Protein 4BC3 (pdb70)

B-factor: mean 31.02, std 10.86, range [12.01, 146.35]

InterPro domains:
  IPR000577 Carbohydrate kinase, FGGY [PIRSF000538] (9-525)
  IPR018484 Carbohydrate kinase FGGY, N-terminal [PF00370] (132-287)
  IPR018485 Carbohydrate kinase FGGY, C-terminal [PF02782] (296-479)
  IPR042024 D-xylulose kinase [cd07776] (9-519)
  IPR043129 ATPase, nucleotide binding domain [SSF53067] (10-287)
  IPR043129 ATPase, nucleotide binding domain [SSF53067] (290-523)

Solvent-accessible surface area: 54818 Å² total

Organism: Homo sapiens (NCBI:txid9606)

Nearest PDB structures (foldseek):
  4bc5-assembly1_A  TM=9.995E-01  e=1.764E-103  Homo sapiens
  2nlx-assembly1_B  TM=8.474E-01  e=1.420E-27  Escherichia coli
  2itm-assembly1_B  TM=8.179E-01  e=6.725E-28  Escherichia coli
  2nlx-assembly1_A  TM=8.010E-01  e=8.464E-28  Escherichia coli
  4e1j-assembly2_C  TM=6.630E-01  e=1.852E-21  Sinorhizobium meliloti 1021

Sequence (1541 aa):
RRRCCLGWDFSTQQVKVVAVDAELNVFYEESVHFDRDLPEFGTQGGVHVHKDGLTVTSPVLWVQALDIILEKKASGFDFSQVLALSGAGQQHGSIYWKAGAQQALTSLSPDLRLHQQLQDCFSISDCPVWDSSTTAQCRQLEAAVGGAQALSCLTGSRAYERFTGNQIAKIYQQNPEAYSHTERISLVSSFAASLFLGSYSPIDYSDGSGNLLQIQDKVWSQACLGACAPHLEEKLSPPVPSCSVVGAISSYYVQRYGFPPGCKVVAFTGDNPASLAGRLEEGDIAVSLGTSDTLFLWLQEPPALEGHIFCNPVDSQHYALLCFKNGSLREKIRNESVSRSWSDFSKALQSTEGNGGNLGFYFDVEITPEIIGRHRFNTENHKVAAFPGDVEVRALIEGQFAKRIHAEGLGYRVSKTKILATGGASHNREILQVLADVFDAPVYVIDTANSACVGSAYRAFHGLAGGTDVPFSEVVKLAPNPRLAATPSPGASQVYEALLPQYAKLEQRILSQTPRRCCLGWDFSTQQVKVVAVDAELNVFYEESVHFDRDLPEFGTQGGVHVHKDGLTVTSPVLWVQALDIILEKKASGFDFSQVLALSGAGQQHGSIYWKAGAQQALTSLSPDLRLHQQLQDCFSISDCPVWDSSTTAQCRQLEAAVGGAQALSCLTGSRAYERFTGNQIAKIYQQNPEAYSHTERISLVSSFAASLFLGSYSPIDYSDGSGNLLQIQDKVWSQACLGACAPHLEEKLSPPVPSCCSVVGAISSYYVQRYGFPPGCKVVAFTGDNPASLAGRLEEGDIAVSLGTSDTLFLWLQEPPALEGHIFCNPVDSQHYALLCFKNGSLREKIRNESVSRSWSDFSKALQSTEGNGGNLGFYFDVEITPEIIGRHRFNTENHKVAAFPGDVEVRALIEGQFAKRIHAEGLGYRVSKTKILATGGASHNREILQVLADVFDAPVYVIDTANSACVGSAYRAFHGLAGGTDVPFSEVVKLAPNPRLAATPSPGASQVYEALLPQYAKLEQRILSQTPRRCCLGWDFSTQQVKVVAVDAELNVFYEESVHFDRDLPEFGTQGGVHVHKDGLTVTSPVLWVQALDIILEKKASGFDFSQVLALSGAGQQHGSIYWKAGAQQALTSLSPDLRLHQQLQDCFSISDCPVWDSSTTAQCRQLEAAVGGAQALSCLTGSRAYERFTGNQIAKIYQQNPEAYSHTERISLVSSFAASLFLGSYSPIDYSDGSGNLLQIQDKVWSQACLGACAPHLEEKLSPPVPSCSVVGAISSYYVQRYGFPPGCKVVAFTGDNPASLAGRLEEGDIAVSLGTSDTLFLWLQEPPALEGHIFCNPVDSQHYALLCFKNGSLREKIRNESVSRSWSDFSKALQSTEGNGGNLGFYFDVEITPEIIGRHRFNTENHKVAAFPGDVEVRALIEGQFAKRIHAEGLGYRVSKTKILATGGASHNREILQVLADVFDAPVYVIDTANSACVGSAYRAFHGLAGGTDVPFSEVVKLAPNPRLAATPSPGASQVYEALLPQYAKLEQRILSQT

Radius of gyration: 37.4 Å; Cα contacts (8 Å, |Δi|>4): 3661; chains: 3; bounding box: 98×106×67 Å

Secondary structure (DSSP, 8-state):
--EEEEEEE-SSEEEEEEEETT--EEEEEEEEHHHHSGGG--BTTBEE-TTSS-EEEE---HHHHHHHHH--TT---GGGEEEEEEEE-SS-EEEEETTHHHHHHT--TTS-HHHHHTT-BS-SEEE------HHHHHHHHHHHTSHHHHHHHHSS---TTSHHHHHHHHHHH-HHHHHTEEEEEEHHHHHHHHHHTSPPPPBHHHHT---EETTTTEE-HHHHHHH-TTHHHHH---B-SS-EEEEPPHHHHHHH---TT-EEE--EEHHHHHHH----TT-EEEEESSSEEEEE--S----SSSB---BTTBTT---EEEESSS---HHHHHHHSTT-HHHHHHHHHT---GGG-EEEEE----SS---EEEEE-TTS-EES---HHHHHHHHHHHH--HHHHHHHTT-------EEEEEGGGG-HHHHHHHHHHHTS-EEE---TTHHHHHHHHHHHHHHHTGGGS-HHHHHTTSPPPEEEE-PPTTHHHHHHHHHHHHHHHHHHHHHH-/---EEEEEEE-SSEEEEEEEETT--EEEEEEEEHHHHSGGG--BTTBEE-TTSS-EEEE---HHHHHHHHH--TT---GGGEEEEEEEE-SS-EEEEETTHHHHHHT--TTS-HHHHSTT-BS-SEEE------HHHHHHHHHHHTSHHHHHHHHSS---TTSHHHHHHHHHHH-HHHHHTEEEEEEHHHHHHHHHHTSPPPPBHHHHT---EETTTTEE-HHHHHHH-TTHHHHH---B-TT-EEEEPPHHHHHHH---TTPEEEPPEEHHHHHHH----TT-EEEEESSSEEEEE--S----SSSB----TT-TT---EEEESSS---HHHHHHHSTT-HHHHHHHHHT---GGG-EEEEE----SS---EEEEE-TTS-EES---HHHHHHHHHHHH--HHHHHHHTT-------EEEEEGGGG-HHHHHHHHHHHTS-EEE---TTHHHHHHHHHHHHHHHTGGGS-HHHHGGGSPPPEEEE-PPTTHHHHHHHHHHHHHHHHHHHHHH-/---EEEEEEE-SSEEEEEEEETTS-EEEEEEEEHHHHSGGG--BTTBEE-TTSS-EEEE---HHHHHHHHH--TT---GGGEEEEEEEE-SS-EEEEETTHHHHHHT--TTS-HHHHHTT-BS-SEEE------HHHHHHHHHHHTSHHHHHHHHSS---TTSHHHHHHHHHHH-HHHHHTEEEEEEHHHHHHHHHHTSPPPPBHHHHT---EETTTTEE-HHHHHHH-TTHHHHH---B-SS-EEEEPPHHHHHHH---TT-EEE--EEHHHHHHH----TT-EEEEESSSEEEEE--S----SSSB----SS-TT---EEEESSS---HHHHHHHSTT-HHHHHHHHHT---GGG-EEEEE----SS---EEEEE-TTS-EES---HHHHHHHHHHHH--HHHHHHHTT-------EEEEEGGGG-HHHHHHHHHHHTS-EEE-S-S-HHHHHHHHHHHHHHHTGGGS-HHHHGGGSPPPEEEE-PPTTHHHHHHHHHHHHHHHHHHHHHH-

CATH classification: 3.30.420.40 (+1 more: 3.30.420.40)

Foldseek 3Di:
DAWEKEWEAEQFKIKIFTAHLLRRGDDIDIDGCCVRVVVQVDDSQWDQDPVNFFIWHFPLSQVRVQVGLVCVVVVDQQQRHQAFAYAYAFLKKFFFFPPQLVLLQPDDLVDGRSVSCVPGGLDGTITHCGQPQPVLLVLLQVLQPHQVSLCQFQVGGRGRSHNLSVLLVCCVPPVVSVVRGQAMDTRRQVVLSNFASGGFAAAQFSVSSRFARLQVQFGDPSSQVSRHPPVCSRRDRHHQQLDQRHFTRVSCCVNRNNDRNYTYGRYHHLLLLLPLLADDAQEWEWEADCKIKIGDWAADFHDNFWGKTQRNQDNNGITIGIWNRGPVLQVLCVVQPVSDVVSLLVLLVPADVLQQKAKDAACPGVLPPFHDIWIAHNVRDTDDDDHSSSSSCNHLLLVLNSVVVCVVGPRDHVPYEYEYEDDCLVRLSSVQSNQLLRQHWYFYDYCPPSRRSSRRLSGQCSVVQGPVDRSNVSCVSPDDGHTRYGHDPCSCVSNVVSVVVSVVVVVVSVVVD/DFAWEKEWEAEQFKIKIFTATLLGHTDDIDIDGCCVRVVVQVDDSQWDQDPVNFFIWHFPLSQVRVLVGLVCVVVVDQQQRHQAYAYAYAFLKKFFFFPPQLVLLQPDDLVDGRSVSCVPTGLDGTIGHCGQPQPVLLVLLQVLQPHQVSLCQFQVEGRGRSQNLSVLLCCCVPPVVSVVRGQAMDTRRQVVLSNFASGGFAAAQFSVSSRFARLQVQFGDPSSAVSRHPPHCRRRPRHHQQLDFRHFTRVSCCVNRNNDRNYTYGRYHHLVLLLPLLADDPQEKEWEFDCKIKIGDWFADWHDNFWGKTQRNQANNTITIGIWNHGDVLQVLCVVQPVSDVVSLLVLLVPADVLQVKAKDDACPGVLPPFHDIWIAHNVRHTDDDDHSSSSSCNHLLLVLNSVVVCVVTPRAHVPYEYEYEDDCVVRLSSVQSNQLLNQHWYFYDYCPPSRRSSRRLSGQCSVVPGNVDGSNVSCVSHDDTHTRYGHDPCSCVSNVVSVVVSVVVVVVSVVVD/DWAWEKEWEAEQFKIKIFTATLLGHTDDIDIDGCCVRVVVQVDDSQWDQDPVNFFIWHFPLSQVRVQVRLVCLVVVDQQQRHQAYAYAYAFLKKFFFFPPQLVLLQPDDLVDGRSVSCVPTGLDGTITGLGQPQPVLLVLLQVLQPHQVSLCQFQVEGRGRSQNLSVLLVCCVVPVVSVVRGQAMDTRRQVVLSNFASGGFAAAQFSVSSRFARLQVQFGDPSSQVSRHPPHCSRRDRHHQQLDFRHFTRVSCCVNRNNDRNYTYGRYHHLVLLLCLLADDAQEWEWEFDCKIKIGHWFQDWHDNFWGKTQRNQANNTITIGIWNHGDVLQVLCVVQPVSDVVSLLVLLVVADVLQQKAKDAACPGVLPPFHDIWIAHNVRHTDDDDHSSSSSCNHLLLVLNSVVVCVVGPRDHVPYEYEYHDDCVVRLSSLQSNQLLNQHWYFYAPDDCSRRSSRRLSRQCSVVQGNNDRSNVSCVSHDDTDTSYGHDPCSCVSNVVSVVVSVVVVVVSVVVD

GO terms:
  GO:0004856 D-xylulokinase activity (F, IDA)
  GO:0005997 xylulose metabolic process (P, IDA)
  GO:0004856 D-xylulokinase activity (F, TAS)
  GO:0005975 carbohydrate metabolic process (P, TAS)
  GO:0006091 generation of precursor metabolites and energy (P, TAS)
  GO:0004856 D-xylulokinase activity (F, EXP)
  GO:0005829 cytosol (C, TAS)
  GO:0019640 D-glucuronate catabolic process to D-xylulose 5-phosphate (P, TAS)
  GO:0005998 xylulose catabolic process (P, TAS)

Structure (mmCIF, N/CA/C/O backbone):
data_4BC3
#
_entry.id   4BC3
#
_cell.length_a   99.790
_cell.length_b   99.790
_cell.length_c   157.540
_cell.angle_alpha   90.00
_cell.angle_beta   90.00
_cell.angle_gamma   120.00
#
_symmetry.space_group_name_H-M   'P 32'
#
loop_
_entity.id
_entity.type
_entity.pdbx_description
1 polymer 'XYLULOSE KINASE'
2 non-polymer 1,2-ETHANEDIOL
3 water water
#
loop_
_atom_site.group_PDB
_atom_site.id
_atom_site.type_symbol
_atom_site.label_atom_id
_atom_site.label_alt_id
_atom_site.label_comp_id
_atom_site.label_asym_id
_atom_site.label_entity_id
_atom_site.label_seq_id
_atom_site.pdbx_PDB_ins_code
_atom_site.Cartn_x
_atom_site.Cartn_y
_atom_site.Cartn_z
_atom_site.occupancy
_atom_site.B_iso_or_equiv
_atom_site.auth_seq_id
_atom_site.auth_comp_id
_atom_site.auth_asym_id
_atom_site.auth_atom_id
_atom_site.pdbx_PDB_model_num
ATOM 1 N N A ARG A 1 9 ? 8.505 24.052 -1.083 0.56 44.66 7 ARG A N 1
ATOM 2 N N B ARG A 1 9 ? 8.438 24.012 -1.212 0.44 43.54 7 ARG A N 1
ATOM 3 C CA A ARG A 1 9 ? 8.283 23.103 0.014 0.56 42.68 7 ARG A CA 1
ATOM 4 C CA B ARG A 1 9 ? 8.265 23.136 -0.049 0.44 41.76 7 ARG A CA 1
ATOM 5 C C A ARG A 1 9 ? 6.804 23.118 0.474 0.56 43.71 7 ARG A C 1
ATOM 6 C C B ARG A 1 9 ? 6.797 23.140 0.436 0.44 43.21 7 ARG A C 1
ATOM 7 O O A ARG A 1 9 ? 6.464 23.868 1.400 0.56 43.20 7 ARG A O 1
ATOM 8 O O B ARG A 1 9 ? 6.459 23.914 1.339 0.44 42.82 7 ARG A O 1
ATOM 25 N N . ARG A 1 10 ? 5.952 22.211 -0.088 1.00 37.16 8 ARG A N 1
ATOM 26 C CA . ARG A 1 10 ? 4.543 22.118 0.312 1.00 3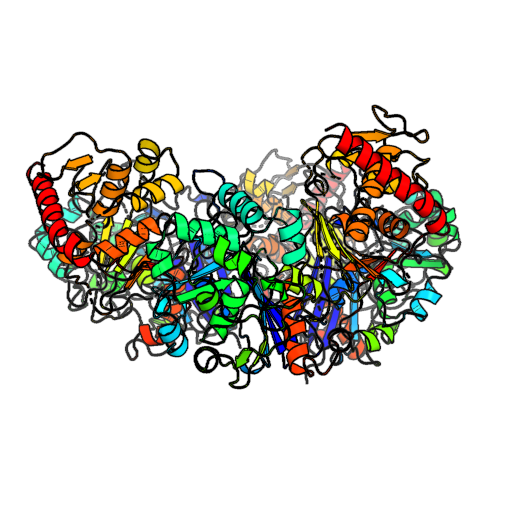4.01 8 ARG A CA 1
ATOM 27 C C . ARG A 1 10 ? 4.486 21.488 1.703 1.00 29.47 8 ARG A C 1
ATOM 28 O O . ARG A 1 10 ? 5.323 20.645 2.029 1.00 26.59 8 ARG A O 1
ATOM 49 N N . CYS A 1 11 ? 3.546 21.903 2.529 1.00 23.99 9 CYS A N 1
ATOM 50 C CA . CYS A 1 11 ? 3.493 21.343 3.869 1.00 21.63 9 CYS A CA 1
ATOM 51 C C . CYS A 1 11 ? 2.089 21.274 4.417 1.00 24.76 9 CYS A C 1
ATOM 52 O O . CYS A 1 11 ? 1.159 21.843 3.861 1.00 23.22 9 CYS A O 1
ATOM 60 N N . CYS A 1 12 ? 1.960 20.584 5.536 1.00 20.94 10 CYS A N 1
ATOM 61 C CA . CYS A 1 12 ? 0.766 20.582 6.380 1.00 21.26 10 CYS A CA 1
ATOM 62 C C . CYS A 1 12 ? 1.167 21.087 7.761 1.00 24.99 10 CYS A C 1
ATOM 63 O O . CYS A 1 12 ? 2.286 20.834 8.210 1.00 21.99 10 CYS A O 1
ATOM 71 N N . LEU A 1 13 ? 0.224 21.742 8.467 1.00 20.24 11 LEU A N 1
ATOM 72 C CA . LEU A 1 13 ? 0.437 22.171 9.836 1.00 18.98 11 LEU A CA 1
ATOM 73 C C . LEU A 1 13 ? -0.277 21.201 10.767 1.00 20.95 11 LEU A C 1
ATOM 74 O O . LEU A 1 13 ? -1.395 20.745 10.475 1.00 19.74 11 LEU A O 1
ATOM 90 N N . GLY A 1 14 ? 0.348 20.947 11.900 1.00 18.13 12 GLY A N 1
ATOM 91 C CA . GLY A 1 14 ? -0.179 20.102 12.955 1.00 17.90 12 GLY A CA 1
ATOM 92 C C . GLY A 1 14 ? -0.177 20.913 14.231 1.00 21.09 12 GLY A C 1
ATOM 93 O O . GLY A 1 14 ? 0.877 21.364 14.662 1.00 20.23 12 GLY A O 1
ATOM 97 N N . TRP A 1 15 ? -1.364 21.238 14.752 1.00 18.41 13 TRP A N 1
ATOM 98 C CA . TRP A 1 15 ? -1.531 22.070 15.946 1.00 18.86 13 TRP A CA 1
ATOM 99 C C . TRP A 1 15 ? -1.749 21.237 17.206 1.00 20.17 13 TRP A C 1
ATOM 100 O O . TRP A 1 15 ? -2.323 20.151 17.130 1.00 17.83 13 TRP A O 1
ATOM 121 N N . ASP A 1 16 ? -1.415 21.787 18.359 1.00 19.27 14 ASP A N 1
ATOM 122 C CA . ASP A 1 16 ? -1.700 21.146 19.649 1.00 18.89 14 ASP A CA 1
ATOM 123 C C . ASP A 1 16 ? -2.082 22.218 20.662 1.00 20.09 14 ASP A C 1
ATOM 124 O O . ASP A 1 16 ? -1.251 23.049 20.994 1.00 18.38 14 ASP A O 1
ATOM 133 N N . PHE A 1 17 ? -3.345 22.278 21.000 1.00 19.62 15 PHE A N 1
ATOM 134 C CA . PHE A 1 17 ? -3.899 23.201 21.996 1.00 19.78 15 PHE A CA 1
ATOM 135 C C . PHE A 1 17 ? -3.839 22.441 23.300 1.00 21.33 15 PHE A C 1
ATOM 136 O O . PHE A 1 17 ? -4.731 21.684 23.631 1.00 20.94 15 PHE A O 1
ATOM 153 N N . SER A 1 18 ? -2.703 22.531 23.955 1.00 17.69 16 SER A N 1
ATOM 154 C CA . SER A 1 18 ? -2.366 21.761 25.152 1.00 18.81 16 SER A CA 1
ATOM 155 C C . SER A 1 18 ? -2.613 22.568 26.445 1.00 22.56 16 SER A C 1
ATOM 156 O O . SER A 1 18 ? -2.997 23.750 26.402 1.00 21.83 16 SER A O 1
ATOM 164 N N . THR A 1 19 ? -2.398 21.934 27.580 1.00 19.44 17 THR A N 1
ATOM 165 C CA . THR A 1 19 ? -2.681 22.544 28.896 1.00 19.22 17 THR A CA 1
ATOM 166 C C . THR A 1 19 ? -1.818 23.771 29.156 1.00 22.25 17 THR A C 1
ATOM 167 O O . THR A 1 19 ? -2.340 24.772 29.603 1.00 23.45 17 THR A O 1
ATOM 178 N N . GLN A 1 20 ? -0.508 23.682 28.887 1.00 20.65 18 GLN A N 1
ATOM 179 C CA . GLN A 1 20 ? 0.451 24.740 29.201 1.00 21.19 18 GLN A CA 1
ATOM 180 C C . GLN A 1 20 ? 0.868 25.599 28.034 1.00 23.19 18 GLN A C 1
ATOM 181 O O . GLN A 1 20 ? 1.593 26.589 28.225 1.00 21.58 18 GLN A O 1
ATOM 195 N N . GLN A 1 21 ? 0.476 25.215 26.818 1.00 20.30 19 GLN A N 1
ATOM 196 C CA . GLN A 1 21 ? 0.896 25.943 25.643 1.00 20.53 19 GLN A CA 1
ATOM 197 C C . GLN A 1 21 ? 0.057 25.609 24.422 1.00 21.98 19 GLN A C 1
ATOM 198 O O . GLN A 1 21 ? -0.621 24.585 24.402 1.00 22.84 19 GLN A O 1
ATOM 212 N N . VAL A 1 22 ? 0.190 26.438 23.395 1.00 19.93 20 VAL A N 1
ATOM 213 C CA . VAL A 1 22 ? -0.269 26.176 22.028 1.00 19.54 20 VAL A CA 1
ATOM 214 C C . VAL A 1 22 ? 1.004 25.920 21.246 1.00 21.55 20 VAL A C 1
ATOM 215 O O . VAL A 1 22 ? 1.936 26.724 21.309 1.00 20.98 20 VAL A O 1
ATOM 228 N N . LYS A 1 23 ? 1.064 24.803 20.536 1.00 18.71 21 LYS A N 1
ATOM 229 C CA . LYS A 1 23 ? 2.240 24.416 19.758 1.00 18.09 21 LYS A CA 1
ATOM 230 C C . LYS A 1 23 ? 1.841 24.080 18.312 1.00 20.00 21 LYS A C 1
ATOM 231 O O . LYS A 1 23 ? 0.724 23.646 18.057 1.00 18.07 21 LYS A O 1
ATOM 250 N N . VAL A 1 24 ? 2.767 24.268 17.378 1.00 17.82 22 VAL A N 1
ATOM 251 C CA . VAL A 1 24 ? 2.528 23.940 15.977 1.00 16.65 22 VAL A CA 1
ATOM 252 C C . VAL A 1 24 ? 3.796 23.376 15.392 1.00 19.57 22 VAL A C 1
ATOM 253 O O . VAL A 1 24 ? 4.885 23.757 15.813 1.00 18.92 22 VAL A O 1
ATOM 266 N N . VAL A 1 25 ? 3.640 22.448 14.475 1.00 17.13 23 VAL A N 1
ATOM 267 C CA . VAL A 1 25 ? 4.716 21.941 13.629 1.00 17.27 23 VAL A CA 1
ATOM 268 C C . VAL A 1 25 ? 4.273 22.091 12.166 1.00 20.74 23 VAL A C 1
ATOM 269 O O . VAL A 1 25 ? 3.060 21.957 11.852 1.00 17.46 23 VAL A O 1
ATOM 282 N N . ALA A 1 26 ? 5.231 22.305 11.280 1.00 16.83 24 ALA A N 1
ATOM 283 C CA . ALA A 1 26 ? 5.031 22.252 9.820 1.00 17.35 24 ALA A CA 1
ATOM 284 C C . ALA A 1 26 ? 5.810 21.030 9.374 1.00 23.66 24 ALA A C 1
ATOM 285 O O . ALA A 1 26 ? 6.962 20.831 9.785 1.00 21.26 24 ALA A O 1
ATOM 292 N N . VAL A 1 27 ? 5.162 20.199 8.590 1.00 19.46 25 VAL A N 1
ATOM 293 C CA . VAL A 1 27 ? 5.740 18.960 8.111 1.00 19.97 25 VAL A CA 1
ATOM 294 C C . VAL A 1 27 ? 5.686 18.999 6.593 1.00 23.96 25 VAL A C 1
ATOM 295 O O . VAL A 1 27 ? 4.602 19.217 6.036 1.00 21.24 25 VAL A O 1
ATOM 308 N N . ASP A 1 28 ? 6.814 18.770 5.904 1.00 21.64 26 ASP A N 1
ATOM 309 C CA . ASP A 1 28 ? 6.794 18.792 4.452 1.00 22.40 26 ASP A CA 1
ATOM 310 C C . ASP A 1 28 ? 6.291 17.449 3.896 1.00 23.64 26 ASP A C 1
ATOM 311 O O . ASP A 1 28 ? 6.065 16.522 4.661 1.00 21.39 26 ASP A O 1
ATOM 320 N N . ALA A 1 29 ? 6.165 17.333 2.537 1.00 24.27 27 ALA A N 1
ATOM 321 C CA . ALA A 1 29 ? 5.643 16.114 1.908 1.00 24.64 27 ALA A CA 1
ATOM 322 C C . ALA A 1 29 ? 6.546 14.901 2.125 1.00 25.67 27 ALA A C 1
ATOM 323 O O . ALA A 1 29 ? 6.074 13.770 2.040 1.00 24.69 27 ALA A O 1
ATOM 330 N N . GLU A 1 30 ? 7.827 15.120 2.424 1.00 22.43 28 GLU A N 1
ATOM 331 C CA . GLU A 1 30 ? 8.715 14.027 2.796 1.00 23.31 28 GLU A CA 1
ATOM 332 C C . GLU A 1 30 ? 8.464 13.596 4.256 1.00 27.26 28 GLU A C 1
ATOM 333 O O . GLU A 1 30 ? 9.164 12.711 4.748 1.00 26.84 28 GLU A O 1
ATOM 345 N N . LEU A 1 31 ? 7.520 14.255 4.979 1.00 22.61 29 LEU A N 1
ATOM 346 C CA . LEU A 1 31 ? 7.152 13.989 6.366 1.00 22.05 29 LEU A CA 1
ATOM 347 C C . LEU A 1 31 ? 8.316 14.372 7.298 1.00 25.50 29 LEU A C 1
ATOM 348 O O . LEU A 1 31 ? 8.438 13.838 8.386 1.00 26.79 29 LEU A O 1
ATOM 364 N N . ASN A 1 32 ? 9.138 15.413 6.855 1.00 22.26 30 ASN A N 1
ATOM 365 C CA . ASN A 1 32 ? 10.202 16.083 7.605 1.00 22.85 30 ASN A CA 1
ATOM 366 C C . ASN A 1 32 ? 9.541 17.147 8.500 1.00 25.99 30 ASN A C 1
ATOM 367 O O . ASN A 1 32 ? 8.937 18.050 7.931 1.00 25.06 30 ASN A O 1
ATOM 378 N N . VAL A 1 33 ? 9.734 17.119 9.836 1.00 22.01 31 VAL A N 1
ATOM 379 C CA . VAL A 1 33 ? 9.255 18.236 10.651 1.00 20.15 31 VAL A CA 1
ATOM 380 C C . VAL A 1 33 ? 10.300 19.312 10.515 1.00 24.92 31 VAL A C 1
ATOM 381 O O . VAL A 1 33 ? 11.292 19.254 11.266 1.00 26.96 31 VAL A O 1
ATOM 394 N N . PHE A 1 34 ? 9.998 20.380 9.820 1.00 20.60 32 PHE A N 1
ATOM 395 C CA . PHE A 1 34 ? 11.031 21.378 9.546 1.00 21.49 32 PHE A CA 1
ATOM 396 C C . PHE A 1 34 ? 10.832 22.684 10.302 1.00 24.02 32 PHE A C 1
ATOM 397 O O . PHE A 1 34 ? 11.693 23.564 10.215 1.00 22.07 32 PHE A O 1
ATOM 414 N N . TYR A 1 35 ? 9.738 22.805 11.047 1.00 20.67 33 TYR A N 1
ATOM 415 C CA . TYR A 1 35 ? 9.454 24.026 11.770 1.00 21.60 33 TYR A CA 1
ATOM 416 C C . TYR A 1 35 ? 8.609 23.695 12.974 1.00 24.18 33 TYR A C 1
ATOM 417 O O . TYR A 1 35 ? 7.728 22.849 12.917 1.00 22.02 33 TYR A O 1
ATOM 435 N N . GLU A 1 36 ? 8.889 24.365 14.071 1.00 20.70 34 GLU A N 1
ATOM 436 C CA . GLU A 1 36 ? 8.117 24.209 15.285 1.00 22.02 34 GLU A CA 1
ATOM 437 C C . GLU A 1 36 ? 8.066 25.544 15.993 1.00 26.37 34 GLU A C 1
ATOM 438 O O . GLU A 1 36 ? 9.045 26.293 15.978 1.00 24.84 34 GLU A O 1
ATOM 450 N N . GLU A 1 37 ? 6.904 25.867 16.572 1.00 23.49 35 GLU A N 1
ATOM 451 C CA . GLU A 1 37 ? 6.766 27.105 17.319 1.00 22.53 35 GLU A CA 1
ATOM 452 C C . GLU A 1 37 ? 5.767 26.873 18.435 1.00 22.94 35 GLU A C 1
ATOM 453 O O . GLU A 1 37 ? 4.967 25.919 18.393 1.00 20.12 35 GLU A O 1
ATOM 465 N N . SER A 1 38 ? 5.848 27.703 19.475 1.00 21.07 36 SER A N 1
ATOM 466 C CA . SER A 1 38 ? 4.927 27.556 20.596 1.00 19.65 36 SER A CA 1
ATOM 467 C C . SER A 1 38 ? 4.738 28.865 21.344 1.00 24.73 36 SER A C 1
ATOM 468 O O . SER A 1 38 ? 5.599 29.750 21.293 1.00 23.85 36 SER A O 1
ATOM 476 N N . VAL A 1 39 ? 3.576 28.982 22.003 1.00 20.70 37 VAL A N 1
ATOM 477 C CA . VAL A 1 39 ? 3.230 30.084 22.919 1.00 22.68 37 VAL A CA 1
ATOM 478 C C . VAL A 1 39 ? 2.941 29.436 24.271 1.00 25.72 37 VAL A C 1
ATOM 479 O O . VAL A 1 39 ? 2.094 28.572 24.355 1.00 20.88 37 VAL A O 1
ATOM 492 N N . HIS A 1 40 ? 3.690 29.811 25.294 1.00 24.26 38 HIS A N 1
ATOM 493 C CA . HIS A 1 40 ? 3.588 29.248 26.634 1.00 24.65 38 HIS A CA 1
ATOM 494 C C . HIS A 1 40 ? 2.688 30.182 27.450 1.00 27.16 38 HIS A C 1
ATOM 495 O O . HIS A 1 40 ? 2.966 31.370 27.547 1.00 27.01 38 HIS A O 1
ATOM 509 N N . PHE A 1 41 ? 1.625 29.652 28.028 1.00 22.29 39 PHE A N 1
ATOM 510 C CA . PHE A 1 41 ? 0.607 30.471 28.671 1.00 21.40 39 PHE A CA 1
ATOM 511 C C . PHE A 1 41 ? 1.095 31.280 29.858 1.00 26.34 39 PHE A C 1
ATOM 512 O O . PHE A 1 41 ? 0.925 32.502 29.833 1.00 26.49 39 PHE A O 1
ATOM 529 N N . ASP A 1 42 ? 1.686 30.641 30.892 1.00 24.29 40 ASP A N 1
ATOM 530 C CA . ASP A 1 42 ? 2.167 31.413 32.058 1.00 25.13 40 ASP A CA 1
ATOM 531 C C . ASP A 1 42 ? 3.198 32.462 31.659 1.00 32.21 40 ASP A C 1
ATOM 532 O O . ASP A 1 42 ? 3.163 33.610 32.143 1.00 30.74 40 ASP A O 1
ATOM 541 N N . ARG A 1 43 ? 4.145 32.065 30.807 1.00 27.65 41 ARG A N 1
ATOM 542 C CA . ARG A 1 43 ? 5.229 32.964 30.407 1.00 29.21 41 ARG A CA 1
ATOM 543 C C . ARG A 1 43 ? 4.772 34.074 29.450 1.00 32.43 41 ARG A C 1
ATOM 544 O O . ARG A 1 43 ? 5.161 35.219 29.652 1.00 30.39 41 ARG A O 1
ATOM 565 N N . ASP A 1 44 ? 3.996 33.746 28.407 1.00 28.66 42 ASP A N 1
ATOM 566 C CA . ASP A 1 44 ? 3.647 34.684 27.325 1.00 29.58 42 ASP A CA 1
ATOM 567 C C . ASP A 1 44 ? 2.305 35.399 27.481 1.00 34.62 42 ASP A C 1
ATOM 568 O O . ASP A 1 44 ? 2.127 36.449 26.849 1.00 34.67 42 ASP A O 1
ATOM 577 N N . LEU A 1 45 ? 1.397 34.886 28.316 1.00 29.92 43 LEU A N 1
ATOM 578 C CA . LEU A 1 45 ? 0.134 35.559 28.649 1.00 30.34 43 LEU A CA 1
ATOM 579 C C . LEU A 1 45 ? -0.005 35.583 30.179 1.00 30.93 43 LEU A C 1
ATOM 580 O O . LEU A 1 45 ? -0.962 35.040 30.739 1.00 28.61 43 LEU A O 1
ATOM 596 N N . PRO A 1 46 ? 0.997 36.143 30.891 1.00 29.98 44 PRO A N 1
ATOM 597 C CA . PRO A 1 46 ? 0.979 36.109 32.370 1.00 30.84 44 PRO A CA 1
ATOM 598 C C . PRO A 1 46 ? -0.170 36.871 33.039 1.00 38.84 44 PRO A C 1
ATOM 599 O O . PRO A 1 46 ? -0.461 36.640 34.222 1.00 38.09 44 PRO A O 1
ATOM 610 N N . GLU A 1 47 ? -0.812 37.774 32.301 1.00 37.57 45 GLU A N 1
ATOM 611 C CA . GLU A 1 47 ? -1.947 38.547 32.806 1.00 38.40 45 GLU A CA 1
ATOM 612 C C . GLU A 1 47 ? -3.139 37.691 33.238 1.00 40.58 45 GLU A C 1
ATOM 613 O O . GLU A 1 47 ? -3.898 38.122 34.106 1.00 39.89 45 GLU A O 1
ATOM 625 N N . PHE A 1 48 ? -3.277 36.461 32.710 1.00 32.87 46 PHE A N 1
ATOM 626 C CA . PHE A 1 48 ? -4.373 35.597 33.145 1.00 30.93 46 PHE A CA 1
ATOM 627 C C . PHE A 1 48 ? -4.116 34.993 34.518 1.00 36.05 46 PHE A C 1
ATOM 628 O O . PHE A 1 48 ? -5.042 34.453 35.113 1.00 36.13 46 PHE A O 1
ATOM 645 N N . GLY A 1 49 ? -2.884 35.064 35.028 1.00 32.30 47 GLY A N 1
ATOM 646 C CA . GLY A 1 49 ? -2.570 34.560 36.360 1.00 32.25 47 GLY A CA 1
ATOM 647 C C . GLY A 1 49 ? -2.607 33.060 36.481 1.00 32.45 47 GLY A C 1
ATOM 648 O O . GLY A 1 49 ? -2.795 32.532 37.575 1.00 31.15 47 GLY A O 1
ATOM 652 N N . THR A 1 50 ? -2.408 32.334 35.350 1.00 28.76 48 THR A N 1
ATOM 653 C CA . THR A 1 50 ? -2.419 30.891 35.432 1.00 28.03 48 THR A CA 1
ATOM 654 C C . THR A 1 50 ? -1.108 30.362 36.017 1.00 32.15 48 THR A C 1
ATOM 655 O O . THR A 1 50 ? -0.088 31.064 36.033 1.00 31.22 48 THR A O 1
ATOM 666 N N . GLN A 1 51 ? -1.155 29.128 36.492 1.00 29.52 49 GLN A N 1
ATOM 667 C CA . GLN A 1 51 ? 0.005 28.361 36.927 1.00 30.03 49 GLN A CA 1
ATOM 668 C C . GLN A 1 51 ? -0.125 27.007 36.275 1.00 29.48 49 GLN A C 1
ATOM 669 O O . GLN A 1 51 ? -1.140 26.340 36.447 1.00 27.06 49 GLN A O 1
ATOM 683 N N . GLY A 1 52 ? 0.817 26.664 35.427 1.00 29.03 50 GLY A N 1
ATOM 684 C CA . GLY A 1 52 ? 0.707 25.455 34.627 1.00 26.86 50 GLY A CA 1
ATOM 685 C C . GLY A 1 52 ? -0.407 25.554 33.590 1.00 26.57 50 GLY A C 1
ATOM 686 O O . GLY A 1 52 ? -0.990 24.543 33.213 1.00 26.82 50 GLY A O 1
ATOM 690 N N . GLY A 1 53 ? -0.736 26.783 33.172 1.00 23.31 51 GLY A N 1
ATOM 691 C CA . GLY A 1 53 ? -1.787 27.054 32.189 1.00 22.04 51 GLY A CA 1
ATOM 692 C C . GLY A 1 53 ? -3.203 26.994 32.710 1.00 25.47 51 GLY A C 1
ATOM 693 O O . GLY A 1 53 ? -4.153 27.173 31.933 1.00 23.38 51 GLY A O 1
ATOM 697 N N . VAL A 1 54 ? -3.373 26.749 34.024 1.00 21.21 52 VAL A N 1
ATOM 698 C CA . VAL A 1 54 ? -4.696 26.595 34.636 1.00 22.42 52 VAL A CA 1
ATOM 699 C C . VAL A 1 54 ? -4.850 27.417 35.917 1.00 27.85 52 VAL A C 1
ATOM 700 O O . VAL A 1 54 ? -3.888 27.953 36.469 1.00 25.84 52 VAL A O 1
ATOM 713 N N . HIS A 1 55 ? -6.099 27.467 36.393 1.00 23.99 53 HIS A N 1
ATOM 714 C CA . HIS A 1 55 ? -6.466 28.080 37.670 1.00 25.72 53 HIS A CA 1
ATOM 715 C C . HIS A 1 55 ? -7.026 26.990 38.540 1.00 31.41 53 HIS A C 1
ATOM 716 O O . HIS A 1 55 ? -8.051 26.422 38.171 1.00 28.36 53 HIS A O 1
ATOM 730 N N . VAL A 1 56 ? -6.352 26.646 39.648 1.00 30.99 54 VAL A N 1
ATOM 731 C CA . VAL A 1 56 ? -6.894 25.713 40.635 1.00 31.93 54 VAL A CA 1
ATOM 732 C C . VAL A 1 56 ? -7.706 26.599 41.572 1.00 36.14 54 VAL A C 1
ATOM 733 O O . VAL A 1 56 ? -7.158 27.546 42.136 1.00 34.27 54 VAL A O 1
ATOM 746 N N . HIS A 1 57 ? -8.999 26.349 41.709 1.00 31.89 55 HIS A N 1
ATOM 747 C CA . HIS A 1 57 ? -9.832 27.239 42.501 1.00 31.97 55 HIS A CA 1
ATOM 748 C C . HIS A 1 57 ? -9.672 26.970 44.028 1.00 37.46 55 HIS A C 1
ATOM 749 O O . HIS A 1 57 ? -9.023 26.002 44.429 1.00 33.63 55 HIS A O 1
ATOM 763 N N . LYS A 1 58 ? -10.267 27.846 44.856 1.00 39.35 56 LYS A N 1
ATOM 764 C CA . LYS A 1 58 ? -10.206 27.760 46.333 1.00 41.82 56 LYS A CA 1
ATOM 765 C C . LYS A 1 58 ? -10.616 26.380 46.878 1.00 44.42 56 LYS A C 1
ATOM 766 O O . LYS A 1 58 ? -10.008 25.903 47.837 1.00 45.98 56 LYS A O 1
ATOM 770 N N . ASP A 1 59 ? -11.593 25.714 46.254 1.00 40.00 57 ASP A N 1
ATOM 771 C CA . ASP A 1 59 ? -12.036 24.386 46.706 1.00 37.92 57 ASP A CA 1
ATOM 772 C C . ASP A 1 59 ? -10.964 23.276 46.515 1.00 38.92 57 ASP A C 1
ATOM 773 O O . ASP A 1 59 ? -11.153 22.176 47.014 1.00 39.43 57 ASP A O 1
ATOM 782 N N . GLY A 1 60 ? -9.912 23.526 45.726 1.00 33.48 58 GLY A N 1
ATOM 783 C CA . GLY A 1 60 ? -8.877 22.533 45.450 1.00 32.92 58 GLY A CA 1
ATOM 784 C C . GLY A 1 60 ? -9.264 21.450 44.443 1.00 36.44 58 GLY A C 1
ATOM 785 O O . GLY A 1 60 ? -8.485 20.536 44.181 1.00 37.24 58 GLY A O 1
ATOM 789 N N . LEU A 1 61 ? -10.467 21.530 43.885 1.00 32.36 59 LEU A N 1
ATOM 790 C CA . LEU A 1 61 ? -11.038 20.561 42.955 1.00 29.81 59 LEU A CA 1
ATOM 791 C C . LEU A 1 61 ? -11.364 21.155 41.580 1.00 32.72 59 LEU A C 1
ATOM 792 O O . LEU A 1 61 ? -11.256 20.454 40.569 1.00 32.10 59 LEU A O 1
ATOM 808 N N . THR A 1 62 ? -11.823 22.412 41.538 1.00 30.40 60 THR A N 1
ATOM 809 C CA . THR A 1 62 ? -12.225 23.028 40.285 1.00 30.15 60 THR A CA 1
ATOM 810 C C . THR A 1 62 ? -10.958 23.527 39.629 1.00 31.00 60 THR A C 1
ATOM 811 O O . THR A 1 62 ? -10.164 24.219 40.282 1.00 29.12 60 THR A O 1
ATOM 822 N N . VAL A 1 63 ? -10.778 23.211 38.348 1.00 25.35 61 VAL A N 1
ATOM 823 C CA . VAL A 1 63 ? -9.577 23.569 37.601 1.00 23.09 61 VAL A CA 1
ATOM 824 C C . VAL A 1 63 ? -10.044 24.043 36.223 1.00 26.13 61 VAL A C 1
ATOM 825 O O . VAL A 1 63 ? -10.779 23.334 35.538 1.00 24.11 61 VAL A O 1
ATOM 838 N N . THR A 1 64 ? -9.705 25.280 35.876 1.00 24.54 62 THR A N 1
ATOM 839 C CA . THR A 1 64 ? -10.157 25.885 34.652 1.00 23.95 62 THR A CA 1
ATOM 840 C C . THR A 1 64 ? -9.034 26.606 33.935 1.00 28.03 62 THR A C 1
ATOM 841 O O . THR A 1 64 ? -7.959 26.849 34.523 1.00 25.62 62 THR A O 1
ATOM 852 N N . SER A 1 65 ? -9.315 26.989 32.666 1.00 23.59 63 SER A N 1
ATOM 853 C CA . SER A 1 65 ? -8.478 27.853 31.858 1.00 22.68 63 SER A CA 1
ATOM 854 C C . SER A 1 65 ? -9.350 28.885 31.163 1.00 25.55 63 SER A C 1
ATOM 855 O O . SER A 1 65 ? -10.437 28.543 30.689 1.00 26.30 63 SER A O 1
ATOM 863 N N . PRO A 1 66 ? -8.900 30.131 31.029 1.00 23.88 64 PRO A N 1
ATOM 864 C CA . PRO A 1 66 ? -9.720 31.140 30.326 1.00 24.05 64 PRO A CA 1
ATOM 865 C C . PRO A 1 66 ? -9.750 30.857 28.812 1.00 26.89 64 PRO A C 1
ATOM 866 O O . PRO A 1 66 ? -8.699 30.754 28.175 1.00 24.74 64 PRO A O 1
ATOM 877 N N . VAL A 1 67 ? -10.938 30.712 28.226 1.00 24.63 65 VAL A N 1
ATOM 878 C CA . VAL A 1 67 ? -11.074 30.474 26.779 1.00 23.46 65 VAL A CA 1
ATOM 879 C C . VAL A 1 67 ? -10.395 31.562 25.933 1.00 25.62 65 VAL A C 1
ATOM 880 O O . VAL A 1 67 ? -9.770 31.235 24.914 1.00 21.92 65 VAL A O 1
ATOM 893 N N . LEU A 1 68 ? -10.504 32.835 26.340 1.00 24.09 66 LEU A N 1
ATOM 894 C CA . LEU A 1 68 ? -9.866 33.909 25.574 1.00 24.37 66 LEU A CA 1
ATOM 895 C C . LEU A 1 68 ? -8.337 33.833 25.612 1.00 27.34 66 LEU A C 1
ATOM 896 O O . LEU A 1 68 ? -7.692 34.334 24.681 1.00 27.18 66 LEU A O 1
ATOM 929 N N . TRP A 1 70 ? -6.679 30.967 25.220 1.00 22.67 68 TRP A N 1
ATOM 930 C CA . TRP A 1 70 ? -6.424 30.046 24.097 1.00 23.19 68 TRP A CA 1
ATOM 931 C C . TRP A 1 70 ? -6.583 30.753 22.755 1.00 23.58 68 TRP A C 1
ATOM 932 O O . TRP A 1 70 ? -5.753 30.583 21.872 1.00 24.89 68 TRP A O 1
ATOM 953 N N . VAL A 1 71 ? -7.595 31.624 22.631 1.00 24.08 69 VAL A N 1
ATOM 954 C CA . VAL A 1 71 ? -7.812 32.393 21.392 1.00 23.45 69 VAL A CA 1
ATOM 955 C C . VAL A 1 71 ? -6.631 33.325 21.176 1.00 26.52 69 VAL A C 1
ATOM 956 O O . VAL A 1 71 ? -6.052 33.358 20.102 1.00 24.04 69 VAL A O 1
ATOM 969 N N . GLN A 1 72 ? -6.237 34.042 22.217 1.00 23.36 70 GLN A N 1
ATOM 970 C CA . GLN A 1 72 ? -5.125 34.961 22.094 1.00 23.55 70 GLN A CA 1
ATOM 971 C C . GLN A 1 72 ? -3.810 34.229 21.772 1.00 26.55 70 GLN A C 1
ATOM 972 O O . GLN A 1 72 ? -3.037 34.720 20.942 1.00 25.34 70 GLN A O 1
ATOM 986 N N . ALA A 1 73 ? -3.613 33.014 22.304 1.00 22.09 71 ALA A N 1
ATOM 987 C CA . ALA A 1 73 ? -2.403 32.235 22.047 1.00 21.36 71 ALA A CA 1
ATOM 988 C C . ALA A 1 73 ? -2.335 31.853 20.575 1.00 23.87 71 ALA A C 1
ATOM 989 O O . ALA A 1 73 ? -1.263 31.862 19.987 1.00 23.67 71 ALA A O 1
ATOM 996 N N . LEU A 1 74 ? -3.478 31.682 19.947 1.00 22.80 72 LEU A N 1
ATOM 997 C CA . LEU A 1 74 ? -3.504 31.426 18.514 1.00 21.97 72 LEU A CA 1
ATOM 998 C C . LEU A 1 74 ? -3.102 32.669 17.717 1.00 26.71 72 LEU A C 1
ATOM 999 O O . LEU A 1 74 ? -2.302 32.574 16.787 1.00 27.68 72 LEU A O 1
ATOM 1015 N N . ASP A 1 75 ? -3.636 33.791 18.057 1.00 23.84 73 ASP A N 1
ATOM 1016 C CA . ASP A 1 75 ? -3.231 35.054 17.435 1.00 23.16 73 ASP A CA 1
ATOM 1017 C C . ASP A 1 75 ? -1.724 35.251 17.555 1.00 29.34 73 ASP A C 1
ATOM 1018 O O . ASP A 1 75 ? -1.054 35.549 16.552 1.00 29.37 73 ASP A O 1
ATOM 1027 N N . ILE A 1 76 ? -1.173 35.053 18.762 1.00 24.92 74 ILE A N 1
ATOM 1028 C CA . ILE A 1 76 ? 0.249 35.289 19.006 1.00 24.62 74 ILE A CA 1
ATOM 1029 C C . ILE A 1 76 ? 1.104 34.344 18.174 1.00 27.73 74 ILE A C 1
ATOM 1030 O O . ILE A 1 76 ? 2.115 34.764 17.598 1.00 25.66 74 ILE A O 1
ATOM 1046 N N . ILE A 1 77 ? 0.753 33.062 18.155 1.00 21.82 75 ILE A N 1
ATOM 1047 C CA . ILE A 1 77 ? 1.596 32.096 17.471 1.00 22.41 75 ILE A CA 1
ATOM 1048 C C . ILE A 1 77 ? 1.580 32.341 15.938 1.00 23.30 75 ILE A C 1
ATOM 1049 O O . ILE A 1 77 ? 2.618 32.239 15.327 1.00 22.52 75 ILE A O 1
ATOM 1065 N N . LEU A 1 78 ? 0.445 32.701 15.331 1.00 23.04 76 LEU A N 1
ATOM 1066 C CA . LEU A 1 78 ? 0.371 33.002 13.899 1.00 24.66 76 LEU A CA 1
ATOM 1067 C C . LEU A 1 78 ? 1.256 34.222 13.580 1.00 26.93 76 LEU A C 1
ATOM 1068 O O . LEU A 1 78 ? 2.000 34.208 12.597 1.00 26.67 76 LEU A O 1
ATOM 1084 N N . GLU A 1 79 ? 1.293 35.191 14.479 1.00 26.55 77 GLU A N 1
ATOM 1085 C CA . GLU A 1 79 ? 2.125 36.389 14.308 1.00 27.74 77 GLU A CA 1
ATOM 1086 C C . GLU A 1 79 ? 3.632 36.073 14.499 1.00 32.00 77 GLU A C 1
ATOM 1087 O O . GLU A 1 79 ? 4.470 36.608 13.751 1.00 30.77 77 GLU A O 1
ATOM 1099 N N . LYS A 1 80 ? 3.962 35.149 15.410 1.00 29.47 78 LYS A N 1
ATOM 1100 C CA . LYS A 1 80 ? 5.331 34.652 15.680 1.00 28.04 78 LYS A CA 1
ATOM 1101 C C . LYS A 1 80 ? 5.817 33.884 14.421 1.00 28.34 78 LYS A C 1
ATOM 1102 O O . LYS A 1 80 ? 6.922 34.069 13.939 1.00 28.15 78 LYS A O 1
ATOM 1138 N N . LYS A 1 82 ? 4.615 34.298 11.242 1.00 27.07 80 LYS A N 1
ATOM 1139 C CA . LYS A 1 82 ? 4.817 35.313 10.228 1.00 27.53 80 LYS A CA 1
ATOM 1140 C C . LYS A 1 82 ? 6.158 36.092 10.459 1.00 34.72 80 LYS A C 1
ATOM 1141 O O . LYS A 1 82 ? 6.980 36.201 9.535 1.00 31.65 80 LYS A O 1
ATOM 1160 N N . ALA A 1 83 ? 6.407 36.560 11.696 1.00 33.63 81 ALA A N 1
ATOM 1161 C CA . ALA A 1 83 ? 7.624 37.293 12.052 1.00 35.30 81 ALA A CA 1
ATOM 1162 C C . ALA A 1 83 ? 8.901 36.489 11.742 1.00 42.51 81 ALA A C 1
ATOM 1163 O O . ALA A 1 83 ? 9.919 37.071 11.385 1.00 43.08 81 ALA A O 1
ATOM 1170 N N . SER A 1 84 ? 8.850 35.161 11.873 1.00 37.93 82 SER A N 1
ATOM 1171 C CA . SER A 1 84 ? 10.002 34.321 11.577 1.00 37.54 82 SER A CA 1
ATOM 1172 C C . SER A 1 84 ? 10.186 34.071 10.057 1.00 40.04 82 SER A C 1
ATOM 1173 O O . SER A 1 84 ? 11.171 33.445 9.683 1.00 42.17 82 SER A O 1
ATOM 1181 N N . GLY A 1 85 ? 9.242 34.521 9.222 1.00 33.22 83 GLY A N 1
ATOM 1182 C CA . GLY A 1 85 ? 9.302 34.365 7.778 1.00 32.94 83 GLY A CA 1
ATOM 1183 C C . GLY A 1 85 ? 8.593 33.137 7.251 1.00 33.85 83 GLY A C 1
ATOM 1184 O O . GLY A 1 85 ? 8.785 32.785 6.089 1.00 32.88 83 GLY A O 1
ATOM 1188 N N . PHE A 1 86 ? 7.732 32.501 8.064 1.00 29.61 84 PHE A N 1
ATOM 1189 C CA . PHE A 1 86 ? 7.001 31.305 7.645 1.00 27.74 84 PHE A CA 1
ATOM 1190 C C . PHE A 1 86 ? 6.185 31.614 6.390 1.00 32.42 84 PHE A C 1
ATOM 1191 O O . PHE A 1 86 ? 5.519 32.648 6.313 1.00 32.26 84 PHE A O 1
ATOM 1208 N N . ASP A 1 87 ? 6.283 30.726 5.385 1.00 30.78 85 ASP A N 1
ATOM 1209 C CA . ASP A 1 87 ? 5.586 30.918 4.119 1.00 31.74 85 ASP A CA 1
ATOM 1210 C C . ASP A 1 87 ? 4.259 30.157 4.168 1.00 33.20 85 ASP A C 1
ATOM 1211 O O . ASP A 1 87 ? 4.221 28.961 3.900 1.00 31.92 85 ASP A O 1
ATOM 1220 N N . PHE A 1 88 ? 3.174 30.875 4.489 1.00 29.26 86 PHE A N 1
ATOM 1221 C CA . PHE A 1 88 ? 1.853 30.281 4.619 1.00 28.61 86 PHE A CA 1
ATOM 1222 C C . PHE A 1 88 ? 1.251 29.854 3.283 1.00 32.92 86 PHE A C 1
ATOM 1223 O O . PHE A 1 88 ? 0.404 28.959 3.287 1.00 29.49 86 PHE A O 1
ATOM 1240 N N . SER A 1 89 ? 1.706 30.426 2.137 1.00 31.48 87 SER A N 1
ATOM 1241 C CA . SER A 1 89 ? 1.184 30.018 0.823 1.00 31.55 87 SER A CA 1
ATOM 1242 C C . SER A 1 89 ? 1.462 28.549 0.513 1.00 34.79 87 SER A C 1
ATOM 1243 O O . SER A 1 89 ? 0.806 27.987 -0.361 1.00 34.82 87 SER A O 1
ATOM 1251 N N . GLN A 1 90 ? 2.410 27.924 1.227 1.00 31.15 88 GLN A N 1
ATOM 1252 C CA . GLN A 1 90 ? 2.788 26.531 1.010 1.00 30.90 88 GLN A CA 1
ATOM 1253 C C . GLN A 1 90 ? 1.943 25.524 1.787 1.00 31.86 88 GLN A C 1
ATOM 1254 O O . GLN A 1 90 ? 2.177 24.327 1.672 1.00 30.80 88 GLN A O 1
ATOM 1266 N N . VAL A 1 91 ? 0.988 25.983 2.598 1.00 27.68 89 VAL A N 1
ATOM 1267 C CA . VAL A 1 91 ? 0.219 25.089 3.446 1.00 26.40 89 VAL A CA 1
ATOM 1268 C C . VAL A 1 91 ? -0.954 24.484 2.678 1.00 32.36 89 VAL A C 1
ATOM 1269 O O . VAL A 1 91 ? -1.910 25.192 2.359 1.00 35.86 89 VAL A O 1
ATOM 1282 N N . LEU A 1 92 ? -0.916 23.180 2.453 1.00 28.40 90 LEU A N 1
ATOM 1283 C CA . LEU A 1 92 ? -1.971 22.453 1.737 1.00 27.45 90 LEU A CA 1
ATOM 1284 C C . LEU A 1 92 ? -3.170 22.115 2.618 1.00 27.10 90 LEU A C 1
ATOM 1285 O O . LEU A 1 92 ? -4.322 22.062 2.146 1.00 24.11 90 LEU A O 1
ATOM 1301 N N . ALA A 1 93 ? -2.881 21.761 3.868 1.00 22.99 91 ALA A N 1
ATOM 1302 C CA . ALA A 1 93 ? -3.919 21.397 4.827 1.00 21.40 91 ALA A CA 1
ATOM 1303 C C . ALA A 1 93 ? -3.398 21.515 6.235 1.00 22.81 91 ALA A C 1
ATOM 1304 O O . ALA A 1 93 ? -2.177 21.648 6.457 1.00 17.67 91 ALA A O 1
ATOM 1311 N N . LEU A 1 94 ? -4.318 21.466 7.176 1.00 19.84 92 LEU A N 1
ATOM 1312 C CA . LEU A 1 94 ? -3.960 21.507 8.583 1.00 19.90 92 LEU A CA 1
ATOM 1313 C C . LEU A 1 94 ? -4.940 20.708 9.397 1.00 20.73 92 LEU A C 1
ATOM 1314 O O . LEU A 1 94 ? -6.098 20.508 9.018 1.00 19.95 92 LEU A O 1
ATOM 1330 N N . SER A 1 95 ? -4.455 20.209 10.505 1.00 20.91 93 SER A N 1
ATOM 1331 C CA . SER A 1 95 ? -5.295 19.571 11.528 1.00 20.11 93 SER A CA 1
ATOM 1332 C C . SER A 1 95 ? -4.662 19.830 12.876 1.00 19.18 93 SER A C 1
ATOM 1333 O O . SER A 1 95 ? -3.651 20.544 12.985 1.00 17.51 93 SER A O 1
ATOM 1341 N N . GLY A 1 96 ? -5.268 19.319 13.912 1.00 17.16 94 GLY A N 1
ATOM 1342 C CA . GLY A 1 96 ? -4.750 19.577 15.240 1.00 15.70 94 GLY A CA 1
ATOM 1343 C C . GLY A 1 96 ? -5.346 18.709 16.299 1.00 20.42 94 GLY A C 1
ATOM 1344 O O . GLY A 1 96 ? -6.281 17.941 16.063 1.00 18.98 94 GLY A O 1
ATOM 1348 N N . ALA A 1 97 ? -4.797 18.914 17.484 1.00 19.76 95 ALA A N 1
ATOM 1349 C CA . ALA A 1 97 ? -5.207 18.217 18.663 1.00 19.67 95 ALA A CA 1
ATOM 1350 C C . ALA A 1 97 ? -5.535 19.207 19.738 1.00 19.54 95 ALA A C 1
ATOM 1351 O O . ALA A 1 97 ? -4.949 20.302 19.784 1.00 17.98 95 ALA A O 1
ATOM 1358 N N . GLY A 1 98 ? -6.420 18.803 20.619 1.00 18.12 96 GLY A N 1
ATOM 1359 C CA . GLY A 1 98 ? -6.738 19.545 21.816 1.00 20.11 96 GLY A CA 1
ATOM 1360 C C . GLY A 1 98 ? -6.606 18.662 23.042 1.00 22.62 96 GLY A C 1
ATOM 1361 O O . GLY A 1 98 ? -6.962 17.479 23.008 1.00 20.67 96 GLY A O 1
ATOM 1365 N N . GLN A 1 99 ? -6.131 19.237 24.145 1.00 17.86 97 GLN A N 1
ATOM 1366 C CA . GLN A 1 99 ? -6.189 18.601 25.478 1.00 16.78 97 GLN A CA 1
ATOM 1367 C C . GLN A 1 99 ? -7.608 18.057 25.622 1.00 19.43 97 GLN A C 1
ATOM 1368 O O . GLN A 1 99 ? -8.581 18.746 25.278 1.00 17.22 97 GLN A O 1
ATOM 1382 N N . GLN A 1 100 ? -7.740 16.796 25.979 1.00 16.87 98 GLN A N 1
ATOM 1383 C CA . GLN A 1 100 ? -9.023 16.151 25.991 1.00 17.55 98 GLN A CA 1
ATOM 1384 C C . GLN A 1 100 ? -9.938 16.672 27.085 1.00 21.36 98 GLN A C 1
ATOM 1385 O O . GLN A 1 100 ? -9.499 17.326 28.047 1.00 20.22 98 GLN A O 1
ATOM 1399 N N . HIS A 1 101 ? -11.229 16.390 26.899 1.00 19.02 99 HIS A N 1
ATOM 1400 C CA . HIS A 1 101 ? -12.322 16.624 27.867 1.00 21.25 99 HIS A CA 1
ATOM 1401 C C . HIS A 1 101 ? -12.724 18.083 28.051 1.00 27.11 99 HIS A C 1
ATOM 1402 O O . HIS A 1 101 ? -13.918 18.313 28.208 1.00 28.18 99 HIS A O 1
ATOM 1416 N N . GLY A 1 102 ? -11.772 19.022 28.064 1.00 21.58 100 GLY A N 1
ATOM 1417 C CA . GLY A 1 102 ? -12.078 20.441 28.254 1.00 21.49 100 GLY A CA 1
ATOM 1418 C C . GLY A 1 102 ? -13.138 20.942 27.301 1.00 24.99 100 GLY A C 1
ATOM 1419 O O . GLY A 1 102 ? -13.200 20.473 26.165 1.00 22.43 100 GLY A O 1
ATOM 1423 N N . SER A 1 103 ? -13.982 21.887 27.757 1.00 22.84 101 SER A N 1
ATOM 1424 C CA . SER A 1 103 ? -15.128 22.332 26.946 1.00 22.00 101 SER A CA 1
ATOM 1425 C C . SER A 1 103 ? -15.271 23.830 26.879 1.00 23.26 101 SER A C 1
ATOM 1426 O O . SER A 1 103 ? -14.903 24.560 27.807 1.00 22.86 101 SER A O 1
ATOM 1434 N N . ILE A 1 104 ? -15.803 24.290 25.740 1.00 19.93 102 ILE A N 1
ATOM 1435 C CA . ILE A 1 104 ? -16.014 25.694 25.417 1.00 20.39 102 ILE A CA 1
ATOM 1436 C C . ILE A 1 104 ? -17.507 25.901 25.205 1.00 24.55 102 ILE A C 1
ATOM 1437 O O . ILE A 1 104 ? -18.128 25.112 24.497 1.00 23.49 102 ILE A O 1
ATOM 1453 N N . TYR A 1 105 ? -18.042 27.000 25.758 1.00 24.48 103 TYR A N 1
ATOM 1454 C CA . TYR A 1 105 ? -19.452 27.325 25.725 1.00 23.30 103 TYR A CA 1
ATOM 1455 C C . TYR A 1 105 ? -19.597 28.593 24.927 1.00 26.21 103 TYR A C 1
ATOM 1456 O O . TYR A 1 105 ? -19.224 29.663 25.394 1.00 24.39 103 TYR A O 1
ATOM 1474 N N . TRP A 1 106 ? -20.117 28.469 23.707 1.00 23.21 104 TRP A N 1
ATOM 1475 C CA . TRP A 1 106 ? -20.274 29.596 22.804 1.00 24.01 104 TRP A CA 1
ATOM 1476 C C . TRP A 1 106 ? -21.583 30.295 23.047 1.00 29.08 104 TRP A C 1
ATOM 1477 O O . TRP A 1 106 ? -22.617 29.660 22.992 1.00 28.90 104 TRP A O 1
ATOM 1498 N N . LYS A 1 107 ? -21.545 31.611 23.184 1.00 27.28 105 LYS A N 1
ATOM 1499 C CA . LYS A 1 107 ? -22.734 32.418 23.427 1.00 27.83 105 LYS A CA 1
ATOM 1500 C C . LYS A 1 107 ? -23.592 32.538 22.184 1.00 31.82 105 LYS A C 1
ATOM 1501 O O . LYS A 1 107 ? -23.063 32.573 21.072 1.00 32.59 105 LYS A O 1
ATOM 1520 N N . ALA A 1 108 ? -24.904 32.666 22.367 1.00 31.57 106 ALA A N 1
ATOM 1521 C CA . ALA A 1 108 ? -25.840 32.895 21.258 1.00 32.01 106 ALA A CA 1
ATOM 1522 C C . ALA A 1 108 ? -25.369 34.079 20.422 1.00 37.77 106 ALA A C 1
ATOM 1523 O O . ALA A 1 108 ? -24.985 35.103 20.988 1.00 38.01 106 ALA A O 1
ATOM 1530 N N . GLY A 1 109 ? -25.285 33.884 19.109 1.00 34.76 107 GLY A N 1
ATOM 1531 C CA . GLY A 1 109 ? -24.788 34.891 18.178 1.00 35.05 107 GLY A CA 1
ATOM 1532 C C . GLY A 1 109 ? -23.322 34.742 17.812 1.00 38.75 107 GLY A C 1
ATOM 1533 O O . GLY A 1 109 ? -22.854 35.416 16.894 1.00 39.27 107 GLY A O 1
ATOM 1537 N N . ALA A 1 110 ? -22.567 33.863 18.504 1.00 35.34 108 ALA A N 1
ATOM 1538 C CA . ALA A 1 110 ? -21.130 33.718 18.220 1.00 34.69 108 ALA A CA 1
ATOM 1539 C C . ALA A 1 110 ? -20.834 33.239 16.794 1.00 36.41 108 ALA A C 1
ATOM 1540 O O . ALA A 1 110 ? -19.825 33.660 16.226 1.00 33.84 108 ALA A O 1
ATOM 1547 N N . GLN A 1 111 ? -21.685 32.384 16.198 1.00 35.56 109 GLN A N 1
ATOM 1548 C CA . GLN A 1 111 ? -21.364 31.915 14.844 1.00 36.16 109 GLN A CA 1
ATOM 1549 C C . GLN A 1 111 ? -21.389 33.061 13.836 1.00 38.89 109 GLN A C 1
ATOM 1550 O O . GLN A 1 111 ? -20.571 33.060 12.924 1.00 39.29 109 GLN A O 1
ATOM 1564 N N . GLN A 1 112 ? -22.239 34.082 14.057 1.00 36.21 110 GLN A N 1
ATOM 1565 C CA . GLN A 1 112 ? -22.265 35.257 13.172 1.00 37.51 110 GLN A CA 1
ATOM 1566 C C . GLN A 1 112 ? -20.922 35.994 13.259 1.00 41.16 110 GLN A C 1
ATOM 1567 O O . GLN A 1 112 ? -20.412 36.468 12.241 1.00 40.95 110 GLN A O 1
ATOM 1571 N N . ALA A 1 113 ? -20.331 36.063 14.462 1.00 37.29 111 ALA A N 1
ATOM 1572 C CA . ALA A 1 113 ? -19.004 36.668 14.638 1.00 36.09 111 ALA A CA 1
ATOM 1573 C C . ALA A 1 113 ? -17.924 35.826 13.934 1.00 35.73 111 ALA A C 1
ATOM 1574 O O . ALA A 1 113 ? -17.067 36.394 13.257 1.00 35.27 111 ALA A O 1
ATOM 1581 N N . LEU A 1 114 ? -17.989 34.491 14.031 1.00 31.77 112 LEU A N 1
ATOM 1582 C CA . LEU A 1 114 ? -17.006 33.616 13.349 1.00 31.73 112 LEU A CA 1
ATOM 1583 C C . LEU A 1 114 ? -17.057 33.744 11.834 1.00 36.56 112 LEU A C 1
ATOM 1584 O O . LEU A 1 114 ? -16.015 33.750 11.168 1.00 35.69 112 LEU A O 1
ATOM 1600 N N . THR A 1 115 ? -18.268 33.778 11.275 1.00 35.16 113 THR A N 1
ATOM 1601 C CA . THR A 1 115 ? -18.441 33.824 9.821 1.00 35.93 113 THR A CA 1
ATOM 1602 C C . THR A 1 115 ? -18.184 35.227 9.249 1.00 40.35 113 THR A C 1
ATOM 1603 O O . THR A 1 115 ? -18.048 35.352 8.037 1.00 42.18 113 THR A O 1
ATOM 1614 N N . SER A 1 116 ? -18.094 36.263 10.096 1.00 34.89 114 SER A N 1
ATOM 1615 C CA . SER A 1 116 ? -17.838 37.624 9.648 1.00 35.39 114 SER A CA 1
ATOM 1616 C C . SER A 1 116 ? -16.475 38.167 10.125 1.00 40.12 114 SER A C 1
ATOM 1617 O O . SER A 1 116 ? -16.296 39.380 10.167 1.00 40.73 114 SER A O 1
ATOM 1625 N N . LEU A 1 117 ? -15.494 37.296 10.413 1.00 36.42 115 LEU A N 1
ATOM 1626 C CA . LEU A 1 117 ? -14.174 37.766 10.850 1.00 34.46 115 LEU A CA 1
ATOM 1627 C C . LEU A 1 117 ? -13.538 38.662 9.797 1.00 39.43 115 LEU A C 1
ATOM 1628 O O . LEU A 1 117 ? -13.584 38.343 8.606 1.00 39.72 115 LEU A O 1
ATOM 1644 N N . SER A 1 118 ? -12.990 39.797 10.239 1.00 37.02 116 SER A N 1
ATOM 1645 C CA . SER A 1 118 ? -12.301 40.757 9.386 1.00 37.55 116 SER A CA 1
ATOM 1646 C C . SER A 1 118 ? -10.808 40.484 9.480 1.00 39.92 116 SER A C 1
ATOM 1647 O O . SER A 1 118 ? -10.297 40.465 10.599 1.00 37.01 116 SER A O 1
ATOM 1655 N N . PRO A 1 119 ? -10.073 40.384 8.349 1.00 36.81 117 PRO A N 1
ATOM 1656 C CA . PRO A 1 119 ? -8.620 40.144 8.436 1.00 35.62 117 PRO A CA 1
ATOM 1657 C C . PRO A 1 119 ? -7.799 41.320 8.971 1.00 39.12 117 PRO A C 1
ATOM 1658 O O . PRO A 1 119 ? -6.612 41.139 9.209 1.00 39.56 117 PRO A O 1
ATOM 1669 N N . ASP A 1 120 ? -8.402 42.495 9.189 1.00 36.28 118 ASP A N 1
ATOM 1670 C CA . ASP A 1 120 ? -7.695 43.653 9.742 1.00 36.72 118 ASP A CA 1
ATOM 1671 C C . ASP A 1 120 ? -7.557 43.567 11.267 1.00 38.27 118 ASP A C 1
ATOM 1672 O O . ASP A 1 120 ? -6.885 44.409 11.859 1.00 38.66 118 ASP A O 1
ATOM 1681 N N . LEU A 1 121 ? -8.229 42.601 11.916 1.00 33.05 119 LEU A N 1
ATOM 1682 C CA . LEU A 1 121 ? -8.191 42.488 13.377 1.00 32.21 119 LEU A CA 1
ATOM 1683 C C . LEU A 1 121 ? -7.773 41.109 13.817 1.00 35.04 119 LEU A C 1
ATOM 1684 O O . LEU A 1 121 ? -7.932 40.136 13.084 1.00 32.78 119 LEU A O 1
ATOM 1700 N N . ARG A 1 122 ? -7.256 40.994 15.031 1.00 30.92 120 ARG A N 1
ATOM 1701 C CA . ARG A 1 122 ? -6.956 39.691 15.600 1.00 29.04 120 ARG A CA 1
ATOM 1702 C C . ARG A 1 122 ? -8.238 38.961 15.969 1.00 30.65 120 ARG A C 1
ATOM 1703 O O . ARG A 1 122 ? -9.285 39.556 16.117 1.00 30.55 120 ARG A O 1
ATOM 1724 N N . LEU A 1 123 ? -8.131 37.670 16.163 1.00 27.38 121 LEU A N 1
ATOM 1725 C CA . LEU A 1 123 ? -9.259 36.835 16.594 1.00 26.07 121 LEU A CA 1
ATOM 1726 C C . LEU A 1 123 ? -9.797 37.250 17.954 1.00 31.87 121 LEU A C 1
ATOM 1727 O O . LEU A 1 123 ? -11.003 37.393 18.107 1.00 29.51 121 LEU A O 1
ATOM 1743 N N . HIS A 1 124 ? -8.916 37.347 18.960 1.00 29.77 122 HIS A N 1
ATOM 1744 C CA . HIS A 1 124 ? -9.355 37.691 20.316 1.00 31.60 122 HIS A CA 1
ATOM 1745 C C . HIS A 1 124 ? -10.170 38.996 20.312 1.00 34.24 122 HIS A C 1
ATOM 1746 O O . HIS A 1 124 ? -11.212 39.048 20.939 1.00 35.82 122 HIS A O 1
ATOM 1760 N N . GLN A 1 125 ? -9.752 39.986 19.548 1.00 30.36 123 GLN A N 1
ATOM 1761 C CA . GLN A 1 125 ? -10.461 41.260 19.495 1.00 32.30 123 GLN A CA 1
ATOM 1762 C C . GLN A 1 125 ? -11.917 41.074 19.018 1.00 37.27 123 GLN A C 1
ATOM 1763 O O . GLN A 1 125 ? -12.810 41.714 19.530 1.00 41.14 123 GLN A O 1
ATOM 1777 N N . GLN A 1 126 ? -12.149 40.177 18.061 1.00 31.41 124 GLN A N 1
ATOM 1778 C CA . GLN A 1 126 ? -13.447 39.940 17.424 1.00 31.28 124 GLN A CA 1
ATOM 1779 C C . GLN A 1 126 ? -14.336 38.916 18.125 1.00 35.55 124 GLN A C 1
ATOM 1780 O O . GLN A 1 126 ? -15.553 38.957 17.954 1.00 34.85 124 GLN A O 1
ATOM 1794 N N . LEU A 1 127 ? -13.751 38.030 18.919 1.00 30.52 125 LEU A N 1
ATOM 1795 C CA . LEU A 1 127 ? -14.483 36.979 19.627 1.00 29.51 125 LEU A CA 1
ATOM 1796 C C . LEU A 1 127 ? -14.570 37.250 21.132 1.00 32.44 125 LEU A C 1
ATOM 1797 O O . LEU A 1 127 ? -14.998 36.382 21.900 1.00 30.54 125 LEU A O 1
ATOM 1813 N N . GLN A 1 128 ? -14.187 38.453 21.543 1.00 30.45 126 GLN A N 1
ATOM 1814 C CA . GLN A 1 128 ? -14.160 38.912 22.938 1.00 30.38 126 GLN A CA 1
ATOM 1815 C C . GLN A 1 128 ? -15.474 38.633 23.702 1.00 35.97 126 GLN A C 1
ATOM 1816 O O . GLN A 1 128 ? -15.439 38.320 24.895 1.00 35.33 126 GLN A O 1
ATOM 1830 N N . ASP A 1 129 ? -16.615 38.815 23.039 1.00 31.78 127 ASP A N 1
ATOM 1831 C CA . ASP A 1 129 ? -17.937 38.645 23.657 1.00 32.53 127 ASP A CA 1
ATOM 1832 C C . ASP A 1 129 ? -18.671 37.373 23.208 1.00 35.02 127 ASP A C 1
ATOM 1833 O O . ASP A 1 129 ? -19.874 37.273 23.457 1.00 32.59 127 ASP A O 1
ATOM 1842 N N . CYS A 1 130 ? -17.952 36.375 22.643 1.00 32.75 128 CYS A N 1
ATOM 1843 C CA . CYS A 1 130 ? -18.562 35.165 22.070 1.00 31.34 128 CYS A CA 1
ATOM 1844 C C . CYS A 1 130 ? -18.676 33.962 23.011 1.00 31.46 128 CYS A C 1
ATOM 1845 O O . CYS A 1 130 ? -19.181 32.944 22.557 1.00 31.26 128 CYS A O 1
ATOM 1853 N N . PHE A 1 131 ? -18.238 34.043 24.262 1.00 28.00 129 PHE A N 1
ATOM 1854 C CA . PHE A 1 131 ? -18.258 32.901 25.165 1.00 27.70 129 PHE A CA 1
ATOM 1855 C C . PHE A 1 131 ? -19.183 33.153 26.352 1.00 31.21 129 PHE A C 1
ATOM 1856 O O . PHE A 1 131 ? -19.079 34.179 27.024 1.00 30.24 129 PHE A O 1
ATOM 1873 N N . SER A 1 132 ? -20.086 32.194 26.614 1.00 28.73 130 SER A N 1
ATOM 1874 C CA . SER A 1 132 ? -21.047 32.282 27.702 1.00 30.22 130 SER A CA 1
ATOM 1875 C C . SER A 1 132 ? -20.395 31.870 29.034 1.00 33.21 130 SER A C 1
ATOM 1876 O O . SER A 1 132 ? -20.933 32.163 30.087 1.00 33.99 130 SER A O 1
ATOM 1884 N N . ILE A 1 133 ? -19.256 31.173 28.972 1.00 27.88 131 ILE A N 1
ATOM 1885 C CA . ILE A 1 133 ? -18.445 30.742 30.110 1.00 28.82 131 ILE A CA 1
ATOM 1886 C C . ILE A 1 133 ? -17.040 31.208 29.815 1.00 31.71 131 ILE A C 1
ATOM 1887 O O . ILE A 1 133 ? -16.494 30.836 28.767 1.00 28.27 131 ILE A O 1
ATOM 1903 N N . SER A 1 134 ? -16.447 32.014 30.676 1.00 30.77 132 SER A N 1
ATOM 1904 C CA . SER A 1 134 ? -15.099 32.521 30.423 1.00 28.96 132 SER A CA 1
ATOM 1905 C C . SER A 1 134 ? -14.053 31.529 30.927 1.00 32.73 132 SER A C 1
ATOM 1906 O O . SER A 1 134 ? -13.018 31.400 30.290 1.00 32.37 132 SER A O 1
ATOM 1914 N N . ASP A 1 135 ? -14.300 30.841 32.062 1.00 29.77 133 ASP A N 1
ATOM 1915 C CA . ASP A 1 135 ? -13.354 29.882 32.658 1.00 28.35 133 ASP A CA 1
ATOM 1916 C C . ASP A 1 135 ? -13.798 28.466 32.338 1.00 32.00 133 ASP A C 1
ATOM 1917 O O . ASP A 1 135 ? -14.761 27.958 32.934 1.00 30.83 133 ASP A O 1
ATOM 1926 N N . CYS A 1 136 ? -13.118 27.847 31.393 1.00 26.30 134 CYS A N 1
ATOM 1927 C CA . CYS A 1 136 ? -13.466 26.510 30.901 1.00 27.37 134 CYS A CA 1
ATOM 1928 C C . CYS A 1 136 ? -12.958 25.435 31.801 1.00 26.67 134 CYS A C 1
ATOM 1929 O O . CYS A 1 136 ? -11.764 25.423 32.083 1.00 24.08 134 CYS A O 1
ATOM 1937 N N . PRO A 1 137 ? -13.756 24.402 32.049 1.00 23.76 135 PRO A N 1
ATOM 1938 C CA . PRO A 1 137 ? -13.235 23.275 32.802 1.00 23.87 135 PRO A CA 1
ATOM 1939 C C . PRO A 1 137 ? -12.289 22.494 31.917 1.00 26.12 135 PRO A C 1
ATOM 1940 O O . PRO A 1 137 ? -12.517 22.389 30.700 1.00 23.39 135 PRO A O 1
ATOM 1951 N N . VAL A 1 138 ? -11.185 22.023 32.500 1.00 23.80 136 VAL A N 1
ATOM 1952 C CA . VAL A 1 138 ? -10.168 21.271 31.768 1.00 21.87 136 VAL A CA 1
ATOM 1953 C C . VAL A 1 138 ? -10.027 19.903 32.396 1.00 25.47 136 VAL A C 1
ATOM 1954 O O . VAL A 1 138 ? -10.694 19.618 33.402 1.00 23.45 136 VAL A O 1
ATOM 1967 N N . TRP A 1 139 ? -9.148 19.082 31.832 1.00 21.23 137 TRP A N 1
ATOM 1968 C CA . TRP A 1 139 ? -8.963 17.693 32.204 1.00 22.50 137 TRP A CA 1
ATOM 1969 C C . TRP A 1 139 ? -8.535 17.457 33.663 1.00 25.15 137 TRP A C 1
ATOM 1970 O O . TRP A 1 139 ? -8.707 16.356 34.167 1.00 23.11 137 TRP A O 1
ATOM 2008 N N . ASP A 1 141 ? -9.809 19.024 36.273 1.00 23.94 139 ASP A N 1
ATOM 2009 C CA . ASP A 1 141 ? -10.932 19.280 37.180 1.00 24.15 139 ASP A CA 1
ATOM 2010 C C . ASP A 1 141 ? -11.456 17.987 37.817 1.00 29.49 139 ASP A C 1
ATOM 2011 O O . ASP A 1 141 ? -11.626 16.983 37.118 1.00 28.98 139 ASP A O 1
ATOM 2020 N N . SER A 1 142 ? -11.684 18.001 39.151 1.00 27.51 140 SER A N 1
ATOM 2021 C CA . SER A 1 142 ? -12.191 16.818 39.877 1.00 27.66 140 SER A CA 1
ATOM 2022 C C . SER A 1 142 ? -13.364 17.213 40.780 1.00 32.11 140 SER A C 1
ATOM 2023 O O . SER A 1 142 ? -13.596 16.585 41.811 1.00 33.99 140 SER A O 1
ATOM 2031 N N . SER A 1 143 ? -14.142 18.225 40.368 1.00 29.30 141 SER A N 1
ATOM 2032 C CA . SER A 1 143 ? -15.197 18.820 41.182 1.00 28.14 141 SER A CA 1
ATOM 2033 C C . SER A 1 143 ? -16.613 18.301 40.935 1.00 31.55 141 SER A C 1
ATOM 2034 O O . SER A 1 143 ? -17.536 18.790 41.577 1.00 31.59 141 SER A O 1
ATOM 2042 N N . THR A 1 144 ? -16.792 17.323 40.046 1.00 27.04 142 THR A N 1
ATOM 2043 C CA . THR A 1 144 ? -18.119 16.878 39.622 1.00 24.53 142 THR A CA 1
ATOM 2044 C C . THR A 1 144 ? -18.506 15.489 40.105 1.00 30.40 142 THR A C 1
ATOM 2045 O O . THR A 1 144 ? -19.310 14.831 39.449 1.00 28.34 142 THR A O 1
ATOM 2056 N N . THR A 1 145 ? -18.030 15.064 41.270 1.00 32.00 143 THR A N 1
ATOM 2057 C CA . THR A 1 145 ? -18.373 13.729 41.791 1.00 32.14 143 THR A CA 1
ATOM 2058 C C . THR A 1 145 ? -19.896 13.528 41.888 1.00 33.04 143 THR A C 1
ATOM 2059 O O . THR A 1 145 ? -20.377 12.468 41.503 1.00 31.17 143 THR A O 1
ATOM 2070 N N . ALA A 1 146 ? -20.655 14.523 42.350 1.00 31.00 144 ALA A N 1
ATOM 2071 C CA . ALA A 1 146 ? -22.112 14.387 42.464 1.00 31.70 144 ALA A CA 1
ATOM 2072 C C . ALA A 1 146 ? -22.745 14.103 41.100 1.00 35.95 144 ALA A C 1
ATOM 2073 O O . ALA A 1 146 ? -23.594 13.220 40.983 1.00 32.63 144 ALA A O 1
ATOM 2080 N N . GLN A 1 147 ? -22.287 14.820 40.062 1.00 30.52 145 GLN A N 1
ATOM 2081 C CA . GLN A 1 147 ? -22.800 14.646 38.701 1.00 29.70 145 GLN A CA 1
ATOM 2082 C C . GLN A 1 147 ? -22.428 13.276 38.149 1.00 31.30 145 GLN A C 1
ATOM 2083 O O . GLN A 1 147 ? -23.250 12.671 37.464 1.00 30.53 145 GLN A O 1
ATOM 2097 N N . CYS A 1 148 ? -21.220 12.787 38.430 1.00 29.73 146 CYS A N 1
ATOM 2098 C CA . CYS A 1 148 ? -20.779 11.460 37.986 1.00 27.70 146 CYS A CA 1
ATOM 2099 C C . CYS A 1 148 ? -21.712 10.398 38.514 1.00 31.14 146 CYS A C 1
ATOM 2100 O O . CYS A 1 148 ? -22.150 9.554 37.756 1.00 30.19 146 CYS A O 1
ATOM 2108 N N . ARG A 1 149 ? -22.008 10.444 39.833 1.00 30.54 147 ARG A N 1
ATOM 2109 C CA . ARG A 1 149 ? -22.885 9.456 40.470 1.00 29.70 147 ARG A CA 1
ATOM 2110 C C . ARG A 1 149 ? -24.299 9.563 39.923 1.00 32.64 147 ARG A C 1
ATOM 2111 O O . ARG A 1 149 ? -24.914 8.538 39.679 1.00 32.64 147 ARG A O 1
ATOM 2132 N N . GLN A 1 150 ? -24.790 10.778 39.652 1.00 29.12 148 GLN A N 1
ATOM 2133 C CA . GLN A 1 150 ? -26.129 10.957 39.073 1.00 30.09 148 GLN A CA 1
ATOM 2134 C C . GLN A 1 150 ? -26.222 10.351 37.664 1.00 31.91 148 GLN A C 1
ATOM 2135 O O . GLN A 1 150 ? -27.199 9.673 37.344 1.00 33.34 148 GLN A O 1
ATOM 2149 N N . LEU A 1 151 ? -25.176 10.551 36.838 1.00 28.92 149 LEU A N 1
ATOM 2150 C CA . LEU A 1 151 ? -25.182 10.036 35.469 1.00 28.34 149 LEU A CA 1
ATOM 2151 C C . LEU A 1 151 ? -25.163 8.516 35.479 1.00 30.00 149 LEU A C 1
ATOM 2152 O O . LEU A 1 151 ? -25.931 7.899 34.752 1.00 29.10 149 LEU A O 1
ATOM 2168 N N . GLU A 1 152 ? -24.305 7.915 36.299 1.00 25.50 150 GLU A N 1
ATOM 2169 C CA . GLU A 1 152 ? -24.251 6.448 36.406 1.00 26.18 150 GLU A CA 1
ATOM 2170 C C . GLU A 1 152 ? -25.596 5.896 36.885 1.00 32.59 150 GLU A C 1
ATOM 2171 O O . GLU A 1 152 ? -26.065 4.916 36.337 1.00 32.19 150 GLU A O 1
ATOM 2183 N N . ALA A 1 153 ? -26.259 6.558 37.850 1.00 31.53 151 ALA A N 1
ATOM 2184 C CA . ALA A 1 153 ? -27.572 6.106 38.325 1.00 32.03 151 ALA A CA 1
ATOM 2185 C C . ALA A 1 153 ? -28.632 6.212 37.224 1.00 36.77 151 ALA A C 1
ATOM 2186 O O . ALA A 1 153 ? -29.482 5.328 37.099 1.00 36.20 151 ALA A O 1
ATOM 2193 N N . ALA A 1 154 ? -28.576 7.271 36.414 1.00 32.44 152 ALA A N 1
ATOM 2194 C CA . ALA A 1 154 ? -29.557 7.486 35.342 1.00 32.37 152 ALA A CA 1
ATOM 2195 C C . ALA A 1 154 ? -29.460 6.444 34.210 1.00 32.05 152 ALA A C 1
ATOM 2196 O O . ALA A 1 154 ? -30.465 6.179 33.553 1.00 31.07 152 ALA A O 1
ATOM 2203 N N . VAL A 1 155 ? -28.271 5.834 33.968 1.00 27.78 153 VAL A N 1
ATOM 2204 C CA . VAL A 1 155 ? -28.144 4.908 32.836 1.00 28.27 153 VAL A CA 1
ATOM 2205 C C . VAL A 1 155 ? -27.945 3.445 33.244 1.00 33.70 153 VAL A C 1
ATOM 2206 O O . VAL A 1 155 ? -27.668 2.618 32.372 1.00 34.44 153 VAL A O 1
ATOM 2219 N N . GLY A 1 156 ? -28.117 3.124 34.517 1.00 32.03 154 GLY A N 1
ATOM 2220 C CA . GLY A 1 156 ? -28.061 1.741 34.998 1.00 32.11 154 GLY A CA 1
ATOM 2221 C C . GLY A 1 156 ? -26.766 1.298 35.652 1.00 32.14 154 GLY A C 1
ATOM 2222 O O . GLY A 1 156 ? -26.531 0.097 35.792 1.00 30.28 154 GLY A O 1
ATOM 2226 N N . GLY A 1 157 ? -25.922 2.242 36.024 1.00 27.72 155 GLY A N 1
ATOM 2227 C CA . GLY A 1 157 ? -24.680 1.970 36.731 1.00 26.42 155 GLY A CA 1
ATOM 2228 C C . GLY A 1 157 ? -23.407 2.315 35.992 1.00 31.22 155 GLY A C 1
ATOM 2229 O O . GLY A 1 157 ? -23.403 2.641 34.797 1.00 30.64 155 GLY A O 1
ATOM 2233 N N . ALA A 1 158 ? -22.305 2.227 36.723 1.00 28.83 156 ALA A N 1
ATOM 2234 C CA . ALA A 1 158 ? -20.975 2.544 36.216 1.00 29.01 156 ALA A CA 1
ATOM 2235 C C . ALA A 1 158 ? -20.612 1.672 35.020 1.00 29.93 156 ALA A C 1
ATOM 2236 O O . ALA A 1 158 ? -20.164 2.198 34.001 1.00 27.86 156 ALA A O 1
ATOM 2243 N N . GLN A 1 159 ? -20.832 0.367 35.117 1.00 26.44 157 GLN A N 1
ATOM 2244 C CA . GLN A 1 159 ? -20.489 -0.528 34.006 1.00 25.85 157 GLN A CA 1
ATOM 2245 C C . GLN A 1 159 ? -21.373 -0.267 32.797 1.00 29.47 157 GLN A C 1
ATOM 2246 O O . GLN A 1 159 ? -20.844 -0.316 31.674 1.00 31.03 157 GLN A O 1
ATOM 2260 N N . ALA A 1 160 ? -22.682 0.028 33.010 1.00 25.08 158 ALA A N 1
ATOM 2261 C CA . ALA A 1 160 ? -23.612 0.377 31.916 1.00 25.53 158 ALA A CA 1
ATOM 2262 C C . ALA A 1 160 ? -23.096 1.593 31.162 1.00 28.88 158 ALA A C 1
ATOM 2263 O O . ALA A 1 160 ? -23.076 1.596 29.942 1.00 28.54 158 ALA A O 1
ATOM 2270 N N . LEU A 1 161 ? -22.663 2.611 31.897 1.00 23.29 159 LEU A N 1
ATOM 2271 C CA . LEU A 1 161 ? -22.151 3.836 31.273 1.00 23.06 159 LEU A CA 1
ATOM 2272 C C . LEU A 1 161 ? -20.873 3.519 30.478 1.00 25.74 159 LEU A C 1
ATOM 2273 O O . LEU A 1 161 ? -20.708 4.067 29.388 1.00 24.45 159 LEU A O 1
ATOM 2289 N N . SER A 1 162 ? -19.976 2.643 30.988 1.00 21.68 160 SER A N 1
ATOM 2290 C CA . SER A 1 162 ? -18.784 2.216 30.250 1.00 22.70 160 SER A CA 1
ATOM 2291 C C . SER A 1 162 ? -19.155 1.416 29.004 1.00 25.52 160 SER A C 1
ATOM 2292 O O . SER A 1 162 ? -18.580 1.650 27.942 1.00 22.91 160 SER A O 1
ATOM 2300 N N . CYS A 1 163 ? -20.072 0.465 29.113 1.00 26.21 161 CYS A N 1
ATOM 2301 C CA . CYS A 1 163 ? -20.528 -0.302 27.936 1.00 27.33 161 CYS A CA 1
ATOM 2302 C C . CYS A 1 163 ? -20.983 0.649 26.842 1.00 29.66 161 CYS A C 1
ATOM 2303 O O . CYS A 1 163 ? -20.678 0.445 25.674 1.00 26.28 161 CYS A O 1
ATOM 2311 N N . LEU A 1 164 ? -21.739 1.677 27.245 1.00 24.77 162 LEU A N 1
ATOM 2312 C CA . LEU A 1 164 ? -22.286 2.647 26.306 1.00 26.60 162 LEU A CA 1
ATOM 2313 C C . LEU A 1 164 ? -21.227 3.609 25.710 1.00 24.96 162 LEU A C 1
ATOM 2314 O O . LEU A 1 164 ? -21.205 3.827 24.510 1.00 24.89 162 LEU A O 1
ATOM 2330 N N . THR A 1 165 ? -20.415 4.220 26.554 1.00 20.51 163 THR A N 1
ATOM 2331 C CA . THR A 1 165 ? -19.517 5.313 26.176 1.00 21.63 163 THR A CA 1
ATOM 2332 C C . THR A 1 165 ? -17.990 5.029 26.254 1.00 24.03 163 THR A C 1
ATOM 2333 O O . THR A 1 165 ? -17.225 5.948 25.981 1.00 22.64 163 THR A O 1
ATOM 2344 N N . GLY A 1 166 ? -17.563 3.823 26.629 1.00 23.21 164 GLY A N 1
ATOM 2345 C CA . GLY A 1 166 ? -16.148 3.456 26.746 1.00 22.64 164 GLY A CA 1
ATOM 2346 C C . GLY A 1 166 ? -15.467 3.754 28.077 1.00 24.42 164 GLY A C 1
ATOM 2347 O O . GLY A 1 166 ? -14.333 3.313 28.309 1.00 22.97 164 GLY A O 1
ATOM 2351 N N . SER A 1 167 ? -16.164 4.454 28.981 1.00 19.36 165 SER A N 1
ATOM 2352 C CA . SER A 1 167 ? -15.672 4.799 30.287 1.00 19.54 165 SER A CA 1
ATOM 2353 C C . SER A 1 167 ? -16.805 4.910 31.278 1.00 23.01 165 SER A C 1
ATOM 2354 O O . SER A 1 167 ? -17.911 5.302 30.877 1.00 19.74 165 SER A O 1
ATOM 2362 N N . ARG A 1 168 ? -16.555 4.563 32.556 1.00 22.96 166 ARG A N 1
ATOM 2363 C CA . ARG A 1 168 ? -17.521 4.857 33.618 1.00 23.39 166 ARG A CA 1
ATOM 2364 C C . ARG A 1 168 ? -17.468 6.377 33.801 1.00 28.40 166 ARG A C 1
ATOM 2365 O O . ARG A 1 168 ? -16.731 7.045 33.058 1.00 26.09 166 ARG A O 1
ATOM 2386 N N . ALA A 1 169 ? -18.175 6.955 34.770 1.00 27.43 167 ALA A N 1
ATOM 2387 C CA . ALA A 1 169 ? -18.146 8.399 34.916 1.00 27.13 167 ALA A CA 1
ATOM 2388 C C . ALA A 1 169 ? -16.851 8.852 35.587 1.00 29.63 167 ALA A C 1
ATOM 2389 O O . ALA A 1 169 ? -16.506 8.378 36.666 1.00 28.34 167 ALA A O 1
ATOM 2396 N N . TYR A 1 170 ? -16.130 9.743 34.931 1.00 23.45 168 TYR A N 1
ATOM 2397 C CA . TYR A 1 170 ? -14.932 10.363 35.458 1.00 22.39 168 TYR A CA 1
ATOM 2398 C C . TYR A 1 170 ? -15.219 11.849 35.556 1.00 26.24 168 TYR A C 1
ATOM 2399 O O . TYR A 1 170 ? -15.845 12.444 34.664 1.00 24.92 168 TYR A O 1
ATOM 2417 N N . GLU A 1 171 ? -14.769 12.449 36.639 1.00 25.18 169 GLU A N 1
ATOM 2418 C CA . GLU A 1 171 ? -15.055 13.834 36.947 1.00 25.21 169 GLU A CA 1
ATOM 2419 C C . GLU A 1 171 ? -14.685 14.786 35.810 1.00 25.86 169 GLU A C 1
ATOM 2420 O O . GLU A 1 171 ? -15.425 15.713 35.536 1.00 26.11 169 GLU A O 1
ATOM 2432 N N . ARG A 1 172 ? -13.563 14.543 35.157 1.00 22.27 170 ARG A N 1
ATOM 2433 C CA . ARG A 1 172 ? -13.103 15.403 34.078 1.00 22.04 170 ARG A CA 1
ATOM 2434 C C . ARG A 1 172 ? -13.904 15.250 32.771 1.00 23.87 170 ARG A C 1
ATOM 2435 O O . ARG A 1 172 ? -13.834 16.137 31.934 1.00 23.96 170 ARG A O 1
ATOM 2456 N N . PHE A 1 173 ? -14.627 14.136 32.594 1.00 19.32 171 PHE A N 1
ATOM 2457 C CA . PHE A 1 173 ? -15.329 13.862 31.348 1.00 18.96 171 PHE A CA 1
ATOM 2458 C C . PHE A 1 173 ? -16.406 14.911 31.154 1.00 24.71 171 PHE A C 1
ATOM 2459 O O . PHE A 1 173 ? -17.086 15.332 32.098 1.00 23.59 171 PHE A O 1
ATOM 2476 N N . THR A 1 174 ? -16.509 15.366 29.917 1.00 20.76 172 THR A N 1
ATOM 2477 C CA . THR A 1 174 ? -17.290 16.555 29.553 1.00 21.39 172 THR A CA 1
ATOM 2478 C C . THR A 1 174 ? -18.751 16.562 29.968 1.00 23.47 172 THR A C 1
ATOM 2479 O O . THR A 1 174 ? -19.215 17.588 30.435 1.00 24.18 172 THR A O 1
ATOM 2490 N N . GLY A 1 175 ? -19.466 15.469 29.808 1.00 21.86 173 GLY A N 1
ATOM 2491 C CA . GLY A 1 175 ? -20.879 15.437 30.192 1.00 22.14 173 GLY A CA 1
ATOM 2492 C C . GLY A 1 175 ? -21.140 15.845 31.642 1.00 27.13 173 GLY A C 1
ATOM 2493 O O . GLY A 1 175 ? -22.136 16.521 31.942 1.00 27.45 173 GLY A O 1
ATOM 2497 N N . ASN A 1 176 ? -20.236 15.444 32.548 1.00 22.55 174 ASN A N 1
ATOM 2498 C CA . ASN A 1 176 ? -20.344 15.742 33.981 1.00 24.89 174 ASN A CA 1
ATOM 2499 C C . ASN A 1 176 ? -20.058 17.217 34.236 1.00 28.10 174 ASN A C 1
ATOM 2500 O O . ASN A 1 176 ? -20.681 17.821 35.108 1.00 26.98 174 ASN A O 1
ATOM 2511 N N . GLN A 1 177 ? -19.154 17.802 33.443 1.00 24.41 175 GLN A N 1
ATOM 2512 C CA . GLN A 1 177 ? -18.853 19.230 33.536 1.00 23.35 175 GLN A CA 1
ATOM 2513 C C . GLN A 1 177 ? -20.030 20.037 32.998 1.00 26.67 175 GLN A C 1
ATOM 2514 O O . GLN A 1 177 ? -20.411 21.052 33.584 1.00 25.44 175 GLN A O 1
ATOM 2528 N N . ILE A 1 178 ? -20.635 19.581 31.896 1.00 23.29 176 ILE A N 1
ATOM 2529 C CA . ILE A 1 178 ? -21.801 20.265 31.319 1.00 23.63 176 ILE A CA 1
ATOM 2530 C C . ILE A 1 178 ? -22.948 20.234 32.321 1.00 25.97 176 ILE A C 1
ATOM 2531 O O . ILE A 1 178 ? -23.638 21.239 32.514 1.00 25.76 176 ILE A O 1
ATOM 2547 N N . ALA A 1 179 ? -23.177 19.072 32.958 1.00 23.92 177 ALA A N 1
ATOM 2548 C CA . ALA A 1 179 ? -24.226 18.931 33.971 1.00 25.98 177 ALA A CA 1
ATOM 2549 C C . ALA A 1 179 ? -24.024 19.926 35.124 1.00 32.02 177 ALA A C 1
ATOM 2550 O O . ALA A 1 179 ? -24.973 20.590 35.521 1.00 33.38 177 ALA A O 1
ATOM 2557 N N . LYS A 1 180 ? -22.780 20.082 35.599 1.00 26.70 178 LYS A N 1
ATOM 2558 C CA . LYS A 1 180 ? -22.473 21.021 36.683 1.00 26.93 178 LYS A CA 1
ATOM 2559 C C . LYS A 1 180 ? -22.795 22.459 36.265 1.00 33.20 178 LYS A C 1
ATOM 2560 O O . LYS A 1 180 ? -23.361 23.203 37.066 1.00 34.22 178 LYS A O 1
ATOM 2579 N N . ILE A 1 181 ? -22.456 22.841 35.023 1.00 29.23 179 ILE A N 1
ATOM 2580 C CA . ILE A 1 181 ? -22.708 24.196 34.515 1.00 29.07 179 ILE A CA 1
ATOM 2581 C C . ILE A 1 181 ? -24.216 24.424 34.395 1.00 34.83 179 ILE A C 1
ATOM 2582 O O . ILE A 1 181 ? -24.701 25.492 34.771 1.00 32.41 179 ILE A O 1
ATOM 2598 N N . TYR A 1 182 ? -24.962 23.434 33.907 1.00 29.42 180 TYR A N 1
ATOM 2599 C CA . TYR A 1 182 ? -26.407 23.567 33.803 1.00 30.47 180 TYR A CA 1
ATOM 2600 C C . TYR A 1 182 ? -27.036 23.770 35.203 1.00 35.01 180 TYR A C 1
ATOM 2601 O O . TYR A 1 182 ? -27.921 24.618 35.380 1.00 34.26 180 TYR A O 1
ATOM 2619 N N . GLN A 1 183 ? -26.628 22.947 36.175 1.00 31.37 181 GLN A N 1
ATOM 2620 C CA . GLN A 1 183 ? -27.127 23.033 37.567 1.00 31.03 181 GLN A CA 1
ATOM 2621 C C . GLN A 1 183 ? -26.681 24.315 38.313 1.00 37.33 181 GLN A C 1
ATOM 2622 O O . GLN A 1 183 ? -27.478 24.881 39.065 1.00 36.86 181 GLN A O 1
ATOM 2636 N N . GLN A 1 184 ? -25.425 24.745 38.157 1.00 34.10 182 GLN A N 1
ATOM 2637 C CA . GLN A 1 184 ? -24.934 25.912 38.900 1.00 34.29 182 GLN A CA 1
ATOM 2638 C C . GLN A 1 184 ? -25.030 27.225 38.168 1.00 39.37 182 GLN A C 1
ATOM 2639 O O . GLN A 1 184 ? -25.015 28.271 38.820 1.00 39.73 182 GLN A O 1
ATOM 2653 N N . ASN A 1 185 ? -25.034 27.187 36.849 1.00 33.76 183 ASN A N 1
ATOM 2654 C CA . ASN A 1 185 ? -25.081 28.378 36.029 1.00 33.40 183 ASN A CA 1
ATOM 2655 C C . ASN A 1 185 ? -26.086 28.170 34.862 1.00 37.19 183 ASN A C 1
ATOM 2656 O O . ASN A 1 185 ? -25.706 28.219 33.697 1.00 36.13 183 ASN A O 1
ATOM 2667 N N . PRO A 1 186 ? -27.394 27.980 35.172 1.00 35.10 184 PRO A N 1
ATOM 2668 C CA . PRO A 1 186 ? -28.392 27.775 34.104 1.00 35.05 184 PRO A CA 1
ATOM 2669 C C . PRO A 1 186 ? -28.586 28.976 33.181 1.00 38.98 184 PRO A C 1
ATOM 2670 O O . PRO A 1 186 ? -29.005 28.789 32.039 1.00 37.08 184 PRO A O 1
ATOM 2681 N N . GLU A 1 187 ? -28.313 30.205 33.659 1.00 37.65 185 GLU A N 1
ATOM 2682 C CA . GLU A 1 187 ? -28.450 31.376 32.795 1.00 38.06 185 GLU A CA 1
ATOM 2683 C C . GLU A 1 187 ? -27.423 31.309 31.697 1.00 40.21 185 GLU A C 1
ATOM 2684 O O . GLU A 1 187 ? -27.762 31.476 30.528 1.00 40.33 185 GLU A O 1
ATOM 2696 N N . ALA A 1 188 ? -26.161 31.043 32.058 1.00 34.57 186 ALA A N 1
ATOM 2697 C CA . ALA A 1 188 ? -25.122 30.938 31.053 1.00 32.40 186 ALA A CA 1
ATOM 2698 C C . ALA A 1 188 ? -25.430 29.770 30.111 1.00 32.28 186 ALA A C 1
ATOM 2699 O O . ALA A 1 188 ? -25.287 29.902 28.899 1.00 32.09 186 ALA A O 1
ATOM 2706 N N . TYR A 1 189 ? -25.923 28.658 30.659 1.00 30.70 187 TYR A N 1
ATOM 2707 C CA . TYR A 1 189 ? -26.291 27.498 29.845 1.00 29.31 187 TYR A CA 1
ATOM 2708 C C . TYR A 1 189 ? -27.406 27.867 28.867 1.00 35.26 187 TYR A C 1
ATOM 2709 O O . TYR A 1 189 ? -27.289 27.536 27.688 1.00 35.12 187 TYR A O 1
ATOM 2727 N N . SER A 1 190 ? -28.428 28.611 29.320 1.00 33.86 188 SER A N 1
ATOM 2728 C CA . SER A 1 190 ? -29.531 29.008 28.426 1.00 34.42 188 SER A CA 1
ATOM 2729 C C . SER A 1 190 ? -29.053 29.949 27.300 1.00 40.48 188 SER A C 1
ATOM 2730 O O . SER A 1 190 ? -29.664 29.961 26.231 1.00 39.88 188 SER A O 1
ATOM 2738 N N . HIS A 1 191 ? -27.946 30.697 27.526 1.00 37.16 189 HIS A N 1
ATOM 2739 C CA . HIS A 1 191 ? -27.361 31.590 26.522 1.00 38.06 189 HIS A CA 1
ATOM 2740 C C . HIS A 1 191 ? -26.308 30.907 25.657 1.00 39.09 189 HIS A C 1
ATOM 2741 O O . HIS A 1 191 ? -25.671 31.590 24.853 1.00 37.12 189 HIS A O 1
ATOM 2755 N N . THR A 1 192 ? -26.123 29.569 25.795 1.00 34.10 190 THR A N 1
ATOM 2756 C CA . THR A 1 192 ? -25.130 28.827 25.023 1.00 32.29 190 THR A CA 1
ATOM 2757 C C . THR A 1 192 ? -25.786 28.216 23.782 1.00 36.52 190 THR A C 1
ATOM 2758 O O . THR A 1 192 ? -26.724 27.430 23.921 1.00 37.22 190 THR A O 1
ATOM 2769 N N . GLU A 1 193 ? -25.315 28.582 22.587 1.00 31.08 191 GLU A N 1
ATOM 2770 C CA . GLU A 1 193 ? -25.845 28.040 21.344 1.00 29.91 191 GLU A CA 1
ATOM 2771 C C . GLU A 1 193 ? -25.042 26.843 20.881 1.00 30.02 191 GLU A C 1
ATOM 2772 O O . GLU A 1 193 ? -25.539 26.062 20.090 1.00 29.40 191 GLU A O 1
ATOM 2784 N N . ARG A 1 194 ? -23.779 26.703 21.339 1.00 26.36 192 ARG A N 1
ATOM 2785 C CA . ARG A 1 194 ? -22.940 25.613 20.898 1.00 24.54 192 ARG A CA 1
ATOM 2786 C C . ARG A 1 194 ? -21.929 25.253 21.982 1.00 27.34 192 ARG A C 1
ATOM 2787 O O . ARG A 1 194 ? -21.418 26.134 22.669 1.00 25.98 192 ARG A O 1
ATOM 2808 N N . ILE A 1 195 ? -21.649 23.956 22.123 1.00 24.25 193 ILE A N 1
ATOM 2809 C CA . ILE A 1 195 ? -20.649 23.451 23.060 1.00 21.64 193 ILE A CA 1
ATOM 2810 C C . ILE A 1 195 ? -19.632 22.680 22.260 1.00 24.97 193 ILE A C 1
ATOM 2811 O O . ILE A 1 195 ? -19.990 21.773 21.521 1.00 22.96 193 ILE A O 1
ATOM 2827 N N . SER A 1 196 ? -18.356 22.990 22.474 1.00 20.89 194 SER A N 1
ATOM 2828 C CA . SER A 1 196 ? -17.231 22.376 21.797 1.00 20.47 194 SER A CA 1
ATOM 2829 C C . SER A 1 196 ? -16.271 21.753 22.780 1.00 24.08 194 SER A C 1
ATOM 2830 O O . SER A 1 196 ? -16.197 22.180 23.935 1.00 22.72 194 SER A O 1
ATOM 2838 N N . LEU A 1 197 ? -15.477 20.805 22.300 1.00 19.25 195 LEU A N 1
ATOM 2839 C CA . LEU A 1 197 ? -14.298 20.319 23.004 1.00 17.72 195 LEU A CA 1
ATOM 2840 C C . LEU A 1 197 ? -13.163 21.268 22.631 1.00 22.94 195 LEU A C 1
ATOM 2841 O O . LEU A 1 197 ? -13.300 22.034 21.678 1.00 20.65 195 LEU A O 1
ATOM 2857 N N . VAL A 1 198 ? -12.034 21.214 23.326 1.00 20.00 196 VAL A N 1
ATOM 2858 C CA . VAL A 1 198 ? -10.920 22.097 22.964 1.00 18.90 196 VAL A CA 1
ATOM 2859 C C . VAL A 1 198 ? -10.535 21.826 21.501 1.00 21.39 196 VAL A C 1
ATOM 2860 O O . VAL A 1 198 ? -10.340 22.760 20.738 1.00 21.93 196 VAL A O 1
ATOM 2873 N N . SER A 1 199 ? -10.463 20.557 21.106 1.00 19.90 197 SER A N 1
ATOM 2874 C CA . SER A 1 199 ? -10.138 20.154 19.725 1.00 19.90 197 SER A CA 1
ATOM 2875 C C . SER A 1 199 ? -11.084 20.804 18.691 1.00 22.61 197 SER A C 1
ATOM 2876 O O . SER A 1 199 ? -10.612 21.455 17.754 1.00 21.33 197 SER A O 1
ATOM 2884 N N . SER A 1 200 ? -12.421 20.661 18.878 1.00 19.40 198 SER A N 1
ATOM 2885 C CA . SER A 1 200 ? -13.389 21.168 17.896 1.00 19.04 198 SER A CA 1
ATOM 2886 C C . SER A 1 200 ? -13.539 22.695 17.991 1.00 22.89 198 SER A C 1
ATOM 2887 O O . SER A 1 200 ? -13.855 23.330 16.984 1.00 22.40 198 SER A O 1
ATOM 2895 N N . PHE A 1 201 ? -13.227 23.293 19.143 1.00 20.16 199 PHE A N 1
ATOM 2896 C CA . PHE A 1 201 ? -13.175 24.739 19.319 1.00 19.83 199 PHE A CA 1
ATOM 2897 C C . PHE A 1 201 ? -12.044 25.285 18.411 1.00 22.11 199 PHE A C 1
ATOM 2898 O O . PHE A 1 201 ? -12.239 26.243 17.684 1.00 21.56 199 PHE A O 1
ATOM 2915 N N . ALA A 1 202 ? -10.866 24.680 18.471 1.00 19.91 200 ALA A N 1
ATOM 2916 C CA . ALA A 1 202 ? -9.718 25.118 17.668 1.00 20.66 200 ALA A CA 1
ATOM 2917 C C . ALA A 1 202 ? -10.012 24.949 16.161 1.00 22.25 200 ALA A C 1
ATOM 2918 O O . ALA A 1 202 ? -9.757 25.855 15.367 1.00 23.09 200 ALA A O 1
ATOM 2925 N N . ALA A 1 203 ? -10.642 23.836 15.781 1.00 20.35 201 ALA A N 1
ATOM 2926 C CA . ALA A 1 203 ? -11.026 23.629 14.379 1.00 19.82 201 ALA A CA 1
ATOM 2927 C C . ALA A 1 203 ? -11.997 24.730 13.923 1.00 22.69 201 ALA A C 1
ATOM 2928 O O . ALA A 1 203 ? -11.859 25.263 12.828 1.00 23.65 201 ALA A O 1
ATOM 2935 N N . SER A 1 204 ? -12.926 25.126 14.790 1.00 21.26 202 SER A N 1
ATOM 2936 C CA . SER A 1 204 ? -13.893 26.196 14.502 1.00 20.80 202 SER A CA 1
ATOM 2937 C C . SER A 1 204 ? -13.203 27.512 14.251 1.00 26.06 202 SER A C 1
ATOM 2938 O O . SER A 1 204 ? -13.610 28.249 13.342 1.00 24.03 202 SER A O 1
ATOM 2946 N N . LEU A 1 205 ? -12.138 27.793 15.004 1.00 22.68 203 LEU A N 1
ATOM 2947 C CA . LEU A 1 205 ? -11.391 29.030 14.812 1.00 22.03 203 LEU A CA 1
ATOM 2948 C C . LEU A 1 205 ? -10.777 29.078 13.398 1.00 25.87 203 LEU A C 1
ATOM 2949 O O . LEU A 1 205 ? -10.809 30.145 12.772 1.00 24.96 203 LEU A O 1
ATOM 2965 N N . PHE A 1 206 ? -10.238 27.941 12.894 1.00 22.50 204 PHE A N 1
ATOM 2966 C CA . PHE A 1 206 ? -9.641 27.880 11.541 1.00 20.63 204 PHE A CA 1
ATOM 2967 C C . PHE A 1 206 ? -10.704 27.925 10.421 1.00 25.32 204 PHE A C 1
ATOM 2968 O O . PHE A 1 206 ? -10.455 28.499 9.371 1.00 23.77 204 PHE A O 1
ATOM 2985 N N . LEU A 1 207 ? -11.855 27.302 10.638 1.00 25.12 205 LEU A N 1
ATOM 2986 C CA . LEU A 1 207 ? -12.956 27.296 9.677 1.00 25.28 205 LEU A CA 1
ATOM 2987 C C . LEU A 1 207 ? -13.656 28.648 9.575 1.00 29.05 205 LEU A C 1
ATOM 2988 O O . LEU A 1 207 ? -14.245 28.953 8.533 1.00 28.44 205 LEU A O 1
ATOM 3004 N N . GLY A 1 208 ? -13.699 29.403 10.663 1.00 25.50 206 GLY A N 1
ATOM 3005 C CA . GLY A 1 208 ? -14.517 30.609 10.713 1.00 27.14 206 GLY A CA 1
ATOM 3006 C C . GLY A 1 208 ? -15.987 30.223 10.754 1.00 33.38 206 GLY A C 1
ATOM 3007 O O . GLY A 1 208 ? -16.837 30.967 10.286 1.00 32.54 206 GLY A O 1
ATOM 3011 N N . SER A 1 209 ? -16.291 29.040 11.320 1.00 30.33 207 SER A N 1
ATOM 3012 C CA . SER A 1 209 ? -17.639 28.484 11.508 1.00 30.64 207 SER A CA 1
ATOM 3013 C C . SER A 1 209 ? -17.504 27.282 12.428 1.00 30.75 207 SER A C 1
ATOM 3014 O O . SER A 1 209 ? -16.370 26.857 12.689 1.00 26.52 207 SER A O 1
ATOM 3022 N N . TYR A 1 210 ? -18.611 26.792 13.006 1.00 26.66 208 TYR A N 1
ATOM 3023 C CA . TYR A 1 210 ? -18.498 25.710 13.969 1.00 24.88 208 TYR A CA 1
ATOM 3024 C C . TYR A 1 210 ? -18.076 24.421 13.327 1.00 28.30 208 TYR A C 1
ATOM 3025 O O . TYR A 1 210 ? -18.656 23.995 12.349 1.00 27.12 208 TYR A O 1
ATOM 3043 N N . SER A 1 211 ? -17.048 23.811 13.877 1.00 21.87 209 SER A N 1
ATOM 3044 C CA . SER A 1 211 ? -16.632 22.496 13.453 1.00 20.83 209 SER A CA 1
ATOM 3045 C C . SER A 1 211 ? -17.422 21.459 14.221 1.00 25.34 209 SER A C 1
ATOM 3046 O O . SER A 1 211 ? -17.692 21.634 15.434 1.00 22.74 209 SER A O 1
ATOM 3054 N N . PRO A 1 212 ? -17.739 20.326 13.597 1.00 23.87 210 PRO A N 1
ATOM 3055 C CA . PRO A 1 212 ? -18.284 19.217 14.395 1.00 22.27 210 PRO A CA 1
ATOM 3056 C C . PRO A 1 212 ? -17.203 18.612 15.302 1.00 24.09 210 PRO A C 1
ATOM 3057 O O . PRO A 1 212 ? -16.007 18.843 15.070 1.00 22.65 210 PRO A O 1
ATOM 3068 N N . ILE A 1 213 ? -17.642 17.828 16.306 1.00 20.76 211 ILE A N 1
ATOM 3069 C CA . ILE A 1 213 ? -16.804 17.026 17.209 1.00 20.47 211 ILE A CA 1
ATOM 3070 C C . ILE A 1 213 ? -16.504 15.713 16.484 1.00 24.49 211 ILE A C 1
ATOM 3071 O O . ILE A 1 213 ? -17.399 15.150 15.857 1.00 22.23 211 ILE A O 1
ATOM 3087 N N . ASP A 1 214 ? -15.275 15.199 16.593 1.00 20.11 212 ASP A N 1
ATOM 3088 C CA . ASP A 1 214 ? -14.945 13.957 15.912 1.00 20.56 212 ASP A CA 1
ATOM 3089 C C . ASP A 1 214 ? -15.320 12.747 16.797 1.00 21.88 212 ASP A C 1
ATOM 3090 O O . ASP A 1 214 ? -15.500 12.890 18.010 1.00 20.67 212 ASP A O 1
ATOM 3099 N N . TYR A 1 215 ? -15.422 11.571 16.223 1.00 19.05 213 TYR A N 1
ATOM 3100 C CA . TYR A 1 215 ? -15.770 10.389 17.021 1.00 18.03 213 TYR A CA 1
ATOM 3101 C C . TYR A 1 215 ? -14.765 10.097 18.128 1.00 20.50 213 TYR A C 1
ATOM 3102 O O . TYR A 1 215 ? -15.163 9.637 19.187 1.00 22.05 213 TYR A O 1
ATOM 3120 N N . SER A 1 216 ? -13.458 10.315 17.870 1.00 18.22 214 SER A N 1
ATOM 3121 C CA . SER A 1 216 ? -12.442 9.927 18.832 1.00 17.68 214 SER A CA 1
ATOM 3122 C C . SER A 1 216 ? -12.415 10.837 20.067 1.00 20.78 214 SER A C 1
ATOM 3123 O O . SER A 1 216 ? -12.636 10.344 21.171 1.00 22.65 214 SER A O 1
ATOM 3131 N N . ASP A 1 217 ? -12.244 12.149 19.911 1.00 20.57 215 ASP A N 1
ATOM 3132 C CA . ASP A 1 217 ? -12.314 13.047 21.066 1.00 18.61 215 ASP A CA 1
ATOM 3133 C C . ASP A 1 217 ? -13.734 13.096 21.643 1.00 21.52 215 ASP A C 1
ATOM 3134 O O . ASP A 1 217 ? -13.880 13.146 22.853 1.00 20.75 215 ASP A O 1
ATOM 3143 N N . GLY A 1 218 ? -14.744 12.937 20.790 1.00 19.62 216 GLY A N 1
ATOM 3144 C CA . GLY A 1 218 ? -16.138 12.836 21.215 1.00 19.05 216 GLY A CA 1
ATOM 3145 C C . GLY A 1 218 ? -16.420 11.674 22.157 1.00 21.90 216 GLY A C 1
ATOM 3146 O O . GLY A 1 218 ? -17.402 11.714 22.917 1.00 22.44 216 GLY A O 1
ATOM 3150 N N . SER A 1 219 ? -15.494 10.670 22.202 1.00 19.62 217 SER A N 1
ATOM 3151 C CA . SER A 1 219 ? -15.578 9.528 23.105 1.00 19.99 217 SER A CA 1
ATOM 3152 C C . SER A 1 219 ? -15.114 9.853 24.569 1.00 23.34 217 SER A C 1
ATOM 3153 O O . SER A 1 219 ? -15.204 8.986 25.430 1.00 23.43 217 SER A O 1
ATOM 3161 N N . GLY A 1 220 ? -14.598 11.060 24.823 1.00 19.57 218 GLY A N 1
ATOM 3162 C CA . GLY A 1 220 ? -14.095 11.467 26.146 1.00 19.82 218 GLY A CA 1
ATOM 3163 C C . GLY A 1 220 ? -15.081 12.336 26.916 1.00 20.83 218 GLY A C 1
ATOM 3164 O O . GLY A 1 220 ? -14.689 13.194 27.720 1.00 22.26 218 GLY A O 1
ATOM 3185 N N . ASN A 1 222 ? -18.488 10.882 28.183 1.00 20.09 220 ASN A N 1
ATOM 3186 C CA . ASN A 1 222 ? -19.573 10.104 28.777 1.00 22.05 220 ASN A CA 1
ATOM 3187 C C . ASN A 1 222 ? -20.915 10.428 28.079 1.00 26.67 220 ASN A C 1
ATOM 3188 O O . ASN A 1 222 ? -21.968 10.349 28.715 1.00 27.00 220 ASN A O 1
ATOM 3199 N N . LEU A 1 223 ? -20.882 10.721 26.753 1.00 21.85 221 LEU A N 1
ATOM 3200 C CA . LEU A 1 223 ? -22.094 11.053 25.986 1.00 23.52 221 LEU A CA 1
ATOM 3201 C C . LEU A 1 223 ? -22.255 10.259 24.677 1.00 24.80 221 LEU A C 1
ATOM 3202 O O . LEU A 1 223 ? -23.384 10.038 24.262 1.00 25.55 221 LEU A O 1
ATOM 3218 N N . LEU A 1 224 ? -21.150 9.967 23.967 1.00 22.66 222 LEU A N 1
ATOM 3219 C CA . LEU A 1 224 ? -21.225 9.288 22.691 1.00 21.45 222 LEU A CA 1
ATOM 3220 C C . LEU A 1 224 ? -21.387 7.781 22.856 1.00 25.55 222 LEU A C 1
ATOM 3221 O O . LEU A 1 224 ? -20.651 7.175 23.646 1.00 24.39 222 LEU A O 1
ATOM 3237 N N . GLN A 1 225 ? -22.311 7.172 22.076 1.00 23.74 223 GLN A N 1
ATOM 3238 C CA . GLN A 1 225 ? -22.430 5.701 22.000 1.00 22.50 223 GLN A CA 1
ATOM 3239 C C . GLN A 1 225 ? -21.315 5.264 21.054 1.00 24.45 223 GLN A C 1
ATOM 3240 O O . GLN A 1 225 ? -21.412 5.491 19.838 1.00 25.18 223 GLN A O 1
ATOM 3248 N N . ILE A 1 226 ? -20.230 4.733 21.592 1.00 22.06 224 ILE A N 1
ATOM 3249 C CA . ILE A 1 226 ? -19.046 4.453 20.780 1.00 22.83 224 ILE A CA 1
ATOM 3250 C C . ILE A 1 226 ? -19.304 3.387 19.695 1.00 28.83 224 ILE A C 1
ATOM 3251 O O . ILE A 1 226 ? -18.646 3.421 18.651 1.00 29.65 224 ILE A O 1
ATOM 3267 N N . GLN A 1 227 ? -20.247 2.470 19.923 1.00 25.90 225 GLN A N 1
ATOM 3268 C CA . GLN A 1 227 ? -20.539 1.407 18.954 1.00 25.96 225 GLN A CA 1
ATOM 3269 C C . GLN A 1 227 ? -21.232 1.941 17.709 1.00 28.98 225 GLN A C 1
ATOM 3270 O O . GLN A 1 227 ? -20.808 1.639 16.609 1.00 30.54 225 GLN A O 1
ATOM 3284 N N . ASP A 1 228 ? -22.328 2.665 17.894 1.00 28.89 226 ASP A N 1
ATOM 3285 C CA . ASP A 1 228 ? -23.171 3.215 16.818 1.00 30.86 226 ASP A CA 1
ATOM 3286 C C . ASP A 1 228 ? -22.760 4.631 16.396 1.00 32.55 226 ASP A C 1
ATOM 3287 O O . ASP A 1 228 ? -23.274 5.131 15.399 1.00 31.65 226 ASP A O 1
ATOM 3294 N N . LYS A 1 229 ? -21.846 5.271 17.138 1.00 28.05 227 LYS A N 1
ATOM 3295 C CA . LYS A 1 229 ? -21.303 6.594 16.814 1.00 26.72 227 LYS A CA 1
ATOM 3296 C C . LYS A 1 229 ? -22.392 7.645 16.692 1.00 30.66 227 LYS A C 1
ATOM 3297 O O . LYS A 1 229 ? -22.324 8.534 15.844 1.00 30.06 227 LYS A O 1
ATOM 3305 N N . VAL A 1 230 ? -23.337 7.602 17.623 1.00 27.44 228 VAL A N 1
ATOM 3306 C CA . VAL A 1 230 ? -24.397 8.604 17.768 1.00 28.45 228 VAL A CA 1
ATOM 3307 C C . VAL A 1 230 ? -24.388 9.019 19.231 1.00 29.04 228 VAL A C 1
ATOM 3308 O O . VAL A 1 230 ? -23.947 8.237 20.083 1.00 24.46 228 VAL A O 1
ATOM 3321 N N . TRP A 1 231 ? -24.903 10.202 19.549 1.00 26.43 229 TRP A N 1
ATOM 3322 C CA . TRP A 1 231 ? -24.992 10.598 20.946 1.00 26.15 229 TRP A CA 1
ATOM 3323 C C . TRP A 1 231 ? -25.965 9.656 21.668 1.00 29.27 229 TRP A C 1
ATOM 3324 O O . TRP A 1 231 ? -26.953 9.233 21.083 1.00 29.18 229 TRP A O 1
ATOM 3345 N N . SER A 1 232 ? -25.663 9.295 22.912 1.00 26.00 230 SER A N 1
ATOM 3346 C CA . SER A 1 232 ? -26.565 8.494 23.712 1.00 25.68 230 SER A CA 1
ATOM 3347 C C . SER A 1 232 ? -27.644 9.424 24.232 1.00 29.18 230 SER A C 1
ATOM 3348 O O . SER A 1 232 ? -27.338 10.304 25.036 1.00 27.89 230 SER A O 1
ATOM 3356 N N . GLN A 1 233 ? -28.910 9.218 23.840 1.00 26.71 231 GLN A N 1
ATOM 3357 C CA . GLN A 1 233 ? -29.984 10.088 24.309 1.00 27.12 231 GLN A CA 1
ATOM 3358 C C . GLN A 1 233 ? -30.134 10.008 25.833 1.00 33.45 231 GLN A C 1
ATOM 3359 O O . GLN A 1 233 ? -30.424 11.022 26.475 1.00 32.74 231 GLN A O 1
ATOM 3373 N N . ALA A 1 234 ? -29.907 8.820 26.419 1.00 30.53 232 ALA A N 1
ATOM 3374 C CA . ALA A 1 234 ? -29.984 8.638 27.869 1.00 29.61 232 ALA A CA 1
ATOM 3375 C C . ALA A 1 234 ? -28.928 9.476 28.582 1.00 33.88 232 ALA A C 1
ATOM 3376 O O . ALA A 1 234 ? -29.243 10.127 29.587 1.00 31.91 232 ALA A O 1
ATOM 3383 N N . CYS A 1 235 ? -27.684 9.494 28.059 1.00 28.51 233 CYS A N 1
ATOM 3384 C CA . CYS A 1 235 ? -26.615 10.286 28.673 1.00 27.61 233 CYS A CA 1
ATOM 3385 C C . CYS A 1 235 ? -26.877 11.763 28.484 1.00 30.08 233 CYS A C 1
ATOM 3386 O O . CYS A 1 235 ? -26.687 12.535 29.414 1.00 30.62 233 CYS A O 1
ATOM 3394 N N . LEU A 1 236 ? -27.268 12.177 27.277 1.00 24.01 234 LEU A N 1
ATOM 3395 C CA . LEU A 1 236 ? -27.554 13.591 27.020 1.00 25.52 234 LEU A CA 1
ATOM 3396 C C . LEU A 1 236 ? -28.609 14.138 28.000 1.00 32.13 234 LEU A C 1
ATOM 3397 O O . LEU A 1 236 ? -28.372 15.126 28.701 1.00 30.53 234 LEU A O 1
ATOM 3413 N N . GLY A 1 237 ? -29.735 13.442 28.084 1.00 30.12 235 GLY A N 1
ATOM 3414 C CA . GLY A 1 237 ? -30.852 13.829 28.948 1.00 31.72 235 GLY A CA 1
ATOM 3415 C C . GLY A 1 237 ? -30.512 13.824 30.425 1.00 37.69 235 GLY A C 1
ATOM 3416 O O . GLY A 1 237 ? -31.077 14.606 31.185 1.00 38.43 235 GLY A O 1
ATOM 3420 N N . ALA A 1 238 ? -29.581 12.953 30.847 1.00 34.09 236 ALA A N 1
ATOM 3421 C CA . ALA A 1 238 ? -29.166 12.873 32.237 1.00 32.82 236 ALA A CA 1
ATOM 3422 C C . ALA A 1 238 ? -28.190 14.002 32.593 1.00 36.94 236 ALA A C 1
ATOM 3423 O O . ALA A 1 238 ? -27.988 14.247 33.782 1.00 37.11 236 ALA A O 1
ATOM 3430 N N . CYS A 1 239 ? -27.578 14.674 31.592 1.00 29.50 237 CYS A N 1
ATOM 3431 C CA . CYS A 1 239 ? -26.615 15.738 31.821 1.00 30.03 237 CYS A CA 1
ATOM 3432 C C . CYS A 1 239 ? -27.276 17.118 31.771 1.00 34.63 237 CYS A C 1
ATOM 3433 O O . CYS A 1 239 ? -27.204 17.844 32.747 1.00 33.81 237 CYS A O 1
ATOM 3441 N N . ALA A 1 240 ? -27.876 17.505 30.646 1.00 30.41 238 ALA A N 1
ATOM 3442 C CA . ALA A 1 240 ? -28.478 18.832 30.523 1.00 31.42 238 ALA A CA 1
ATOM 3443 C C . ALA A 1 240 ? -29.485 18.863 29.378 1.00 35.47 238 ALA A C 1
ATOM 3444 O O . ALA A 1 240 ? -29.330 18.103 28.419 1.00 35.49 238 ALA A O 1
ATOM 3451 N N . PRO A 1 241 ? -30.512 19.753 29.459 1.00 33.63 239 PRO A N 1
ATOM 3452 C CA . PRO A 1 241 ? -31.536 19.805 28.408 1.00 33.79 239 PRO A CA 1
ATOM 3453 C C . PRO A 1 241 ? -31.080 20.541 27.174 1.00 34.61 239 PRO A C 1
ATOM 3454 O O . PRO A 1 241 ? -30.147 21.329 27.236 1.00 34.29 239 PRO A O 1
ATOM 3465 N N . HIS A 1 242 ? -31.718 20.233 26.037 1.00 30.80 240 HIS A N 1
ATOM 3466 C CA . HIS A 1 242 ? -31.373 20.805 24.729 1.00 32.18 240 HIS A CA 1
ATOM 3467 C C . HIS A 1 242 ? -29.891 20.600 24.401 1.00 34.46 240 HIS A C 1
ATOM 3468 O O . HIS A 1 242 ? -29.302 21.397 23.673 1.00 35.23 240 HIS A O 1
ATOM 3482 N N . LEU A 1 243 ? -29.277 19.580 24.965 1.00 29.73 241 LEU A N 1
ATOM 3483 C CA . LEU A 1 243 ? -27.844 19.417 24.799 1.00 27.96 241 LEU A CA 1
ATOM 3484 C C . LEU A 1 243 ? -27.467 18.936 23.379 1.00 31.93 241 LEU A C 1
ATOM 3485 O O . LEU A 1 243 ? -26.495 19.460 22.828 1.00 30.83 241 LEU A O 1
ATOM 3501 N N . GLU A 1 244 ? -28.260 18.047 22.751 1.00 29.89 242 GLU A N 1
ATOM 3502 C CA . GLU A 1 244 ? -27.955 17.555 21.398 1.00 28.66 242 GLU A CA 1
ATOM 3503 C C . GLU A 1 244 ? -27.790 18.694 20.382 1.00 31.60 242 GLU A C 1
ATOM 3504 O O . GLU A 1 244 ? -26.853 18.681 19.579 1.00 31.34 242 GLU A O 1
ATOM 3516 N N . GLU A 1 245 ? -28.704 19.675 20.427 1.00 30.32 243 GLU A N 1
ATOM 3517 C CA . GLU A 1 245 ? -28.711 20.858 19.540 1.00 29.01 243 GLU A CA 1
ATOM 3518 C C . GLU A 1 245 ? -27.392 21.627 19.654 1.00 31.84 243 GLU A C 1
ATOM 3519 O O . GLU A 1 245 ? -26.914 22.213 18.686 1.00 32.77 243 GLU A O 1
ATOM 3531 N N . LYS A 1 246 ? -26.844 21.670 20.847 1.00 27.07 244 LYS A N 1
ATOM 3532 C CA . LYS A 1 246 ? -25.607 22.407 21.130 1.00 25.4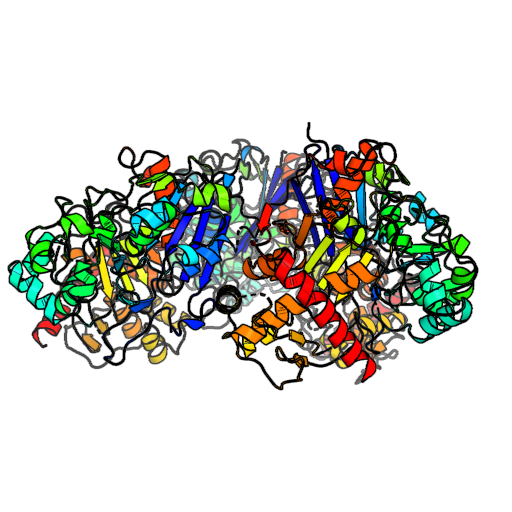8 244 LYS A CA 1
ATOM 3533 C C . LYS A 1 246 ? -24.352 21.667 20.678 1.00 29.44 244 LYS A C 1
ATOM 3534 O O . LYS A 1 246 ? -23.314 22.287 20.417 1.00 25.96 244 LYS A O 1
ATOM 3553 N N . LEU A 1 247 ? -24.415 20.344 20.635 1.00 25.96 245 LEU A N 1
ATOM 3554 C CA . LEU A 1 247 ? -23.268 19.558 20.228 1.00 24.17 245 LEU A CA 1
ATOM 3555 C C . LEU A 1 247 ? -23.194 19.373 18.731 1.00 27.63 245 LEU A C 1
ATOM 3556 O O . LEU A 1 247 ? -22.090 19.277 18.187 1.00 25.88 245 LEU A O 1
ATOM 3572 N N . SER A 1 248 ? -24.341 19.146 18.078 1.00 27.61 246 SER A N 1
ATOM 3573 C CA . SER A 1 248 ? -24.434 18.838 16.662 1.00 28.42 246 SER A CA 1
ATOM 3574 C C . SER A 1 248 ? -23.932 17.390 16.400 1.00 29.09 246 SER A C 1
ATOM 3575 O O . SER A 1 248 ? -23.209 16.820 17.241 1.00 28.03 246 SER A O 1
ATOM 3583 N N . PRO A 1 249 ? -24.288 16.762 15.265 1.00 25.81 247 PRO A N 1
ATOM 3584 C CA . PRO A 1 249 ? -23.835 15.382 15.059 1.00 24.96 247 PRO A CA 1
ATOM 3585 C C . PRO A 1 249 ? -22.305 15.250 14.982 1.00 28.66 247 PRO A C 1
ATOM 3586 O O . PRO A 1 249 ? -21.621 16.115 14.414 1.00 26.84 247 PRO A O 1
ATOM 3597 N N . PRO A 1 250 ? -21.764 14.158 15.561 1.00 25.53 248 PRO A N 1
ATOM 3598 C CA . PRO A 1 250 ? -20.316 13.930 15.484 1.00 23.91 248 PRO A CA 1
ATOM 3599 C C . PRO A 1 250 ? -19.914 13.389 14.100 1.00 26.68 248 PRO A C 1
ATOM 3600 O O . PRO A 1 250 ? -20.778 12.876 13.399 1.00 26.15 248 PRO A O 1
ATOM 3611 N N . VAL A 1 251 ? -18.631 13.479 13.738 1.00 23.14 249 VAL A N 1
ATOM 3612 C CA . VAL A 1 251 ? -18.141 13.023 12.441 1.00 23.35 249 VAL A CA 1
ATOM 3613 C C . VAL A 1 251 ? -16.934 12.108 12.557 1.00 24.58 249 VAL A C 1
ATOM 3614 O O . VAL A 1 251 ? -16.159 12.220 13.515 1.00 23.20 249 VAL A O 1
ATOM 3627 N N . PRO A 1 252 ? -16.663 11.305 11.507 1.00 23.90 250 PRO A N 1
ATOM 3628 C CA . PRO A 1 252 ? -15.412 10.528 11.496 1.00 22.86 250 PRO A CA 1
ATOM 3629 C C . PRO A 1 252 ? -14.215 11.472 11.595 1.00 24.88 250 PRO A C 1
ATOM 3630 O O . PRO A 1 252 ? -14.230 12.566 11.041 1.00 23.47 250 PRO A O 1
ATOM 3641 N N . SER A 1 253 ? -13.198 11.058 12.317 1.00 22.26 251 SER A N 1
ATOM 3642 C CA . SER A 1 253 ? -11.999 11.865 12.531 1.00 21.59 251 SER A CA 1
ATOM 3643 C C . SER A 1 253 ? -11.334 12.248 11.201 1.00 24.16 251 SER A C 1
ATOM 3644 O O . SER A 1 253 ? -10.784 13.337 11.078 1.00 23.57 251 SER A O 1
ATOM 3652 N N . CYS A 1 254 ? -11.356 11.359 10.215 1.00 23.30 252 CYS A N 1
ATOM 3653 C CA . CYS A 1 254 ? -10.740 11.674 8.923 1.00 26.23 252 CYS A CA 1
ATOM 3654 C C . CYS A 1 254 ? -11.766 12.266 8.006 1.00 31.42 252 CYS A C 1
ATOM 3655 O O . CYS A 1 254 ? -12.242 11.581 7.075 1.00 34.83 252 CYS A O 1
ATOM 3663 N N . SER A 1 255 ? -12.253 13.440 8.385 1.00 25.70 253 SER A N 1
ATOM 3664 C CA . SER A 1 255 ? -13.202 14.222 7.618 1.00 24.99 253 SER A CA 1
ATOM 3665 C C . SER A 1 255 ? -12.565 15.554 7.297 1.00 26.86 253 SER A C 1
ATOM 3666 O O . SER A 1 255 ? -11.947 16.154 8.190 1.00 25.17 253 SER A O 1
ATOM 3674 N N . VAL A 1 256 ? -12.758 16.049 6.075 1.00 23.72 254 VAL A N 1
ATOM 3675 C CA . VAL A 1 256 ? -12.423 17.424 5.751 1.00 24.35 254 VAL A CA 1
ATOM 3676 C C . VAL A 1 256 ? -13.658 18.199 6.265 1.00 29.15 254 VAL A C 1
ATOM 3677 O O . VAL A 1 256 ? -14.751 17.977 5.774 1.00 31.52 254 VAL A O 1
ATOM 3690 N N . VAL A 1 257 ? -13.486 19.079 7.233 1.00 24.23 255 VAL A N 1
ATOM 3691 C CA . VAL A 1 257 ? -14.616 19.811 7.843 1.00 24.58 255 VAL A CA 1
ATOM 3692 C C . VAL A 1 257 ? -14.878 21.146 7.120 1.00 28.82 255 VAL A C 1
ATOM 3693 O O . VAL A 1 257 ? -15.920 21.777 7.347 1.00 28.60 255 VAL A O 1
ATOM 3706 N N . GLY A 1 258 ? -13.965 21.546 6.249 1.00 26.03 256 GLY A N 1
ATOM 3707 C CA . GLY A 1 258 ? -14.134 22.731 5.419 1.00 26.87 256 GLY A CA 1
ATOM 3708 C C . GLY A 1 258 ? -12.819 23.266 4.935 1.00 29.94 256 GLY A C 1
ATOM 3709 O O . GLY A 1 258 ? -11.754 22.697 5.222 1.00 27.83 256 GLY A O 1
ATOM 3713 N N . ALA A 1 259 ? -12.896 24.358 4.181 1.00 27.30 257 ALA A N 1
ATOM 3714 C CA . ALA A 1 259 ? -11.713 25.085 3.752 1.00 28.20 257 ALA A CA 1
ATOM 3715 C C . ALA A 1 259 ? -11.367 26.051 4.877 1.00 29.85 257 ALA A C 1
ATOM 3716 O O . ALA A 1 259 ? -12.239 26.428 5.669 1.00 28.16 257 ALA A O 1
ATOM 3723 N N . ILE A 1 260 ? -10.137 26.506 4.905 1.00 26.97 258 ILE A N 1
ATOM 3724 C CA . ILE A 1 260 ? -9.721 27.505 5.890 1.00 26.32 258 ILE A CA 1
ATOM 3725 C C . ILE A 1 260 ? -10.532 28.795 5.639 1.00 30.20 258 ILE A C 1
ATOM 3726 O O . ILE A 1 260 ? -10.859 29.099 4.491 1.00 29.44 258 ILE A O 1
ATOM 3742 N N . SER A 1 261 ? -10.845 29.546 6.697 1.00 25.71 259 SER A N 1
ATOM 3743 C CA . SER A 1 261 ? -11.557 30.811 6.557 1.00 25.16 259 SER A CA 1
ATOM 3744 C C . SER A 1 261 ? -10.770 31.767 5.685 1.00 29.12 259 SER A C 1
ATOM 3745 O O . SER A 1 261 ? -9.534 31.803 5.783 1.00 27.00 259 SER A O 1
ATOM 3753 N N . SER A 1 262 ? -11.480 32.606 4.900 1.00 27.46 260 SER A N 1
ATOM 3754 C CA . SER A 1 262 ? -10.853 33.666 4.113 1.00 28.47 260 SER A CA 1
ATOM 3755 C C . SER A 1 262 ? -10.087 34.624 5.041 1.00 30.82 260 SER A C 1
ATOM 3756 O O . SER A 1 262 ? -9.199 35.340 4.580 1.00 31.61 260 SER A O 1
ATOM 3764 N N . TYR A 1 263 ? -10.448 34.666 6.348 1.00 29.64 261 TYR A N 1
ATOM 3765 C CA . TYR A 1 263 ? -9.717 35.452 7.355 1.00 28.75 261 TYR A CA 1
ATOM 3766 C C . TYR A 1 263 ? -8.230 35.150 7.290 1.00 29.63 261 TYR A C 1
ATOM 3767 O O . TYR A 1 263 ? -7.417 36.067 7.254 1.00 32.00 261 TYR A O 1
ATOM 3785 N N . TYR A 1 264 ? -7.879 33.872 7.270 1.00 25.88 262 TYR A N 1
ATOM 3786 C CA . TYR A 1 264 ? -6.468 33.431 7.279 1.00 25.20 262 TYR A CA 1
ATOM 3787 C C . TYR A 1 264 ? -5.808 33.630 5.911 1.00 29.81 262 TYR A C 1
ATOM 3788 O O . TYR A 1 264 ? -4.611 33.894 5.827 1.00 26.54 262 TYR A O 1
ATOM 3806 N N . VAL A 1 265 ? -6.588 33.482 4.835 1.00 29.13 263 VAL A N 1
ATOM 3807 C CA . VAL A 1 265 ? -6.071 33.702 3.488 1.00 28.45 263 VAL A CA 1
ATOM 3808 C C . VAL A 1 265 ? -5.606 35.155 3.351 1.00 31.91 263 VAL A C 1
ATOM 3809 O O . VAL A 1 265 ? -4.485 35.429 2.942 1.00 32.24 263 VAL A O 1
ATOM 3822 N N . GLN A 1 266 ? -6.450 36.068 3.786 1.00 30.31 264 GLN A N 1
ATOM 3823 C CA . GLN A 1 266 ? -6.202 37.493 3.675 1.00 32.44 264 GLN A CA 1
ATOM 3824 C C . GLN A 1 266 ? -5.220 38.033 4.697 1.00 34.67 264 GLN A C 1
ATOM 3825 O O . GLN A 1 266 ? -4.385 38.863 4.352 1.00 33.85 264 GLN A O 1
ATOM 3839 N N . ARG A 1 267 ? -5.298 37.589 5.949 1.00 32.44 265 ARG A N 1
ATOM 3840 C CA . ARG A 1 267 ? -4.399 38.115 6.987 1.00 30.90 265 ARG A CA 1
ATOM 3841 C C . ARG A 1 267 ? -2.988 37.516 6.939 1.00 31.81 265 ARG A C 1
ATOM 3842 O O . ARG A 1 267 ? -2.012 38.233 7.185 1.00 30.38 265 ARG A O 1
ATOM 3863 N N . TYR A 1 268 ? -2.879 36.208 6.681 1.00 28.55 266 TYR A N 1
ATOM 3864 C CA . TYR A 1 268 ? -1.600 35.507 6.764 1.00 27.95 266 TYR A CA 1
ATOM 3865 C C . TYR A 1 268 ? -1.079 34.941 5.457 1.00 32.87 266 TYR A C 1
ATOM 3866 O O . TYR A 1 268 ? 0.092 34.589 5.413 1.00 33.81 266 TYR A O 1
ATOM 3884 N N . GLY A 1 269 ? -1.902 34.845 4.428 1.00 29.77 267 GLY A N 1
ATOM 3885 C CA . GLY A 1 269 ? -1.441 34.344 3.141 1.00 29.68 267 GLY A CA 1
ATOM 3886 C C . GLY A 1 269 ? -1.576 32.852 2.979 1.00 31.78 267 GLY A C 1
ATOM 3887 O O . GLY A 1 269 ? -0.893 32.281 2.135 1.00 32.95 267 GLY A O 1
ATOM 3891 N N . PHE A 1 270 ? -2.473 32.200 3.748 1.00 25.42 268 PHE A N 1
ATOM 3892 C CA . PHE A 1 270 ? -2.764 30.802 3.492 1.00 25.02 268 PHE A CA 1
ATOM 3893 C C . PHE A 1 270 ? -3.395 30.710 2.094 1.00 30.23 268 PHE A C 1
ATOM 3894 O O . PHE A 1 270 ? -4.110 31.642 1.692 1.00 31.18 268 PHE A O 1
ATOM 3911 N N . PRO A 1 271 ? -3.252 29.613 1.360 1.00 27.55 269 PRO A N 1
ATOM 3912 C CA . PRO A 1 271 ? -3.957 29.522 0.074 1.00 28.69 269 PRO A CA 1
ATOM 3913 C C . PRO A 1 271 ? -5.454 29.250 0.286 1.00 33.65 269 PRO A C 1
ATOM 3914 O O . PRO A 1 271 ? -5.841 28.563 1.244 1.00 32.60 269 PRO A O 1
ATOM 3925 N N . PRO A 1 272 ? -6.325 29.760 -0.603 1.00 31.74 270 PRO A N 1
ATOM 3926 C CA . PRO A 1 272 ? -7.770 29.551 -0.405 1.00 32.04 270 PRO A CA 1
ATOM 3927 C C . PRO A 1 272 ? -8.218 28.079 -0.394 1.00 34.52 270 PRO A C 1
ATOM 3928 O O . PRO A 1 272 ? -9.219 27.752 0.246 1.00 32.48 270 PRO A O 1
ATOM 3939 N N . GLY A 1 273 ? -7.487 27.210 -1.078 1.00 30.80 271 GLY A N 1
ATOM 3940 C CA . GLY A 1 273 ? -7.836 25.794 -1.095 1.00 32.82 271 GLY A CA 1
ATOM 3941 C C . GLY A 1 273 ? -7.360 25.017 0.125 1.00 35.47 271 GLY A C 1
ATOM 3942 O O . GLY A 1 273 ? -7.610 23.818 0.210 1.00 34.19 271 GLY A O 1
ATOM 3946 N N . CYS A 1 274 ? -6.674 25.669 1.084 1.00 31.18 272 CYS A N 1
ATOM 3947 C CA . CYS A 1 274 ? -6.158 24.965 2.271 1.00 27.18 272 CYS A CA 1
ATOM 3948 C C . CYS A 1 274 ? -7.287 24.253 3.014 1.00 27.23 272 CYS A C 1
ATOM 3949 O O . CYS A 1 274 ? -8.294 24.869 3.349 1.00 27.94 272 CYS A O 1
ATOM 3957 N N . LYS A 1 275 ? -7.154 22.950 3.221 1.00 23.16 273 LYS A N 1
ATOM 3958 C CA . LYS A 1 275 ? -8.201 22.154 3.873 1.00 22.67 273 LYS A CA 1
ATOM 3959 C C . LYS A 1 275 ? -8.022 22.013 5.369 1.00 26.31 273 LYS A C 1
ATOM 3960 O O . LYS A 1 275 ? -6.903 21.843 5.836 1.00 24.84 273 LYS A O 1
ATOM 3979 N N . VAL A 1 276 ? -9.125 22.064 6.111 1.00 23.94 274 VAL A N 1
ATOM 3980 C CA . VAL A 1 276 ? -9.131 21.836 7.547 1.00 22.10 274 VAL A CA 1
ATOM 3981 C C . VAL A 1 276 ? -9.640 20.413 7.770 1.00 23.31 274 VAL A C 1
ATOM 3982 O O . VAL A 1 276 ? -10.792 20.132 7.478 1.00 22.42 274 VAL A O 1
ATOM 3995 N N . VAL A 1 277 ? -8.791 19.526 8.255 1.00 19.10 275 VAL A N 1
ATOM 3996 C CA . VAL A 1 277 ? -9.180 18.145 8.576 1.00 19.24 275 VAL A CA 1
ATOM 3997 C C . VAL A 1 277 ? -9.616 18.133 10.041 1.00 21.19 275 VAL A C 1
ATOM 3998 O O . VAL A 1 277 ? -8.961 18.768 10.876 1.00 18.99 275 VAL A O 1
ATOM 4011 N N . ALA A 1 278 ? -10.720 17.418 10.361 1.00 20.78 276 ALA A N 1
ATOM 4012 C CA . ALA A 1 278 ? -11.276 17.425 11.719 1.00 21.24 276 ALA A CA 1
ATOM 4013 C C . ALA A 1 278 ? -10.185 17.246 12.779 1.00 21.07 276 ALA A C 1
ATOM 4014 O O . ALA A 1 278 ? -9.270 16.406 12.637 1.00 18.69 276 ALA A O 1
ATOM 4021 N N . PHE A 1 279 ? -10.277 18.042 13.820 1.00 20.52 277 PHE A N 1
ATOM 4022 C CA . PHE A 1 279 ? -9.321 17.962 14.920 1.00 16.78 277 PHE A CA 1
ATOM 4023 C C . PHE A 1 279 ? -9.711 16.782 15.803 1.00 22.18 277 PHE A C 1
ATOM 4024 O O . PHE A 1 279 ? -10.842 16.266 15.714 1.00 20.68 277 PHE A O 1
ATOM 4041 N N . THR A 1 280 ? -8.776 16.338 16.649 1.00 19.04 278 THR A N 1
ATOM 4042 C CA . THR A 1 280 ? -9.087 15.262 17.570 1.00 17.64 278 THR A CA 1
ATOM 4043 C C . THR A 1 280 ? -8.419 15.510 18.928 1.00 18.90 278 THR A C 1
ATOM 4044 O O . THR A 1 280 ? -7.825 16.569 19.174 1.00 17.97 278 THR A O 1
ATOM 4055 N N . GLY A 1 281 ? -8.544 14.572 19.851 1.00 18.00 279 GLY A N 1
ATOM 4056 C CA . GLY A 1 281 ? -7.946 14.716 21.172 1.00 17.22 279 GLY A CA 1
ATOM 4057 C C . GLY A 1 281 ? -6.435 14.553 21.072 1.00 21.01 279 GLY A C 1
ATOM 4058 O O . GLY A 1 281 ? -5.973 13.875 20.152 1.00 20.45 279 GLY A O 1
ATOM 4062 N N . ASP A 1 282 ? -5.662 15.066 22.039 1.00 20.47 280 ASP A N 1
ATOM 4063 C CA . ASP A 1 282 ? -4.193 14.918 21.999 1.00 18.21 280 ASP A CA 1
ATOM 4064 C C . ASP A 1 282 ? -3.728 13.443 22.135 1.00 20.32 280 ASP A C 1
ATOM 4065 O O . ASP A 1 282 ? -2.864 13.045 21.356 1.00 20.21 280 ASP A O 1
ATOM 4074 N N . ASN A 1 283 ? -4.381 12.626 22.940 1.00 17.27 281 ASN A N 1
ATOM 4075 C CA . ASN A 1 283 ? -3.980 11.211 23.038 1.00 16.28 281 ASN A CA 1
ATOM 4076 C C . ASN A 1 283 ? -4.350 10.472 21.749 1.00 20.61 281 ASN A C 1
ATOM 4077 O O . ASN A 1 283 ? -3.442 9.888 21.128 1.00 18.17 281 ASN A O 1
ATOM 4088 N N . PRO A 1 284 ? -5.558 10.675 21.169 1.00 18.97 282 PRO A N 1
ATOM 4089 C CA . PRO A 1 284 ? -5.811 10.076 19.834 1.00 18.25 282 PRO A CA 1
ATOM 4090 C C . PRO A 1 284 ? -4.800 10.538 18.756 1.00 19.15 282 PRO A C 1
ATOM 4091 O O . PRO A 1 284 ? -4.329 9.713 17.977 1.00 17.69 282 PRO A O 1
ATOM 4102 N N . ALA A 1 285 ? -4.419 11.823 18.755 1.00 18.62 283 ALA A N 1
ATOM 4103 C CA . ALA A 1 285 ? -3.463 12.380 17.806 1.00 17.84 283 ALA A CA 1
ATOM 4104 C C . ALA A 1 285 ? -2.085 11.781 17.976 1.00 19.46 283 ALA A C 1
ATOM 4105 O O . ALA A 1 285 ? -1.439 11.473 16.963 1.00 15.48 283 ALA A O 1
ATOM 4112 N N . SER A 1 286 ? -1.692 11.490 19.233 1.00 16.33 284 SER A N 1
ATOM 4113 C CA . SER A 1 286 ? -0.401 10.849 19.521 1.00 18.58 284 SER A CA 1
ATOM 4114 C C . SER A 1 286 ? -0.391 9.411 19.010 1.00 20.13 284 SER A C 1
ATOM 4115 O O . SER A 1 286 ? 0.635 8.963 18.517 1.00 18.55 284 SER A O 1
ATOM 4123 N N . LEU A 1 287 ? -1.514 8.711 19.091 1.00 16.31 285 LEU A N 1
ATOM 4124 C CA . LEU A 1 287 ? -1.614 7.356 18.530 1.00 17.57 285 LEU A CA 1
ATOM 4125 C C . LEU A 1 287 ? -1.328 7.378 17.011 1.00 21.75 285 LEU A C 1
ATOM 4126 O O . LEU A 1 287 ? -0.617 6.516 16.491 1.00 23.51 285 LEU A O 1
ATOM 4142 N N . ALA A 1 288 ? -1.883 8.392 16.307 1.00 18.00 286 ALA A N 1
ATOM 4143 C CA . ALA A 1 288 ? -1.651 8.615 14.876 1.00 18.70 286 ALA A CA 1
ATOM 4144 C C . ALA A 1 288 ? -0.175 8.987 14.640 1.00 20.74 286 ALA A C 1
ATOM 4145 O O . ALA A 1 288 ? 0.443 8.438 13.745 1.00 21.98 286 ALA A O 1
ATOM 4152 N N . GLY A 1 289 ? 0.376 9.836 15.493 1.00 17.48 287 GLY A N 1
ATOM 4153 C CA . GLY A 1 289 ? 1.775 10.262 15.407 1.00 19.17 287 GLY A CA 1
ATOM 4154 C C . GLY A 1 289 ? 2.751 9.125 15.630 1.00 21.46 287 GLY A C 1
ATOM 4155 O O . GLY A 1 289 ? 3.812 9.069 14.995 1.00 19.56 287 GLY A O 1
ATOM 4176 N N . ARG A 1 291 ? 1.996 6.078 14.776 1.00 19.93 289 ARG A N 1
ATOM 4177 C CA . ARG A 1 291 ? 1.675 5.164 13.686 1.00 20.27 289 ARG A CA 1
ATOM 4178 C C . ARG A 1 291 ? 1.339 3.773 14.225 1.00 25.34 289 ARG A C 1
ATOM 4179 O O . ARG A 1 291 ? 1.679 2.778 13.602 1.00 23.60 289 ARG A O 1
ATOM 4200 N N . LEU A 1 292 ? 0.573 3.694 15.312 1.00 21.73 290 LEU A N 1
ATOM 4201 C CA . LEU A 1 292 ? 0.111 2.381 15.770 1.00 21.06 290 LEU A CA 1
ATOM 4202 C C . LEU A 1 292 ? -0.866 1.783 14.768 1.00 24.78 290 LEU A C 1
ATOM 4203 O O . LEU A 1 292 ? -1.595 2.506 14.094 1.00 22.03 290 LEU A O 1
ATOM 4219 N N . GLU A 1 293 ? -0.877 0.472 14.678 1.00 21.85 291 GLU A N 1
ATOM 4220 C CA . GLU A 1 293 ? -1.786 -0.307 13.828 1.00 23.08 291 GLU A CA 1
ATOM 4221 C C . GLU A 1 293 ? -2.417 -1.393 14.642 1.00 24.73 291 GLU A C 1
ATOM 4222 O O . GLU A 1 293 ? -2.089 -1.551 15.814 1.00 22.11 291 GLU A O 1
ATOM 4234 N N . GLU A 1 294 ? -3.257 -2.189 13.998 1.00 23.40 292 GLU A N 1
ATOM 4235 C CA . GLU A 1 294 ? -3.857 -3.344 14.610 1.00 23.67 292 GLU A CA 1
ATOM 4236 C C . GLU A 1 294 ? -2.760 -4.194 15.253 1.00 28.18 292 GLU A C 1
ATOM 4237 O O . GLU A 1 294 ? -1.736 -4.476 14.629 1.00 26.04 292 GLU A O 1
ATOM 4249 N N . GLY A 1 295 ? -2.981 -4.560 16.500 1.00 26.81 293 GLY A N 1
ATOM 4250 C CA . GLY A 1 295 ? -2.048 -5.375 17.262 1.00 26.95 293 GLY A CA 1
ATOM 4251 C C . GLY A 1 295 ? -0.964 -4.618 18.011 1.00 25.77 293 GLY A C 1
ATOM 4252 O O . GLY A 1 295 ? -0.203 -5.238 18.747 1.00 25.94 293 GLY A O 1
ATOM 4256 N N . ASP A 1 296 ? -0.871 -3.282 17.864 1.00 22.03 294 ASP A N 1
ATOM 4257 C CA . ASP A 1 296 ? 0.201 -2.529 18.512 1.00 20.08 294 ASP A CA 1
ATOM 4258 C C . ASP A 1 296 ? -0.189 -1.895 19.831 1.00 21.27 294 ASP A C 1
ATOM 4259 O O . ASP A 1 296 ? -1.371 -1.688 20.136 1.00 21.64 294 ASP A O 1
ATOM 4268 N N . ILE A 1 297 ? 0.840 -1.630 20.637 1.00 22.32 295 ILE A N 1
ATOM 4269 C CA . ILE A 1 297 ? 0.711 -0.902 21.897 1.00 22.59 295 ILE A CA 1
ATOM 4270 C C . ILE A 1 297 ? 1.848 0.104 22.006 1.00 23.49 295 ILE A C 1
ATOM 4271 O O . ILE A 1 297 ? 2.926 -0.104 21.447 1.00 25.12 295 ILE A O 1
ATOM 4287 N N . ALA A 1 298 ? 1.601 1.191 22.694 1.00 19.40 296 ALA A N 1
ATOM 4288 C CA . ALA A 1 298 ? 2.634 2.158 23.039 1.00 19.73 296 ALA A CA 1
ATOM 4289 C C . ALA A 1 298 ? 2.635 2.321 24.554 1.00 23.89 296 ALA A C 1
ATOM 4290 O O . ALA A 1 298 ? 1.561 2.427 25.167 1.00 20.54 296 ALA A O 1
ATOM 4297 N N . VAL A 1 299 ? 3.821 2.385 25.152 1.00 23.00 297 VAL A N 1
ATOM 4298 C CA . VAL A 1 299 ? 4.016 2.607 26.574 1.00 24.81 297 VAL A CA 1
ATOM 4299 C C . VAL A 1 299 ? 4.675 3.953 26.735 1.00 25.68 297 VAL A C 1
ATOM 4300 O O . VAL A 1 299 ? 5.857 4.103 26.369 1.00 25.35 297 VAL A O 1
ATOM 4313 N N . SER A 1 300 ? 3.963 4.923 27.284 1.00 21.79 298 SER A N 1
ATOM 4314 C CA . SER A 1 300 ? 4.529 6.234 27.578 1.00 22.49 298 SER A CA 1
ATOM 4315 C C . SER A 1 300 ? 4.920 6.275 29.058 1.00 26.94 298 SER A C 1
ATOM 4316 O O . SER A 1 300 ? 4.057 6.237 29.936 1.00 26.22 298 SER A O 1
ATOM 4324 N N . LEU A 1 301 ? 6.206 6.298 29.330 1.00 24.23 299 LEU A N 1
ATOM 4325 C CA . LEU A 1 301 ? 6.754 6.222 30.699 1.00 23.58 299 LEU A CA 1
ATOM 4326 C C . LEU A 1 301 ? 7.052 7.619 31.241 1.00 30.18 299 LEU A C 1
ATOM 4327 O O . LEU A 1 301 ? 7.685 8.412 30.575 1.00 31.65 299 LEU A O 1
ATOM 4343 N N . GLY A 1 302 ? 6.518 7.933 32.397 1.00 27.98 300 GLY A N 1
ATOM 4344 C CA . GLY A 1 302 ? 6.731 9.216 33.053 1.00 27.98 300 GLY A CA 1
ATOM 4345 C C . GLY A 1 302 ? 6.223 9.202 34.470 1.00 32.53 300 GLY A C 1
ATOM 4346 O O . GLY A 1 302 ? 6.026 8.126 35.043 1.00 29.57 300 GLY A O 1
ATOM 4350 N N . THR A 1 303 ? 5.969 10.403 35.037 1.00 30.56 301 THR A N 1
ATOM 4351 C CA . THR A 1 303 ? 5.424 10.568 36.401 1.00 29.83 301 THR A CA 1
ATOM 4352 C C . THR A 1 303 ? 4.180 9.699 36.516 1.00 33.45 301 THR A C 1
ATOM 4353 O O . THR A 1 303 ? 3.982 8.994 37.498 1.00 33.29 301 THR A O 1
ATOM 4364 N N . SER A 1 304 ? 3.373 9.717 35.461 1.00 31.01 302 SER A N 1
ATOM 4365 C CA . SER A 1 304 ? 2.299 8.780 35.244 1.00 30.36 302 SER A CA 1
ATOM 4366 C C . SER A 1 304 ? 2.720 7.962 34.027 1.00 31.14 302 SER A C 1
ATOM 4367 O O . SER A 1 304 ? 3.340 8.521 33.103 1.00 29.10 302 SER A O 1
ATOM 4375 N N . ASP A 1 305 ? 2.424 6.652 34.013 1.00 25.48 303 ASP A N 1
ATOM 4376 C CA . ASP A 1 305 ? 2.675 5.842 32.812 1.00 23.98 303 ASP A CA 1
ATOM 4377 C C . ASP A 1 305 ? 1.340 5.765 32.072 1.00 25.79 303 ASP A C 1
ATOM 4378 O O . ASP A 1 305 ? 0.291 5.658 32.721 1.00 26.38 303 ASP A O 1
ATOM 4387 N N . THR A 1 306 ? 1.357 5.854 30.746 1.00 22.16 304 THR A N 1
ATOM 4388 C CA . THR A 1 306 ? 0.146 5.777 29.913 1.00 22.31 304 THR A CA 1
ATOM 4389 C C . THR A 1 306 ? 0.340 4.709 28.881 1.00 24.19 304 THR A C 1
ATOM 4390 O O . THR A 1 306 ? 1.364 4.661 28.209 1.00 22.68 304 THR A O 1
ATOM 4401 N N . LEU A 1 307 ? -0.653 3.839 28.772 1.00 19.43 305 LEU A N 1
ATOM 4402 C CA . LEU A 1 307 ? -0.659 2.753 27.847 1.00 20.08 305 LEU A CA 1
ATOM 4403 C C . LEU A 1 307 ? -1.663 3.080 26.748 1.00 25.20 305 LEU A C 1
ATOM 4404 O O . LEU A 1 307 ? -2.801 3.438 27.046 1.00 23.73 305 LEU A O 1
ATOM 4420 N N . PHE A 1 308 ? -1.213 3.042 25.496 1.00 22.19 306 PHE A N 1
ATOM 4421 C CA . PHE A 1 308 ? -2.034 3.274 24.301 1.00 21.51 306 PHE A CA 1
ATOM 4422 C C . PHE A 1 308 ? -2.204 1.927 23.617 1.00 28.47 306 PHE A C 1
ATOM 4423 O O . PHE A 1 308 ? -1.209 1.271 23.317 1.00 28.76 306 PHE A O 1
ATOM 4440 N N . LEU A 1 309 ? -3.432 1.525 23.359 1.00 23.51 307 LEU A N 1
ATOM 4441 C CA . LEU A 1 309 ? -3.742 0.246 22.734 1.00 24.10 307 LEU A CA 1
ATOM 4442 C C . LEU A 1 309 ? -4.587 0.425 21.511 1.00 25.53 307 LEU A C 1
ATOM 4443 O O . LEU A 1 309 ? -5.503 1.241 21.535 1.00 23.15 307 LEU A O 1
ATOM 4459 N N . TRP A 1 310 ? -4.349 -0.397 20.491 1.00 20.07 308 TRP A N 1
ATOM 4460 C CA . TRP A 1 310 ? -5.252 -0.535 19.361 1.00 21.16 308 TRP A CA 1
ATOM 4461 C C . TRP A 1 310 ? -6.235 -1.610 19.756 1.00 25.20 308 TRP A C 1
ATOM 4462 O O . TRP A 1 310 ? -5.799 -2.657 20.234 1.00 26.03 308 TRP A O 1
ATOM 4483 N N . LEU A 1 311 ? -7.562 -1.363 19.569 1.00 20.34 309 LEU A N 1
ATOM 4484 C CA . LEU A 1 311 ? -8.550 -2.411 19.844 1.00 21.28 309 LEU A CA 1
ATOM 4485 C C . LEU A 1 311 ? -9.507 -2.624 18.674 1.00 23.39 309 LEU A C 1
ATOM 4486 O O . LEU A 1 311 ? -10.247 -1.713 18.303 1.00 22.22 309 LEU A O 1
ATOM 4502 N N . GLN A 1 312 ? -9.607 -3.866 18.171 1.00 23.29 310 GLN A N 1
ATOM 4503 C CA . GLN A 1 312 ? -10.614 -4.199 17.166 1.00 24.03 310 GLN A CA 1
ATOM 4504 C C . GLN A 1 312 ? -11.967 -4.446 17.859 1.00 27.83 310 GLN A C 1
ATOM 4505 O O . GLN A 1 312 ? -12.988 -3.964 17.384 1.00 28.84 310 GLN A O 1
ATOM 4519 N N . GLU A 1 313 ? -11.940 -5.226 18.990 1.00 27.92 311 GLU A N 1
ATOM 4520 C CA . GLU A 1 313 ? -13.106 -5.676 19.804 1.00 28.76 311 GLU A CA 1
ATOM 4521 C C . GLU A 1 313 ? -12.964 -5.277 21.310 1.00 29.51 311 GLU A C 1
ATOM 4522 O O . GLU A 1 313 ? -12.513 -6.044 22.181 1.00 27.91 311 GLU A O 1
ATOM 4534 N N . PRO A 1 314 ? -13.377 -4.050 21.607 1.00 24.48 312 PRO A N 1
ATOM 4535 C CA . PRO A 1 314 ? -13.196 -3.527 22.953 1.00 24.08 312 PRO A CA 1
ATOM 4536 C C . PRO A 1 314 ? -14.193 -4.069 23.964 1.00 26.29 312 PRO A C 1
ATOM 4537 O O . PRO A 1 314 ? -15.338 -4.421 23.650 1.00 27.50 312 PRO A O 1
ATOM 4565 N N . PRO A 1 316 ? -15.243 -2.449 27.297 1.00 23.04 314 PRO A N 1
ATOM 4566 C CA . PRO A 1 316 ? -15.197 -1.374 28.309 1.00 21.84 314 PRO A CA 1
ATOM 4567 C C . PRO A 1 316 ? -15.354 -1.892 29.728 1.00 26.68 314 PRO A C 1
ATOM 4568 O O . PRO A 1 316 ? -16.082 -2.859 29.983 1.00 27.83 314 PRO A O 1
ATOM 4579 N N . ALA A 1 317 ? -14.686 -1.233 30.647 1.00 24.93 315 ALA A N 1
ATOM 4580 C CA . ALA A 1 317 ? -14.599 -1.664 32.039 1.00 27.37 315 ALA A CA 1
ATOM 4581 C C . ALA A 1 317 ? -14.733 -0.490 33.000 1.00 28.39 315 ALA A C 1
ATOM 4582 O O . ALA A 1 317 ? -14.894 0.661 32.564 1.00 24.13 315 ALA A O 1
ATOM 4589 N N . LEU A 1 318 ? -14.577 -0.788 34.313 1.00 25.31 316 LEU A N 1
ATOM 4590 C CA . LEU A 1 318 ? -14.580 0.210 35.388 1.00 25.42 316 LEU A CA 1
ATOM 4591 C C . LEU A 1 318 ? -13.236 0.906 35.477 1.00 27.22 316 LEU A C 1
ATOM 4592 O O . LEU A 1 318 ? -13.070 1.811 36.298 1.00 27.54 316 LEU A O 1
ATOM 4608 N N . GLU A 1 319 ? -12.278 0.481 34.635 1.00 25.37 317 GLU A N 1
ATOM 4609 C CA . GLU A 1 319 ? -10.979 1.128 34.463 1.00 24.98 317 GLU A CA 1
ATOM 4610 C C . GLU A 1 319 ? -10.698 1.350 32.994 1.00 25.05 317 GLU A C 1
ATOM 4611 O O . GLU A 1 319 ? -11.302 0.717 32.121 1.00 25.39 317 GLU A O 1
ATOM 4623 N N . GLY A 1 320 ? -9.733 2.193 32.717 1.00 23.36 318 GLY A N 1
ATOM 4624 C CA . GLY A 1 320 ? -9.370 2.475 31.331 1.00 21.95 318 GLY A CA 1
ATOM 4625 C C . GLY A 1 320 ? -10.425 3.294 30.607 1.00 24.78 318 GLY A C 1
ATOM 4626 O O . GLY A 1 320 ? -11.508 3.587 31.153 1.00 23.54 318 GLY A O 1
ATOM 4630 N N . HIS A 1 321 ? -10.073 3.723 29.393 1.00 19.86 319 HIS A N 1
ATOM 4631 C CA . HIS A 1 321 ? -10.920 4.536 28.526 1.00 18.47 319 HIS A CA 1
ATOM 4632 C C . HIS A 1 321 ? -10.858 4.021 27.145 1.00 21.54 319 HIS A C 1
ATOM 4633 O O . HIS A 1 321 ? -9.778 3.982 26.577 1.00 23.19 319 HIS A O 1
ATOM 4647 N N . ILE A 1 322 ? -11.981 3.585 26.599 1.00 20.76 320 ILE A N 1
ATOM 4648 C CA . ILE A 1 322 ? -12.062 3.152 25.212 1.00 20.79 320 ILE A CA 1
ATOM 4649 C C . ILE A 1 322 ? -12.641 4.297 24.386 1.00 23.53 320 ILE A C 1
ATOM 4650 O O . ILE A 1 322 ? -13.666 4.883 24.739 1.00 20.28 320 ILE A O 1
ATOM 4666 N N . PHE A 1 323 ? -11.959 4.633 23.303 1.00 19.83 321 PHE A N 1
ATOM 4667 C CA . PHE A 1 323 ? -12.409 5.659 22.371 1.00 18.99 321 PHE A CA 1
ATOM 4668 C C . PHE A 1 323 ? -12.532 5.111 20.980 1.00 21.22 321 PHE A C 1
ATOM 4669 O O . PHE A 1 323 ? -11.797 4.175 20.627 1.00 18.92 321 PHE A O 1
ATOM 4686 N N . CYS A 1 324 ? -13.392 5.721 20.142 1.00 20.65 322 CYS A N 1
ATOM 4687 C CA . CYS A 1 324 ? -13.376 5.441 18.715 1.00 18.71 322 CYS A CA 1
ATOM 4688 C C . CYS A 1 324 ? -11.938 5.760 18.205 1.00 21.28 322 CYS A C 1
ATOM 4689 O O . CYS A 1 324 ? -11.301 6.711 18.672 1.00 20.58 322 CYS A O 1
ATOM 4697 N N . ASN A 1 325 ? -11.430 4.950 17.317 1.00 20.15 323 ASN A N 1
ATOM 4698 C CA . ASN A 1 325 ? -10.071 5.071 16.807 1.00 20.81 323 ASN A CA 1
ATOM 4699 C C . ASN A 1 325 ? -9.986 6.253 15.815 1.00 23.40 323 ASN A C 1
ATOM 4700 O O . ASN A 1 325 ? -10.804 6.327 14.895 1.00 22.67 323 ASN A O 1
ATOM 4711 N N . PRO A 1 326 ? -9.011 7.158 15.990 1.00 18.67 324 PRO A N 1
ATOM 4712 C CA . PRO A 1 326 ? -8.923 8.316 15.101 1.00 18.25 324 PRO A CA 1
ATOM 4713 C C . PRO A 1 326 ? -8.498 7.993 13.669 1.00 23.50 324 PRO A C 1
ATOM 4714 O O . PRO A 1 326 ? -8.820 8.759 12.771 1.00 26.33 324 PRO A O 1
ATOM 4725 N N . VAL A 1 327 ? -7.826 6.887 13.421 1.00 19.69 325 VAL A N 1
ATOM 4726 C CA . VAL A 1 327 ? -7.352 6.583 12.072 1.00 20.74 325 VAL A CA 1
ATOM 4727 C C . VAL A 1 327 ? -8.039 5.350 11.489 1.00 25.74 325 VAL A C 1
ATOM 4728 O O . VAL A 1 327 ? -7.692 4.920 10.416 1.00 28.34 325 VAL A O 1
ATOM 4741 N N . ASP A 1 328 ? -9.059 4.842 12.152 1.00 23.30 326 ASP A N 1
ATOM 4742 C CA . ASP A 1 328 ? -9.919 3.781 11.613 1.00 23.88 326 ASP A CA 1
ATOM 4743 C C . ASP A 1 328 ? -11.219 3.865 12.388 1.00 27.12 326 ASP A C 1
ATOM 4744 O O . ASP A 1 328 ? -11.356 3.266 13.446 1.00 28.00 326 ASP A O 1
ATOM 4753 N N . SER A 1 329 ? -12.165 4.622 11.873 1.00 25.22 327 SER A N 1
ATOM 4754 C CA . SER A 1 329 ? -13.416 4.919 12.558 1.00 26.56 327 SER A CA 1
ATOM 4755 C C . SER A 1 329 ? -14.298 3.707 12.824 1.00 27.69 327 SER A C 1
ATOM 4756 O O . SER A 1 329 ? -15.202 3.834 13.641 1.00 28.72 327 SER A O 1
ATOM 4764 N N . GLN A 1 330 ? -14.050 2.546 12.222 1.00 25.25 328 GLN A N 1
ATOM 4765 C CA . GLN A 1 330 ? -14.833 1.351 12.547 1.00 25.69 328 GLN A CA 1
ATOM 4766 C C . GLN A 1 330 ? -14.255 0.598 13.749 1.00 28.28 328 GLN A C 1
ATOM 4767 O O . GLN A 1 330 ? -14.907 -0.317 14.237 1.00 28.73 328 GLN A O 1
ATOM 4781 N N . HIS A 1 331 ? -13.048 0.959 14.221 1.00 25.23 329 HIS A N 1
ATOM 4782 C CA . HIS A 1 331 ? -12.416 0.253 15.332 1.00 22.89 329 HIS A CA 1
ATOM 4783 C C . HIS A 1 331 ? -12.110 1.255 16.438 1.00 23.44 329 HIS A C 1
ATOM 4784 O O . HIS A 1 331 ? -12.686 2.355 16.466 1.00 19.57 329 HIS A O 1
ATOM 4798 N N . TYR A 1 332 ? -11.330 0.838 17.420 1.00 20.57 330 TYR A N 1
ATOM 4799 C CA . TYR A 1 332 ? -11.183 1.568 18.659 1.00 20.00 330 TYR A CA 1
ATOM 4800 C C . TYR A 1 332 ? -9.743 1.645 19.137 1.00 21.78 330 TYR A C 1
ATOM 4801 O O . TYR A 1 332 ? -8.821 1.058 18.548 1.00 21.25 330 TYR A O 1
ATOM 4836 N N . ALA A 1 334 ? -7.629 2.394 23.199 1.00 18.12 332 ALA A N 1
ATOM 4837 C CA . ALA A 1 334 ? -7.839 2.551 24.629 1.00 18.18 332 ALA A CA 1
ATOM 4838 C C . ALA A 1 334 ? -6.621 3.200 25.253 1.00 21.89 332 ALA A C 1
ATOM 4839 O O . ALA A 1 334 ? -5.515 3.152 24.689 1.00 23.10 332 ALA A O 1
ATOM 4846 N N . LEU A 1 335 ? -6.868 3.900 26.345 1.00 19.24 333 LEU A N 1
ATOM 4847 C CA . LEU A 1 335 ? -5.892 4.437 27.240 1.00 18.80 333 LEU A CA 1
ATOM 4848 C C . LEU A 1 335 ? -6.039 3.764 28.594 1.00 23.38 333 LEU A C 1
ATOM 4849 O O . LEU A 1 335 ? -7.157 3.704 29.131 1.00 22.60 333 LEU A O 1
ATOM 4865 N N . LEU A 1 336 ? -4.911 3.375 29.209 1.00 19.38 334 LEU A N 1
ATOM 4866 C CA . LEU A 1 336 ? -4.862 2.928 30.602 1.00 19.52 334 LEU A CA 1
ATOM 4867 C C . LEU A 1 336 ? -3.783 3.770 31.283 1.00 23.70 334 LEU A C 1
ATOM 4868 O O . LEU A 1 336 ? -2.671 3.861 30.773 1.00 22.52 334 LEU A O 1
ATOM 4884 N N . CYS A 1 337 ? -4.117 4.346 32.411 1.00 20.73 335 CYS A N 1
ATOM 4885 C CA . CYS A 1 337 ? -3.297 5.285 33.163 1.00 25.42 335 CYS A CA 1
ATOM 4886 C C . CYS A 1 337 ? -2.824 4.649 34.472 1.00 27.89 335 CYS A C 1
ATOM 4887 O O . CYS A 1 337 ? -3.621 4.045 35.178 1.00 25.19 335 CYS A O 1
ATOM 4895 N N . PHE A 1 338 ? -1.543 4.823 34.783 1.00 25.66 336 PHE A N 1
ATOM 4896 C CA . PHE A 1 338 ? -0.896 4.268 35.985 1.00 25.50 336 PHE A CA 1
ATOM 4897 C C . PHE A 1 338 ? -0.245 5.405 36.755 1.00 29.38 336 PHE A C 1
ATOM 4898 O O . PHE A 1 338 ? 0.621 6.074 36.201 1.00 28.93 336 PHE A O 1
ATOM 4915 N N . LYS A 1 339 ? -0.687 5.650 37.982 1.00 26.30 337 LYS A N 1
ATOM 4916 C CA . LYS A 1 339 ? -0.170 6.753 38.826 1.00 25.94 337 LYS A CA 1
ATOM 4917 C C . LYS A 1 339 ? 1.251 6.502 39.340 1.00 28.20 337 LYS A C 1
ATOM 4918 O O . LYS A 1 339 ? 2.010 7.460 39.534 1.00 27.98 337 LYS A O 1
ATOM 4922 N N . ASN A 1 340 ? 1.602 5.230 39.608 1.00 25.70 338 ASN A N 1
ATOM 4923 C CA . ASN A 1 340 ? 2.926 4.874 40.141 1.00 27.20 338 ASN A CA 1
ATOM 4924 C C . ASN A 1 340 ? 3.866 4.547 38.998 1.00 32.98 338 ASN A C 1
ATOM 4925 O O . ASN A 1 340 ? 3.853 3.431 38.490 1.00 35.82 338 ASN A O 1
ATOM 4936 N N . GLY A 1 341 ? 4.553 5.565 38.514 1.00 29.10 339 GLY A N 1
ATOM 4937 C CA . GLY A 1 341 ? 5.448 5.442 37.376 1.00 28.01 339 GLY A CA 1
ATOM 4938 C C . GLY A 1 341 ? 6.885 5.740 37.724 1.00 31.60 339 GLY A C 1
ATOM 4939 O O . GLY A 1 341 ? 7.509 5.009 38.500 1.00 29.73 339 GLY A O 1
ATOM 4943 N N . SER A 1 342 ? 7.411 6.841 37.179 1.00 28.60 340 SER A N 1
ATOM 4944 C CA . SER A 1 342 ? 8.820 7.202 37.290 1.00 28.77 340 SER A CA 1
ATOM 4945 C C . SER A 1 342 ? 9.252 7.494 38.736 1.00 31.56 340 SER A C 1
ATOM 4946 O O . SER A 1 342 ? 10.373 7.159 39.105 1.00 31.12 340 SER A O 1
ATOM 4954 N N . LEU A 1 343 ? 8.375 8.079 39.563 1.00 31.28 341 LEU A N 1
ATOM 4955 C CA . LEU A 1 343 ? 8.737 8.324 40.979 1.00 34.11 341 LEU A CA 1
ATOM 4956 C C . LEU A 1 343 ? 8.926 7.009 41.737 1.00 34.44 341 LEU A C 1
ATOM 4957 O O . LEU A 1 343 ? 9.817 6.906 42.565 1.00 35.02 341 LEU A O 1
ATOM 4990 N N . ARG A 1 345 ? 9.936 4.098 40.257 1.00 28.16 343 ARG A N 1
ATOM 4991 C CA . ARG A 1 345 ? 11.197 3.564 39.716 1.00 27.94 343 ARG A CA 1
ATOM 4992 C C . ARG A 1 345 ? 12.394 4.265 40.364 1.00 31.83 343 ARG A C 1
ATOM 4993 O O . ARG A 1 345 ? 13.339 3.591 40.761 1.00 29.65 343 ARG A O 1
ATOM 5014 N N . GLU A 1 346 ? 12.324 5.594 40.536 1.00 31.25 344 GLU A N 1
ATOM 5015 C CA . GLU A 1 346 ? 13.400 6.352 41.181 1.00 34.11 344 GLU A CA 1
ATOM 5016 C C . GLU A 1 346 ? 13.527 5.968 42.657 1.00 34.76 344 GLU A C 1
ATOM 5017 O O . GLU A 1 346 ? 14.638 5.864 43.155 1.00 36.03 344 GLU A O 1
ATOM 5029 N N . LYS A 1 347 ? 12.410 5.782 43.359 1.00 32.68 345 LYS A N 1
ATOM 5030 C CA . LYS A 1 347 ? 12.451 5.339 44.762 1.00 32.51 345 LYS A CA 1
ATOM 5031 C C . LYS A 1 347 ? 13.154 3.988 44.920 1.00 34.93 345 LYS A C 1
ATOM 5032 O O . LYS A 1 347 ? 14.026 3.868 45.778 1.00 34.84 345 LYS A O 1
ATOM 5051 N N . ILE A 1 348 ? 12.785 2.974 44.108 1.00 29.29 346 ILE A N 1
ATOM 5052 C CA . ILE A 1 348 ? 13.425 1.653 44.205 1.00 30.54 346 ILE A CA 1
ATOM 5053 C C . ILE A 1 348 ? 14.910 1.792 43.854 1.00 33.54 346 ILE A C 1
ATOM 5054 O O . ILE A 1 348 ? 15.728 1.167 44.514 1.00 34.06 346 ILE A O 1
ATOM 5070 N N . ARG A 1 349 ? 15.257 2.618 42.850 1.00 28.00 347 ARG A N 1
ATOM 5071 C CA . ARG A 1 349 ? 16.665 2.849 42.524 1.00 29.45 347 ARG A CA 1
ATOM 5072 C C . ARG A 1 349 ? 17.427 3.363 43.759 1.00 35.25 347 ARG A C 1
ATOM 5073 O O . ARG A 1 349 ? 18.509 2.874 44.089 1.00 36.74 347 ARG A O 1
ATOM 5094 N N . ASN A 1 350 ? 16.859 4.382 44.404 1.00 34.28 348 ASN A N 1
ATOM 5095 C CA . ASN A 1 350 ? 17.447 5.032 45.569 1.00 36.01 348 ASN A CA 1
ATOM 5096 C C . ASN A 1 350 ? 17.543 4.102 46.772 1.00 38.81 348 ASN A C 1
ATOM 5097 O O . ASN A 1 350 ? 18.543 4.107 47.472 1.00 40.95 348 ASN A O 1
ATOM 5108 N N . GLU A 1 351 ? 16.513 3.306 46.988 1.00 34.24 349 GLU A N 1
ATOM 5109 C CA . GLU A 1 351 ? 16.486 2.373 48.100 1.00 35.07 349 GLU A CA 1
ATOM 5110 C C . GLU A 1 351 ? 17.411 1.151 47.901 1.00 41.20 349 GLU A C 1
ATOM 5111 O O . GLU A 1 351 ? 18.154 0.819 48.812 1.00 39.62 349 GLU A O 1
ATOM 5123 N N . SER A 1 352 ? 17.349 0.483 46.741 1.00 39.47 350 SER A N 1
ATOM 5124 C CA . SER A 1 352 ? 17.994 -0.816 46.502 1.00 40.01 350 SER A CA 1
ATOM 5125 C C . SER A 1 352 ? 19.271 -0.820 45.679 1.00 41.38 350 SER A C 1
ATOM 5126 O O . SER A 1 352 ? 19.996 -1.812 45.762 1.00 42.38 350 SER A O 1
ATOM 5134 N N . VAL A 1 353 ? 19.531 0.188 44.843 1.00 38.52 351 VAL A N 1
ATOM 5135 C CA . VAL A 1 353 ? 20.734 0.149 43.985 1.00 39.15 351 VAL A CA 1
ATOM 5136 C C . VAL A 1 353 ? 21.477 1.495 43.966 1.00 43.95 351 VAL A C 1
ATOM 5137 O O . VAL A 1 353 ? 21.882 1.989 42.909 1.00 44.78 351 VAL A O 1
ATOM 5150 N N . SER A 1 354 ? 21.679 2.047 45.170 1.00 40.13 352 SER A N 1
ATOM 5151 C CA . SER A 1 354 ? 22.547 3.198 45.478 1.00 40.81 352 SER A CA 1
ATOM 5152 C C . SER A 1 354 ? 22.313 4.453 44.641 1.00 46.22 352 SER A C 1
ATOM 5153 O O . SER A 1 354 ? 23.262 5.178 44.354 1.00 47.10 352 SER A O 1
ATOM 5161 N N . ARG A 1 355 ? 21.067 4.719 44.273 1.00 41.85 353 ARG A N 1
ATOM 5162 C CA . ARG A 1 355 ? 20.677 5.921 43.508 1.00 41.93 353 ARG A CA 1
ATOM 5163 C C . ARG A 1 355 ? 21.306 5.961 42.105 1.00 43.61 353 ARG A C 1
ATOM 5164 O O . ARG A 1 355 ? 21.433 7.032 41.527 1.00 43.91 353 ARG A O 1
ATOM 5185 N N . SER A 1 356 ? 21.637 4.803 41.545 1.00 39.96 354 SER A N 1
ATOM 5186 C CA . SER A 1 356 ? 22.345 4.679 40.287 1.00 39.49 354 SER A CA 1
ATOM 5187 C C . SER A 1 356 ? 21.537 3.909 39.252 1.00 39.49 354 SER A C 1
ATOM 5188 O O . SER A 1 356 ? 21.298 2.724 39.456 1.00 35.90 354 SER A O 1
ATOM 5196 N N . TRP A 1 357 ? 21.248 4.529 38.085 1.00 36.10 355 TRP A N 1
ATOM 5197 C CA . TRP A 1 357 ? 20.564 3.839 36.983 1.00 35.41 355 TRP A CA 1
ATOM 5198 C C . TRP A 1 357 ? 21.441 2.742 36.408 1.00 36.51 355 TRP A C 1
ATOM 5199 O O . TRP A 1 357 ? 20.915 1.767 35.880 1.00 36.51 355 TRP A O 1
ATOM 5220 N N . SER A 1 358 ? 22.772 2.878 36.492 1.00 35.22 356 SER A N 1
ATOM 5221 C CA . SER A 1 358 ? 23.676 1.842 35.984 1.00 34.55 356 SER A CA 1
ATOM 5222 C C . SER A 1 358 ? 23.556 0.572 36.834 1.00 38.03 356 SER A C 1
ATOM 5223 O O . SER A 1 358 ? 23.486 -0.532 36.304 1.00 35.79 356 SER A O 1
ATOM 5231 N N . ASP A 1 359 ? 23.531 0.727 38.161 1.00 37.47 357 ASP A N 1
ATOM 5232 C CA . ASP A 1 359 ? 23.356 -0.427 39.049 1.00 36.37 357 ASP A CA 1
ATOM 5233 C C . ASP A 1 359 ? 21.941 -1.023 38.870 1.00 35.00 357 ASP A C 1
ATOM 5234 O O . ASP A 1 359 ? 21.759 -2.235 38.969 1.00 31.62 357 ASP A O 1
ATOM 5243 N N . PHE A 1 360 ? 20.972 -0.172 38.580 1.00 31.97 358 PHE A N 1
ATOM 5244 C CA . PHE A 1 360 ? 19.575 -0.588 38.295 1.00 30.61 358 PHE A CA 1
ATOM 5245 C C . PHE A 1 360 ? 19.535 -1.556 37.084 1.00 35.15 358 PHE A C 1
ATOM 5246 O O . PHE A 1 360 ? 18.919 -2.627 37.126 1.00 32.91 358 PHE A O 1
ATOM 5263 N N . SER A 1 361 ? 20.258 -1.181 36.036 1.00 32.87 359 SER A N 1
ATOM 5264 C CA . SER A 1 361 ? 20.413 -1.949 34.819 1.00 31.47 359 SER A CA 1
ATOM 5265 C C . SER A 1 361 ? 21.164 -3.231 35.100 1.00 33.81 359 SER A C 1
ATOM 5266 O O . SER A 1 361 ? 20.748 -4.280 34.607 1.00 33.40 359 SER A O 1
ATOM 5274 N N . LYS A 1 362 ? 22.244 -3.175 35.917 1.00 32.55 360 LYS A N 1
ATOM 5275 C CA . LYS A 1 362 ? 22.993 -4.373 36.304 1.00 34.43 360 LYS A CA 1
ATOM 5276 C C . LYS A 1 362 ? 22.125 -5.340 37.121 1.00 38.27 360 LYS A C 1
ATOM 5277 O O . LYS A 1 362 ? 22.225 -6.549 36.919 1.00 37.14 360 LYS A O 1
ATOM 5296 N N . ALA A 1 363 ? 21.218 -4.827 37.957 1.00 34.73 361 ALA A N 1
ATOM 5297 C CA . ALA A 1 363 ? 20.281 -5.694 38.690 1.00 35.19 361 ALA A CA 1
ATOM 5298 C C . ALA A 1 363 ? 19.404 -6.481 37.699 1.00 36.05 361 ALA A C 1
ATOM 5299 O O . ALA A 1 363 ? 19.244 -7.703 37.818 1.00 35.21 361 ALA A O 1
ATOM 5306 N N . LEU A 1 364 ? 18.916 -5.805 36.673 1.00 31.34 362 LEU A N 1
ATOM 5307 C CA . LEU A 1 364 ? 18.096 -6.470 35.653 1.00 30.34 362 LEU A CA 1
ATOM 5308 C C . LEU A 1 364 ? 18.911 -7.500 34.837 1.00 39.07 362 LEU A C 1
ATOM 5309 O O . LEU A 1 364 ? 18.403 -8.598 34.566 1.00 37.88 362 LEU A O 1
ATOM 5325 N N . GLN A 1 365 ? 20.177 -7.181 34.514 1.00 40.37 363 GLN A N 1
ATOM 5326 C CA . GLN A 1 365 ? 21.042 -8.100 33.772 1.00 42.70 363 GLN A CA 1
ATOM 5327 C C . GLN A 1 365 ? 21.401 -9.340 34.565 1.00 47.94 363 GLN A C 1
ATOM 5328 O O . GLN A 1 365 ? 21.545 -10.415 33.985 1.00 49.59 363 GLN A O 1
ATOM 5342 N N . SER A 1 366 ? 21.583 -9.184 35.885 1.00 44.62 364 SER A N 1
ATOM 5343 C CA . SER A 1 366 ? 22.031 -10.249 36.785 1.00 44.96 364 SER A CA 1
ATOM 5344 C C . SER A 1 366 ? 20.885 -11.109 37.359 1.00 46.70 364 SER A C 1
ATOM 5345 O O . SER A 1 366 ? 21.164 -11.996 38.149 1.00 47.20 364 SER A O 1
ATOM 5353 N N . THR A 1 367 ? 19.612 -10.847 36.990 1.00 40.23 365 THR A N 1
ATOM 5354 C CA . THR A 1 367 ? 18.473 -11.646 37.444 1.00 38.32 365 THR A CA 1
ATOM 5355 C C . THR A 1 367 ? 17.812 -12.268 36.222 1.00 40.77 365 THR A C 1
ATOM 5356 O O . THR A 1 367 ? 17.805 -11.667 35.146 1.00 40.42 365 THR A O 1
ATOM 5367 N N . GLU A 1 368 ? 17.267 -13.467 36.381 1.00 36.99 366 GLU A N 1
ATOM 5368 C CA . GLU A 1 368 ? 16.635 -14.201 35.287 1.00 37.06 366 GLU A CA 1
ATOM 5369 C C . GLU A 1 368 ? 15.215 -13.740 35.018 1.00 38.96 366 GLU A C 1
ATOM 5370 O O . GLU A 1 368 ? 14.552 -13.184 35.901 1.00 35.22 366 GLU A O 1
ATOM 5399 N N . GLY A 1 370 ? 11.440 -13.889 34.927 1.00 28.64 368 GLY A N 1
ATOM 5400 C CA . GLY A 1 370 ? 10.547 -14.513 35.884 1.00 29.49 368 GLY A CA 1
ATOM 5401 C C . GLY A 1 370 ? 10.984 -14.309 37.321 1.00 34.87 368 GLY A C 1
ATOM 5402 O O . GLY A 1 370 ? 10.223 -14.626 38.220 1.00 32.91 368 GLY A O 1
ATOM 5406 N N . ASN A 1 371 ? 12.223 -13.823 37.558 1.00 32.67 369 ASN A N 1
ATOM 5407 C CA . ASN A 1 371 ? 12.741 -13.412 38.861 1.00 33.62 369 ASN A CA 1
ATOM 5408 C C . ASN A 1 371 ? 12.674 -14.508 39.937 1.00 39.50 369 ASN A C 1
ATOM 5409 O O . ASN A 1 371 ? 12.439 -14.216 41.119 1.00 37.80 369 ASN A O 1
ATOM 5420 N N . GLY A 1 372 ? 12.864 -15.759 39.522 1.00 38.55 370 GLY A N 1
ATOM 5421 C CA . GLY A 1 372 ? 12.774 -16.909 40.399 1.00 39.30 370 GLY A CA 1
ATOM 5422 C C . GLY A 1 372 ? 11.398 -17.101 41.011 1.00 44.04 370 GLY A C 1
ATOM 5423 O O . GLY A 1 372 ? 11.281 -17.758 42.036 1.00 45.46 370 GLY A O 1
ATOM 5427 N N . GLY A 1 373 ? 10.353 -16.522 40.397 1.00 40.04 371 GLY A N 1
ATOM 5428 C CA . GLY A 1 373 ? 8.988 -16.592 40.893 1.00 38.79 371 GLY A CA 1
ATOM 5429 C C . GLY A 1 373 ? 8.628 -15.518 41.905 1.00 39.66 371 GLY A C 1
ATOM 5430 O O . GLY A 1 373 ? 7.512 -15.524 42.408 1.00 39.84 371 GLY A O 1
ATOM 5434 N N . ASN A 1 374 ? 9.559 -14.591 42.224 1.00 32.36 372 ASN A N 1
ATOM 5435 C CA . ASN A 1 374 ? 9.309 -13.477 43.132 1.00 30.67 372 ASN A CA 1
ATOM 5436 C C . ASN A 1 374 ? 8.519 -12.404 42.403 1.00 31.49 372 ASN A C 1
ATOM 5437 O O . ASN A 1 374 ? 8.963 -11.960 41.356 1.00 33.99 372 ASN A O 1
ATOM 5448 N N . LEU A 1 375 ? 7.364 -12.001 42.925 1.00 27.12 373 LEU A N 1
ATOM 5449 C CA . LEU A 1 375 ? 6.454 -11.036 42.288 1.00 26.29 373 LEU A CA 1
ATOM 5450 C C . LEU A 1 375 ? 6.162 -9.894 43.226 1.00 29.32 373 LEU A C 1
ATOM 5451 O O . LEU A 1 375 ? 6.005 -10.118 44.439 1.00 27.45 373 LEU A O 1
ATOM 5467 N N . GLY A 1 376 ? 6.061 -8.695 42.682 1.00 25.68 374 GLY A N 1
ATOM 5468 C CA . GLY A 1 376 ? 5.792 -7.501 43.471 1.00 25.93 374 GLY A CA 1
ATOM 5469 C C . GLY A 1 376 ? 4.910 -6.470 42.815 1.00 27.66 374 GLY A C 1
ATOM 5470 O O . GLY A 1 376 ? 4.932 -6.315 41.593 1.00 25.23 374 GLY A O 1
ATOM 5474 N N . PHE A 1 377 ? 4.150 -5.777 43.653 1.00 24.02 375 PHE A N 1
ATOM 5475 C CA . PHE A 1 377 ? 3.269 -4.658 43.340 1.00 22.50 375 PHE A CA 1
ATOM 5476 C C . PHE A 1 377 ? 3.753 -3.476 44.146 1.00 25.85 375 PHE A C 1
ATOM 5477 O O . PHE A 1 377 ? 3.927 -3.617 45.358 1.00 27.14 375 PHE A O 1
ATOM 5494 N N . TYR A 1 378 ? 3.979 -2.328 43.507 1.00 23.44 376 TYR A N 1
ATOM 5495 C CA . TYR A 1 378 ? 4.571 -1.173 44.176 1.00 23.72 376 TYR A CA 1
ATOM 5496 C C . TYR A 1 378 ? 3.735 0.071 43.964 1.00 26.24 376 TYR A C 1
ATOM 5497 O O . TYR A 1 378 ? 3.857 0.759 42.962 1.00 26.69 376 TYR A O 1
ATOM 5515 N N . PHE A 1 379 ? 2.867 0.361 44.946 1.00 24.77 377 PHE A N 1
ATOM 5516 C CA . PHE A 1 379 ? 1.942 1.487 44.888 1.00 23.58 377 PHE A CA 1
ATOM 5517 C C . PHE A 1 379 ? 2.062 2.382 46.121 1.00 29.10 377 PHE A C 1
ATOM 5518 O O . PHE A 1 379 ? 1.228 2.300 47.018 1.00 29.87 377 PHE A O 1
ATOM 5535 N N . ASP A 1 380 ? 3.067 3.253 46.176 1.00 29.19 378 ASP A N 1
ATOM 5536 C CA . ASP A 1 380 ? 3.216 4.169 47.326 1.00 30.79 378 ASP A CA 1
ATOM 5537 C C . ASP A 1 380 ? 2.112 5.219 47.336 1.00 35.68 378 ASP A C 1
ATOM 5538 O O . ASP A 1 380 ? 1.781 5.713 48.419 1.00 35.44 378 ASP A O 1
ATOM 5547 N N . VAL A 1 381 ? 1.594 5.607 46.134 1.00 30.26 379 VAL A N 1
ATOM 5548 C CA . VAL A 1 381 ? 0.395 6.445 46.028 1.00 28.55 379 VAL A CA 1
ATOM 5549 C C . VAL A 1 381 ? -0.753 5.540 45.548 1.00 29.32 379 VAL A C 1
ATOM 5550 O O . VAL A 1 381 ? -0.495 4.549 44.864 1.00 27.41 379 VAL A O 1
ATOM 5580 N N . GLU A 1 383 ? -3.191 3.720 43.504 1.00 27.26 381 GLU A N 1
ATOM 5581 C CA . GLU A 1 383 ? -3.123 3.472 42.068 1.00 26.44 381 GLU A CA 1
ATOM 5582 C C . GLU A 1 383 ? -4.525 3.612 41.472 1.00 30.35 381 GLU A C 1
ATOM 5583 O O . GLU A 1 383 ? -5.496 3.512 42.206 1.00 30.74 381 GLU A O 1
ATOM 5595 N N . ILE A 1 384 ? -4.659 3.904 40.168 1.00 29.20 382 ILE A N 1
ATOM 5596 C CA . ILE A 1 384 ? -5.999 3.963 39.553 1.00 31.22 382 ILE A CA 1
ATOM 5597 C C . ILE A 1 384 ? -6.210 2.682 38.740 1.00 31.90 382 ILE A C 1
ATOM 5598 O O . ILE A 1 384 ? -7.337 2.238 38.637 1.00 31.37 382 ILE A O 1
ATOM 5614 N N . THR A 1 385 ? -5.150 2.090 38.160 1.00 26.44 383 THR A N 1
ATOM 5615 C CA . THR A 1 385 ? -5.273 0.831 37.417 1.00 25.44 383 THR A CA 1
ATOM 5616 C C . THR A 1 385 ? -4.406 -0.246 38.056 1.00 28.21 383 THR A C 1
ATOM 5617 O O . THR A 1 385 ? -3.243 -0.336 37.678 1.00 25.95 383 THR A O 1
ATOM 5628 N N . PRO A 1 386 ? -4.924 -1.110 38.956 1.00 27.79 384 PRO A N 1
ATOM 5629 C CA . PRO A 1 386 ? -6.241 -1.089 39.619 1.00 28.15 384 PRO A CA 1
ATOM 5630 C C . PRO A 1 386 ? -6.203 -0.179 40.854 1.00 30.77 384 PRO A C 1
ATOM 5631 O O . PRO A 1 386 ? -5.169 0.418 41.145 1.00 30.78 384 PRO A O 1
ATOM 5642 N N . GLU A 1 387 ? -7.300 -0.112 41.608 1.00 29.23 385 GLU A N 1
ATOM 5643 C CA . GLU A 1 387 ? -7.387 0.723 42.796 1.00 30.64 385 GLU A CA 1
ATOM 5644 C C . GLU A 1 387 ? -6.845 -0.006 44.027 1.00 34.37 385 GLU A C 1
ATOM 5645 O O . GLU A 1 387 ? -7.598 -0.628 44.773 1.00 34.65 385 GLU A O 1
ATOM 5657 N N . ILE A 1 388 ? -5.524 0.021 44.166 1.00 30.33 386 ILE A N 1
ATOM 5658 C CA . ILE A 1 388 ? -4.772 -0.610 45.253 1.00 30.83 386 ILE A CA 1
ATOM 5659 C C . ILE A 1 388 ? -3.751 0.377 45.735 1.00 31.83 386 ILE A C 1
ATOM 5660 O O . ILE A 1 388 ? -3.233 1.164 44.938 1.00 29.90 386 ILE A O 1
ATOM 5676 N N . ILE A 1 389 ? -3.400 0.279 47.028 1.00 28.51 387 ILE A N 1
ATOM 5677 C CA . ILE A 1 389 ? -2.333 1.067 47.602 1.00 28.58 387 ILE A CA 1
ATOM 5678 C C . ILE A 1 389 ? -1.420 0.115 48.365 1.00 33.70 387 ILE A C 1
ATOM 5679 O O . ILE A 1 389 ? -1.850 -0.965 48.789 1.00 33.97 387 ILE A O 1
ATOM 5695 N N . GLY A 1 390 ? -0.166 0.518 48.490 1.00 28.83 388 GLY A N 1
ATOM 5696 C CA . GLY A 1 390 ? 0.859 -0.210 49.228 1.00 28.65 388 GLY A CA 1
ATOM 5697 C C . GLY A 1 390 ? 1.793 -1.022 48.361 1.00 30.12 388 GLY A C 1
ATOM 5698 O O . GLY A 1 390 ? 1.595 -1.143 47.144 1.00 28.13 388 GLY A O 1
ATOM 5702 N N . ARG A 1 391 ? 2.837 -1.543 48.998 1.00 26.35 389 ARG A N 1
ATOM 5703 C CA . ARG A 1 391 ? 3.773 -2.457 48.357 1.00 26.10 389 ARG A CA 1
ATOM 5704 C C . ARG A 1 391 ? 3.384 -3.857 48.790 1.00 28.67 389 ARG A C 1
ATOM 5705 O O . ARG A 1 391 ? 3.099 -4.075 49.970 1.00 29.25 389 ARG A O 1
ATOM 5726 N N . HIS A 1 392 ? 3.316 -4.786 47.852 1.00 24.11 390 HIS A N 1
ATOM 5727 C CA . HIS A 1 392 ? 2.912 -6.174 48.116 1.00 25.33 390 HIS A CA 1
ATOM 5728 C C . HIS A 1 392 ? 3.870 -7.091 47.399 1.00 28.36 390 HIS A C 1
ATOM 5729 O O . HIS A 1 392 ? 3.986 -6.998 46.178 1.00 27.02 390 HIS A O 1
ATOM 5743 N N . ARG A 1 393 ? 4.614 -7.909 48.159 1.00 24.18 391 ARG A N 1
ATOM 5744 C CA . ARG A 1 393 ? 5.639 -8.787 47.612 1.00 24.83 391 ARG A CA 1
ATOM 5745 C C . ARG A 1 393 ? 5.304 -10.221 47.912 1.00 26.82 391 ARG A C 1
ATOM 5746 O O . ARG A 1 393 ? 4.823 -10.536 48.990 1.00 26.77 391 ARG A O 1
ATOM 5767 N N . PHE A 1 394 ? 5.550 -11.106 46.947 1.00 25.62 392 PHE A N 1
ATOM 5768 C CA . PHE A 1 394 ? 5.253 -12.535 47.089 1.00 25.63 392 PHE A CA 1
ATOM 5769 C C . PHE A 1 394 ? 6.420 -13.343 46.604 1.00 28.89 392 PHE A C 1
ATOM 5770 O O . PHE A 1 394 ? 7.061 -12.963 45.632 1.00 28.46 392 PHE A O 1
ATOM 5787 N N . ASN A 1 395 ? 6.692 -14.463 47.265 1.00 30.09 393 ASN A N 1
ATOM 5788 C CA . ASN A 1 395 ? 7.805 -15.335 46.893 1.00 32.65 393 ASN A CA 1
ATOM 5789 C C . ASN A 1 395 ? 7.267 -16.403 45.904 1.00 37.87 393 ASN A C 1
ATOM 5790 O O . ASN A 1 395 ? 6.078 -16.373 45.555 1.00 33.18 393 ASN A O 1
ATOM 5801 N N . THR A 1 396 ? 8.109 -17.354 45.482 1.00 41.79 394 THR A N 1
ATOM 5802 C CA . THR A 1 396 ? 7.672 -18.349 44.476 1.00 43.40 394 THR A CA 1
ATOM 5803 C C . THR A 1 396 ? 6.532 -19.289 44.938 1.00 48.70 394 THR A C 1
ATOM 5804 O O . THR A 1 396 ? 5.849 -19.827 44.074 1.00 48.95 394 THR A O 1
ATOM 5815 N N . GLU A 1 397 ? 6.290 -19.448 46.251 1.00 43.85 395 GLU A N 1
ATOM 5816 C CA . GLU A 1 397 ? 5.162 -20.259 46.733 1.00 42.98 395 GLU A CA 1
ATOM 5817 C C . GLU A 1 397 ? 3.891 -19.405 46.882 1.00 44.32 395 GLU A C 1
ATOM 5818 O O . GLU A 1 397 ? 2.893 -19.880 47.433 1.00 44.95 395 GLU A O 1
ATOM 5822 N N . ASN A 1 398 ? 3.930 -18.145 46.426 1.00 38.68 396 ASN A N 1
ATOM 5823 C CA . ASN A 1 398 ? 2.850 -17.172 46.545 1.00 39.10 396 ASN A CA 1
ATOM 5824 C C . ASN A 1 398 ? 2.538 -16.821 47.991 1.00 42.01 396 ASN A C 1
ATOM 5825 O O . ASN A 1 398 ? 1.418 -16.417 48.308 1.00 43.88 396 ASN A O 1
ATOM 5836 N N . HIS A 1 399 ? 3.557 -16.890 48.853 1.00 38.00 397 HIS A N 1
ATOM 5837 C CA . HIS A 1 399 ? 3.450 -16.436 50.223 1.00 37.68 397 HIS A CA 1
ATOM 5838 C C . HIS A 1 399 ? 3.878 -14.986 50.238 1.00 33.89 397 HIS A C 1
ATOM 5839 O O . HIS A 1 399 ? 4.859 -14.627 49.565 1.00 29.36 397 HIS A O 1
ATOM 5853 N N . LYS A 1 400 ? 3.142 -14.156 50.977 1.00 30.93 398 LYS A N 1
ATOM 5854 C CA . LYS A 1 400 ? 3.518 -12.759 51.177 1.00 29.77 398 LYS A CA 1
ATOM 5855 C C . LYS A 1 400 ? 4.884 -12.701 51.878 1.00 30.67 398 LYS A C 1
ATOM 5856 O O . LYS A 1 400 ? 5.164 -13.525 52.792 1.00 30.10 398 LYS A O 1
ATOM 5875 N N . VAL A 1 401 ? 5.734 -11.750 51.474 1.00 26.26 399 VAL A N 1
ATOM 5876 C CA . VAL A 1 401 ? 7.026 -11.534 52.141 1.00 27.37 399 VAL A CA 1
ATOM 5877 C C . VAL A 1 401 ? 7.212 -10.046 52.386 1.00 30.20 399 VAL A C 1
ATOM 5878 O O . VAL A 1 401 ? 6.595 -9.241 51.712 1.00 28.89 399 VAL A O 1
ATOM 5891 N N . ALA A 1 402 ? 8.051 -9.707 53.352 1.00 31.85 400 ALA A N 1
ATOM 5892 C CA . ALA A 1 402 ? 8.279 -8.340 53.806 1.00 31.34 400 ALA A CA 1
ATOM 5893 C C . ALA A 1 402 ? 9.218 -7.566 52.911 1.00 31.53 400 ALA A C 1
ATOM 5894 O O . ALA A 1 402 ? 9.136 -6.341 52.870 1.00 30.74 400 ALA A O 1
ATOM 5901 N N . ALA A 1 403 ? 10.163 -8.258 52.270 1.00 29.98 401 ALA A N 1
ATOM 5902 C CA . ALA A 1 403 ? 11.165 -7.612 51.422 1.00 29.00 401 ALA A CA 1
ATOM 5903 C C . ALA A 1 403 ? 11.811 -8.627 50.506 1.00 32.21 401 ALA A C 1
ATOM 5904 O O . ALA A 1 403 ? 11.752 -9.836 50.773 1.00 34.75 401 ALA A O 1
ATOM 5911 N N . PHE A 1 404 ? 12.534 -8.120 49.526 1.00 31.08 402 PHE A N 1
ATOM 5912 C CA . PHE A 1 404 ? 13.338 -8.904 48.600 1.00 31.28 402 PHE A CA 1
ATOM 5913 C C . PHE A 1 404 ? 14.782 -8.466 48.662 1.00 37.90 402 PHE A C 1
ATOM 5914 O O . PHE A 1 404 ? 15.023 -7.281 48.912 1.00 36.28 402 PHE A O 1
ATOM 5931 N N . PRO A 1 405 ? 15.741 -9.319 48.229 1.00 37.25 403 PRO A N 1
ATOM 5932 C CA . PRO A 1 405 ? 17.104 -8.806 47.968 1.00 36.00 403 PRO A CA 1
ATOM 5933 C C . PRO A 1 405 ? 17.038 -7.662 46.931 1.00 37.32 403 PRO A C 1
ATOM 5934 O O . PRO A 1 405 ? 16.100 -7.597 46.119 1.00 32.26 403 PRO A O 1
ATOM 5945 N N . GLY A 1 406 ? 18.002 -6.752 46.978 1.00 36.49 404 GLY A N 1
ATOM 5946 C CA . GLY A 1 406 ? 18.040 -5.569 46.116 1.00 36.26 404 GLY A CA 1
ATOM 5947 C C . GLY A 1 406 ? 17.809 -5.779 44.621 1.00 36.64 404 GLY A C 1
ATOM 5948 O O . GLY A 1 406 ? 16.963 -5.113 44.015 1.00 35.10 404 GLY A O 1
ATOM 5952 N N . ASP A 1 407 ? 18.536 -6.709 44.009 1.00 34.77 405 ASP A N 1
ATOM 5953 C CA . ASP A 1 407 ? 18.393 -6.973 42.567 1.00 33.97 405 ASP A CA 1
ATOM 5954 C C . ASP A 1 407 ? 17.013 -7.588 42.231 1.00 35.21 405 ASP A C 1
ATOM 5955 O O . ASP A 1 407 ? 16.420 -7.273 41.188 1.00 31.93 405 ASP A O 1
ATOM 5964 N N . VAL A 1 408 ? 16.501 -8.429 43.147 1.00 32.94 406 VAL A N 1
ATOM 5965 C CA . VAL A 1 408 ? 15.193 -9.088 43.020 1.00 30.90 406 VAL A CA 1
ATOM 5966 C C . VAL A 1 408 ? 14.098 -8.011 43.103 1.00 31.93 406 VAL A C 1
ATOM 5967 O O . VAL A 1 408 ? 13.114 -8.076 42.360 1.00 29.49 406 VAL A O 1
ATOM 5980 N N . GLU A 1 409 ? 14.292 -6.994 43.945 1.00 28.49 407 GLU A N 1
ATOM 5981 C CA . GLU A 1 409 ? 13.347 -5.865 44.049 1.00 28.33 407 GLU A CA 1
ATOM 5982 C C . GLU A 1 409 ? 13.251 -5.081 42.744 1.00 29.62 407 GLU A C 1
ATOM 5983 O O . GLU A 1 409 ? 12.151 -4.728 42.289 1.00 26.91 407 GLU A O 1
ATOM 5995 N N . VAL A 1 410 ? 14.397 -4.780 42.140 1.00 25.77 408 VAL A N 1
ATOM 5996 C CA . VAL A 1 410 ? 14.450 -4.021 40.877 1.00 24.92 408 VAL A CA 1
ATOM 5997 C C . VAL A 1 410 ? 13.692 -4.783 39.788 1.00 26.53 408 VAL A C 1
ATOM 5998 O O . VAL A 1 410 ? 12.836 -4.197 39.125 1.00 28.42 408 VAL A O 1
ATOM 6011 N N . ARG A 1 411 ? 13.955 -6.105 39.636 1.00 23.77 409 ARG A N 1
ATOM 6012 C CA . ARG A 1 411 ? 13.245 -6.885 38.624 1.00 24.85 409 ARG A CA 1
ATOM 6013 C C . ARG A 1 411 ? 11.765 -6.998 38.972 1.00 25.45 409 ARG A C 1
ATOM 6014 O O . ARG A 1 411 ? 10.946 -6.851 38.066 1.00 24.13 409 ARG A O 1
ATOM 6035 N N . ALA A 1 412 ? 11.407 -7.232 40.255 1.00 25.04 410 ALA A N 1
ATOM 6036 C CA . ALA A 1 412 ? 9.995 -7.346 40.656 1.00 24.58 410 ALA A CA 1
ATOM 6037 C C . ALA A 1 412 ? 9.247 -6.073 40.271 1.00 26.43 410 ALA A C 1
ATOM 6038 O O . ALA A 1 412 ? 8.116 -6.158 39.796 1.00 26.33 410 ALA A O 1
ATOM 6045 N N . LEU A 1 413 ? 9.874 -4.909 40.452 1.00 21.04 411 LEU A N 1
ATOM 6046 C CA . LEU A 1 413 ? 9.224 -3.661 40.113 1.00 21.37 411 LEU A CA 1
ATOM 6047 C C . LEU A 1 413 ? 8.956 -3.572 38.609 1.00 26.28 411 LEU A C 1
ATOM 6048 O O . LEU A 1 413 ? 7.822 -3.397 38.202 1.00 24.39 411 LEU A O 1
ATOM 6064 N N . ILE A 1 414 ? 10.005 -3.746 37.793 1.00 25.28 412 ILE A N 1
ATOM 6065 C CA . ILE A 1 414 ? 9.925 -3.563 36.343 1.00 24.53 412 ILE A CA 1
ATOM 6066 C C . ILE A 1 414 ? 9.086 -4.651 35.677 1.00 24.70 412 ILE A C 1
ATOM 6067 O O . ILE A 1 414 ? 8.175 -4.328 34.932 1.00 23.69 412 ILE A O 1
ATOM 6083 N N . GLU A 1 415 ? 9.370 -5.897 35.986 1.00 23.73 413 GLU A N 1
ATOM 6084 C CA . GLU A 1 415 ? 8.626 -7.030 35.451 1.00 24.47 413 GLU A CA 1
ATOM 6085 C C . GLU A 1 415 ? 7.151 -6.952 35.860 1.00 26.34 413 GLU A C 1
ATOM 6086 O O . GLU A 1 415 ? 6.312 -7.182 35.021 1.00 24.82 413 GLU A O 1
ATOM 6098 N N . GLY A 1 416 ? 6.864 -6.568 37.107 1.00 22.01 414 GLY A N 1
ATOM 6099 C CA . GLY A 1 416 ? 5.501 -6.394 37.606 1.00 22.18 414 GLY A CA 1
ATOM 6100 C C . GLY A 1 416 ? 4.792 -5.248 36.906 1.00 23.54 414 GLY A C 1
ATOM 6101 O O . GLY A 1 416 ? 3.635 -5.392 36.512 1.00 20.57 414 GLY A O 1
ATOM 6105 N N . GLN A 1 417 ? 5.460 -4.101 36.743 1.00 23.15 415 GLN A N 1
ATOM 6106 C CA . GLN A 1 417 ? 4.839 -2.971 36.035 1.00 22.25 415 GLN A CA 1
ATOM 6107 C C . GLN A 1 417 ? 4.445 -3.359 34.596 1.00 23.53 415 GLN A C 1
ATOM 6108 O O . GLN A 1 417 ? 3.337 -3.055 34.177 1.00 23.45 415 GLN A O 1
ATOM 6122 N N . PHE A 1 418 ? 5.301 -4.094 33.902 1.00 19.85 416 PHE A N 1
ATOM 6123 C CA . PHE A 1 418 ? 5.008 -4.500 32.501 1.00 19.76 416 PHE A CA 1
ATOM 6124 C C . PHE A 1 418 ? 4.013 -5.654 32.427 1.00 21.53 416 PHE A C 1
ATOM 6125 O O . PHE A 1 418 ? 3.121 -5.601 31.571 1.00 21.16 416 PHE A O 1
ATOM 6159 N N . ALA A 1 420 ? 1.583 -6.011 34.550 1.00 23.19 418 ALA A N 1
ATOM 6160 C CA . ALA A 1 420 ? 0.325 -5.321 34.846 1.00 22.40 418 ALA A CA 1
ATOM 6161 C C . ALA A 1 420 ? -0.185 -4.654 33.574 1.00 21.33 418 ALA A C 1
ATOM 6162 O O . ALA A 1 420 ? -1.366 -4.735 33.256 1.00 22.35 418 ALA A O 1
ATOM 6169 N N . LYS A 1 421 ? 0.707 -4.034 32.804 1.00 20.66 419 LYS A N 1
ATOM 6170 C CA . LYS A 1 421 ? 0.266 -3.388 31.578 1.00 19.06 419 LYS A CA 1
ATOM 6171 C C . LYS A 1 421 ? -0.308 -4.440 30.605 1.00 21.78 419 LYS A C 1
ATOM 6172 O O . LYS A 1 421 ? -1.400 -4.241 30.094 1.00 21.56 419 LYS A O 1
ATOM 6191 N N . ARG A 1 422 ? 0.336 -5.590 30.460 1.00 18.66 420 ARG A N 1
ATOM 6192 C CA . ARG A 1 422 ? -0.196 -6.626 29.577 1.00 19.46 420 ARG A CA 1
ATOM 6193 C C . ARG A 1 422 ? -1.548 -7.163 30.070 1.00 23.48 420 ARG A C 1
ATOM 6194 O O . ARG A 1 422 ? -2.470 -7.270 29.284 1.00 22.22 420 ARG A O 1
ATOM 6215 N N . ILE A 1 423 ? -1.670 -7.442 31.370 1.00 22.16 421 ILE A N 1
ATOM 6216 C CA . ILE A 1 423 ? -2.906 -8.003 31.937 1.00 22.80 421 ILE A CA 1
ATOM 6217 C C . ILE A 1 423 ? -4.087 -7.029 31.778 1.00 24.07 421 ILE A C 1
ATOM 6218 O O . ILE A 1 423 ? -5.186 -7.468 31.414 1.00 22.78 421 ILE A O 1
ATOM 6234 N N . HIS A 1 424 ? -3.884 -5.755 32.094 1.00 21.15 422 HIS A N 1
ATOM 6235 C CA . HIS A 1 424 ? -4.971 -4.775 32.031 1.00 21.05 422 HIS A CA 1
ATOM 6236 C C . HIS A 1 424 ? -5.334 -4.476 30.569 1.00 22.34 422 HIS A C 1
ATOM 6237 O O . HIS A 1 424 ? -6.517 -4.359 30.248 1.00 22.91 422 HIS A O 1
ATOM 6252 N N . ALA A 1 425 ? -4.344 -4.468 29.692 1.00 19.58 423 ALA A N 1
ATOM 6253 C CA . ALA A 1 425 ? -4.589 -4.306 28.249 1.00 20.25 423 ALA A CA 1
ATOM 6254 C C . ALA A 1 425 ? -5.468 -5.458 27.732 1.00 23.72 423 ALA A C 1
ATOM 6255 O O . ALA A 1 425 ? -6.479 -5.235 27.066 1.00 21.14 423 ALA A O 1
ATOM 6262 N N . GLU A 1 426 ? -5.091 -6.687 28.059 1.00 22.32 424 GLU A N 1
ATOM 6263 C CA . GLU A 1 426 ? -5.844 -7.853 27.628 1.00 22.74 424 GLU A CA 1
ATOM 6264 C C . GLU A 1 426 ? -7.263 -7.877 28.215 1.00 26.60 424 GLU A C 1
ATOM 6265 O O . GLU A 1 426 ? -8.169 -8.371 27.531 1.00 24.90 424 GLU A O 1
ATOM 6277 N N . GLY A 1 427 ? -7.477 -7.287 29.402 1.00 23.39 425 GLY A N 1
ATOM 6278 C CA . GLY A 1 427 ? -8.792 -7.193 30.015 1.00 25.08 425 GLY A CA 1
ATOM 6279 C C . GLY A 1 427 ? -9.726 -6.347 29.175 1.00 27.08 425 GLY A C 1
ATOM 6280 O O . GLY A 1 427 ? -10.923 -6.616 29.141 1.00 26.70 425 GLY A O 1
ATOM 6284 N N . LEU A 1 428 ? -9.191 -5.326 28.514 1.00 22.50 426 LEU A N 1
ATOM 6285 C CA . LEU A 1 428 ? -9.965 -4.463 27.607 1.00 22.23 426 LEU A CA 1
ATOM 6286 C C . LEU A 1 428 ? -10.134 -5.024 26.179 1.00 26.04 426 LEU A C 1
ATOM 6287 O O . LEU A 1 428 ? -10.809 -4.374 25.382 1.00 25.18 426 LEU A O 1
ATOM 6303 N N . GLY A 1 429 ? -9.568 -6.193 25.866 1.00 22.97 427 GLY A N 1
ATOM 6304 C CA . GLY A 1 429 ? -9.695 -6.797 24.545 1.00 24.01 427 GLY A CA 1
ATOM 6305 C C . GLY A 1 429 ? -8.423 -6.878 23.719 1.00 27.26 427 GLY A C 1
ATOM 6306 O O . GLY A 1 429 ? -8.430 -7.494 22.642 1.00 26.18 427 GLY A O 1
ATOM 6310 N N . TYR A 1 430 ? -7.318 -6.329 24.216 1.00 23.06 428 TYR A N 1
ATOM 6311 C CA . TYR A 1 430 ? -6.038 -6.395 23.514 1.00 22.02 428 TYR A CA 1
ATOM 6312 C C . TYR A 1 430 ? -5.480 -7.806 23.452 1.00 28.70 428 TYR A C 1
ATOM 6313 O O . TYR A 1 430 ? -5.629 -8.568 24.388 1.00 27.45 428 TYR A O 1
ATOM 6331 N N . ARG A 1 431 ? -4.797 -8.150 22.350 1.00 28.41 429 ARG A N 1
ATOM 6332 C CA . ARG A 1 431 ? -4.117 -9.428 22.210 1.00 27.15 429 ARG A CA 1
ATOM 6333 C C . ARG A 1 431 ? -2.814 -9.220 21.451 1.00 27.99 429 ARG A C 1
ATOM 6334 O O . ARG A 1 431 ? -2.784 -8.492 20.455 1.00 25.96 429 ARG A O 1
ATOM 6355 N N . VAL A 1 432 ? -1.762 -9.894 21.853 1.00 23.97 430 VAL A N 1
ATOM 6356 C CA . VAL A 1 432 ? -0.498 -9.832 21.114 1.00 25.29 430 VAL A CA 1
ATOM 6357 C C . VAL A 1 432 ? -0.715 -10.629 19.838 1.00 29.94 430 VAL A C 1
ATOM 6358 O O . VAL A 1 432 ? -1.334 -11.678 19.883 1.00 30.19 430 VAL A O 1
ATOM 6388 N N . SER A 1 434 ? 1.091 -11.768 15.746 1.00 29.72 432 SER A N 1
ATOM 6389 C CA . SER A 1 434 ? 2.372 -11.992 15.074 1.00 31.35 432 SER A CA 1
ATOM 6390 C C . SER A 1 434 ? 2.960 -10.660 14.546 1.00 31.48 432 SER A C 1
ATOM 6391 O O . SER A 1 434 ? 4.171 -10.444 14.660 1.00 31.54 432 SER A O 1
ATOM 6399 N N . LYS A 1 435 ? 2.108 -9.729 14.085 1.00 27.44 433 LYS A N 1
ATOM 6400 C CA . LYS A 1 435 ? 2.572 -8.426 13.594 1.00 25.98 433 LYS A CA 1
ATOM 6401 C C . LYS A 1 435 ? 2.903 -7.392 14.695 1.00 27.98 433 LYS A C 1
ATOM 6402 O O . LYS A 1 435 ? 3.421 -6.333 14.363 1.00 27.51 433 LYS A O 1
ATOM 6421 N N . THR A 1 436 ? 2.565 -7.652 15.960 1.00 26.43 434 THR A N 1
ATOM 6422 C CA . THR A 1 436 ? 2.692 -6.667 17.039 1.00 24.87 434 THR A CA 1
ATOM 6423 C C . THR A 1 436 ? 4.071 -6.011 17.149 1.00 25.57 434 THR A C 1
ATOM 6424 O O . THR A 1 436 ? 5.094 -6.683 17.137 1.00 25.40 434 THR A O 1
ATOM 6435 N N . LYS A 1 437 ? 4.060 -4.697 17.279 1.00 23.41 435 LYS A N 1
ATOM 6436 C CA . LYS A 1 437 ? 5.218 -3.904 17.649 1.00 23.41 435 LYS A CA 1
ATOM 6437 C C . LYS A 1 437 ? 4.830 -3.157 18.928 1.00 26.33 435 LYS A C 1
ATOM 6438 O O . LYS A 1 437 ? 3.657 -2.771 19.110 1.00 23.75 435 LYS A O 1
ATOM 6442 N N . ILE A 1 438 ? 5.789 -3.017 19.833 1.00 23.15 436 ILE A N 1
ATOM 6443 C CA . ILE A 1 438 ? 5.624 -2.248 21.057 1.00 23.41 436 ILE A CA 1
ATOM 6444 C C . ILE A 1 438 ? 6.446 -1.000 20.908 1.00 26.30 436 ILE A C 1
ATOM 6445 O O . ILE A 1 438 ? 7.659 -1.092 20.667 1.00 24.69 436 ILE A O 1
ATOM 6461 N N . LEU A 1 439 ? 5.825 0.153 21.052 1.00 23.55 437 LEU A N 1
ATOM 6462 C CA . LEU A 1 439 ? 6.529 1.407 21.041 1.00 24.01 437 LEU A CA 1
ATOM 6463 C C . LEU A 1 439 ? 6.715 1.893 22.467 1.00 28.65 437 LEU A C 1
ATOM 6464 O O . LEU A 1 439 ? 5.743 1.946 23.229 1.00 26.24 437 LEU A O 1
ATOM 6480 N N . ALA A 1 440 ? 7.932 2.286 22.828 1.00 24.30 438 ALA A N 1
ATOM 6481 C CA . ALA A 1 440 ? 8.230 2.812 24.157 1.00 25.39 438 ALA A CA 1
ATOM 6482 C C . ALA A 1 440 ? 8.698 4.254 24.044 1.00 28.45 438 ALA A C 1
ATOM 6483 O O . ALA A 1 440 ? 9.478 4.572 23.150 1.00 30.04 438 ALA A O 1
ATOM 6490 N N . THR A 1 441 ? 8.249 5.116 24.953 1.00 26.52 439 THR A N 1
ATOM 6491 C CA . THR A 1 441 ? 8.682 6.517 24.971 1.00 26.54 439 THR A CA 1
ATOM 6492 C C . THR A 1 441 ? 8.736 7.009 26.433 1.00 30.53 439 THR A C 1
ATOM 6493 O O . THR A 1 441 ? 8.206 6.348 27.326 1.00 28.14 439 THR A O 1
ATOM 6504 N N . GLY A 1 442 ? 9.415 8.135 26.650 1.00 30.41 440 GLY A N 1
ATOM 6505 C CA . GLY A 1 442 ? 9.626 8.713 27.978 1.00 30.99 440 GLY A CA 1
ATOM 6506 C C . GLY A 1 442 ? 10.960 8.350 28.604 1.00 35.27 440 GLY A C 1
ATOM 6507 O O . GLY A 1 442 ? 11.718 7.565 28.038 1.00 34.16 440 GLY A O 1
ATOM 6511 N N . GLY A 1 443 ? 11.220 8.853 29.821 1.00 34.54 441 GLY A N 1
ATOM 6512 C CA . GLY A 1 443 ? 12.520 8.696 30.471 1.00 33.83 441 GLY A CA 1
ATOM 6513 C C . GLY A 1 443 ? 13.069 7.295 30.561 1.00 37.82 441 GLY A C 1
ATOM 6514 O O . GLY A 1 443 ? 14.214 7.051 30.156 1.00 40.46 441 GLY A O 1
ATOM 6518 N N . ALA A 1 444 ? 12.276 6.355 31.060 1.00 32.05 442 ALA A N 1
ATOM 6519 C CA . ALA A 1 444 ? 12.729 4.962 31.199 1.00 32.56 442 ALA A CA 1
ATOM 6520 C C . ALA A 1 444 ? 12.862 4.245 29.882 1.00 33.87 442 ALA A C 1
ATOM 6521 O O . ALA A 1 444 ? 13.544 3.211 29.829 1.00 34.93 442 ALA A O 1
ATOM 6528 N N . SER A 1 445 ? 12.325 4.812 28.784 1.00 29.03 443 SER A N 1
ATOM 6529 C CA . SER A 1 445 ? 12.526 4.189 27.465 1.00 28.13 443 SER A CA 1
ATOM 6530 C C . SER A 1 445 ? 13.995 4.338 27.014 1.00 36.90 443 SER A C 1
ATOM 6531 O O . SER A 1 445 ? 14.404 3.722 26.029 1.00 36.67 443 SER A O 1
ATOM 6539 N N . HIS A 1 446 ? 14.755 5.200 27.685 1.00 38.36 444 HIS A N 1
ATOM 6540 C CA . HIS A 1 446 ? 16.175 5.375 27.381 1.00 42.25 444 HIS A CA 1
ATOM 6541 C C . HIS A 1 446 ? 17.038 4.264 28.068 1.00 44.99 444 HIS A C 1
ATOM 6542 O O . HIS A 1 446 ? 18.258 4.289 27.918 1.00 45.46 444 HIS A O 1
ATOM 6551 N N . ASN A 1 447 ? 16.433 3.317 28.847 1.00 37.37 445 ASN A N 1
ATOM 6552 C CA . ASN A 1 447 ? 17.166 2.237 29.540 1.00 34.39 445 ASN A CA 1
ATOM 6553 C C . ASN A 1 447 ? 16.969 0.906 28.799 1.00 35.28 445 ASN A C 1
ATOM 6554 O O . ASN A 1 447 ? 15.880 0.343 28.839 1.00 31.54 445 ASN A O 1
ATOM 6565 N N . ARG A 1 448 ? 18.017 0.383 28.153 1.00 33.87 446 ARG A N 1
ATOM 6566 C CA . ARG A 1 448 ? 17.934 -0.851 27.332 1.00 34.79 446 ARG A CA 1
ATOM 6567 C C . ARG A 1 448 ? 17.470 -2.070 28.152 1.00 37.36 446 ARG A C 1
ATOM 6568 O O . ARG A 1 448 ? 16.678 -2.890 27.665 1.00 34.80 446 ARG A O 1
ATOM 6589 N N . GLU A 1 449 ? 17.898 -2.143 29.417 1.00 32.92 447 GLU A N 1
ATOM 6590 C CA . GLU A 1 449 ? 17.578 -3.275 30.271 1.00 30.67 447 GLU A CA 1
ATOM 6591 C C . GLU A 1 449 ? 16.084 -3.234 30.648 1.00 30.47 447 GLU A C 1
ATOM 6592 O O . GLU A 1 449 ? 15.448 -4.290 30.660 1.00 31.33 447 GLU A O 1
ATOM 6604 N N . ILE A 1 450 ? 15.512 -2.050 30.902 1.00 28.26 448 ILE A N 1
ATOM 6605 C CA . ILE A 1 450 ? 14.065 -1.910 31.161 1.00 26.78 448 ILE A CA 1
ATOM 6606 C C . ILE A 1 450 ? 13.295 -2.371 29.907 1.00 30.38 448 ILE A C 1
ATOM 6607 O O . ILE A 1 450 ? 12.355 -3.160 30.006 1.00 28.22 448 ILE A O 1
ATOM 6623 N N . LEU A 1 451 ? 13.710 -1.926 28.703 1.00 27.32 449 LEU A N 1
ATOM 6624 C CA . LEU A 1 451 ? 12.968 -2.280 27.483 1.00 27.41 449 LEU A CA 1
ATOM 6625 C C . LEU A 1 451 ? 13.111 -3.749 27.139 1.00 27.53 449 LEU A C 1
ATOM 6626 O O . LEU A 1 451 ? 12.199 -4.322 26.538 1.00 26.72 449 LEU A O 1
ATOM 6642 N N . GLN A 1 452 ? 14.184 -4.388 27.601 1.00 24.55 450 GLN A N 1
ATOM 6643 C CA . GLN A 1 452 ? 14.319 -5.823 27.383 1.00 24.32 450 GLN A CA 1
ATOM 6644 C C . GLN A 1 452 ? 13.219 -6.559 28.163 1.00 29.61 450 GLN A C 1
ATOM 6645 O O . GLN A 1 452 ? 12.644 -7.514 27.635 1.00 28.40 450 GLN A O 1
ATOM 6659 N N . VAL A 1 453 ? 12.909 -6.109 29.400 1.00 25.40 451 VAL A N 1
ATOM 6660 C CA . VAL A 1 453 ? 11.859 -6.748 30.192 1.00 23.62 451 VAL A CA 1
ATOM 6661 C C . VAL A 1 453 ? 10.539 -6.574 29.469 1.00 24.81 451 VAL A C 1
ATOM 6662 O O . VAL A 1 453 ? 9.760 -7.522 29.354 1.00 23.51 451 VAL A O 1
ATOM 6675 N N . LEU A 1 454 ? 10.298 -5.365 28.972 1.00 24.55 452 LEU A N 1
ATOM 6676 C CA . LEU A 1 454 ? 9.061 -5.097 28.238 1.00 24.35 452 LEU A CA 1
ATOM 6677 C C . LEU A 1 454 ? 8.916 -6.058 27.044 1.00 27.14 452 LEU A C 1
ATOM 6678 O O . LEU A 1 454 ? 7.870 -6.669 26.878 1.00 24.21 452 LEU A O 1
ATOM 6694 N N . ALA A 1 455 ? 9.992 -6.252 26.265 1.00 25.82 453 ALA A N 1
ATOM 6695 C CA . ALA A 1 455 ? 9.944 -7.150 25.088 1.00 26.45 453 ALA A CA 1
ATOM 6696 C C . ALA A 1 455 ? 9.686 -8.573 25.506 1.00 29.26 453 ALA A C 1
ATOM 6697 O O . ALA A 1 455 ? 8.922 -9.286 24.857 1.00 30.07 453 ALA A O 1
ATOM 6704 N N . ASP A 1 456 ? 10.325 -8.993 26.600 1.00 25.54 454 ASP A N 1
ATOM 6705 C CA . ASP A 1 456 ? 10.160 -10.353 27.137 1.00 24.11 454 ASP A CA 1
ATOM 6706 C C . ASP A 1 456 ? 8.727 -10.608 27.603 1.00 27.15 454 ASP A C 1
ATOM 6707 O O . ASP A 1 456 ? 8.134 -11.652 27.276 1.00 27.66 454 ASP A O 1
ATOM 6716 N N . VAL A 1 457 ? 8.152 -9.658 28.352 1.00 24.67 455 VAL A N 1
ATOM 6717 C CA . VAL A 1 457 ? 6.810 -9.833 28.900 1.00 23.63 455 VAL A CA 1
ATOM 6718 C C . VAL A 1 457 ? 5.740 -9.945 27.797 1.00 27.01 455 VAL A C 1
ATOM 6719 O O . VAL A 1 457 ? 4.820 -10.755 27.906 1.00 28.52 455 VAL A O 1
ATOM 6732 N N . PHE A 1 458 ? 5.826 -9.108 26.786 1.00 24.34 456 PHE A N 1
ATOM 6733 C CA . PHE A 1 458 ? 4.880 -9.136 25.665 1.00 22.78 456 PHE A CA 1
ATOM 6734 C C . PHE A 1 458 ? 5.275 -10.133 24.556 1.00 29.51 456 PHE A C 1
ATOM 6735 O O . PHE A 1 458 ? 4.483 -10.327 23.646 1.00 32.46 456 PHE A O 1
ATOM 6752 N N . ASP A 1 459 ? 6.494 -10.699 24.579 1.00 26.84 457 ASP A N 1
ATOM 6753 C CA . ASP A 1 459 ? 7.008 -11.594 23.537 1.00 27.40 457 ASP A CA 1
ATOM 6754 C C . ASP A 1 459 ? 6.892 -10.899 22.168 1.00 31.92 457 ASP A C 1
ATOM 6755 O O . ASP A 1 459 ? 6.385 -11.464 21.203 1.00 31.69 457 ASP A O 1
ATOM 6764 N N . ALA A 1 460 ? 7.345 -9.659 22.108 1.00 28.22 458 ALA A N 1
ATOM 6765 C CA . ALA A 1 460 ? 7.235 -8.865 20.885 1.00 26.79 458 ALA A CA 1
ATOM 6766 C C . ALA A 1 460 ? 8.326 -7.807 20.876 1.00 29.26 458 ALA A C 1
ATOM 6767 O O . ALA A 1 460 ? 8.838 -7.423 21.938 1.00 26.40 458 ALA A O 1
ATOM 6774 N N . PRO A 1 461 ? 8.719 -7.346 19.685 1.00 27.83 459 PRO A N 1
ATOM 6775 C CA . PRO A 1 461 ? 9.805 -6.373 19.607 1.00 27.39 459 PRO A CA 1
ATOM 6776 C C . PRO A 1 461 ? 9.382 -4.994 20.094 1.00 27.78 459 PRO A C 1
ATOM 6777 O O . PRO A 1 461 ? 8.257 -4.543 19.876 1.00 27.14 459 PRO A O 1
ATOM 6788 N N . VAL A 1 462 ? 10.351 -4.313 20.706 1.00 24.55 460 VAL A N 1
ATOM 6789 C CA . VAL A 1 462 ? 10.190 -3.000 21.279 1.00 22.66 460 VAL A CA 1
ATOM 6790 C C . VAL A 1 462 ? 11.022 -2.006 20.510 1.00 26.68 460 VAL A C 1
ATOM 6791 O O . VAL A 1 462 ? 12.243 -2.169 20.388 1.00 25.21 460 VAL A O 1
ATOM 6804 N N . TYR A 1 463 ? 10.379 -0.898 20.169 1.00 24.09 461 TYR A N 1
ATOM 6805 C CA . TYR A 1 463 ? 10.953 0.209 19.435 1.00 23.92 461 TYR A CA 1
ATOM 6806 C C . TYR A 1 463 ? 10.869 1.447 20.282 1.00 27.71 461 TYR A C 1
ATOM 6807 O O . TYR A 1 463 ? 9.894 1.609 21.013 1.00 27.11 461 TYR A O 1
ATOM 6825 N N . VAL A 1 464 ? 11.883 2.303 20.236 1.00 26.98 462 VAL A N 1
ATOM 6826 C CA . VAL A 1 464 ? 11.927 3.547 21.016 1.00 28.42 462 VAL A CA 1
ATOM 6827 C C . VAL A 1 464 ? 11.551 4.660 20.100 1.00 33.81 462 VAL A C 1
ATOM 6828 O O . VAL A 1 464 ? 12.074 4.727 18.990 1.00 34.26 462 VAL A O 1
ATOM 6834 N N . ILE A 1 465 ? 10.735 5.587 20.572 1.00 30.56 463 ILE A N 1
ATOM 6835 C CA . ILE A 1 465 ? 10.312 6.701 19.753 1.00 32.64 463 ILE A CA 1
ATOM 6836 C C . ILE A 1 465 ? 10.334 7.964 20.619 1.00 35.03 463 ILE A C 1
ATOM 6837 O O . ILE A 1 465 ? 10.068 7.918 21.823 1.00 32.60 463 ILE A O 1
ATOM 6853 N N . ASP A 1 466 ? 10.678 9.094 20.005 1.00 33.13 464 ASP A N 1
ATOM 6854 C CA . ASP A 1 466 ? 10.647 10.396 20.682 1.00 34.25 464 ASP A CA 1
ATOM 6855 C C . ASP A 1 466 ? 9.236 10.932 20.438 1.00 35.55 464 ASP A C 1
ATOM 6856 O O . ASP A 1 466 ? 8.762 10.859 19.311 1.00 35.67 464 ASP A O 1
ATOM 6865 N N . THR A 1 467 ? 8.563 11.428 21.467 1.00 30.83 465 THR A N 1
ATOM 6866 C CA . THR A 1 467 ? 7.167 11.833 21.337 1.00 30.21 465 THR A CA 1
ATOM 6867 C C . THR A 1 467 ? 6.923 13.207 21.900 1.00 31.95 465 THR A C 1
ATOM 6868 O O . THR A 1 467 ? 5.765 13.521 22.158 1.00 29.31 465 THR A O 1
ATOM 6879 N N . ALA A 1 468 ? 7.970 14.066 22.011 1.00 29.77 466 ALA A N 1
ATOM 6880 C CA . ALA A 1 468 ? 7.814 15.434 22.542 1.00 29.07 466 ALA A CA 1
ATOM 6881 C C . ALA A 1 468 ? 6.731 16.194 21.780 1.00 30.85 466 ALA A C 1
ATOM 6882 O O . ALA A 1 468 ? 5.963 16.937 22.377 1.00 33.74 466 ALA A O 1
ATOM 6889 N N . ASN A 1 469 ? 6.612 15.940 20.474 1.00 22.93 467 ASN A N 1
ATOM 6890 C CA . ASN A 1 469 ? 5.617 16.603 19.643 1.00 21.45 467 ASN A CA 1
ATOM 6891 C C . ASN A 1 469 ? 4.663 15.593 18.994 1.00 22.20 467 ASN A C 1
ATOM 6892 O O . ASN A 1 469 ? 4.198 15.876 17.899 1.00 22.91 467 ASN A O 1
ATOM 6903 N N . SER A 1 470 ? 4.359 14.452 19.618 1.00 19.81 468 SER A N 1
ATOM 6904 C CA . SER A 1 470 ? 3.568 13.409 18.944 1.00 18.62 468 SER A CA 1
ATOM 6905 C C . SER A 1 470 ? 2.161 13.867 18.582 1.00 22.50 468 SER A C 1
ATOM 6906 O O . SER A 1 470 ? 1.679 13.480 17.514 1.00 20.34 468 SER A O 1
ATOM 6914 N N . ALA A 1 471 ? 1.513 14.709 19.424 1.00 18.77 469 ALA A N 1
ATOM 6915 C CA . ALA A 1 471 ? 0.175 15.164 19.063 1.00 19.31 469 ALA A CA 1
ATOM 6916 C C . ALA A 1 471 ? 0.228 16.132 17.859 1.00 18.86 469 ALA A C 1
ATOM 6917 O O . ALA A 1 471 ? -0.615 16.023 16.977 1.00 18.71 469 ALA A O 1
ATOM 6924 N N . CYS A 1 472 ? 1.244 17.048 17.799 1.00 15.24 470 CYS A N 1
ATOM 6925 C CA . CYS A 1 472 ? 1.434 17.951 16.655 1.00 17.37 470 CYS A CA 1
ATOM 6926 C C . CYS A 1 472 ? 1.702 17.158 15.400 1.00 18.85 470 CYS A C 1
ATOM 6927 O O . CYS A 1 472 ? 1.090 17.402 14.383 1.00 18.38 470 CYS A O 1
ATOM 6935 N N . VAL A 1 473 ? 2.689 16.273 15.461 1.00 16.64 471 VAL A N 1
ATOM 6936 C CA . VAL A 1 473 ? 3.120 15.481 14.307 1.00 18.14 471 VAL A CA 1
ATOM 6937 C C . VAL A 1 473 ? 1.977 14.581 13.853 1.00 17.35 471 VAL A C 1
ATOM 6938 O O . VAL A 1 473 ? 1.683 14.533 12.679 1.00 17.56 471 VAL A O 1
ATOM 6951 N N . GLY A 1 474 ? 1.304 13.931 14.787 1.00 16.66 472 GLY A N 1
ATOM 6952 C CA . GLY A 1 474 ? 0.161 13.101 14.447 1.00 16.74 472 GLY A CA 1
ATOM 6953 C C . GLY A 1 474 ? -0.935 13.882 13.714 1.00 19.21 472 GLY A C 1
ATOM 6954 O O . GLY A 1 474 ? -1.523 13.394 12.742 1.00 17.77 472 GLY A O 1
ATOM 6958 N N . SER A 1 475 ? -1.155 15.142 14.121 1.00 15.55 473 SER A N 1
ATOM 6959 C CA . SER A 1 475 ? -2.117 16.007 13.517 1.00 16.41 473 SER A CA 1
ATOM 6960 C C . SER A 1 475 ? -1.701 16.349 12.062 1.00 18.83 473 SER A C 1
ATOM 6961 O O . SER A 1 475 ? -2.520 16.242 11.161 1.00 18.37 473 SER A O 1
ATOM 6969 N N . ALA A 1 476 ? -0.393 16.625 11.827 1.00 17.23 474 ALA A N 1
ATOM 6970 C CA . ALA A 1 476 ? 0.123 16.879 10.482 1.00 16.95 474 ALA A CA 1
ATOM 6971 C C . ALA A 1 476 ? 0.001 15.624 9.595 1.00 20.96 474 ALA A C 1
ATOM 6972 O O . ALA A 1 476 ? -0.396 15.719 8.432 1.00 21.03 474 ALA A O 1
ATOM 6979 N N . TYR A 1 477 ? 0.262 14.444 10.166 1.00 18.14 475 TYR A N 1
ATOM 6980 C CA . TYR A 1 477 ? 0.089 13.178 9.432 1.00 17.19 475 TYR A CA 1
ATOM 6981 C C . TYR A 1 477 ? -1.367 12.980 9.018 1.00 21.76 475 TYR A C 1
ATOM 6982 O O . TYR A 1 477 ? -1.627 12.547 7.886 1.00 20.82 475 TYR A O 1
ATOM 7000 N N . ARG A 1 478 ? -2.321 13.310 9.895 1.00 19.03 476 ARG A N 1
ATOM 7001 C CA . ARG A 1 478 ? -3.762 13.183 9.606 1.00 18.17 476 ARG A CA 1
ATOM 7002 C C . ARG A 1 478 ? -4.179 14.171 8.532 1.00 21.53 476 ARG A C 1
ATOM 7003 O O . ARG A 1 478 ? -5.032 13.870 7.681 1.00 22.63 476 ARG A O 1
ATOM 7024 N N . ALA A 1 479 ? -3.576 15.347 8.571 1.00 18.30 477 ALA A N 1
ATOM 7025 C CA . ALA A 1 479 ? -3.854 16.305 7.539 1.00 20.71 477 ALA A CA 1
ATOM 7026 C C . ALA A 1 479 ? -3.371 15.745 6.170 1.00 24.05 477 ALA A C 1
ATOM 7027 O O . ALA A 1 479 ? -4.145 15.718 5.203 1.00 23.40 477 ALA A O 1
ATOM 7034 N N . PHE A 1 480 ? -2.110 15.223 6.100 1.00 21.30 478 PHE A N 1
ATOM 7035 C CA . PHE A 1 480 ? -1.605 14.588 4.883 1.00 21.06 478 PHE A CA 1
ATOM 7036 C C . PHE A 1 480 ? -2.515 13.429 4.441 1.00 27.08 478 PHE A C 1
ATOM 7037 O O . PHE A 1 480 ? -2.782 13.294 3.239 1.00 26.56 478 PHE A O 1
ATOM 7054 N N . HIS A 1 481 ? -3.038 12.637 5.387 1.00 21.80 479 HIS A N 1
ATOM 7055 C CA . HIS A 1 481 ? -3.945 11.554 5.050 1.00 21.87 479 HIS A CA 1
ATOM 7056 C C . HIS A 1 481 ? -5.143 12.110 4.335 1.00 29.43 479 HIS A C 1
ATOM 7057 O O . HIS A 1 481 ? -5.509 11.664 3.244 1.00 27.22 479 HIS A O 1
ATOM 7071 N N . GLY A 1 482 ? -5.707 13.139 4.919 1.00 28.83 480 GLY A N 1
ATOM 7072 C CA . GLY A 1 482 ? -6.856 13.795 4.334 1.00 31.28 480 GLY A CA 1
ATOM 7073 C C . GLY A 1 482 ? -6.568 14.193 2.902 1.00 41.34 480 GLY A C 1
ATOM 7074 O O . GLY A 1 482 ? -7.383 13.938 2.012 1.00 44.84 480 GLY A O 1
ATOM 7078 N N . LEU A 1 483 ? -5.357 14.707 2.626 1.00 34.83 481 LEU A N 1
ATOM 7079 C CA . LEU A 1 483 ? -4.960 15.072 1.250 1.00 35.75 481 LEU A CA 1
ATOM 7080 C C . LEU A 1 483 ? -4.624 13.898 0.321 1.00 39.28 481 LEU A C 1
ATOM 7081 O O . LEU A 1 483 ? -4.653 14.052 -0.911 1.00 38.60 481 LEU A O 1
ATOM 7097 N N . ALA A 1 484 ? -4.162 12.796 0.875 1.00 36.54 482 ALA A N 1
ATOM 7098 C CA . ALA A 1 484 ? -3.702 11.670 0.076 1.00 36.18 482 ALA A CA 1
ATOM 7099 C C . ALA A 1 484 ? -4.812 10.691 -0.312 1.00 38.97 482 ALA A C 1
ATOM 7100 O O . ALA A 1 484 ? -4.486 9.707 -0.973 1.00 41.06 482 ALA A O 1
ATOM 7107 N N . GLY A 1 485 ? -6.074 11.039 -0.073 1.00 35.28 483 GLY A N 1
ATOM 7108 C CA . GLY A 1 485 ? -7.223 10.201 -0.396 1.00 36.84 483 GLY A CA 1
ATOM 7109 C C . GLY A 1 485 ? -8.246 10.057 0.713 1.00 38.84 483 GLY A C 1
ATOM 7110 O O . GLY A 1 485 ? -9.337 9.536 0.467 1.00 36.61 483 GLY A O 1
ATOM 7114 N N . GLY A 1 486 ? -7.884 10.421 1.950 1.00 32.32 484 GLY A N 1
ATOM 7115 C CA . GLY A 1 486 ? -8.794 10.278 3.074 1.00 29.70 484 GLY A CA 1
ATOM 7116 C C . GLY A 1 486 ? -9.145 8.828 3.276 1.00 31.84 484 GLY A C 1
ATOM 7117 O O . GLY A 1 486 ? -8.300 7.949 3.059 1.00 28.77 484 GLY A O 1
ATOM 7121 N N . THR A 1 487 ? -10.443 8.569 3.537 1.00 30.11 485 THR A N 1
ATOM 7122 C CA . THR A 1 487 ? -10.974 7.227 3.780 1.00 30.10 485 THR A CA 1
ATOM 7123 C C . THR A 1 487 ? -10.805 6.296 2.552 1.00 33.42 485 THR A C 1
ATOM 7124 O O . THR A 1 487 ? -11.031 5.103 2.688 1.00 34.23 485 THR A O 1
ATOM 7135 N N . ASP A 1 488 ? -10.404 6.802 1.376 1.00 32.13 486 ASP A N 1
ATOM 7136 C CA . ASP A 1 488 ? -10.115 5.913 0.237 1.00 32.71 486 ASP A CA 1
ATOM 7137 C C . ASP A 1 488 ? -8.791 5.125 0.392 1.00 34.12 486 ASP A C 1
ATOM 7138 O O . ASP A 1 488 ? -8.559 4.153 -0.346 1.00 32.63 486 ASP A O 1
ATOM 7147 N N . VAL A 1 489 ? -7.897 5.579 1.287 1.00 27.97 487 VAL A N 1
ATOM 7148 C CA . VAL A 1 489 ? -6.601 4.914 1.502 1.00 26.55 487 VAL A CA 1
ATOM 7149 C C . VAL A 1 489 ? -6.333 4.701 3.006 1.00 30.41 487 VAL A C 1
ATOM 7150 O O . VAL A 1 489 ? -6.765 5.507 3.833 1.00 27.54 487 VAL A O 1
ATOM 7163 N N . PRO A 1 490 ? -5.597 3.638 3.387 1.00 27.40 488 PRO A N 1
ATOM 7164 C CA . PRO A 1 490 ? -5.290 3.432 4.821 1.00 26.69 488 PRO A CA 1
ATOM 7165 C C . PRO A 1 490 ? -4.311 4.497 5.337 1.00 27.41 488 PRO A C 1
ATOM 7166 O O . PRO A 1 490 ? -3.320 4.847 4.671 1.00 25.83 488 PRO A O 1
ATOM 7177 N N . PHE A 1 491 ? -4.564 5.010 6.525 1.00 23.53 489 PHE A N 1
ATOM 7178 C CA . PHE A 1 491 ? -3.661 5.977 7.160 1.00 20.51 489 PHE A CA 1
ATOM 7179 C C . PHE A 1 491 ? -2.241 5.450 7.172 1.00 25.40 489 PHE A C 1
ATOM 7180 O O . PHE A 1 491 ? -1.329 6.194 6.817 1.00 23.79 489 PHE A O 1
ATOM 7197 N N . SER A 1 492 ? -2.061 4.161 7.532 1.00 24.20 490 SER A N 1
ATOM 7198 C CA . SER A 1 492 ? -0.743 3.523 7.676 1.00 24.66 490 SER A CA 1
ATOM 7199 C C . SER A 1 492 ? 0.070 3.615 6.396 1.00 29.97 490 SER A C 1
ATOM 7200 O O . SER A 1 492 ? 1.276 3.787 6.466 1.00 29.22 490 SER A O 1
ATOM 7208 N N . GLU A 1 493 ? -0.574 3.497 5.218 1.00 27.59 491 GLU A N 1
ATOM 7209 C CA . GLU A 1 493 ? 0.146 3.559 3.944 1.00 28.56 491 GLU A CA 1
ATOM 7210 C C . GLU A 1 493 ? 0.648 4.970 3.652 1.00 33.25 491 GLU A C 1
ATOM 7211 O O . GLU A 1 493 ? 1.754 5.132 3.157 1.00 33.55 491 GLU A O 1
ATOM 7218 N N . VAL A 1 494 ? -0.091 5.993 4.071 1.00 28.20 492 VAL A N 1
ATOM 7219 C CA . VAL A 1 494 ? 0.327 7.387 3.853 1.00 25.31 492 VAL A CA 1
ATOM 7220 C C . VAL A 1 494 ? 1.596 7.732 4.614 1.00 30.97 492 VAL A C 1
ATOM 7221 O O . VAL A 1 494 ? 2.475 8.398 4.050 1.00 33.38 492 VAL A O 1
ATOM 7234 N N . VAL A 1 495 ? 1.690 7.340 5.855 1.00 24.15 493 VAL A N 1
ATOM 7235 C CA . VAL A 1 495 ? 2.830 7.758 6.639 1.00 25.35 493 VAL A CA 1
ATOM 7236 C C . VAL A 1 495 ? 3.859 6.683 6.850 1.00 27.73 493 VAL A C 1
ATOM 7237 O O . VAL A 1 495 ? 4.822 6.906 7.577 1.00 24.92 493 VAL A O 1
ATOM 7250 N N . LYS A 1 496 ? 3.790 5.600 6.046 1.00 28.59 494 LYS A N 1
ATOM 7251 C CA . LYS A 1 496 ? 4.828 4.565 6.086 1.00 26.97 494 LYS A CA 1
ATOM 7252 C C . LYS A 1 496 ? 6.208 5.119 5.814 1.00 30.05 494 LYS A C 1
ATOM 7253 O O . LYS A 1 496 ? 7.191 4.620 6.375 1.00 30.41 494 LYS A O 1
ATOM 7257 N N . LEU A 1 497 ? 6.302 6.095 4.921 1.00 25.78 495 LEU A N 1
ATOM 7258 C CA . LEU A 1 497 ? 7.592 6.631 4.515 1.00 27.85 495 LEU A CA 1
ATOM 7259 C C . LEU A 1 497 ? 8.359 7.332 5.654 1.00 32.63 495 LEU A C 1
ATOM 7260 O O . LEU A 1 497 ? 9.572 7.469 5.528 1.00 33.47 495 LEU A O 1
ATOM 7267 N N . ALA A 1 498 ? 7.689 7.771 6.728 1.00 28.48 496 ALA A N 1
ATOM 7268 C CA . ALA A 1 498 ? 8.415 8.401 7.859 1.00 29.70 496 ALA A CA 1
ATOM 7269 C C . ALA A 1 498 ? 9.470 7.402 8.413 1.00 34.79 496 ALA A C 1
ATOM 7270 O O . ALA A 1 498 ? 9.194 6.223 8.416 1.00 31.28 496 ALA A O 1
ATOM 7277 N N . PRO A 1 499 ? 10.722 7.785 8.716 1.00 37.79 497 PRO A N 1
ATOM 7278 C CA . PRO A 1 499 ? 11.704 6.779 9.168 1.00 38.90 497 PRO A CA 1
ATOM 7279 C C . PRO A 1 499 ? 11.199 5.919 10.317 1.00 37.89 497 PRO A C 1
ATOM 7280 O O . PRO A 1 499 ? 10.563 6.399 11.231 1.00 32.57 497 PRO A O 1
ATOM 7291 N N . ASN A 1 500 ? 11.468 4.627 10.234 1.00 38.01 498 ASN A N 1
ATOM 7292 C CA . ASN A 1 500 ? 11.009 3.680 11.246 1.00 38.27 498 ASN A CA 1
ATOM 7293 C C . ASN A 1 500 ? 11.689 3.974 12.555 1.00 39.22 498 ASN A C 1
ATOM 7294 O O . ASN A 1 500 ? 12.829 4.433 12.549 1.00 37.95 498 ASN A O 1
ATOM 7305 N N . PRO A 1 501 ? 10.994 3.789 13.694 1.00 36.48 499 PRO A N 1
ATOM 7306 C CA . PRO A 1 501 ? 11.640 4.016 14.995 1.00 35.53 499 PRO A CA 1
ATOM 7307 C C . PRO A 1 501 ? 12.682 2.943 15.227 1.00 34.14 499 PRO A C 1
ATOM 7308 O O . PRO A 1 501 ? 12.601 1.889 14.614 1.00 31.87 499 PRO A O 1
ATOM 7319 N N . ARG A 1 502 ? 13.640 3.208 16.090 1.00 31.94 500 ARG A N 1
ATOM 7320 C CA . ARG A 1 502 ? 14.732 2.283 16.342 1.00 30.04 500 ARG A CA 1
ATOM 7321 C C . ARG A 1 502 ? 14.356 1.106 17.228 1.00 31.42 500 ARG A C 1
ATOM 7322 O O . ARG A 1 502 ? 13.730 1.289 18.266 1.00 29.90 500 ARG A O 1
ATOM 7343 N N . LEU A 1 503 ? 14.740 -0.101 16.791 1.00 30.21 501 LEU A N 1
ATOM 7344 C CA . LEU A 1 503 ? 14.557 -1.348 17.523 1.00 30.96 501 LEU A CA 1
ATOM 7345 C C . LEU A 1 503 ? 15.448 -1.323 18.741 1.00 35.08 501 LEU A C 1
ATOM 7346 O O . LEU A 1 503 ? 16.643 -1.126 18.598 1.00 36.42 501 LEU A O 1
ATOM 7362 N N . ALA A 1 504 ? 14.880 -1.497 19.932 1.00 29.72 502 ALA A N 1
ATOM 7363 C CA . ALA A 1 504 ? 15.598 -1.464 21.200 1.00 29.64 502 ALA A CA 1
ATOM 7364 C C . ALA A 1 504 ? 15.778 -2.854 21.770 1.00 33.66 502 ALA A C 1
ATOM 7365 O O . ALA A 1 504 ? 16.826 -3.149 22.334 1.00 34.90 502 ALA A O 1
ATOM 7372 N N . ALA A 1 505 ? 14.804 -3.734 21.571 1.00 28.58 503 ALA A N 1
ATOM 7373 C CA . ALA A 1 505 ? 14.911 -5.063 22.087 1.00 28.28 503 ALA A CA 1
ATOM 7374 C C . ALA A 1 505 ? 13.995 -5.999 21.404 1.00 30.96 503 ALA A C 1
ATOM 7375 O O . ALA A 1 505 ? 12.927 -5.595 20.932 1.00 29.62 503 ALA A O 1
ATOM 7382 N N . THR A 1 506 ? 14.391 -7.270 21.402 1.00 27.88 504 THR A N 1
ATOM 7383 C CA . THR A 1 506 ? 13.577 -8.377 20.906 1.00 29.31 504 THR A CA 1
ATOM 7384 C C . THR A 1 506 ? 13.493 -9.390 22.029 1.00 33.44 504 THR A C 1
ATOM 7385 O O . THR A 1 506 ? 14.439 -9.503 22.803 1.00 31.64 504 THR A O 1
ATOM 7396 N N . PRO A 1 507 ? 12.377 -10.129 22.152 1.00 32.33 505 PRO A N 1
ATOM 7397 C CA . PRO A 1 507 ? 12.235 -11.054 23.280 1.00 32.71 505 PRO A CA 1
ATOM 7398 C C . PRO A 1 507 ? 13.320 -12.112 23.305 1.00 39.92 505 PRO A C 1
ATOM 7399 O O . PRO A 1 507 ? 13.704 -12.616 22.253 1.00 39.31 505 PRO A O 1
ATOM 7410 N N . SER A 1 508 ? 13.836 -12.418 24.493 1.00 38.40 506 SER A N 1
ATOM 7411 C CA . SER A 1 508 ? 14.891 -13.414 24.622 1.00 39.78 506 SER A CA 1
ATOM 7412 C C . SER A 1 508 ? 14.327 -14.809 24.414 1.00 45.19 506 SER A C 1
ATOM 7413 O O . SER A 1 508 ? 13.135 -15.018 24.631 1.00 44.12 506 SER A O 1
ATOM 7421 N N . PRO A 1 509 ? 15.146 -15.784 23.971 1.00 44.72 507 PRO A N 1
ATOM 7422 C CA . PRO A 1 509 ? 14.629 -17.159 23.857 1.00 45.45 507 PRO A CA 1
ATOM 7423 C C . PRO A 1 509 ? 14.108 -17.665 25.215 1.00 46.83 507 PRO A C 1
ATOM 7424 O O . PRO A 1 509 ? 14.754 -17.475 26.247 1.00 45.94 507 PRO A O 1
ATOM 7435 N N . GLY A 1 510 ? 12.947 -18.292 25.198 1.00 41.93 508 GLY A N 1
ATOM 7436 C CA . GLY A 1 510 ? 12.327 -18.811 26.403 1.00 41.01 508 GLY A CA 1
ATOM 7437 C C . GLY A 1 510 ? 11.396 -17.836 27.093 1.00 42.93 508 GLY A C 1
ATOM 7438 O O . GLY A 1 510 ? 10.733 -18.220 28.054 1.00 43.35 508 GLY A O 1
ATOM 7442 N N . ALA A 1 511 ? 11.297 -16.579 26.602 1.00 37.17 509 ALA A N 1
ATOM 7443 C CA . ALA A 1 511 ? 10.416 -15.577 27.197 1.00 36.23 509 ALA A CA 1
ATOM 7444 C C . ALA A 1 511 ? 8.960 -16.047 27.191 1.00 42.09 509 ALA A C 1
ATOM 7445 O O . ALA A 1 511 ? 8.284 -15.930 28.199 1.00 41.17 509 ALA A O 1
ATOM 7452 N N . SER A 1 512 ? 8.484 -16.593 26.074 1.00 40.92 510 SER A N 1
ATOM 7453 C CA . SER A 1 512 ? 7.104 -17.077 25.961 1.00 41.11 510 SER A CA 1
ATOM 7454 C C . SER A 1 512 ? 6.735 -18.091 27.063 1.00 44.90 510 SER A C 1
ATOM 7455 O O . SER A 1 512 ? 5.693 -17.959 27.694 1.00 43.90 510 SER A O 1
ATOM 7463 N N . GLN A 1 513 ? 7.617 -19.058 27.330 1.00 42.20 511 GLN A N 1
ATOM 7464 C CA . GLN A 1 513 ? 7.372 -20.109 28.312 1.00 41.76 511 GLN A CA 1
ATOM 7465 C C . GLN A 1 513 ? 7.356 -19.555 29.747 1.00 43.39 511 GLN A C 1
ATOM 7466 O O . GLN A 1 513 ? 6.541 -19.984 30.562 1.00 44.10 511 GLN A O 1
ATOM 7480 N N . VAL A 1 514 ? 8.242 -18.604 30.048 1.00 37.96 512 VAL A N 1
ATOM 7481 C CA . VAL A 1 514 ? 8.312 -18.006 31.377 1.00 36.79 512 VAL A CA 1
ATOM 7482 C C . VAL A 1 514 ? 7.045 -17.206 31.673 1.00 36.99 512 VAL A C 1
ATOM 7483 O O . VAL A 1 514 ? 6.400 -17.477 32.677 1.00 37.35 512 VAL A O 1
ATOM 7496 N N . TYR A 1 515 ? 6.683 -16.232 30.829 1.00 31.70 513 TYR A N 1
ATOM 7497 C CA . TYR A 1 515 ? 5.547 -15.352 31.154 1.00 29.70 513 TYR A CA 1
ATOM 7498 C C . TYR A 1 515 ? 4.185 -15.968 30.874 1.00 37.61 513 TYR A C 1
ATOM 7499 O O . TYR A 1 515 ? 3.214 -15.534 31.496 1.00 36.26 513 TYR A O 1
ATOM 7517 N N . GLU A 1 516 ? 4.096 -17.024 30.036 1.00 37.92 514 GLU A N 1
ATOM 7518 C CA . GLU A 1 516 ? 2.815 -17.716 29.827 1.00 38.63 514 GLU A CA 1
ATOM 7519 C C . GLU A 1 516 ? 2.337 -18.306 31.159 1.00 40.05 514 GLU A C 1
ATOM 7520 O O . GLU A 1 516 ? 1.148 -18.290 31.459 1.00 38.19 514 GLU A O 1
ATOM 7524 N N . ALA A 1 517 ? 3.283 -18.781 31.975 1.00 37.04 515 ALA A N 1
ATOM 7525 C CA . ALA A 1 517 ? 2.999 -19.335 33.290 1.00 38.03 515 ALA A CA 1
ATOM 7526 C C . ALA A 1 517 ? 2.918 -18.255 34.385 1.00 38.90 515 ALA A C 1
ATOM 7527 O O . ALA A 1 517 ? 2.111 -18.385 35.291 1.00 39.27 515 ALA A O 1
ATOM 7534 N N . LEU A 1 518 ? 3.747 -17.215 34.314 1.00 32.63 516 LEU A N 1
ATOM 7535 C CA . LEU A 1 518 ? 3.798 -16.196 35.358 1.00 32.88 516 LEU A CA 1
ATOM 7536 C C . LEU A 1 518 ? 2.691 -15.146 35.259 1.00 34.52 516 LEU A C 1
ATOM 7537 O O . LEU A 1 518 ? 2.249 -14.647 36.292 1.00 33.35 516 LEU A O 1
ATOM 7553 N N . LEU A 1 519 ? 2.230 -14.798 34.044 1.00 29.60 517 LEU A N 1
ATOM 7554 C CA . LEU A 1 519 ? 1.203 -13.767 33.882 1.00 28.78 517 LEU A CA 1
ATOM 7555 C C . LEU A 1 519 ? -0.106 -14.104 34.626 1.00 31.06 517 LEU A C 1
ATOM 7556 O O . LEU A 1 519 ? -0.620 -13.241 35.339 1.00 29.06 517 LEU A O 1
ATOM 7572 N N . PRO A 1 520 ? -0.675 -15.329 34.493 1.00 29.00 518 PRO A N 1
ATOM 7573 C CA . PRO A 1 520 ? -1.899 -15.657 35.248 1.00 29.37 518 PRO A CA 1
ATOM 7574 C C . PRO A 1 520 ? -1.684 -15.660 36.763 1.00 30.94 518 PRO A C 1
ATOM 7575 O O . PRO A 1 520 ? -2.610 -15.405 37.522 1.00 30.50 518 PRO A O 1
ATOM 7586 N N . GLN A 1 521 ? -0.464 -15.978 37.207 1.00 27.69 519 GLN A N 1
ATOM 7587 C CA . GLN A 1 521 ? -0.150 -15.988 38.637 1.00 27.79 519 GLN A CA 1
ATOM 7588 C C . GLN A 1 521 ? -0.162 -14.556 39.170 1.00 28.69 519 GLN A C 1
ATOM 7589 O O . GLN A 1 521 ? -0.725 -14.303 40.242 1.00 27.25 519 GLN A O 1
ATOM 7597 N N . TYR A 1 522 ? 0.445 -13.624 38.422 1.00 25.36 520 TYR A N 1
ATOM 7598 C CA . TYR A 1 522 ? 0.461 -12.208 38.797 1.00 24.76 520 TYR A CA 1
ATOM 7599 C C . TYR A 1 522 ? -0.956 -11.647 38.821 1.00 26.87 520 TYR A C 1
ATOM 7600 O O . TYR A 1 522 ? -1.347 -10.963 39.767 1.00 24.55 520 TYR A O 1
ATOM 7618 N N . ALA A 1 523 ? -1.760 -12.004 37.825 1.00 26.03 521 ALA A N 1
ATOM 7619 C CA . ALA A 1 523 ? -3.169 -11.577 37.769 1.00 25.86 521 ALA A CA 1
ATOM 7620 C C . ALA A 1 523 ? -3.963 -12.112 38.975 1.00 30.18 521 ALA A C 1
ATOM 7621 O O . ALA A 1 523 ? -4.756 -11.389 39.566 1.00 30.36 521 ALA A O 1
ATOM 7628 N N . LYS A 1 524 ? -3.715 -13.373 39.360 1.00 27.72 522 LYS A N 1
ATOM 7629 C CA . LYS A 1 524 ? -4.384 -13.991 40.522 1.00 28.68 522 LYS A CA 1
ATOM 7630 C C . LYS A 1 524 ? -4.015 -13.247 41.824 1.00 32.60 522 LYS A C 1
ATOM 7631 O O . LYS A 1 524 ? -4.888 -12.942 42.628 1.00 33.24 522 LYS A O 1
ATOM 7635 N N . LEU A 1 525 ? -2.739 -12.890 41.995 1.00 28.68 523 LEU A N 1
ATOM 7636 C CA . LEU A 1 525 ? -2.302 -12.141 43.177 1.00 28.47 523 LEU A CA 1
ATOM 7637 C C . LEU A 1 525 ? -2.879 -10.735 43.211 1.00 29.43 523 LEU A C 1
ATOM 7638 O O . LEU A 1 525 ? -3.182 -10.228 44.287 1.00 27.86 523 LEU A O 1
ATOM 7654 N N . GLU A 1 526 ? -3.123 -10.139 42.046 1.00 25.77 524 GLU A N 1
ATOM 7655 C CA . GLU A 1 526 ? -3.712 -8.832 42.034 1.00 25.09 524 GLU A CA 1
ATOM 7656 C C . GLU A 1 526 ? -5.147 -8.887 42.562 1.00 27.77 524 GLU A C 1
ATOM 7657 O O . GLU A 1 526 ? -5.551 -8.051 43.350 1.00 26.28 524 GLU A O 1
ATOM 7669 N N . GLN A 1 527 ? -5.903 -9.883 42.125 1.00 27.34 525 GLN A N 1
ATOM 7670 C CA . GLN A 1 527 ? -7.298 -10.072 42.578 1.00 27.74 525 GLN A CA 1
ATOM 7671 C C . GLN A 1 527 ? -7.316 -10.368 44.092 1.00 33.23 525 GLN A C 1
ATOM 7672 O O . GLN A 1 527 ? -8.149 -9.861 44.828 1.00 33.02 525 GLN A O 1
ATOM 7686 N N . ARG A 1 528 ? -6.361 -11.191 44.555 1.00 27.99 526 ARG A N 1
ATOM 7687 C CA . ARG A 1 528 ? -6.175 -11.504 45.987 1.00 28.92 526 ARG A CA 1
ATOM 7688 C C . ARG A 1 528 ? -5.978 -10.210 46.797 1.00 33.28 526 ARG A C 1
ATOM 7689 O O . ARG A 1 528 ? -6.658 -10.013 47.791 1.00 35.90 526 ARG A O 1
ATOM 7710 N N . ILE A 1 529 ? -5.135 -9.286 46.326 1.00 30.53 527 ILE A N 1
ATOM 7711 C CA . ILE A 1 529 ? -4.949 -8.002 47.015 1.00 30.17 527 ILE A CA 1
ATOM 7712 C C . ILE A 1 529 ? -6.251 -7.186 46.971 1.00 36.92 527 ILE A C 1
ATOM 7713 O O . ILE A 1 529 ? -6.623 -6.614 47.993 1.00 39.40 527 ILE A O 1
ATOM 7729 N N . LEU A 1 530 ? -6.929 -7.130 45.807 1.00 33.35 528 LEU A N 1
ATOM 7730 C CA . LEU A 1 530 ? -8.187 -6.395 45.667 1.00 34.90 528 LEU A CA 1
ATOM 7731 C C . LEU A 1 530 ? -9.264 -6.938 46.603 1.00 41.70 528 LEU A C 1
ATOM 7732 O O . LEU A 1 530 ? -10.008 -6.147 47.171 1.00 41.84 528 LEU A O 1
ATOM 7748 N N . SER A 1 531 ? -9.344 -8.269 46.766 1.00 39.54 529 SER A N 1
ATOM 7749 C CA . SER A 1 531 ? -10.341 -8.897 47.658 1.00 42.15 529 SER A CA 1
ATOM 7750 C C . SER A 1 531 ? -10.094 -8.550 49.140 1.00 52.45 529 SER A C 1
ATOM 7751 O O . SER A 1 531 ? -11.041 -8.486 49.918 1.00 54.33 529 SER A O 1
ATOM 7759 N N . GLN A 1 532 ? -8.831 -8.337 49.528 1.00 52.08 530 GLN A N 1
ATOM 7760 C CA . GLN A 1 532 ? -8.470 -7.979 50.902 1.00 55.00 530 GLN A CA 1
ATOM 7761 C C . GLN A 1 532 ? -8.806 -6.507 51.223 1.00 63.69 530 GLN A C 1
ATOM 7762 O O . GLN A 1 532 ? -8.860 -6.159 52.400 1.00 64.71 530 GLN A O 1
ATOM 7766 N N . THR A 1 533 ? -9.046 -5.653 50.199 1.00 62.54 531 THR A N 1
ATOM 7767 C CA . THR A 1 533 ? -9.391 -4.241 50.403 1.00 103.02 531 THR A CA 1
ATOM 7768 C C . THR A 1 533 ? -10.869 -4.122 50.780 1.00 126.55 531 THR A C 1
ATOM 7769 O O . THR A 1 533 ? -11.742 -4.446 49.979 1.00 90.50 531 THR A O 1
ATOM 7780 N N . PRO B 1 8 ? 18.701 40.442 2.329 1.00 57.51 6 PRO B N 1
ATOM 7781 C CA . PRO B 1 8 ? 19.616 40.647 3.465 1.00 56.03 6 PRO B CA 1
ATOM 7782 C C . PRO B 1 8 ? 18.901 41.145 4.716 1.00 55.29 6 PRO B C 1
ATOM 7783 O O . PRO B 1 8 ? 17.904 41.873 4.603 1.00 54.44 6 PRO B O 1
ATOM 7787 N N . ARG B 1 9 ? 19.415 40.771 5.918 1.00 47.91 7 ARG B N 1
ATOM 7788 C CA . ARG B 1 9 ? 18.815 41.266 7.151 1.00 44.57 7 ARG B CA 1
ATOM 7789 C C . ARG B 1 9 ? 19.351 42.648 7.509 1.00 44.17 7 ARG B C 1
ATOM 7790 O O . ARG B 1 9 ? 20.303 42.802 8.287 1.00 46.89 7 ARG B O 1
ATOM 7810 N N . ARG B 1 10 ? 18.644 43.644 7.060 1.00 32.11 8 ARG B N 1
ATOM 7811 C CA . ARG B 1 10 ? 18.948 45.038 7.379 1.00 27.54 8 ARG B CA 1
ATOM 7812 C C . ARG B 1 10 ? 18.315 45.373 8.727 1.00 26.42 8 ARG B C 1
ATOM 7813 O O . ARG B 1 10 ? 17.285 44.799 9.072 1.00 24.47 8 ARG B O 1
ATOM 7834 N N . CYS B 1 11 ? 18.914 46.262 9.483 1.00 22.35 9 CYS B N 1
ATOM 7835 C CA . CYS B 1 11 ? 18.361 46.580 10.793 1.00 20.94 9 CYS B CA 1
ATOM 7836 C C . CYS B 1 11 ? 18.619 48.005 11.202 1.00 23.15 9 CYS B C 1
ATOM 7837 O O . CYS B 1 11 ? 19.408 48.707 10.596 1.00 22.91 9 CYS B O 1
ATOM 7845 N N . CYS B 1 12 ? 17.942 48.400 12.273 1.00 22.11 10 CYS B N 1
ATOM 7846 C CA . CYS B 1 12 ? 18.218 49.627 13.007 1.00 20.40 10 CYS B CA 1
ATOM 7847 C C . CYS B 1 12 ? 18.571 49.250 14.449 1.00 22.68 10 CYS B C 1
ATOM 7848 O O . CYS B 1 12 ? 18.035 48.269 14.977 1.00 19.42 10 CYS B O 1
ATOM 7856 N N . LEU B 1 13 ? 19.420 50.061 15.092 1.00 19.42 11 LEU B N 1
ATOM 7857 C CA . LEU B 1 13 ? 19.758 49.902 16.506 1.00 18.42 11 LEU B CA 1
ATOM 7858 C C . LEU B 1 13 ? 18.955 50.908 17.299 1.00 22.12 11 LEU B C 1
ATOM 7859 O O . LEU B 1 13 ? 18.788 52.059 16.852 1.00 20.76 11 LEU B O 1
ATOM 7875 N N . GLY B 1 14 ? 18.445 50.464 18.415 1.00 19.41 12 GLY B N 1
ATOM 7876 C CA . GLY B 1 14 ? 17.753 51.288 19.394 1.00 18.25 12 GLY B CA 1
ATOM 7877 C C . GLY B 1 14 ? 18.556 51.246 20.699 1.00 22.33 12 GLY B C 1
ATOM 7878 O O . GLY B 1 14 ? 18.685 50.185 21.283 1.00 21.74 12 GLY B O 1
ATOM 7882 N N . TRP B 1 15 ? 19.103 52.374 21.146 1.00 19.99 13 TRP B N 1
ATOM 7883 C CA . TRP B 1 15 ? 19.914 52.508 22.369 1.00 20.10 13 TRP B CA 1
ATOM 7884 C C . TRP B 1 15 ? 19.101 53.050 23.547 1.00 20.91 13 TRP B C 1
ATOM 7885 O O . TRP B 1 15 ? 18.147 53.819 23.352 1.00 20.62 13 TRP B O 1
ATOM 7906 N N . ASP B 1 16 ? 19.539 52.757 24.775 1.00 16.15 14 ASP B N 1
ATOM 7907 C CA . ASP B 1 16 ? 18.934 53.324 25.964 1.00 17.85 14 ASP B CA 1
ATOM 7908 C C . ASP B 1 16 ? 20.028 53.590 26.979 1.00 20.96 14 ASP B C 1
ATOM 7909 O O . ASP B 1 16 ? 20.618 52.645 27.480 1.00 21.54 14 ASP B O 1
ATOM 7918 N N . PHE B 1 17 ? 20.362 54.850 27.187 1.00 18.96 15 PHE B N 1
ATOM 7919 C CA . PHE B 1 17 ? 21.334 55.305 28.183 1.00 17.88 15 PHE B CA 1
ATOM 7920 C C . PHE B 1 17 ? 20.526 55.584 29.432 1.00 20.90 15 PHE B C 1
ATOM 7921 O O . PHE B 1 17 ? 20.000 56.671 29.610 1.00 18.61 15 PHE B O 1
ATOM 7938 N N . SER B 1 18 ? 20.314 54.556 30.209 1.00 20.79 16 SER B N 1
ATOM 7939 C CA . SER B 1 18 ? 19.446 54.566 31.383 1.00 20.68 16 SER B CA 1
ATOM 7940 C C . SER B 1 18 ? 20.233 54.806 32.683 1.00 23.71 16 SER B C 1
ATOM 7941 O O . SER B 1 18 ? 21.467 54.904 32.680 1.00 21.76 16 SER B O 1
ATOM 7949 N N . THR B 1 19 ? 19.510 54.895 33.800 1.00 19.35 17 THR B N 1
ATOM 7950 C CA . THR B 1 19 ? 20.139 55.195 35.100 1.00 19.27 17 THR B CA 1
ATOM 7951 C C . THR B 1 19 ? 21.123 54.125 35.522 1.00 22.73 17 THR B C 1
ATOM 7952 O O . THR B 1 19 ? 22.186 54.455 35.998 1.00 22.45 17 THR B O 1
ATOM 7963 N N . GLN B 1 20 ? 20.752 52.847 35.375 1.00 20.60 18 GLN B N 1
ATOM 7964 C CA . GLN B 1 20 ? 21.533 51.712 35.877 1.00 20.41 18 GLN B CA 1
ATOM 7965 C C . GLN B 1 20 ? 22.310 50.965 34.831 1.00 24.50 18 GLN B C 1
ATOM 7966 O O . GLN B 1 20 ? 23.086 50.065 35.169 1.00 21.19 18 GLN B O 1
ATOM 7980 N N . GLN B 1 21 ? 22.079 51.270 33.548 1.00 21.30 19 GLN B N 1
ATOM 7981 C CA . GLN B 1 21 ? 22.733 50.548 32.480 1.00 20.69 19 GLN B CA 1
ATOM 7982 C C . GLN B 1 21 ? 22.657 51.258 31.150 1.00 21.16 19 GLN B C 1
ATOM 7983 O O . GLN B 1 21 ? 21.825 52.139 30.959 1.00 21.06 19 GLN B O 1
ATOM 7997 N N . VAL B 1 22 ? 23.473 50.800 30.209 1.00 18.46 20 VAL B N 1
ATOM 7998 C CA . VAL B 1 22 ? 23.390 51.140 28.788 1.00 19.19 20 VAL B CA 1
ATOM 7999 C C . VAL B 1 22 ? 22.885 49.852 28.116 1.00 24.76 20 VAL B C 1
ATOM 8000 O O . VAL B 1 22 ? 23.472 48.777 28.311 1.00 22.44 20 VAL B O 1
ATOM 8013 N N . LYS B 1 23 ? 21.809 49.957 27.356 1.00 20.35 21 LYS B N 1
ATOM 8014 C CA . LYS B 1 23 ? 21.197 48.817 26.669 1.00 20.54 21 LYS B CA 1
ATOM 8015 C C . LYS B 1 23 ? 21.007 49.090 25.172 1.00 21.35 21 LYS B C 1
ATOM 8016 O O . LYS B 1 23 ? 20.862 50.246 24.760 1.00 19.10 21 LYS B O 1
ATOM 8035 N N . VAL B 1 24 ? 21.000 48.033 24.348 1.00 17.72 22 VAL B N 1
ATOM 8036 C CA . VAL B 1 24 ? 20.789 48.166 22.916 1.00 17.81 22 VAL B CA 1
ATOM 8037 C C . VAL B 1 24 ? 19.965 46.992 22.427 1.00 19.92 22 VAL B C 1
ATOM 8038 O O . VAL B 1 24 ? 20.055 45.899 22.986 1.00 20.06 22 VAL B O 1
ATOM 8051 N N . VAL B 1 25 ? 19.138 47.239 21.431 1.00 17.94 23 VAL B N 1
ATOM 8052 C CA . VAL B 1 25 ? 18.422 46.222 20.675 1.00 18.54 23 VAL B CA 1
ATOM 8053 C C . VAL B 1 25 ? 18.706 46.461 19.172 1.00 23.55 23 VAL B C 1
ATOM 8054 O O . VAL B 1 25 ? 18.871 47.602 18.761 1.00 20.63 23 VAL B O 1
ATOM 8067 N N . ALA B 1 26 ? 18.708 45.390 18.375 1.00 20.04 24 ALA B N 1
ATOM 8068 C CA . ALA B 1 26 ? 18.746 45.457 16.923 1.00 20.06 24 ALA B CA 1
ATOM 8069 C C . ALA B 1 26 ? 17.394 44.939 16.464 1.00 24.43 24 ALA B C 1
ATOM 8070 O O . ALA B 1 26 ? 16.925 43.904 16.953 1.00 21.09 24 ALA B O 1
ATOM 8077 N N . VAL B 1 27 ? 16.712 45.718 15.614 1.00 21.47 25 VAL B N 1
ATOM 8078 C CA . VAL B 1 27 ? 15.388 45.418 15.093 1.00 20.42 25 VAL B CA 1
ATOM 8079 C C . VAL B 1 27 ? 15.488 45.329 13.565 1.00 23.06 25 VAL B C 1
ATOM 8080 O O . VAL B 1 27 ? 15.976 46.279 12.948 1.00 21.96 25 VAL B O 1
ATOM 8093 N N . ASP B 1 28 ? 14.992 44.251 12.954 1.00 21.84 26 ASP B N 1
ATOM 8094 C CA . ASP B 1 28 ? 15.079 44.080 11.504 1.00 21.68 26 ASP B CA 1
ATOM 8095 C C . ASP B 1 28 ? 14.001 44.923 10.819 1.00 23.41 26 ASP B C 1
ATOM 8096 O O . ASP B 1 28 ? 13.134 45.533 11.499 1.00 21.40 26 ASP B O 1
ATOM 8105 N N . ALA B 1 29 ? 14.061 44.982 9.491 1.00 23.74 27 ALA B N 1
ATOM 8106 C CA . ALA B 1 29 ? 13.137 45.828 8.719 1.00 24.94 27 ALA B CA 1
ATOM 8107 C C . ALA B 1 29 ? 11.664 45.361 8.833 1.00 27.07 27 ALA B C 1
ATOM 8108 O O . ALA B 1 29 ? 10.753 46.132 8.522 1.00 24.82 27 ALA B O 1
ATOM 8115 N N . GLU B 1 30 ? 11.437 44.094 9.210 1.00 23.44 28 GLU B N 1
ATOM 8116 C CA . GLU B 1 30 ? 10.109 43.549 9.471 1.00 24.80 28 GLU B CA 1
ATOM 8117 C C . GLU B 1 30 ? 9.635 43.917 10.905 1.00 28.77 28 GLU B C 1
ATOM 8118 O O . GLU B 1 30 ? 8.558 43.529 11.318 1.00 27.64 28 GLU B O 1
ATOM 8130 N N . LEU B 1 31 ? 10.458 44.680 11.655 1.00 22.45 29 LEU B N 1
ATOM 8131 C CA . LEU B 1 31 ? 10.244 45.175 13.003 1.00 22.52 29 LEU B CA 1
ATOM 8132 C C . LEU B 1 31 ? 10.224 44.063 14.061 1.00 25.27 29 LEU B C 1
ATOM 8133 O O . LEU B 1 31 ? 9.568 44.196 15.083 1.00 30.67 29 LEU B O 1
ATOM 8149 N N . ASN B 1 32 ? 11.066 43.086 13.900 1.00 22.85 30 ASN B N 1
ATOM 8150 C CA . ASN B 1 32 ? 11.252 42.088 14.936 1.00 24.62 30 ASN B CA 1
ATOM 8151 C C . ASN B 1 32 ? 12.630 42.332 15.620 1.00 25.50 30 ASN B C 1
ATOM 8152 O O . ASN B 1 32 ? 13.638 42.566 14.950 1.00 24.07 30 ASN B O 1
ATOM 8163 N N . VAL B 1 33 ? 12.653 42.237 16.978 1.00 22.33 31 VAL B N 1
ATOM 8164 C CA . VAL B 1 33 ? 13.857 42.370 17.782 1.00 22.09 31 VAL B CA 1
ATOM 8165 C C . VAL B 1 33 ? 14.615 41.062 17.627 1.00 26.21 31 VAL B C 1
ATOM 8166 O O . VAL B 1 33 ? 14.029 40.004 17.804 1.00 27.55 31 VAL B O 1
ATOM 8179 N N . PHE B 1 34 ? 15.839 41.079 17.170 1.00 23.52 32 PHE B N 1
ATOM 8180 C CA . PHE B 1 34 ? 16.577 39.811 17.034 1.00 23.59 32 PHE B CA 1
ATOM 8181 C C . PHE B 1 34 ? 17.872 39.788 17.850 1.00 26.41 32 PHE B C 1
ATOM 8182 O O . PHE B 1 34 ? 18.590 38.817 17.791 1.00 23.29 32 PHE B O 1
ATOM 8199 N N . TYR B 1 35 ? 18.209 40.880 18.540 1.00 24.78 33 TYR B N 1
ATOM 8200 C CA . TYR B 1 35 ? 19.429 40.963 19.313 1.00 24.25 33 TYR B CA 1
ATOM 8201 C C . TYR B 1 35 ? 19.263 41.985 20.420 1.00 26.81 33 TYR B C 1
ATOM 8202 O O . TYR B 1 35 ? 18.652 43.033 20.211 1.00 21.99 33 TYR B O 1
ATOM 8220 N N . GLU B 1 36 ? 19.830 41.687 21.594 1.00 22.48 34 GLU B N 1
ATOM 8221 C CA . GLU B 1 36 ? 19.802 42.607 22.731 1.00 23.24 34 GLU B CA 1
ATOM 8222 C C . GLU B 1 36 ? 21.081 42.458 23.535 1.00 25.89 34 GLU B C 1
ATOM 8223 O O . GLU B 1 36 ? 21.598 41.368 23.629 1.00 26.43 34 GLU B O 1
ATOM 8231 N N . GLU B 1 37 ? 21.628 43.565 24.053 1.00 21.93 35 GLU B N 1
ATOM 8232 C CA . GLU B 1 37 ? 22.824 43.515 24.881 1.00 21.62 35 GLU B CA 1
ATOM 8233 C C . GLU B 1 37 ? 22.788 44.668 25.868 1.00 25.26 35 GLU B C 1
ATOM 8234 O O . GLU B 1 37 ? 22.075 45.665 25.645 1.00 22.65 35 GLU B O 1
ATOM 8246 N N . SER B 1 38 ? 23.543 44.534 26.961 1.00 21.24 36 SER B N 1
ATOM 8247 C CA . SER B 1 38 ? 23.580 45.591 27.984 1.00 19.51 36 SER B CA 1
ATOM 8248 C C . SER B 1 38 ? 24.855 45.563 28.789 1.00 23.61 36 SER B C 1
ATOM 8249 O O . SER B 1 38 ? 25.533 44.536 28.868 1.00 22.64 36 SER B O 1
ATOM 8257 N N . VAL B 1 39 ? 25.158 46.726 29.380 1.00 24.21 37 VAL B N 1
ATOM 8258 C CA . VAL B 1 39 ? 26.271 46.946 30.288 1.00 21.72 37 VAL B CA 1
ATOM 8259 C C . VAL B 1 39 ? 25.676 47.597 31.528 1.00 25.86 37 VAL B C 1
ATOM 8260 O O . VAL B 1 39 ? 24.992 48.610 31.413 1.00 21.77 37 VAL B O 1
ATOM 8273 N N . HIS B 1 40 ? 25.866 46.954 32.686 1.00 22.65 38 HIS B N 1
ATOM 8274 C CA . HIS B 1 40 ? 25.278 47.350 33.966 1.00 22.91 38 HIS B CA 1
ATOM 8275 C C . HIS B 1 40 ? 26.333 48.112 34.760 1.00 23.87 38 HIS B C 1
ATOM 8276 O O . HIS B 1 40 ? 27.405 47.603 34.987 1.00 22.25 38 HIS B O 1
ATOM 8290 N N . PHE B 1 41 ? 26.029 49.334 35.198 1.00 21.88 39 PHE B N 1
ATOM 8291 C CA . PHE B 1 41 ? 27.029 50.214 35.807 1.00 22.88 39 PHE B CA 1
ATOM 8292 C C . PHE B 1 41 ? 27.607 49.695 37.101 1.00 25.66 39 PHE B C 1
ATOM 8293 O O . PHE B 1 41 ? 28.831 49.578 37.187 1.00 25.16 39 PHE B O 1
ATOM 8310 N N . ASP B 1 42 ? 26.779 49.400 38.123 1.00 24.54 40 ASP B N 1
ATOM 8311 C CA . ASP B 1 42 ? 27.336 48.912 39.415 1.00 24.88 40 ASP B CA 1
ATOM 8312 C C . ASP B 1 42 ? 28.103 47.609 39.216 1.00 26.55 40 ASP B C 1
ATOM 8313 O O . ASP B 1 42 ? 29.174 47.431 39.775 1.00 28.11 40 ASP B O 1
ATOM 8322 N N . ARG B 1 43 ? 27.542 46.689 38.412 1.00 24.07 41 ARG B N 1
ATOM 8323 C CA . ARG B 1 43 ? 28.173 45.392 38.207 1.00 23.98 41 ARG B CA 1
ATOM 8324 C C . ARG B 1 43 ? 29.427 45.450 37.329 1.00 27.21 41 ARG B C 1
ATOM 8325 O O . ARG B 1 43 ? 30.413 44.807 37.693 1.00 27.55 41 ARG B O 1
ATOM 8346 N N . ASP B 1 44 ? 29.383 46.149 36.175 1.00 24.65 42 ASP B N 1
ATOM 8347 C CA . ASP B 1 44 ? 30.450 46.139 35.168 1.00 22.69 42 ASP B CA 1
ATOM 8348 C C . ASP B 1 44 ? 31.446 47.282 35.256 1.00 26.18 42 ASP B C 1
ATOM 8349 O O . ASP B 1 44 ? 32.533 47.143 34.722 1.00 27.64 42 ASP B O 1
ATOM 8358 N N . LEU B 1 45 ? 31.112 48.378 35.935 1.00 23.08 43 LEU B N 1
ATOM 8359 C CA . LEU B 1 45 ? 32.052 49.488 36.188 1.00 22.61 43 LEU B CA 1
ATOM 8360 C C . LEU B 1 45 ? 32.003 49.816 37.697 1.00 26.27 43 LEU B C 1
ATOM 8361 O O . LEU B 1 45 ? 31.694 50.952 38.082 1.00 25.35 43 LEU B O 1
ATOM 8377 N N . PRO B 1 46 ? 32.224 48.805 38.560 1.00 24.33 44 PRO B N 1
ATOM 8378 C CA . PRO B 1 46 ? 32.121 49.020 40.018 1.00 24.20 44 PRO B CA 1
ATOM 8379 C C . PRO B 1 46 ? 33.108 50.029 40.602 1.00 28.02 44 PRO B C 1
ATOM 8380 O O . PRO B 1 46 ? 32.869 50.536 41.697 1.00 27.74 44 PRO B O 1
ATOM 8391 N N . GLU B 1 47 ? 34.208 50.305 39.893 1.00 22.93 45 GLU B N 1
ATOM 8392 C CA . GLU B 1 47 ? 35.237 51.249 40.338 1.00 24.57 45 GLU B CA 1
ATOM 8393 C C . GLU B 1 47 ? 34.715 52.682 40.543 1.00 28.61 45 GLU B C 1
ATOM 8394 O O . GLU B 1 47 ? 35.320 53.413 41.339 1.00 29.79 45 GLU B O 1
ATOM 8406 N N . PHE B 1 48 ? 33.601 53.062 39.911 1.00 26.46 46 PHE B N 1
ATOM 8407 C CA . PHE B 1 48 ? 33.026 54.397 40.132 1.00 26.58 46 PHE B CA 1
ATOM 8408 C C . PHE B 1 48 ? 32.342 54.495 41.511 1.00 28.50 46 PHE B C 1
ATOM 8409 O O . PHE B 1 48 ? 32.020 55.605 41.941 1.00 27.68 46 PHE B O 1
ATOM 8426 N N . GLY B 1 49 ? 32.054 53.359 42.148 1.00 23.45 47 GLY B N 1
ATOM 8427 C CA . GLY B 1 49 ? 31.412 53.356 43.457 1.00 24.60 47 GLY B CA 1
ATOM 8428 C C . GLY B 1 49 ? 29.954 53.779 43.447 1.00 26.85 47 GLY B C 1
ATOM 8429 O O . GLY B 1 49 ? 29.429 54.241 44.482 1.00 25.78 47 GLY B O 1
ATOM 8433 N N . THR B 1 50 ? 29.263 53.599 42.292 1.00 24.69 48 THR B N 1
ATOM 8434 C CA . THR B 1 50 ? 27.868 53.938 42.236 1.00 24.70 48 THR B CA 1
ATOM 8435 C C . THR B 1 50 ? 27.008 52.864 42.923 1.00 28.45 48 THR B C 1
ATOM 8436 O O . THR B 1 50 ? 27.444 51.737 43.123 1.00 26.46 48 THR B O 1
ATOM 8447 N N . GLN B 1 51 ? 25.798 53.255 43.287 1.00 24.90 49 GLN B N 1
ATOM 8448 C CA . GLN B 1 51 ? 24.757 52.368 43.795 1.00 25.84 49 GLN B CA 1
ATOM 8449 C C . GLN B 1 51 ? 23.514 52.725 43.023 1.00 28.00 49 GLN B C 1
ATOM 8450 O O . GLN B 1 51 ? 23.092 53.883 43.040 1.00 29.51 49 GLN B O 1
ATOM 8464 N N . GLY B 1 52 ? 22.991 51.784 42.261 1.00 25.08 50 GLY B N 1
ATOM 8465 C CA . GLY B 1 52 ? 21.878 52.057 41.368 1.00 24.55 50 GLY B CA 1
ATOM 8466 C C . GLY B 1 52 ? 22.284 52.969 40.213 1.00 26.83 50 GLY B C 1
ATOM 8467 O O . GLY B 1 52 ? 21.445 53.706 39.707 1.00 27.06 50 GLY B O 1
ATOM 8471 N N . GLY B 1 53 ? 23.575 52.952 39.843 1.00 23.70 51 GLY B N 1
ATOM 8472 C CA . GLY B 1 53 ? 24.150 53.770 38.786 1.00 22.83 51 GLY B CA 1
ATOM 8473 C C . GLY B 1 53 ? 24.409 55.217 39.141 1.00 24.07 51 GLY B C 1
ATOM 8474 O O . GLY B 1 53 ? 24.832 55.990 38.277 1.00 23.03 51 GLY B O 1
ATOM 8478 N N . VAL B 1 54 ? 24.149 55.611 40.404 1.00 21.28 52 VAL B N 1
ATOM 8479 C CA . VAL B 1 54 ? 24.283 57.004 40.847 1.00 21.18 52 VAL B CA 1
ATOM 8480 C C . VAL B 1 54 ? 25.056 57.137 42.148 1.00 26.00 52 VAL B C 1
ATOM 8481 O O . VAL B 1 54 ? 25.311 56.156 42.868 1.00 22.44 52 VAL B O 1
ATOM 8494 N N . HIS B 1 55 ? 25.386 58.400 42.472 1.00 24.54 53 HIS B N 1
ATOM 8495 C CA . HIS B 1 55 ? 26.004 58.804 43.732 1.00 25.18 53 HIS B CA 1
ATOM 8496 C C . HIS B 1 55 ? 25.040 59.731 44.423 1.00 29.70 53 HIS B C 1
ATOM 8497 O O . HIS B 1 55 ? 24.746 60.793 43.860 1.00 25.25 53 HIS B O 1
ATOM 8511 N N . VAL B 1 56 ? 24.495 59.328 45.581 1.00 28.04 54 VAL B N 1
ATOM 8512 C CA . VAL B 1 56 ? 23.684 60.209 46.417 1.00 29.67 54 VAL B CA 1
ATOM 8513 C C . VAL B 1 56 ? 24.695 60.933 47.286 1.00 32.92 54 VAL B C 1
ATOM 8514 O O . VAL B 1 56 ? 25.489 60.281 47.954 1.00 32.61 54 VAL B O 1
ATOM 8527 N N . HIS B 1 57 ? 24.733 62.253 47.246 1.00 28.48 55 HIS B N 1
ATOM 8528 C CA . HIS B 1 57 ? 25.757 62.981 47.996 1.00 27.32 55 HIS B CA 1
ATOM 8529 C C . HIS B 1 57 ? 25.396 63.098 49.497 1.00 30.53 55 HIS B C 1
ATOM 8530 O O . HIS B 1 57 ? 24.288 62.746 49.892 1.00 27.91 55 HIS B O 1
ATOM 8544 N N . LYS B 1 58 ? 26.349 63.592 50.314 1.00 31.26 56 LYS B N 1
ATOM 8545 C CA . LYS B 1 58 ? 26.193 63.748 51.782 1.00 33.67 56 LYS B CA 1
ATOM 8546 C C . LYS B 1 58 ? 24.929 64.527 52.168 1.00 39.97 56 LYS B C 1
ATOM 8547 O O . LYS B 1 58 ? 24.295 64.180 53.160 1.00 42.46 56 LYS B O 1
ATOM 8551 N N . ASP B 1 59 ? 24.535 65.547 51.383 1.00 34.61 57 ASP B N 1
ATOM 8552 C CA . ASP B 1 59 ? 23.332 66.328 51.688 1.00 33.42 57 ASP B CA 1
ATOM 8553 C C . ASP B 1 59 ? 22.019 65.524 51.552 1.00 37.24 57 ASP B C 1
ATOM 8554 O O . ASP B 1 59 ? 20.979 66.037 51.942 1.00 38.23 57 ASP B O 1
ATOM 8563 N N . GLY B 1 60 ? 22.042 64.348 50.914 1.00 33.43 58 GLY B N 1
ATOM 8564 C CA . GLY B 1 60 ? 20.848 63.532 50.687 1.00 31.86 58 GLY B CA 1
ATOM 8565 C C . GLY B 1 60 ? 19.928 64.013 49.574 1.00 34.73 58 GLY B C 1
ATOM 8566 O O . GLY B 1 60 ? 18.861 63.434 49.360 1.00 34.19 58 GLY B O 1
ATOM 8570 N N . LEU B 1 61 ? 20.312 65.094 48.870 1.00 29.11 59 LEU B N 1
ATOM 8571 C CA . LEU B 1 61 ? 19.525 65.745 47.835 1.00 26.35 59 LEU B CA 1
ATOM 8572 C C . LEU B 1 61 ? 20.228 65.747 46.472 1.00 27.12 59 LEU B C 1
ATOM 8573 O O . LEU B 1 61 ? 19.558 65.636 45.458 1.00 27.55 59 LEU B O 1
ATOM 8589 N N . THR B 1 62 ? 21.542 65.963 46.441 1.00 24.53 60 THR B N 1
ATOM 8590 C CA . THR B 1 62 ? 22.314 66.004 45.211 1.00 22.95 60 THR B CA 1
ATOM 8591 C C . THR B 1 62 ? 22.552 64.556 44.743 1.00 25.91 60 THR B C 1
ATOM 8592 O O . THR B 1 62 ? 23.000 63.704 45.514 1.00 23.95 60 THR B O 1
ATOM 8603 N N . VAL B 1 63 ? 22.157 64.251 43.502 1.00 22.82 61 VAL B N 1
ATOM 8604 C CA . VAL B 1 63 ? 22.326 62.915 42.936 1.00 20.54 61 VAL B CA 1
ATOM 8605 C C . VAL B 1 63 ? 22.917 63.029 41.536 1.00 23.06 61 VAL B C 1
ATOM 8606 O O . VAL B 1 63 ? 22.349 63.716 40.682 1.00 21.01 61 VAL B O 1
ATOM 8619 N N . THR B 1 64 ? 24.116 62.459 41.348 1.00 21.31 62 THR B N 1
ATOM 8620 C CA . THR B 1 64 ? 24.846 62.543 40.110 1.00 19.95 62 THR B CA 1
ATOM 8621 C C . THR B 1 64 ? 25.348 61.163 39.625 1.00 22.82 62 THR B C 1
ATOM 8622 O O . THR B 1 64 ? 25.331 60.183 40.378 1.00 23.44 62 THR B O 1
ATOM 8633 N N . SER B 1 65 ? 25.827 61.140 38.378 1.00 21.16 63 SER B N 1
ATOM 8634 C CA . SER B 1 65 ? 26.514 60.027 37.756 1.00 19.98 63 SER B CA 1
ATOM 8635 C C . SER B 1 65 ? 27.755 60.553 37.048 1.00 24.04 63 SER B C 1
ATOM 8636 O O . SER B 1 65 ? 27.681 61.619 36.420 1.00 22.00 63 SER B O 1
ATOM 8644 N N . PRO B 1 66 ? 28.881 59.811 37.073 1.00 21.39 64 PRO B N 1
ATOM 8645 C CA . PRO B 1 66 ? 30.085 60.288 36.359 1.00 22.09 64 PRO B CA 1
ATOM 8646 C C . PRO B 1 66 ? 29.886 60.171 34.835 1.00 23.20 64 PRO B C 1
ATOM 8647 O O . PRO B 1 66 ? 29.591 59.083 34.318 1.00 21.23 64 PRO B O 1
ATOM 8658 N N . VAL B 1 67 ? 30.032 61.284 34.100 1.00 23.52 65 VAL B N 1
ATOM 8659 C CA . VAL B 1 67 ? 29.872 61.271 32.630 1.00 21.27 65 VAL B CA 1
ATOM 8660 C C . VAL B 1 67 ? 30.822 60.258 31.955 1.00 23.87 65 VAL B C 1
ATOM 8661 O O . VAL B 1 67 ? 30.412 59.572 31.006 1.00 22.98 65 VAL B O 1
ATOM 8674 N N . LEU B 1 68 ? 32.065 60.147 32.433 1.00 22.41 66 LEU B N 1
ATOM 8675 C CA . LEU B 1 68 ? 33.002 59.193 31.841 1.00 22.26 66 LEU B CA 1
ATOM 8676 C C . LEU B 1 68 ? 32.604 57.728 32.066 1.00 25.80 66 LEU B C 1
ATOM 8677 O O . LEU B 1 68 ? 32.990 56.866 31.253 1.00 25.67 66 LEU B O 1
ATOM 8710 N N . TRP B 1 70 ? 29.444 56.692 31.654 1.00 21.78 68 TRP B N 1
ATOM 8711 C CA . TRP B 1 70 ? 28.539 56.501 30.511 1.00 20.65 68 TRP B CA 1
ATOM 8712 C C . TRP B 1 70 ? 29.331 56.302 29.217 1.00 22.85 68 TRP B C 1
ATOM 8713 O O . TRP B 1 70 ? 29.024 55.402 28.429 1.00 21.68 68 TRP B O 1
ATOM 8734 N N . VAL B 1 71 ? 30.414 57.085 29.037 1.00 20.43 69 VAL B N 1
ATOM 8735 C CA . VAL B 1 71 ? 31.255 56.965 27.837 1.00 19.32 69 VAL B CA 1
ATOM 8736 C C . VAL B 1 71 ? 31.933 55.578 27.836 1.00 23.32 69 VAL B C 1
ATOM 8737 O O . VAL B 1 71 ? 31.888 54.853 26.838 1.00 21.41 69 VAL B O 1
ATOM 8750 N N . GLN B 1 72 ? 32.545 55.210 28.975 1.00 19.86 70 GLN B N 1
ATOM 8751 C CA . GLN B 1 72 ? 33.217 53.915 29.102 1.00 20.13 70 GLN B CA 1
ATOM 8752 C C . GLN B 1 72 ? 32.253 52.781 28.876 1.00 22.96 70 GLN B C 1
ATOM 8753 O O . GLN B 1 72 ? 32.629 51.782 28.255 1.00 22.95 70 GLN B O 1
ATOM 8767 N N . ALA B 1 73 ? 30.994 52.928 29.340 1.00 19.32 71 ALA B N 1
ATOM 8768 C CA . ALA B 1 73 ? 30.003 51.836 29.153 1.00 19.61 71 ALA B CA 1
ATOM 8769 C C . ALA B 1 73 ? 29.655 51.635 27.649 1.00 22.21 71 ALA B C 1
ATOM 8770 O O . ALA B 1 73 ? 29.462 50.507 27.216 1.00 19.59 71 ALA B O 1
ATOM 8777 N N . LEU B 1 74 ? 29.644 52.727 26.851 1.00 20.06 72 LEU B N 1
ATOM 8778 C CA . LEU B 1 74 ? 29.437 52.625 25.405 1.00 20.22 72 LEU B CA 1
ATOM 8779 C C . LEU B 1 74 ? 30.605 51.881 24.776 1.00 22.79 72 LEU B C 1
ATOM 8780 O O . LEU B 1 74 ? 30.380 51.005 23.959 1.00 21.08 72 LEU B O 1
ATOM 8796 N N . ASP B 1 75 ? 31.867 52.191 25.198 1.00 20.15 73 ASP B N 1
ATOM 8797 C CA . ASP B 1 75 ? 33.041 51.471 24.734 1.00 19.88 73 ASP B CA 1
ATOM 8798 C C . ASP B 1 75 ? 32.910 49.983 25.003 1.00 24.33 73 ASP B C 1
ATOM 8799 O O . ASP B 1 75 ? 33.209 49.185 24.117 1.00 24.61 73 ASP B O 1
ATOM 8808 N N . ILE B 1 76 ? 32.432 49.606 26.210 1.00 20.12 74 ILE B N 1
ATOM 8809 C CA . ILE B 1 76 ? 32.290 48.195 26.579 1.00 20.08 74 ILE B CA 1
ATOM 8810 C C . ILE B 1 76 ? 31.219 47.509 25.736 1.00 25.75 74 ILE B C 1
ATOM 8811 O O . ILE B 1 76 ? 31.448 46.397 25.258 1.00 24.07 74 ILE B O 1
ATOM 8827 N N . ILE B 1 77 ? 30.035 48.111 25.613 1.00 22.51 75 ILE B N 1
ATOM 8828 C CA . ILE B 1 77 ? 28.928 47.419 24.913 1.00 21.06 75 ILE B CA 1
ATOM 8829 C C . ILE B 1 77 ? 29.264 47.219 23.407 1.00 22.40 75 ILE B C 1
ATOM 8830 O O . ILE B 1 77 ? 28.897 46.197 22.835 1.00 20.46 75 ILE B O 1
ATOM 8846 N N . LEU B 1 78 ? 29.956 48.180 22.765 1.00 20.66 76 LEU B N 1
ATOM 8847 C CA . LEU B 1 78 ? 30.290 48.028 21.340 1.00 21.61 76 LEU B CA 1
ATOM 8848 C C . LEU B 1 78 ? 31.250 46.863 21.165 1.00 23.76 76 LEU B C 1
ATOM 8849 O O . LEU B 1 78 ? 31.086 46.050 20.244 1.00 23.87 76 LEU B O 1
ATOM 8865 N N . GLU B 1 79 ? 32.226 46.758 22.079 1.00 21.58 77 GLU B N 1
ATOM 8866 C CA . GLU B 1 79 ? 33.187 45.630 22.062 1.00 23.63 77 GLU B CA 1
ATOM 8867 C C . GLU B 1 79 ? 32.456 44.291 22.335 1.00 27.12 77 GLU B C 1
ATOM 8868 O O . GLU B 1 79 ? 32.745 43.296 21.680 1.00 26.50 77 GLU B O 1
ATOM 8876 N N . LYS B 1 80 ? 31.488 44.294 23.235 1.00 25.27 78 LYS B N 1
ATOM 8877 C CA . LYS B 1 80 ? 30.693 43.092 23.593 1.00 24.25 78 LYS B CA 1
ATOM 8878 C C . LYS B 1 80 ? 29.873 42.628 22.340 1.00 26.76 78 LYS B C 1
ATOM 8879 O O . LYS B 1 80 ? 29.898 41.472 21.938 1.00 24.34 78 LYS B O 1
ATOM 8915 N N . LYS B 1 82 ? 30.583 43.300 19.131 1.00 24.71 80 LYS B N 1
ATOM 8916 C CA . LYS B 1 82 ? 31.533 42.871 18.110 1.00 24.92 80 LYS B CA 1
ATOM 8917 C C . LYS B 1 82 ? 32.050 41.464 18.438 1.00 32.52 80 LYS B C 1
ATOM 8918 O O . LYS B 1 82 ? 32.118 40.637 17.533 1.00 31.86 80 LYS B O 1
ATOM 8937 N N . ALA B 1 83 ? 32.351 41.179 19.731 1.00 31.34 81 ALA B N 1
ATOM 8938 C CA . ALA B 1 83 ? 32.802 39.871 20.216 1.00 32.93 81 ALA B CA 1
ATOM 8939 C C . ALA B 1 83 ? 31.745 38.783 20.023 1.00 35.77 81 ALA B C 1
ATOM 8940 O O . ALA B 1 83 ? 32.094 37.624 19.791 1.00 37.56 81 ALA B O 1
ATOM 8947 N N . SER B 1 84 ? 30.459 39.130 20.122 1.00 29.44 82 SER B N 1
ATOM 8948 C CA . SER B 1 84 ? 29.379 38.145 19.937 1.00 30.08 82 SER B CA 1
ATOM 8949 C C . SER B 1 84 ? 29.115 37.827 18.441 1.00 33.39 82 SER B C 1
ATOM 8950 O O . SER B 1 84 ? 28.311 36.954 18.152 1.00 34.91 82 SER B O 1
ATOM 8958 N N . GLY B 1 85 ? 29.768 38.536 17.527 1.00 29.03 83 GLY B N 1
ATOM 8959 C CA . GLY B 1 85 ? 29.615 38.335 16.091 1.00 28.71 83 GLY B CA 1
ATOM 8960 C C . GLY B 1 85 ? 28.541 39.206 15.454 1.00 31.33 83 GLY B C 1
ATOM 8961 O O . GLY B 1 85 ? 28.144 38.948 14.309 1.00 31.07 83 GLY B O 1
ATOM 8965 N N . PHE B 1 86 ? 28.134 40.305 16.134 1.00 27.13 84 PHE B N 1
ATOM 8966 C CA . PHE B 1 86 ? 27.146 41.223 15.585 1.00 25.66 84 PHE B CA 1
ATOM 8967 C C . PHE B 1 86 ? 27.650 41.785 14.256 1.00 30.00 84 PHE B C 1
ATOM 8968 O O . PHE B 1 86 ? 28.795 42.189 14.162 1.00 27.63 84 PHE B O 1
ATOM 8985 N N . ASP B 1 87 ? 26.795 41.774 13.228 1.00 30.26 85 ASP B N 1
ATOM 8986 C CA . ASP B 1 87 ? 27.144 42.255 11.896 1.00 29.31 85 ASP B CA 1
ATOM 8987 C C . ASP B 1 87 ? 26.736 43.712 11.765 1.00 31.62 85 ASP B C 1
ATOM 8988 O O . ASP B 1 87 ? 25.582 44.017 11.427 1.00 30.55 85 ASP B O 1
ATOM 8997 N N . PHE B 1 88 ? 27.694 44.617 12.013 1.00 27.49 86 PHE B N 1
ATOM 8998 C CA . PHE B 1 88 ? 27.426 46.056 11.963 1.00 25.95 86 PHE B CA 1
ATOM 8999 C C . PHE B 1 88 ? 27.189 46.574 10.540 1.00 27.81 86 PHE B C 1
ATOM 9000 O O . PHE B 1 88 ? 26.538 47.597 10.382 1.00 24.87 86 PHE B O 1
ATOM 9017 N N . SER B 1 89 ? 27.654 45.861 9.494 1.00 25.73 87 SER B N 1
ATOM 9018 C CA . SER B 1 89 ? 27.460 46.311 8.105 1.00 25.70 87 SER B CA 1
ATOM 9019 C C . SER B 1 89 ? 25.972 46.366 7.716 1.00 29.65 87 SER B C 1
ATOM 9020 O O . SER B 1 89 ? 25.643 47.017 6.737 1.00 30.32 87 SER B O 1
ATOM 9028 N N . GLN B 1 90 ? 25.093 45.699 8.477 1.00 28.64 88 GLN B N 1
ATOM 9029 C CA . GLN B 1 90 ? 23.659 45.660 8.184 1.00 28.46 88 GLN B CA 1
ATOM 9030 C C . GLN B 1 90 ? 22.864 46.822 8.818 1.00 30.27 88 GLN B C 1
ATOM 9031 O O . GLN B 1 90 ? 21.653 46.902 8.624 1.00 28.86 88 GLN B O 1
ATOM 9035 N N . VAL B 1 91 ? 23.524 47.705 9.559 1.00 25.50 89 VAL B N 1
ATOM 9036 C CA . VAL B 1 91 ? 22.824 48.748 10.281 1.00 24.33 89 VAL B CA 1
ATOM 9037 C C . VAL B 1 91 ? 22.542 49.938 9.353 1.00 27.44 89 VAL B C 1
ATOM 9038 O O . VAL B 1 91 ? 23.464 50.652 8.976 1.00 27.89 89 VAL B O 1
ATOM 9051 N N . LEU B 1 92 ? 21.267 50.207 9.084 1.00 23.71 90 LEU B N 1
ATOM 9052 C CA . LEU B 1 92 ? 20.835 51.328 8.239 1.00 23.05 90 LEU B CA 1
ATOM 9053 C C . LEU B 1 92 ? 20.776 52.636 8.987 1.00 24.57 90 LEU B C 1
ATOM 9054 O O . LEU B 1 92 ? 21.018 53.703 8.410 1.00 22.76 90 LEU B O 1
ATOM 9070 N N . ALA B 1 93 ? 20.334 52.573 10.240 1.00 22.04 91 ALA B N 1
ATOM 9071 C CA . ALA B 1 93 ? 20.219 53.750 11.073 1.00 20.42 91 ALA B CA 1
ATOM 9072 C C . ALA B 1 93 ? 20.182 53.358 12.542 1.00 21.69 91 ALA B C 1
ATOM 9073 O O . ALA B 1 93 ? 19.997 52.195 12.900 1.00 19.13 91 ALA B O 1
ATOM 9080 N N . LEU B 1 94 ? 20.328 54.350 13.389 1.00 17.66 92 LEU B N 1
ATOM 9081 C CA . LEU B 1 94 ? 20.221 54.151 14.811 1.00 18.25 92 LEU B CA 1
ATOM 9082 C C . LEU B 1 94 ? 19.652 55.361 15.484 1.00 20.20 92 LEU B C 1
ATOM 9083 O O . LEU B 1 94 ? 19.752 56.495 14.967 1.00 18.27 92 LEU B O 1
ATOM 9099 N N . SER B 1 95 ? 18.988 55.123 16.578 1.00 16.81 93 SER B N 1
ATOM 9100 C CA . SER B 1 95 ? 18.521 56.180 17.470 1.00 18.01 93 SER B CA 1
ATOM 9101 C C . SER B 1 95 ? 18.588 55.670 18.883 1.00 18.42 93 SER B C 1
ATOM 9102 O O . SER B 1 95 ? 19.032 54.544 19.140 1.00 19.32 93 SER B O 1
ATOM 9110 N N . GLY B 1 96 ? 18.164 56.477 19.818 1.00 16.54 94 GLY B N 1
ATOM 9111 C CA . GLY B 1 96 ? 18.233 56.075 21.207 1.00 16.31 94 GLY B CA 1
ATOM 9112 C C . GLY B 1 96 ? 17.477 56.971 22.133 1.00 19.03 94 GLY B C 1
ATOM 9113 O O . GLY B 1 96 ? 16.905 58.016 21.742 1.00 18.26 94 GLY B O 1
ATOM 9117 N N . ALA B 1 97 ? 17.495 56.532 23.372 1.00 19.15 95 ALA B N 1
ATOM 9118 C CA . ALA B 1 97 ? 16.879 57.221 24.457 1.00 19.40 95 ALA B CA 1
ATOM 9119 C C . ALA B 1 97 ? 17.893 57.460 25.543 1.00 22.24 95 ALA B C 1
ATOM 9120 O O . ALA B 1 97 ? 18.817 56.678 25.723 1.00 19.35 95 ALA B O 1
ATOM 9127 N N . GLY B 1 98 ? 17.663 58.525 26.300 1.00 19.36 96 GLY B N 1
ATOM 9128 C CA . GLY B 1 98 ? 18.420 58.825 27.492 1.00 19.05 96 GLY B CA 1
ATOM 9129 C C . GLY B 1 98 ? 17.483 59.038 28.657 1.00 20.61 96 GLY B C 1
ATOM 9130 O O . GLY B 1 98 ? 16.403 59.615 28.509 1.00 19.27 96 GLY B O 1
ATOM 9134 N N . GLN B 1 99 ? 17.905 58.620 29.843 1.00 18.58 97 GLN B N 1
ATOM 9135 C CA . GLN B 1 99 ? 17.251 58.988 31.101 1.00 18.30 97 GLN B CA 1
ATOM 9136 C C . GLN B 1 99 ? 17.019 60.503 31.043 1.00 20.44 97 GLN B C 1
ATOM 9137 O O . GLN B 1 99 ? 17.920 61.241 30.648 1.00 18.64 97 GLN B O 1
ATOM 9151 N N . GLN B 1 100 ? 15.808 60.940 31.316 1.00 18.36 98 GLN B N 1
ATOM 9152 C CA . GLN B 1 100 ? 15.446 62.321 31.119 1.00 17.45 98 GLN B CA 1
ATOM 9153 C C . GLN B 1 100 ? 16.119 63.266 32.117 1.00 20.86 98 GLN B C 1
ATOM 9154 O O . GLN B 1 100 ? 16.635 62.837 33.161 1.00 18.91 98 GLN B O 1
ATOM 9168 N N . HIS B 1 101 ? 16.141 64.544 31.751 1.00 18.32 99 HIS B N 1
ATOM 9169 C CA . HIS B 1 101 ? 16.562 65.676 32.565 1.00 19.75 99 HIS B CA 1
ATOM 9170 C C . HIS B 1 101 ? 18.067 65.782 32.804 1.00 25.03 99 HIS B C 1
ATOM 9171 O O . HIS B 1 101 ? 18.548 66.915 32.837 1.00 26.93 99 HIS B O 1
ATOM 9186 N N . GLY B 1 102 ? 18.778 64.668 33.005 1.00 20.11 100 GLY B N 1
ATOM 9187 C CA . GLY B 1 102 ? 20.218 64.680 33.243 1.00 19.34 100 GLY B CA 1
ATOM 9188 C C . GLY B 1 102 ? 20.981 65.472 32.207 1.00 22.53 100 GLY B C 1
ATOM 9189 O O . GLY B 1 102 ? 20.573 65.491 31.033 1.00 20.20 100 GLY B O 1
ATOM 9193 N N . SER B 1 103 ? 22.072 66.147 32.622 1.00 21.28 101 S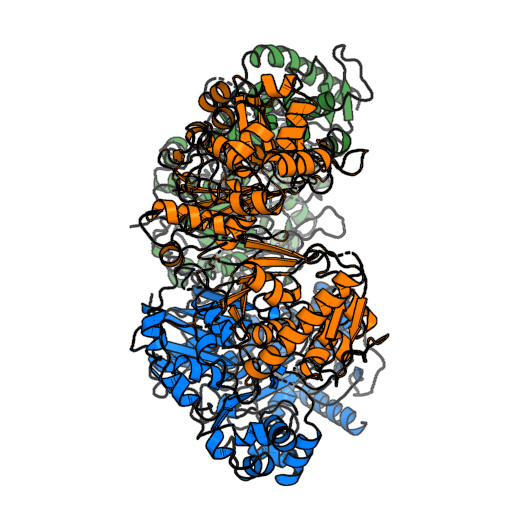ER B N 1
ATOM 9194 C CA . SER B 1 103 ? 22.799 67.041 31.707 1.00 19.72 101 SER B CA 1
ATOM 9195 C C . SER B 1 103 ? 24.292 66.844 31.729 1.00 22.60 101 SER B C 1
ATOM 9196 O O . SER B 1 103 ? 24.878 66.451 32.742 1.00 24.38 101 SER B O 1
ATOM 9204 N N . ILE B 1 104 ? 24.911 67.094 30.571 1.00 17.82 102 ILE B N 1
ATOM 9205 C CA . ILE B 1 104 ? 26.342 66.953 30.321 1.00 18.26 102 ILE B CA 1
ATOM 9206 C C . ILE B 1 104 ? 26.887 68.336 29.941 1.00 21.55 102 ILE B C 1
ATOM 9207 O O . ILE B 1 104 ? 26.280 69.013 29.116 1.00 21.00 102 ILE B O 1
ATOM 9223 N N . TYR B 1 105 ? 28.042 68.697 30.481 1.00 20.84 103 TYR B N 1
ATOM 9224 C CA . TYR B 1 105 ? 28.679 69.991 30.295 1.00 21.22 103 TYR B CA 1
ATOM 9225 C C . TYR B 1 105 ? 29.981 69.740 29.581 1.00 23.86 103 TYR B C 1
ATOM 9226 O O . TYR B 1 105 ? 30.924 69.211 30.171 1.00 24.39 103 TYR B O 1
ATOM 9244 N N . TRP B 1 106 ? 30.022 70.103 28.306 1.00 19.65 104 TRP B N 1
ATOM 9245 C CA . TRP B 1 106 ? 31.198 69.865 27.468 1.00 19.78 104 TRP B CA 1
ATOM 9246 C C . TRP B 1 106 ? 32.162 71.012 27.598 1.00 22.85 104 TRP B C 1
ATOM 9247 O O . TRP B 1 106 ? 31.785 72.147 27.353 1.00 22.48 104 TRP B O 1
ATOM 9268 N N . LYS B 1 107 ? 33.428 70.702 27.845 1.00 20.84 105 LYS B N 1
ATOM 9269 C CA . LYS B 1 107 ? 34.481 71.710 27.985 1.00 21.62 105 LYS B CA 1
ATOM 9270 C C . LYS B 1 107 ? 34.851 72.317 26.646 1.00 23.19 105 LYS B C 1
ATOM 9271 O O . LYS B 1 107 ? 34.819 71.629 25.621 1.00 22.85 105 LYS B O 1
ATOM 9290 N N . ALA B 1 108 ? 35.266 73.585 26.661 1.00 21.20 106 ALA B N 1
ATOM 9291 C CA . ALA B 1 108 ? 35.736 74.275 25.459 1.00 22.57 106 ALA B CA 1
ATOM 9292 C C . ALA B 1 108 ? 36.809 73.425 24.777 1.00 28.12 106 ALA B C 1
ATOM 9293 O O . ALA B 1 108 ? 37.702 72.902 25.448 1.00 29.17 106 ALA B O 1
ATOM 9300 N N . GLY B 1 109 ? 36.647 73.201 23.486 1.00 26.49 107 GLY B N 1
ATOM 9301 C CA . GLY B 1 109 ? 37.556 72.387 22.690 1.00 25.74 107 GLY B CA 1
ATOM 9302 C C . GLY B 1 109 ? 37.081 70.961 22.497 1.00 30.13 107 GLY B C 1
ATOM 9303 O O . GLY B 1 109 ? 37.655 70.237 21.683 1.00 28.14 107 GLY B O 1
ATOM 9307 N N . ALA B 1 110 ? 36.029 70.514 23.227 1.00 25.71 108 ALA B N 1
ATOM 9308 C CA . ALA B 1 110 ? 35.572 69.126 23.120 1.00 24.16 108 ALA B CA 1
ATOM 9309 C C . ALA B 1 110 ? 35.087 68.756 21.712 1.00 26.44 108 ALA B C 1
ATOM 9310 O O . ALA B 1 110 ? 35.296 67.609 21.294 1.00 24.09 108 ALA B O 1
ATOM 9317 N N . GLN B 1 111 ? 34.472 69.682 20.957 1.00 21.25 109 GLN B N 1
ATOM 9318 C CA . GLN B 1 111 ? 34.005 69.302 19.622 1.00 21.60 109 GLN B CA 1
ATOM 9319 C C . GLN B 1 111 ? 35.165 68.946 18.697 1.00 26.55 109 GLN B C 1
ATOM 9320 O O . GLN B 1 111 ? 35.010 68.022 17.903 1.00 24.94 109 GLN B O 1
ATOM 9334 N N . GLN B 1 112 ? 36.337 69.578 18.865 1.00 25.90 110 GLN B N 1
ATOM 9335 C CA . GLN B 1 112 ? 37.525 69.227 18.074 1.00 26.54 110 GLN B CA 1
ATOM 9336 C C . GLN B 1 112 ? 37.947 67.783 18.380 1.00 29.61 110 GLN B C 1
ATOM 9337 O O . GLN B 1 112 ? 38.337 67.053 17.466 1.00 30.43 110 GLN B O 1
ATOM 9341 N N . ALA B 1 113 ? 37.820 67.353 19.643 1.00 25.27 111 ALA B N 1
ATOM 9342 C CA . ALA B 1 113 ? 38.116 65.965 20.025 1.00 24.78 111 ALA B CA 1
ATOM 9343 C C . ALA B 1 113 ? 37.092 65.016 19.396 1.00 25.70 111 ALA B C 1
ATOM 9344 O O . ALA B 1 113 ? 37.472 63.984 18.850 1.00 26.66 111 ALA B O 1
ATOM 9351 N N . LEU B 1 114 ? 35.800 65.381 19.391 1.00 21.12 112 LEU B N 1
ATOM 9352 C CA . LEU B 1 114 ? 34.753 64.528 18.798 1.00 20.91 112 LEU B CA 1
ATOM 9353 C C . LEU B 1 114 ? 34.959 64.352 17.288 1.00 25.28 112 LEU B C 1
ATOM 9354 O O . LEU B 1 114 ? 34.774 63.257 16.761 1.00 23.41 112 LEU B O 1
ATOM 9370 N N . THR B 1 115 ? 35.286 65.437 16.595 1.00 22.66 113 THR B N 1
ATOM 9371 C CA . THR B 1 115 ? 35.414 65.407 15.121 1.00 23.03 113 THR B CA 1
ATOM 9372 C C . THR B 1 115 ? 36.739 64.771 14.678 1.00 27.82 113 THR B C 1
ATOM 9373 O O . THR B 1 115 ? 36.895 64.493 13.488 1.00 28.87 113 THR B O 1
ATOM 9384 N N . SER B 1 116 ? 37.691 64.572 15.597 1.00 26.20 114 SER B N 1
ATOM 9385 C CA . SER B 1 116 ? 38.982 63.973 15.270 1.00 27.26 114 SER B CA 1
ATOM 9386 C C . SER B 1 116 ? 39.183 62.595 15.937 1.00 31.25 114 SER B C 1
ATOM 9387 O O . SER B 1 116 ? 40.311 62.159 16.055 1.00 29.90 114 SER B O 1
ATOM 9395 N N . LEU B 1 117 ? 38.103 61.872 16.287 1.00 27.95 115 LEU B N 1
ATOM 9396 C CA . LEU B 1 117 ? 38.255 60.554 16.921 1.00 26.58 115 LEU B CA 1
ATOM 9397 C C . LEU B 1 117 ? 39.018 59.603 16.014 1.00 30.28 115 LEU B C 1
ATOM 9398 O O . LEU B 1 117 ? 38.750 59.564 14.818 1.00 29.34 115 LEU B O 1
ATOM 9414 N N . SER B 1 118 ? 39.983 58.884 16.577 1.00 27.52 116 SER B N 1
ATOM 9415 C CA . SER B 1 118 ? 40.795 57.892 15.882 1.00 27.00 116 SER B CA 1
ATOM 9416 C C . SER B 1 118 ? 40.195 56.522 16.147 1.00 31.65 116 SER B C 1
ATOM 9417 O O . SER B 1 118 ? 40.033 56.186 17.315 1.00 30.99 116 SER B O 1
ATOM 9425 N N . PRO B 1 119 ? 39.967 55.675 15.113 1.00 27.71 117 PRO B N 1
ATOM 9426 C CA . PRO B 1 119 ? 39.408 54.333 15.359 1.00 27.42 117 PRO B CA 1
ATOM 9427 C C . PRO B 1 119 ? 40.353 53.349 16.064 1.00 32.06 117 PRO B C 1
ATOM 9428 O O . PRO B 1 119 ? 39.903 52.264 16.449 1.00 32.29 117 PRO B O 1
ATOM 9439 N N . ASP B 1 120 ? 41.632 53.725 16.285 1.00 28.24 118 ASP B N 1
ATOM 9440 C CA . ASP B 1 120 ? 42.589 52.868 17.000 1.00 28.50 118 ASP B CA 1
ATOM 9441 C C . ASP B 1 120 ? 42.444 52.974 18.513 1.00 32.68 118 ASP B C 1
ATOM 9442 O O . ASP B 1 120 ? 43.128 52.238 19.236 1.00 33.16 118 ASP B O 1
ATOM 9451 N N . LEU B 1 121 ? 41.624 53.918 19.010 1.00 27.15 119 LEU B N 1
ATOM 9452 C CA . LEU B 1 121 ? 41.467 54.109 20.444 1.00 27.56 119 LEU B CA 1
ATOM 9453 C C . LEU B 1 121 ? 40.018 54.053 20.863 1.00 27.32 119 LEU B C 1
ATOM 9454 O O . LEU B 1 121 ? 39.108 54.288 20.069 1.00 25.65 119 LEU B O 1
ATOM 9470 N N . ARG B 1 122 ? 39.834 53.817 22.165 1.00 24.27 120 ARG B N 1
ATOM 9471 C CA . ARG B 1 122 ? 38.503 53.822 22.740 1.00 25.46 120 ARG B CA 1
ATOM 9472 C C . ARG B 1 122 ? 37.986 55.251 22.854 1.00 26.33 120 ARG B C 1
ATOM 9473 O O . ARG B 1 122 ? 38.796 56.191 22.892 1.00 26.43 120 ARG B O 1
ATOM 9494 N N . LEU B 1 123 ? 36.672 55.430 22.957 1.00 24.74 121 LEU B N 1
ATOM 9495 C CA . LEU B 1 123 ? 36.087 56.760 23.172 1.00 23.71 121 LEU B CA 1
ATOM 9496 C C . LEU B 1 123 ? 36.570 57.383 24.462 1.00 26.84 121 LEU B C 1
ATOM 9497 O O . LEU B 1 123 ? 36.936 58.555 24.477 1.00 24.16 121 LEU B O 1
ATOM 9513 N N . HIS B 1 124 ? 36.554 56.603 25.545 1.00 25.27 122 HIS B N 1
ATOM 9514 C CA . HIS B 1 124 ? 36.854 57.182 26.850 1.00 26.53 122 HIS B CA 1
ATOM 9515 C C . HIS B 1 124 ? 38.294 57.677 26.918 1.00 29.06 122 HIS B C 1
ATOM 9516 O O . HIS B 1 124 ? 38.559 58.651 27.608 1.00 29.40 122 HIS B O 1
ATOM 9530 N N . GLN B 1 125 ? 39.208 57.069 26.155 1.00 25.96 123 GLN B N 1
ATOM 9531 C CA . GLN B 1 125 ? 40.613 57.511 26.159 1.00 26.35 123 GLN B CA 1
ATOM 9532 C C . GLN B 1 125 ? 40.765 58.844 25.449 1.00 34.26 123 GLN B C 1
ATOM 9533 O O . GLN B 1 125 ? 41.676 59.605 25.750 1.00 38.25 123 GLN B O 1
ATOM 9547 N N . GLN B 1 126 ? 39.929 59.084 24.452 1.00 27.16 124 GLN B N 1
ATOM 9548 C CA . GLN B 1 126 ? 39.995 60.295 23.649 1.00 26.12 124 GLN B CA 1
ATOM 9549 C C . GLN B 1 126 ? 39.169 61.448 24.208 1.00 28.27 124 GLN B C 1
ATOM 9550 O O . GLN B 1 126 ? 39.485 62.603 23.916 1.00 26.90 124 GLN B O 1
ATOM 9564 N N . LEU B 1 127 ? 38.140 61.168 25.013 1.00 25.33 125 LEU B N 1
ATOM 9565 C CA . LEU B 1 127 ? 37.242 62.201 25.562 1.00 24.90 125 LEU B CA 1
ATOM 9566 C C . LEU B 1 127 ? 37.464 62.426 27.064 1.00 28.00 125 LEU B C 1
ATOM 9567 O O . LEU B 1 127 ? 36.679 63.126 27.706 1.00 26.67 125 LEU B O 1
ATOM 9583 N N . GLN B 1 128 ? 38.551 61.851 27.628 1.00 26.10 126 GLN B N 1
ATOM 9584 C CA . GLN B 1 128 ? 38.799 61.917 29.068 1.00 26.51 126 GLN B CA 1
ATOM 9585 C C . GLN B 1 128 ? 38.890 63.349 29.624 1.00 29.69 126 GLN B C 1
ATOM 9586 O O . GLN B 1 128 ? 38.517 63.554 30.786 1.00 29.29 126 GLN B O 1
ATOM 9600 N N . ASP B 1 129 ? 39.334 64.331 28.808 1.00 26.22 127 ASP B N 1
ATOM 9601 C CA . ASP B 1 129 ? 39.445 65.733 29.253 1.00 26.52 127 ASP B CA 1
ATOM 9602 C C . ASP B 1 129 ? 38.388 66.659 28.632 1.00 29.43 127 ASP B C 1
ATOM 9603 O O . ASP B 1 129 ? 38.541 67.876 28.734 1.00 30.35 127 ASP B O 1
ATOM 9612 N N . CYS B 1 130 ? 37.278 66.108 28.111 1.00 25.78 128 CYS B N 1
ATOM 9613 C CA . CYS B 1 130 ? 36.267 66.880 27.370 1.00 23.99 128 CYS B CA 1
ATOM 9614 C C . CYS B 1 130 ? 35.079 67.392 28.204 1.00 24.78 128 CYS B C 1
ATOM 9615 O O . CYS B 1 130 ? 34.207 68.026 27.615 1.00 21.01 128 CYS B O 1
ATOM 9623 N N . PHE B 1 131 ? 35.010 67.128 29.511 1.00 21.07 129 PHE B N 1
ATOM 9624 C CA . PHE B 1 131 ? 33.862 67.534 30.317 1.00 21.57 129 PHE B CA 1
ATOM 9625 C C . PHE B 1 131 ? 34.259 68.540 31.380 1.00 25.54 129 PHE B C 1
ATOM 9626 O O . PHE B 1 131 ? 35.215 68.310 32.133 1.00 24.82 129 PHE B O 1
ATOM 9643 N N . SER B 1 132 ? 33.521 69.682 31.453 1.00 22.90 130 SER B N 1
ATOM 9644 C CA . SER B 1 132 ? 33.776 70.755 32.418 1.00 23.50 130 SER B CA 1
ATOM 9645 C C . SER B 1 132 ? 33.174 70.410 33.792 1.00 29.61 130 SER B C 1
ATOM 9646 O O . SER B 1 132 ? 33.519 71.030 34.789 1.00 29.97 130 SER B O 1
ATOM 9654 N N . ILE B 1 133 ? 32.239 69.443 33.815 1.00 27.27 131 ILE B N 1
ATOM 9655 C CA . ILE B 1 133 ? 31.596 68.902 35.025 1.00 25.37 131 ILE B CA 1
ATOM 9656 C C . ILE B 1 133 ? 31.756 67.386 34.929 1.00 29.33 131 ILE B C 1
ATOM 9657 O O . ILE B 1 133 ? 31.318 66.803 33.941 1.00 28.58 131 ILE B O 1
ATOM 9673 N N . SER B 1 134 ? 32.388 66.750 35.917 1.00 25.56 132 SER B N 1
ATOM 9674 C CA . SER B 1 134 ? 32.589 65.287 35.865 1.00 25.45 132 SER B CA 1
ATOM 9675 C C . SER B 1 134 ? 31.377 64.538 36.419 1.00 28.26 132 SER B C 1
ATOM 9676 O O . SER B 1 134 ? 31.058 63.467 35.911 1.00 26.59 132 SER B O 1
ATOM 9684 N N . ASP B 1 135 ? 30.725 65.075 37.455 1.00 25.06 133 ASP B N 1
ATOM 9685 C CA . ASP B 1 135 ? 29.553 64.436 38.076 1.00 25.11 133 ASP B CA 1
ATOM 9686 C C . ASP B 1 135 ? 28.286 65.134 37.608 1.00 27.97 133 ASP B C 1
ATOM 9687 O O . ASP B 1 135 ? 27.976 66.231 38.052 1.00 28.42 133 ASP B O 1
ATOM 9696 N N . CYS B 1 136 ? 27.557 64.485 36.700 1.00 24.75 134 CYS B N 1
ATOM 9697 C CA . CYS B 1 136 ? 26.355 65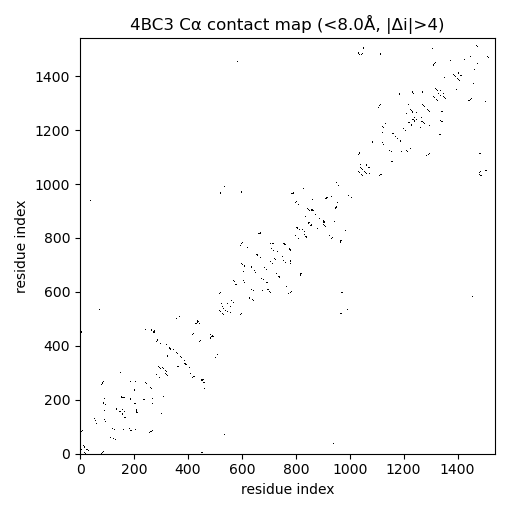.055 36.097 1.00 24.73 134 CYS B CA 1
ATOM 9698 C C . CYS B 1 136 ? 25.157 64.922 36.969 1.00 26.77 134 CYS B C 1
ATOM 9699 O O . CYS B 1 136 ? 24.864 63.799 37.372 1.00 24.28 134 CYS B O 1
ATOM 9707 N N . PRO B 1 137 ? 24.322 65.980 37.067 1.00 23.84 135 PRO B N 1
ATOM 9708 C CA . PRO B 1 137 ? 23.069 65.825 37.795 1.00 21.92 135 PRO B CA 1
ATOM 9709 C C . PRO B 1 137 ? 22.130 64.950 36.983 1.00 22.49 135 PRO B C 1
ATOM 9710 O O . PRO B 1 137 ? 22.134 65.020 35.749 1.00 18.94 135 PRO B O 1
ATOM 9721 N N . VAL B 1 138 ? 21.412 64.061 37.662 1.00 20.27 136 VAL B N 1
ATOM 9722 C CA . VAL B 1 138 ? 20.473 63.140 37.010 1.00 19.60 136 VAL B CA 1
ATOM 9723 C C . VAL B 1 138 ? 19.072 63.388 37.557 1.00 23.65 136 VAL B C 1
ATOM 9724 O O . VAL B 1 138 ? 18.880 64.244 38.414 1.00 23.69 136 VAL B O 1
ATOM 9737 N N . TRP B 1 139 ? 18.100 62.643 37.036 1.00 19.82 137 TRP B N 1
ATOM 9738 C CA . TRP B 1 139 ? 16.677 62.834 37.330 1.00 21.87 137 TRP B CA 1
ATOM 9739 C C . TRP B 1 139 ? 16.291 62.671 38.801 1.00 22.68 137 TRP B C 1
ATOM 9740 O O . TRP B 1 139 ? 15.237 63.139 39.196 1.00 22.87 137 TRP B O 1
ATOM 9778 N N . ASP B 1 141 ? 17.979 63.935 41.331 1.00 22.79 139 ASP B N 1
ATOM 9779 C CA . ASP B 1 141 ? 18.443 65.106 42.092 1.00 22.27 139 ASP B CA 1
ATOM 9780 C C . ASP B 1 141 ? 17.271 65.979 42.567 1.00 26.81 139 ASP B C 1
ATOM 9781 O O . ASP B 1 141 ? 16.360 66.262 41.790 1.00 24.63 139 ASP B O 1
ATOM 9790 N N . SER B 1 142 ? 17.282 66.388 43.854 1.00 25.46 140 SER B N 1
ATOM 9791 C CA . SER B 1 142 ? 16.219 67.236 44.418 1.00 25.79 140 SER B CA 1
ATOM 9792 C C . SER B 1 142 ? 16.837 68.422 45.193 1.00 31.67 140 SER B C 1
ATOM 9793 O O . SER B 1 142 ? 16.249 68.920 46.146 1.00 31.69 140 SER B O 1
ATOM 9801 N N . SER B 1 143 ? 18.004 68.898 44.747 1.00 29.41 141 SER B N 1
ATOM 9802 C CA . SER B 1 143 ? 18.794 69.900 45.447 1.00 29.55 141 SER B CA 1
ATOM 9803 C C . SER B 1 143 ? 18.597 71.351 44.982 1.00 31.10 141 SER B C 1
ATOM 9804 O O . SER B 1 143 ? 19.246 72.230 45.531 1.00 30.92 141 SER B O 1
ATOM 9812 N N . THR B 1 144 ? 17.715 71.610 44.025 1.00 25.66 142 THR B N 1
ATOM 9813 C CA . THR B 1 144 ? 17.586 72.931 43.396 1.00 24.75 142 THR B CA 1
ATOM 9814 C C . THR B 1 144 ? 16.303 73.681 43.729 1.00 27.42 142 THR B C 1
ATOM 9815 O O . THR B 1 144 ? 15.843 74.494 42.916 1.00 27.49 142 THR B O 1
ATOM 9826 N N . THR B 1 145 ? 15.742 73.481 44.923 1.00 26.13 143 THR B N 1
ATOM 9827 C CA . THR B 1 145 ? 14.486 74.174 45.288 1.00 25.29 143 THR B CA 1
ATOM 9828 C C . THR B 1 145 ? 14.630 75.695 45.161 1.00 28.28 143 THR B C 1
ATOM 9829 O O . THR B 1 145 ? 13.720 76.328 44.639 1.00 27.79 143 THR B O 1
ATOM 9840 N N . ALA B 1 146 ? 15.758 76.278 45.590 1.00 31.09 144 ALA B N 1
ATOM 9841 C CA . ALA B 1 146 ? 15.951 77.730 45.502 1.00 31.00 144 ALA B CA 1
ATOM 9842 C C . ALA B 1 146 ? 15.867 78.209 44.058 1.00 32.36 144 ALA B C 1
ATOM 9843 O O . ALA B 1 146 ? 15.195 79.196 43.775 1.00 31.11 144 ALA B O 1
ATOM 9850 N N . GLN B 1 147 ? 16.497 77.463 43.135 1.00 27.68 145 GLN B N 1
ATOM 9851 C CA . GLN B 1 147 ? 16.491 77.800 41.709 1.00 27.29 145 GLN B CA 1
ATOM 9852 C C . GLN B 1 147 ? 15.098 77.671 41.118 1.00 29.22 145 GLN B C 1
ATOM 9853 O O . GLN B 1 147 ? 14.726 78.486 40.297 1.00 30.09 145 GLN B O 1
ATOM 9867 N N . CYS B 1 148 ? 14.328 76.651 41.521 1.00 26.94 146 CYS B N 1
ATOM 9868 C CA . CYS B 1 148 ? 12.957 76.471 41.048 1.00 25.98 146 CYS B CA 1
ATOM 9869 C C . CYS B 1 148 ? 12.113 77.693 41.383 1.00 30.80 146 CYS B C 1
ATOM 9870 O O . CYS B 1 148 ? 11.416 78.206 40.517 1.00 29.33 146 CYS B O 1
ATOM 9878 N N . ARG B 1 149 ? 12.183 78.146 42.643 1.00 28.60 147 ARG B N 1
ATOM 9879 C CA . ARG B 1 149 ? 11.401 79.307 43.087 1.00 31.10 147 ARG B CA 1
ATOM 9880 C C . ARG B 1 149 ? 11.860 80.575 42.369 1.00 35.55 147 ARG B C 1
ATOM 9881 O O . ARG B 1 149 ? 11.012 81.374 41.976 1.00 36.52 147 ARG B O 1
ATOM 9902 N N . GLN B 1 150 ? 13.160 80.725 42.127 1.00 34.32 148 GLN B N 1
ATOM 9903 C CA . GLN B 1 150 ? 13.674 81.902 41.395 1.00 35.11 148 GLN B CA 1
ATOM 9904 C C . GLN B 1 150 ? 13.159 81.928 39.951 1.00 35.89 148 GLN B C 1
ATOM 9905 O O . GLN B 1 150 ? 12.745 82.976 39.473 1.00 32.80 148 GLN B O 1
ATOM 9919 N N . LEU B 1 151 ? 13.134 80.756 39.277 1.00 31.29 149 LEU B N 1
ATOM 9920 C CA . LEU B 1 151 ? 12.702 80.684 37.884 1.00 30.36 149 LEU B CA 1
ATOM 9921 C C . LEU B 1 151 ? 11.219 81.026 37.786 1.00 32.24 149 LEU B C 1
ATOM 9922 O O . LEU B 1 151 ? 10.829 81.790 36.917 1.00 32.16 149 LEU B O 1
ATOM 9938 N N . GLU B 1 152 ? 10.396 80.459 38.670 1.00 27.87 150 GLU B N 1
ATOM 9939 C CA . GLU B 1 152 ? 8.955 80.774 38.669 1.00 28.47 150 GLU B CA 1
ATOM 9940 C C . GLU B 1 152 ? 8.721 82.262 38.921 1.00 34.05 150 GLU B C 1
ATOM 9941 O O . GLU B 1 152 ? 7.919 82.862 38.216 1.00 35.02 150 GLU B O 1
ATOM 9953 N N . ALA B 1 153 ? 9.476 82.873 39.842 1.00 31.95 151 ALA B N 1
ATOM 9954 C CA . ALA B 1 153 ? 9.343 84.317 40.103 1.00 34.45 151 ALA B CA 1
ATOM 9955 C C . ALA B 1 153 ? 9.761 85.144 38.887 1.00 38.83 151 ALA B C 1
ATOM 9956 O O . ALA B 1 153 ? 9.121 86.143 38.594 1.00 40.35 151 ALA B O 1
ATOM 9963 N N . ALA B 1 154 ? 10.814 84.722 38.166 1.00 35.51 152 ALA B N 1
ATOM 9964 C CA . ALA B 1 154 ? 11.311 85.459 36.999 1.00 34.75 152 ALA B CA 1
ATOM 9965 C C . ALA B 1 154 ? 10.334 85.455 35.814 1.00 39.16 152 ALA B C 1
ATOM 9966 O O . ALA B 1 154 ? 10.384 86.383 35.008 1.00 39.90 152 ALA B O 1
ATOM 9973 N N . VAL B 1 155 ? 9.459 84.430 35.674 1.00 33.36 153 VAL B N 1
ATOM 9974 C CA . VAL B 1 155 ? 8.579 84.368 34.492 1.00 33.23 153 VAL B CA 1
ATOM 9975 C C . VAL B 1 155 ? 7.099 84.623 34.794 1.00 39.23 153 VAL B C 1
ATOM 9976 O O . VAL B 1 155 ? 6.265 84.444 33.897 1.00 40.76 153 VAL B O 1
ATOM 9989 N N . GLY B 1 156 ? 6.781 85.052 36.005 1.00 36.06 154 GLY B N 1
ATOM 9990 C CA . GLY B 1 156 ? 5.407 85.389 36.368 1.00 36.52 154 GLY B CA 1
ATOM 9991 C C . GLY B 1 156 ? 4.622 84.348 37.148 1.00 38.31 154 GLY B C 1
ATOM 9992 O O . GLY B 1 156 ? 3.394 84.464 37.248 1.00 38.64 154 GLY B O 1
ATOM 9996 N N . GLY B 1 157 ? 5.309 83.358 37.705 1.00 32.06 155 GLY B N 1
ATOM 9997 C CA . GLY B 1 157 ? 4.706 82.339 38.550 1.00 31.93 155 GLY B CA 1
ATOM 9998 C C . GLY B 1 157 ? 4.755 80.931 38.007 1.00 33.64 155 GLY B C 1
ATOM 9999 O O . GLY B 1 157 ? 5.125 80.704 36.848 1.00 30.88 155 GLY B O 1
ATOM 10003 N N . ALA B 1 158 ? 4.372 79.994 38.859 1.00 29.38 156 ALA B N 1
ATOM 10004 C CA . ALA B 1 158 ? 4.386 78.565 38.564 1.00 27.30 156 ALA B CA 1
ATOM 10005 C C . ALA B 1 158 ? 3.509 78.246 37.364 1.00 29.22 156 ALA B C 1
ATOM 10006 O O . ALA B 1 158 ? 3.943 77.541 36.460 1.00 24.72 156 ALA B O 1
ATOM 10013 N N . GLN B 1 159 ? 2.291 78.802 37.316 1.00 28.54 157 GLN B N 1
ATOM 10014 C CA . GLN B 1 159 ? 1.379 78.521 36.210 1.00 28.19 157 GLN B CA 1
ATOM 10015 C C . GLN B 1 159 ? 1.887 79.142 34.901 1.00 30.51 157 GLN B C 1
ATOM 10016 O O . GLN B 1 159 ? 1.738 78.525 33.843 1.00 29.55 157 GLN B O 1
ATOM 10030 N N . ALA B 1 160 ? 2.494 80.349 34.951 1.00 26.72 158 ALA B N 1
ATOM 10031 C CA . ALA B 1 160 ? 3.103 80.976 33.772 1.00 26.58 158 ALA B CA 1
ATOM 10032 C C . ALA B 1 160 ? 4.194 80.075 33.202 1.00 27.72 158 ALA B C 1
ATOM 10033 O O . ALA B 1 160 ? 4.252 79.857 31.981 1.00 25.75 158 ALA B O 1
ATOM 10040 N N . LEU B 1 161 ? 5.057 79.539 34.087 1.00 25.89 159 LEU B N 1
ATOM 10041 C CA . LEU B 1 161 ? 6.122 78.642 33.665 1.00 24.58 159 LEU B CA 1
ATOM 10042 C C . LEU B 1 161 ? 5.539 77.369 33.046 1.00 26.23 159 LEU B C 1
ATOM 10043 O O . LEU B 1 161 ? 6.077 76.872 32.059 1.00 27.28 159 LEU B O 1
ATOM 10059 N N . SER B 1 162 ? 4.436 76.888 33.591 1.00 22.80 160 SER B N 1
ATOM 10060 C CA . SER B 1 162 ? 3.782 75.691 33.063 1.00 21.51 160 SER B CA 1
ATOM 10061 C C . SER B 1 162 ? 3.122 75.955 31.723 1.00 24.93 160 SER B C 1
ATOM 10062 O O . SER B 1 162 ? 3.241 75.144 30.828 1.00 22.88 160 SER B O 1
ATOM 10070 N N . CYS B 1 163 ? 2.468 77.088 31.553 1.00 26.46 161 CYS B N 1
ATOM 10071 C CA . CYS B 1 163 ? 1.904 77.453 30.254 1.00 27.05 161 CYS B CA 1
ATOM 10072 C C . CYS B 1 163 ? 2.981 77.439 29.196 1.00 32.33 161 CYS B C 1
ATOM 10073 O O . CYS B 1 163 ? 2.779 76.869 28.133 1.00 32.49 161 CYS B O 1
ATOM 10081 N N . LEU B 1 164 ? 4.137 78.017 29.506 1.00 26.75 162 LEU B N 1
ATOM 10082 C CA . LEU B 1 164 ? 5.246 78.078 28.577 1.00 25.95 162 LEU B CA 1
ATOM 10083 C C . LEU B 1 164 ? 5.881 76.740 28.289 1.00 26.21 162 LEU B C 1
ATOM 10084 O O . LEU B 1 164 ? 6.081 76.402 27.128 1.00 25.25 162 LEU B O 1
ATOM 10100 N N . THR B 1 165 ? 6.274 76.007 29.325 1.00 22.46 163 THR B N 1
ATOM 10101 C CA . THR B 1 165 ? 7.144 74.849 29.176 1.00 19.79 163 THR B CA 1
ATOM 10102 C C . THR B 1 165 ? 6.524 73.479 29.460 1.00 22.69 163 THR B C 1
ATOM 10103 O O . THR B 1 165 ? 7.253 72.470 29.403 1.00 21.25 163 THR B O 1
ATOM 10114 N N . GLY B 1 166 ? 5.243 73.462 29.839 1.00 21.62 164 GLY B N 1
ATOM 10115 C CA . GLY B 1 166 ? 4.517 72.230 30.096 1.00 21.29 164 GLY B CA 1
ATOM 10116 C C . GLY B 1 166 ? 4.519 71.720 31.531 1.00 23.43 164 GLY B C 1
ATOM 10117 O O . GLY B 1 166 ? 3.774 70.796 31.870 1.00 23.25 164 GLY B O 1
ATOM 10121 N N . SER B 1 167 ? 5.402 72.289 32.357 1.00 19.37 165 SER B N 1
ATOM 10122 C CA . SER B 1 167 ? 5.566 71.985 33.750 1.00 18.90 165 SER B CA 1
ATOM 10123 C C . SER B 1 167 ? 5.870 73.242 34.539 1.00 23.03 165 SER B C 1
ATOM 10124 O O . SER B 1 167 ? 6.544 74.144 34.045 1.00 21.70 165 SER B O 1
ATOM 10132 N N . ARG B 1 168 ? 5.458 73.261 35.803 1.00 21.83 166 ARG B N 1
ATOM 10133 C CA . ARG B 1 168 ? 5.942 74.288 36.722 1.00 22.66 166 ARG B CA 1
ATOM 10134 C C . ARG B 1 168 ? 7.407 73.890 37.023 1.00 25.48 166 ARG B C 1
ATOM 10135 O O . ARG B 1 168 ? 7.914 72.920 36.431 1.00 22.33 166 ARG B O 1
ATOM 10156 N N . ALA B 1 169 ? 8.091 74.583 37.928 1.00 23.56 167 ALA B N 1
ATOM 10157 C CA . ALA B 1 169 ? 9.489 74.223 38.170 1.00 22.83 167 ALA B CA 1
ATOM 10158 C C . ALA B 1 169 ? 9.616 72.969 39.045 1.00 27.43 167 ALA B C 1
ATOM 10159 O O . ALA B 1 169 ? 9.027 72.906 40.132 1.00 27.49 167 ALA B O 1
ATOM 10166 N N . TYR B 1 170 ? 10.371 71.973 38.554 1.00 19.74 168 TYR B N 1
ATOM 10167 C CA . TYR B 1 170 ? 10.689 70.738 39.266 1.00 20.12 168 TYR B CA 1
ATOM 10168 C C . TYR B 1 170 ? 12.197 70.686 39.431 1.00 23.46 168 TYR B C 1
ATOM 10169 O O . TYR B 1 170 ? 12.933 71.012 38.505 1.00 23.26 168 TYR B O 1
ATOM 10187 N N . GLU B 1 171 ? 12.640 70.252 40.587 1.00 20.26 169 GLU B N 1
ATOM 10188 C CA . GLU B 1 171 ? 14.047 70.256 40.958 1.00 20.15 169 GLU B CA 1
ATOM 10189 C C . GLU B 1 171 ? 14.934 69.529 39.951 1.00 24.20 169 GLU B C 1
ATOM 10190 O O . GLU B 1 171 ? 16.019 70.002 39.643 1.00 22.33 169 GLU B O 1
ATOM 10202 N N . ARG B 1 172 ? 14.463 68.387 39.436 1.00 22.11 170 ARG B N 1
ATOM 10203 C CA . ARG B 1 172 ? 15.247 67.601 38.500 1.00 20.01 170 ARG B CA 1
ATOM 10204 C C . ARG B 1 172 ? 15.320 68.224 37.087 1.00 22.05 170 ARG B C 1
ATOM 10205 O O . ARG B 1 172 ? 16.207 67.842 36.323 1.00 21.06 170 ARG B O 1
ATOM 10226 N N . PHE B 1 173 ? 14.401 69.140 36.743 1.00 19.53 171 PHE B N 1
ATOM 10227 C CA . PHE B 1 173 ? 14.335 69.712 35.404 1.00 18.44 171 PHE B CA 1
ATOM 10228 C C . PHE B 1 173 ? 15.610 70.492 35.142 1.00 23.09 171 PHE B C 1
ATOM 10229 O O . PHE B 1 173 ? 16.147 71.168 36.014 1.00 22.56 171 PHE B O 1
ATOM 10246 N N . THR B 1 174 ? 16.133 70.303 33.946 1.00 19.55 172 THR B N 1
ATOM 10247 C CA . THR B 1 174 ? 17.479 70.738 33.564 1.00 17.63 172 THR B CA 1
ATOM 10248 C C . THR B 1 174 ? 17.798 72.202 33.769 1.00 21.22 172 THR B C 1
ATOM 10249 O O . THR B 1 174 ? 18.886 72.493 34.246 1.00 20.61 172 THR B O 1
ATOM 10260 N N . GLY B 1 175 ? 16.905 73.110 33.428 1.00 20.82 173 GLY B N 1
ATOM 10261 C CA . GLY B 1 175 ? 17.166 74.534 33.612 1.00 19.87 173 GLY B CA 1
ATOM 10262 C C . GLY B 1 175 ? 17.563 74.898 35.027 1.00 25.74 173 GLY B C 1
ATOM 10263 O O . GLY B 1 175 ? 18.428 75.745 35.241 1.00 24.16 173 GLY B O 1
ATOM 10267 N N . ASN B 1 176 ? 16.932 74.245 36.022 1.00 23.48 174 ASN B N 1
ATOM 10268 C CA . ASN B 1 176 ? 17.199 74.505 37.441 1.00 23.49 174 ASN B CA 1
ATOM 10269 C C . ASN B 1 176 ? 18.569 73.948 37.826 1.00 24.61 174 ASN B C 1
ATOM 10270 O O . ASN B 1 176 ? 19.261 74.543 38.644 1.00 23.91 174 ASN B O 1
ATOM 10281 N N . GLN B 1 177 ? 18.968 72.829 37.212 1.00 20.28 175 GLN B N 1
ATOM 10282 C CA . GLN B 1 177 ? 20.283 72.232 37.455 1.00 18.46 175 GLN B CA 1
ATOM 10283 C C . GLN B 1 177 ? 21.357 73.111 36.824 1.00 23.91 175 GLN B C 1
ATOM 10284 O O . GLN B 1 177 ? 22.403 73.338 37.433 1.00 25.57 175 GLN B O 1
ATOM 10298 N N . ILE B 1 178 ? 21.090 73.633 35.614 1.00 20.77 176 ILE B N 1
ATOM 10299 C CA . ILE B 1 178 ? 22.037 74.532 34.934 1.00 20.83 176 ILE B CA 1
ATOM 10300 C C . ILE B 1 178 ? 22.210 75.793 35.768 1.00 25.36 176 ILE B C 1
ATOM 10301 O O . ILE B 1 178 ? 23.315 76.261 35.936 1.00 25.28 176 ILE B O 1
ATOM 10317 N N . ALA B 1 179 ? 21.099 76.360 36.266 1.00 24.06 177 ALA B N 1
ATOM 10318 C CA . ALA B 1 179 ? 21.135 77.561 37.102 1.00 24.93 177 ALA B CA 1
ATOM 10319 C C . ALA B 1 179 ? 22.012 77.334 38.334 1.00 26.65 177 ALA B C 1
ATOM 10320 O O . ALA B 1 179 ? 22.849 78.169 38.629 1.00 27.96 177 ALA B O 1
ATOM 10327 N N . LYS B 1 180 ? 21.881 76.169 38.992 1.00 22.79 178 LYS B N 1
ATOM 10328 C CA . LYS B 1 180 ? 22.691 75.848 40.177 1.00 25.36 178 LYS B CA 1
ATOM 10329 C C . LYS B 1 180 ? 24.183 75.806 39.821 1.00 29.55 178 LYS B C 1
ATOM 10330 O O . LYS B 1 180 ? 24.998 76.324 40.585 1.00 30.54 178 LYS B O 1
ATOM 10349 N N . ILE B 1 181 ? 24.533 75.212 38.675 1.00 26.15 179 ILE B N 1
ATOM 10350 C CA . ILE B 1 181 ? 25.935 75.116 38.239 1.00 25.35 179 ILE B CA 1
ATOM 10351 C C . ILE B 1 181 ? 26.477 76.519 37.919 1.00 28.54 179 ILE B C 1
ATOM 10352 O O . ILE B 1 181 ? 27.602 76.847 38.296 1.00 30.02 179 ILE B O 1
ATOM 10368 N N . TYR B 1 182 ? 25.689 77.351 37.251 1.00 24.52 180 TYR B N 1
ATOM 10369 C CA . TYR B 1 182 ? 26.113 78.715 36.941 1.00 26.76 180 TYR B CA 1
ATOM 10370 C C . TYR B 1 182 ? 26.350 79.520 38.222 1.00 32.22 180 TYR B C 1
ATOM 10371 O O . TYR B 1 182 ? 27.316 80.290 38.316 1.00 32.65 180 TYR B O 1
ATOM 10389 N N . GLN B 1 183 ? 25.453 79.343 39.208 1.00 29.80 181 GLN B N 1
ATOM 10390 C CA . GLN B 1 183 ? 25.547 80.048 40.483 1.00 30.32 181 GLN B CA 1
ATOM 10391 C C . GLN B 1 183 ? 26.707 79.549 41.338 1.00 35.03 181 GLN B C 1
ATOM 10392 O O . GLN B 1 183 ? 27.440 80.373 41.886 1.00 34.65 181 GLN B O 1
ATOM 10406 N N . GLN B 1 184 ? 26.850 78.237 41.478 1.00 31.60 182 GLN B N 1
ATOM 10407 C CA . GLN B 1 184 ? 27.864 77.664 42.360 1.00 32.81 182 GLN B CA 1
ATOM 10408 C C . GLN B 1 184 ? 29.202 77.454 41.726 1.00 39.36 182 GLN B C 1
ATOM 10409 O O . GLN B 1 184 ? 30.198 77.369 42.460 1.00 39.20 182 GLN B O 1
ATOM 10423 N N . ASN B 1 185 ? 29.246 77.305 40.402 1.00 33.39 183 ASN B N 1
ATOM 10424 C CA . ASN B 1 185 ? 30.494 77.050 39.733 1.00 31.22 183 ASN B CA 1
ATOM 10425 C C . ASN B 1 185 ? 30.558 77.807 38.405 1.00 35.73 183 ASN B C 1
ATOM 10426 O O . ASN B 1 185 ? 30.654 77.243 37.312 1.00 30.88 183 ASN B O 1
ATOM 10437 N N . PRO B 1 186 ? 30.547 79.135 38.501 1.00 35.30 184 PRO B N 1
ATOM 10438 C CA . PRO B 1 186 ? 30.623 79.941 37.281 1.00 34.84 184 PRO B CA 1
ATOM 10439 C C . PRO B 1 186 ? 31.909 79.722 36.473 1.00 36.74 184 PRO B C 1
ATOM 10440 O O . PRO B 1 186 ? 31.894 79.968 35.263 1.00 34.25 184 PRO B O 1
ATOM 10451 N N . GLU B 1 187 ? 32.999 79.280 37.105 1.00 33.43 185 GLU B N 1
ATOM 10452 C CA . GLU B 1 187 ? 34.231 78.995 36.367 1.00 34.42 185 GLU B CA 1
ATOM 10453 C C . GLU B 1 187 ? 34.016 77.815 35.440 1.00 33.72 185 GLU B C 1
ATOM 10454 O O . GLU B 1 187 ? 34.331 77.915 34.260 1.00 31.33 185 GLU B O 1
ATOM 10466 N N . ALA B 1 188 ? 33.458 76.709 35.956 1.00 31.06 186 ALA B N 1
ATOM 10467 C CA . ALA B 1 188 ? 33.180 75.554 35.098 1.00 29.09 186 ALA B CA 1
ATOM 10468 C C . ALA B 1 188 ? 32.182 75.949 34.016 1.00 28.26 186 ALA B C 1
ATOM 10469 O O . ALA B 1 188 ? 32.347 75.575 32.853 1.00 27.34 186 ALA B O 1
ATOM 10476 N N . TYR B 1 189 ? 31.171 76.755 34.381 1.00 23.22 187 TYR B N 1
ATOM 10477 C CA . TYR B 1 189 ? 30.181 77.213 33.420 1.00 24.22 187 TYR B CA 1
ATOM 10478 C C . TYR B 1 189 ? 30.857 78.065 32.313 1.00 27.23 187 TYR B C 1
ATOM 10479 O O . TYR B 1 189 ? 30.584 77.856 31.146 1.00 27.41 187 TYR B O 1
ATOM 10497 N N . SER B 1 190 ? 31.793 78.956 32.677 1.00 25.68 188 SER B N 1
ATOM 10498 C CA . SER B 1 190 ? 32.482 79.783 31.673 1.00 25.97 188 SER B CA 1
ATOM 10499 C C . SER B 1 190 ? 33.368 78.940 30.733 1.00 31.24 188 SER B C 1
ATOM 10500 O O . SER B 1 190 ? 33.624 79.360 29.593 1.00 29.98 188 SER B O 1
ATOM 10508 N N . HIS B 1 191 ? 33.815 77.729 31.194 1.00 26.98 189 HIS B N 1
ATOM 10509 C CA . HIS B 1 191 ? 34.605 76.800 30.372 1.00 24.98 189 HIS B CA 1
ATOM 10510 C C . HIS B 1 191 ? 33.735 75.819 29.597 1.00 27.09 189 HIS B C 1
ATOM 10511 O O . HIS B 1 191 ? 34.296 74.935 28.938 1.00 25.71 189 HIS B O 1
ATOM 10525 N N . THR B 1 192 ? 32.390 75.960 29.647 1.00 23.76 190 THR B N 1
ATOM 10526 C CA . THR B 1 192 ? 31.469 75.053 28.956 1.00 23.34 190 THR B CA 1
ATOM 10527 C C . THR B 1 192 ? 31.067 75.628 27.600 1.00 25.99 190 THR B C 1
ATOM 10528 O O . THR B 1 192 ? 30.521 76.724 27.549 1.00 26.18 190 THR B O 1
ATOM 10539 N N . GLU B 1 193 ? 31.366 74.918 26.516 1.00 20.26 191 GLU B N 1
ATOM 10540 C CA . GLU B 1 193 ? 31.013 75.366 25.174 1.00 19.49 191 GLU B CA 1
ATOM 10541 C C . GLU B 1 193 ? 29.679 74.785 24.719 1.00 23.33 191 GLU B C 1
ATOM 10542 O O . GLU B 1 193 ? 29.077 75.317 23.786 1.00 22.64 191 GLU B O 1
ATOM 10554 N N . ARG B 1 194 ? 29.232 73.694 25.341 1.00 22.51 192 ARG B N 1
ATOM 10555 C CA . ARG B 1 194 ? 27.991 73.042 24.936 1.00 21.38 192 ARG B CA 1
ATOM 10556 C C . ARG B 1 194 ? 27.372 72.311 26.120 1.00 23.80 192 ARG B C 1
ATOM 10557 O O . ARG B 1 194 ? 28.083 71.730 26.935 1.00 21.88 192 ARG B O 1
ATOM 10578 N N . ILE B 1 195 ? 26.039 72.325 26.198 1.00 19.92 193 ILE B N 1
ATOM 10579 C CA . ILE B 1 195 ? 25.287 71.596 27.217 1.00 17.82 193 ILE B CA 1
ATOM 10580 C C . ILE B 1 195 ? 24.335 70.663 26.504 1.00 20.47 193 ILE B C 1
ATOM 10581 O O . ILE B 1 195 ? 23.551 71.103 25.665 1.00 19.73 193 ILE B O 1
ATOM 10597 N N . SER B 1 196 ? 24.361 69.400 26.902 1.00 19.86 194 SER B N 1
ATOM 10598 C CA . SER B 1 196 ? 23.517 68.361 26.345 1.00 19.22 194 SER B CA 1
ATOM 10599 C C . SER B 1 196 ? 22.656 67.711 27.408 1.00 22.03 194 SER B C 1
ATOM 10600 O O . SER B 1 196 ? 23.027 67.694 28.594 1.00 18.16 194 SER B O 1
ATOM 10608 N N . LEU B 1 197 ? 21.573 67.078 26.972 1.00 20.28 195 LEU B N 1
ATOM 10609 C CA . LEU B 1 197 ? 20.820 66.137 27.785 1.00 18.85 195 LEU B CA 1
ATOM 10610 C C . LEU B 1 197 ? 21.522 64.794 27.639 1.00 18.52 195 LEU B C 1
ATOM 10611 O O . LEU B 1 197 ? 22.327 64.639 26.726 1.00 19.44 195 LEU B O 1
ATOM 10627 N N . VAL B 1 198 ? 21.194 63.792 28.466 1.00 17.50 196 VAL B N 1
ATOM 10628 C CA . VAL B 1 198 ? 21.808 62.468 28.296 1.00 17.23 196 VAL B CA 1
ATOM 10629 C C . VAL B 1 198 ? 21.515 61.955 26.881 1.00 18.94 196 VAL B C 1
ATOM 10630 O O . VAL B 1 198 ? 22.415 61.467 26.205 1.00 18.35 196 VAL B O 1
ATOM 10643 N N . SER B 1 199 ? 20.273 62.123 26.411 1.00 16.52 197 SER B N 1
ATOM 10644 C CA . SER B 1 199 ? 19.856 61.709 25.069 1.00 16.84 197 SER B CA 1
ATOM 10645 C C . SER B 1 199 ? 20.741 62.341 23.970 1.00 18.26 197 SER B C 1
ATOM 10646 O O . SER B 1 199 ? 21.306 61.622 23.159 1.00 19.63 197 SER B O 1
ATOM 10654 N N . SER B 1 200 ? 20.900 63.682 23.978 1.00 19.46 198 SER B N 1
ATOM 10655 C CA . SER B 1 200 ? 21.640 64.379 22.929 1.00 18.40 198 SER B CA 1
ATOM 10656 C C . SER B 1 200 ? 23.166 64.205 23.101 1.00 22.54 198 SER B C 1
ATOM 10657 O O . SER B 1 200 ? 23.894 64.264 22.111 1.00 20.58 198 SER B O 1
ATOM 10665 N N . PHE B 1 201 ? 23.640 63.936 24.325 1.00 19.24 199 PHE B N 1
ATOM 10666 C CA . PHE B 1 201 ? 25.030 63.593 24.590 1.00 18.07 199 PHE B CA 1
ATOM 10667 C C . PHE B 1 201 ? 25.352 62.260 23.877 1.00 19.04 199 PHE B C 1
ATOM 10668 O O . PHE B 1 201 ? 26.353 62.149 23.188 1.00 17.76 199 PHE B O 1
ATOM 10685 N N . ALA B 1 202 ? 24.499 61.249 24.047 1.00 16.86 200 ALA B N 1
ATOM 10686 C CA . ALA B 1 202 ? 24.700 59.956 23.410 1.00 18.30 200 ALA B CA 1
ATOM 10687 C C . ALA B 1 202 ? 24.650 60.079 21.872 1.00 20.96 200 ALA B C 1
ATOM 10688 O O . ALA B 1 202 ? 25.496 59.517 21.178 1.00 20.36 200 ALA B O 1
ATOM 10695 N N . ALA B 1 203 ? 23.721 60.890 21.343 1.00 19.39 201 ALA B N 1
ATOM 10696 C CA . ALA B 1 203 ? 23.663 61.122 19.890 1.00 18.31 201 ALA B CA 1
ATOM 10697 C C . ALA B 1 203 ? 24.962 61.758 19.399 1.00 22.46 201 ALA B C 1
ATOM 10698 O O . ALA B 1 203 ? 25.486 61.367 18.359 1.00 24.67 201 ALA B O 1
ATOM 10705 N N . SER B 1 204 ? 25.521 62.672 20.182 1.00 17.18 202 SER B N 1
ATOM 10706 C CA . SER B 1 204 ? 26.798 63.327 19.856 1.00 15.95 202 SER B CA 1
ATOM 10707 C C . SER B 1 204 ? 27.927 62.341 19.778 1.00 21.47 202 SER B C 1
ATOM 10708 O O . SER B 1 204 ? 28.773 62.459 18.882 1.00 22.08 202 SER B O 1
ATOM 10716 N N . LEU B 1 205 ? 27.943 61.346 20.665 1.00 19.57 203 LEU B N 1
ATOM 10717 C CA . LEU B 1 205 ? 28.985 60.326 20.641 1.00 19.65 203 LEU B CA 1
ATOM 10718 C C . LEU B 1 205 ? 28.954 59.542 19.324 1.00 23.24 203 LEU B C 1
ATOM 10719 O O . LEU B 1 205 ? 30.017 59.270 18.777 1.00 22.82 203 LEU B O 1
ATOM 10735 N N . PHE B 1 206 ? 27.743 59.203 18.811 1.00 18.26 204 PHE B N 1
ATOM 10736 C CA . PHE B 1 206 ? 27.609 58.475 17.527 1.00 19.35 204 PHE B CA 1
ATOM 10737 C C . PHE B 1 206 ? 27.926 59.355 16.299 1.00 21.20 204 PHE B C 1
ATOM 10738 O O . PHE B 1 206 ? 28.489 58.862 15.329 1.00 20.40 204 PHE B O 1
ATOM 10755 N N . LEU B 1 207 ? 27.574 60.637 16.339 1.00 18.70 205 LEU B N 1
ATOM 10756 C CA . LEU B 1 207 ? 27.859 61.567 15.266 1.00 19.42 205 LEU B CA 1
ATOM 10757 C C . LEU B 1 207 ? 29.334 61.923 15.162 1.00 23.49 205 LEU B C 1
ATOM 10758 O O . LEU B 1 207 ? 29.791 62.290 14.075 1.00 23.78 205 LEU B O 1
ATOM 10774 N N . GLY B 1 208 ? 30.037 61.937 16.289 1.00 21.97 206 GLY B N 1
ATOM 10775 C CA . GLY B 1 208 ? 31.386 62.466 16.315 1.00 21.66 206 GLY B CA 1
ATOM 10776 C C . GLY B 1 208 ? 31.333 63.974 16.134 1.00 25.14 206 GLY B C 1
ATOM 10777 O O . GLY B 1 208 ? 32.258 64.574 15.583 1.00 24.22 206 GLY B O 1
ATOM 10781 N N . SER B 1 209 ? 30.236 64.603 16.604 1.00 21.94 207 SER B N 1
ATOM 10782 C CA . SER B 1 209 ? 29.980 66.059 16.566 1.00 21.31 207 SER B CA 1
ATOM 10783 C C . SER B 1 209 ? 28.743 66.307 17.410 1.00 23.80 207 SER B C 1
ATOM 10784 O O . SER B 1 209 ? 28.072 65.340 17.786 1.00 22.69 207 SER B O 1
ATOM 10792 N N . TYR B 1 210 ? 28.474 67.559 17.804 1.00 21.30 208 TYR B N 1
ATOM 10793 C CA . TYR B 1 210 ? 27.358 67.806 18.692 1.00 20.52 208 TYR B CA 1
ATOM 10794 C C . TYR B 1 210 ? 26.031 67.604 18.023 1.00 24.23 208 TYR B C 1
ATOM 10795 O O . TYR B 1 210 ? 25.788 68.125 16.940 1.00 21.15 208 TYR B O 1
ATOM 10813 N N . SER B 1 211 ? 25.185 66.826 18.661 1.00 21.53 209 SER B N 1
ATOM 10814 C CA . SER B 1 211 ? 23.831 66.654 18.220 1.00 20.33 209 SER B CA 1
ATOM 10815 C C . SER B 1 211 ? 22.949 67.737 18.805 1.00 23.74 209 SER B C 1
ATOM 10816 O O . SER B 1 211 ? 23.114 68.095 19.966 1.00 21.05 209 SER B O 1
ATOM 10824 N N . PRO B 1 212 ? 21.906 68.173 18.082 1.00 19.93 210 PRO B N 1
ATOM 10825 C CA . PRO B 1 212 ? 20.919 69.044 18.710 1.00 19.37 210 PRO B CA 1
ATOM 10826 C C . PRO B 1 212 ? 20.064 68.235 19.691 1.00 23.25 210 PRO B C 1
ATOM 10827 O O . PRO B 1 212 ? 20.068 67.001 19.628 1.00 21.27 210 PRO B O 1
ATOM 10838 N N . ILE B 1 213 ? 19.328 68.945 20.569 1.00 19.43 211 ILE B N 1
ATOM 10839 C CA . ILE B 1 213 ? 18.351 68.422 21.498 1.00 18.35 211 ILE B CA 1
ATOM 10840 C C . ILE B 1 213 ? 17.033 68.303 20.727 1.00 21.32 211 ILE B C 1
ATOM 10841 O O . ILE B 1 213 ? 16.690 69.216 19.956 1.00 20.53 211 ILE B O 1
ATOM 10857 N N . ASP B 1 214 ? 16.263 67.237 20.963 1.00 18.84 212 ASP B N 1
ATOM 10858 C CA . ASP B 1 214 ? 14.980 67.105 20.261 1.00 17.29 212 ASP B CA 1
ATOM 10859 C C . ASP B 1 214 ? 13.859 67.847 21.005 1.00 20.24 212 ASP B C 1
ATOM 10860 O O . ASP B 1 214 ? 13.994 68.172 22.185 1.00 20.02 212 ASP B O 1
ATOM 10869 N N . TYR B 1 215 ? 12.745 68.100 20.341 1.00 18.32 213 TYR B N 1
ATOM 10870 C CA . TYR B 1 215 ? 11.640 68.792 21.004 1.00 19.93 213 TYR B CA 1
ATOM 10871 C C . TYR B 1 215 ? 11.105 68.044 22.226 1.00 23.23 213 TYR B C 1
ATOM 10872 O O . TYR B 1 215 ? 10.689 68.693 23.185 1.00 21.83 213 TYR B O 1
ATOM 10890 N N . SER B 1 216 ? 11.030 66.714 22.169 1.00 20.31 214 SER B N 1
ATOM 10891 C CA . SER B 1 216 ? 10.395 65.962 23.223 1.00 20.00 214 SER B CA 1
ATOM 10892 C C . SER B 1 216 ? 11.245 65.920 24.510 1.00 22.69 214 SER B C 1
ATOM 10893 O O . SER B 1 216 ? 10.784 66.404 25.543 1.00 19.92 214 SER B O 1
ATOM 10901 N N . ASP B 1 217 ? 12.504 65.449 24.457 1.00 19.55 215 ASP B N 1
ATOM 10902 C CA . ASP B 1 217 ? 13.353 65.486 25.648 1.00 19.30 215 ASP B CA 1
ATOM 10903 C C . ASP B 1 217 ? 13.684 66.917 26.032 1.00 23.06 215 ASP B C 1
ATOM 10904 O O . ASP B 1 217 ? 13.718 67.226 27.213 1.00 21.19 215 ASP B O 1
ATOM 10913 N N . GLY B 1 218 ? 13.782 67.809 25.042 1.00 18.10 216 GLY B N 1
ATOM 10914 C CA . GLY B 1 218 ? 13.966 69.239 25.264 1.00 18.99 216 GLY B CA 1
ATOM 10915 C C . GLY B 1 218 ? 12.859 69.886 26.070 1.00 20.81 216 GLY B C 1
ATOM 10916 O O . GLY B 1 218 ? 13.085 70.932 26.686 1.00 21.68 216 GLY B O 1
ATOM 10920 N N . SER B 1 219 ? 11.677 69.217 26.168 1.00 20.76 217 SER B N 1
ATOM 10921 C CA . SER B 1 219 ? 10.538 69.673 26.982 1.00 19.47 217 SER B CA 1
ATOM 10922 C C . SER B 1 219 ? 10.699 69.377 28.506 1.00 23.03 217 SER B C 1
ATOM 10923 O O . SER B 1 219 ? 9.838 69.795 29.287 1.00 22.50 217 SER B O 1
ATOM 10931 N N . GLY B 1 220 ? 11.743 68.647 28.902 1.00 19.76 218 GLY B N 1
ATOM 10932 C CA . GLY B 1 220 ? 11.973 68.266 30.292 1.00 18.75 218 GLY B CA 1
ATOM 10933 C C . GLY B 1 220 ? 12.993 69.156 30.985 1.00 24.79 218 GLY B C 1
ATOM 10934 O O . GLY B 1 220 ? 13.708 68.697 31.880 1.00 25.47 218 GLY B O 1
ATOM 10955 N N . ASN B 1 222 ? 12.257 72.961 31.683 1.00 19.57 220 ASN B N 1
ATOM 10956 C CA . ASN B 1 222 ? 11.714 74.267 32.060 1.00 20.89 220 ASN B CA 1
ATOM 10957 C C . ASN B 1 222 ? 12.355 75.372 31.202 1.00 25.51 220 ASN B C 1
ATOM 10958 O O . ASN B 1 222 ? 12.472 76.506 31.674 1.00 22.67 220 ASN B O 1
ATOM 10969 N N . LEU B 1 223 ? 12.687 75.063 29.918 1.00 22.54 221 LEU B N 1
ATOM 10970 C CA . LEU B 1 223 ? 13.291 76.047 29.000 1.00 22.76 221 LEU B CA 1
ATOM 10971 C C . LEU B 1 223 ? 12.596 76.172 27.639 1.00 25.16 221 LEU B C 1
ATOM 10972 O O . LEU B 1 223 ? 12.621 77.255 27.049 1.00 26.61 221 LEU B O 1
ATOM 10988 N N . LEU B 1 224 ? 12.110 75.073 27.079 1.00 19.51 222 LEU B N 1
ATOM 10989 C CA . LEU B 1 224 ? 11.502 75.085 25.767 1.00 21.65 222 LEU B CA 1
ATOM 10990 C C . LEU B 1 224 ? 10.051 75.583 25.810 1.00 24.64 222 LEU B C 1
ATOM 10991 O O . LEU B 1 224 ? 9.274 75.147 26.653 1.00 22.41 222 LEU B O 1
ATOM 11007 N N . GLN B 1 225 ? 9.698 76.433 24.866 1.00 20.17 223 GLN B N 1
ATOM 11008 C CA . GLN B 1 225 ? 8.324 76.899 24.671 1.00 20.06 223 GLN B CA 1
ATOM 11009 C C . GLN B 1 225 ? 7.682 75.777 23.853 1.00 25.74 223 GLN B C 1
ATOM 11010 O O . GLN B 1 225 ? 7.975 75.641 22.653 1.00 26.66 223 GLN B O 1
ATOM 11024 N N . ILE B 1 226 ? 6.917 74.913 24.512 1.00 23.45 224 ILE B N 1
ATOM 11025 C CA . ILE B 1 226 ? 6.410 73.697 23.873 1.00 21.84 224 ILE B CA 1
ATOM 11026 C C . ILE B 1 226 ? 5.495 73.951 22.681 1.00 23.60 224 ILE B C 1
ATOM 11027 O O . ILE B 1 226 ? 5.555 73.185 21.733 1.00 23.39 224 ILE B O 1
ATOM 11043 N N . GLN B 1 227 ? 4.723 74.996 22.662 1.00 23.13 225 GLN B N 1
ATOM 11044 C CA . GLN B 1 227 ? 3.837 75.123 21.523 1.00 24.95 225 GLN B CA 1
ATOM 11045 C C . GLN B 1 227 ? 4.520 75.705 20.285 1.00 29.66 225 GLN B C 1
ATOM 11046 O O . GLN B 1 227 ? 4.278 75.193 19.200 1.00 30.69 225 GLN B O 1
ATOM 11060 N N . ASP B 1 228 ? 5.366 76.735 20.424 1.00 26.45 226 ASP B N 1
ATOM 11061 C CA . ASP B 1 228 ? 6.093 77.305 19.286 1.00 24.73 226 ASP B CA 1
ATOM 11062 C C . ASP B 1 228 ? 7.400 76.565 18.991 1.00 26.98 226 ASP B C 1
ATOM 11063 O O . ASP B 1 228 ? 8.005 76.826 17.949 1.00 26.74 226 ASP B O 1
ATOM 11072 N N . LYS B 1 229 ? 7.819 75.641 19.880 1.00 22.53 227 LYS B N 1
ATOM 11073 C CA . LYS B 1 229 ? 8.988 74.792 19.713 1.00 22.84 227 LYS B CA 1
ATOM 11074 C C . LYS B 1 229 ? 10.240 75.657 19.456 1.00 28.65 227 LYS B C 1
ATOM 11075 O O . LYS B 1 229 ? 11.024 75.396 18.551 1.00 28.98 227 LYS B O 1
ATOM 11094 N N . VAL B 1 230 ? 10.414 76.673 20.311 1.00 26.65 228 VAL B N 1
ATOM 11095 C CA . VAL B 1 230 ? 11.606 77.538 20.369 1.00 25.17 228 VAL B CA 1
ATOM 11096 C C . VAL B 1 230 ? 11.969 77.670 21.843 1.00 27.52 228 VAL B C 1
ATOM 11097 O O . VAL B 1 230 ? 11.079 77.543 22.700 1.00 25.77 228 VAL B O 1
ATOM 11110 N N . TRP B 1 231 ? 13.223 77.972 22.162 1.00 25.56 229 TRP B N 1
ATOM 11111 C CA . TRP B 1 231 ? 13.583 78.187 23.550 1.00 25.97 229 TRP B CA 1
ATOM 11112 C C . TRP B 1 231 ? 12.838 79.412 24.066 1.00 29.50 229 TRP B C 1
ATOM 11113 O O . TRP B 1 231 ? 12.637 80.373 23.317 1.00 27.33 229 TRP B O 1
ATOM 11134 N N . SER B 1 232 ? 12.393 79.379 25.326 1.00 26.58 230 SER B N 1
ATOM 11135 C CA . SER B 1 232 ? 11.794 80.555 25.942 1.00 26.23 230 SER B CA 1
ATOM 11136 C C . SER B 1 232 ? 12.918 81.471 26.354 1.00 29.54 230 SER B C 1
ATOM 11137 O O . SER B 1 232 ? 13.679 81.105 27.244 1.00 26.24 230 SER B O 1
ATOM 11145 N N . GLN B 1 233 ? 13.017 82.670 25.759 1.00 28.63 231 GLN B N 1
ATOM 11146 C CA . GLN B 1 233 ? 14.094 83.598 26.113 1.00 28.64 231 GLN B CA 1
ATOM 11147 C C . GLN B 1 233 ? 14.030 83.983 27.585 1.00 30.30 231 GLN B C 1
ATOM 11148 O O . GLN B 1 233 ? 15.068 84.142 28.218 1.00 30.96 231 GLN B O 1
ATOM 11162 N N . ALA B 1 234 ? 12.811 84.121 28.131 1.00 27.25 232 ALA B N 1
ATOM 11163 C CA . ALA B 1 234 ? 12.637 84.474 29.538 1.00 28.20 232 ALA B CA 1
ATOM 11164 C C . ALA B 1 234 ? 13.191 83.378 30.448 1.00 29.95 232 ALA B C 1
ATOM 11165 O O . ALA B 1 234 ? 13.868 83.685 31.427 1.00 28.90 232 ALA B O 1
ATOM 11172 N N . CYS B 1 235 ? 12.926 82.097 30.117 1.00 26.26 233 CYS B N 1
ATOM 11173 C CA . CYS B 1 235 ? 13.433 80.985 30.934 1.00 25.09 233 CYS B CA 1
ATOM 11174 C C . CYS B 1 235 ? 14.929 80.867 30.799 1.00 29.25 233 CYS B C 1
ATOM 11175 O O . CYS B 1 235 ? 15.599 80.634 31.790 1.00 29.04 233 CYS B O 1
ATOM 11183 N N . LEU B 1 236 ? 15.441 80.951 29.574 1.00 27.98 234 LEU B N 1
ATOM 11184 C CA . LEU B 1 236 ? 16.889 80.881 29.352 1.00 26.24 234 LEU B CA 1
ATOM 11185 C C . LEU B 1 236 ? 17.635 81.917 30.200 1.00 28.86 234 LEU B C 1
ATOM 11186 O O . LEU B 1 236 ? 18.515 81.565 30.980 1.00 27.21 234 LEU B O 1
ATOM 11202 N N . GLY B 1 237 ? 17.226 83.175 30.071 1.00 27.99 235 GLY B N 1
ATOM 11203 C CA . GLY B 1 237 ? 17.851 84.281 30.783 1.00 29.57 235 GLY B CA 1
ATOM 11204 C C . GLY B 1 237 ? 17.740 84.174 32.287 1.00 32.87 235 GLY B C 1
ATOM 11205 O O . GLY B 1 237 ? 18.637 84.613 32.982 1.00 33.83 235 GLY B O 1
ATOM 11209 N N . ALA B 1 238 ? 16.664 83.566 32.791 1.00 29.98 236 ALA B N 1
ATOM 11210 C CA . ALA B 1 238 ? 16.472 83.388 34.231 1.00 29.95 236 ALA B CA 1
ATOM 11211 C C . ALA B 1 238 ? 17.325 82.256 34.788 1.00 32.46 236 ALA B C 1
ATOM 11212 O O . ALA B 1 238 ? 17.487 82.191 36.003 1.00 34.94 236 ALA B O 1
ATOM 11219 N N . CYS B 1 239 ? 17.834 81.339 33.932 1.00 28.28 237 CYS B N 1
ATOM 11220 C CA . CYS B 1 239 ? 18.632 80.201 34.373 1.00 26.48 237 CYS B CA 1
ATOM 11221 C C . CYS B 1 239 ? 20.112 80.492 34.295 1.00 29.77 237 CYS B C 1
ATOM 11222 O O . CYS B 1 239 ? 20.775 80.390 35.295 1.00 28.35 237 CYS B O 1
ATOM 11230 N N . ALA B 1 240 ? 20.645 80.773 33.106 1.00 27.05 238 ALA B N 1
ATOM 11231 C CA . ALA B 1 240 ? 22.077 81.048 32.941 1.00 27.80 238 ALA B CA 1
ATOM 11232 C C . ALA B 1 240 ? 22.333 81.721 31.617 1.00 31.02 238 ALA B C 1
ATOM 11233 O O . ALA B 1 240 ? 21.568 81.572 30.684 1.00 28.16 238 ALA B O 1
ATOM 11240 N N . PRO B 1 241 ? 23.453 82.376 31.434 1.00 29.46 239 PRO B N 1
ATOM 11241 C CA . PRO B 1 241 ? 23.643 83.115 30.174 1.00 28.10 239 PRO B CA 1
ATOM 11242 C C . PRO B 1 241 ? 24.169 82.301 29.021 1.00 30.77 239 PRO B C 1
ATOM 11243 O O . PRO B 1 241 ? 24.824 81.284 29.232 1.00 30.35 239 PRO B O 1
ATOM 11254 N N . HIS B 1 242 ? 23.908 82.799 27.793 1.00 29.26 240 HIS B N 1
ATOM 11255 C CA . HIS B 1 242 ? 24.420 82.234 26.551 1.00 30.41 240 HIS B CA 1
ATOM 11256 C C . HIS B 1 242 ? 23.881 80.818 26.301 1.00 29.00 240 HIS B C 1
ATOM 11257 O O . HIS B 1 242 ? 24.514 80.018 25.625 1.00 26.60 240 HIS B O 1
ATOM 11266 N N . LEU B 1 243 ? 22.672 80.521 26.787 1.00 25.28 241 LEU B N 1
ATOM 11267 C CA . LEU B 1 243 ? 22.137 79.175 26.617 1.00 24.97 241 LEU B CA 1
ATOM 11268 C C . LEU B 1 243 ? 21.637 78.903 25.227 1.00 30.04 241 LEU B C 1
ATOM 11269 O O . LEU B 1 243 ? 21.659 77.761 24.808 1.00 32.27 241 LEU B O 1
ATOM 11276 N N . GLU B 1 244 ? 21.248 79.910 24.477 1.00 27.86 242 GLU B N 1
ATOM 11277 C CA . GLU B 1 244 ? 20.833 79.696 23.095 1.00 29.64 242 GLU B CA 1
ATOM 11278 C C . GLU B 1 244 ? 22.049 79.099 22.325 1.00 31.95 242 GLU B C 1
ATOM 11279 O O . GLU B 1 244 ? 21.900 78.137 21.563 1.00 29.92 242 GLU B O 1
ATOM 11291 N N . GLU B 1 245 ? 23.268 79.587 22.655 1.00 27.01 243 GLU B N 1
ATOM 11292 C CA . GLU B 1 245 ? 24.522 79.113 22.019 1.00 27.05 243 GLU B CA 1
ATOM 11293 C C . GLU B 1 245 ? 24.952 77.759 22.596 1.00 29.19 243 GLU B C 1
ATOM 11294 O O . GLU B 1 245 ? 25.287 76.862 21.808 1.00 27.88 243 GLU B O 1
ATOM 11298 N N . LYS B 1 246 ? 24.977 77.590 23.953 1.00 24.29 244 LYS B N 1
ATOM 11299 C CA . LYS B 1 246 ? 25.412 76.311 24.517 1.00 21.86 244 LYS B CA 1
ATOM 11300 C C . LYS B 1 246 ? 24.409 75.185 24.200 1.00 24.48 244 LYS B C 1
ATOM 11301 O O . LYS B 1 246 ? 24.804 74.030 24.142 1.00 22.24 244 LYS B O 1
ATOM 11320 N N . LEU B 1 247 ? 23.095 75.486 24.035 1.00 22.64 245 LEU B N 1
ATOM 11321 C CA . LEU B 1 247 ? 22.101 74.432 23.729 1.00 20.71 245 LEU B CA 1
ATOM 11322 C C . LEU B 1 247 ? 21.942 74.216 22.252 1.00 25.74 245 LEU B C 1
ATOM 11323 O O . LEU B 1 247 ? 21.736 73.075 21.816 1.00 23.98 245 LEU B O 1
ATOM 11339 N N . SER B 1 248 ? 21.963 75.328 21.483 1.00 23.45 246 SER B N 1
ATOM 11340 C CA . SER B 1 248 ? 21.752 75.323 20.047 1.00 23.40 246 SER B CA 1
ATOM 11341 C C . SER B 1 248 ? 20.237 75.092 19.747 1.00 26.33 246 SER B C 1
ATOM 11342 O O . SER B 1 248 ? 19.483 74.634 20.636 1.00 25.65 246 SER B O 1
ATOM 11350 N N . PRO B 1 249 ? 19.742 75.415 18.536 1.00 25.22 247 PRO B N 1
ATOM 11351 C CA . PRO B 1 249 ? 18.301 75.258 18.290 1.00 25.55 247 PRO B CA 1
ATOM 11352 C C . PRO B 1 249 ? 17.843 73.806 18.408 1.00 29.14 247 PRO B C 1
ATOM 11353 O O . PRO B 1 249 ? 18.577 72.885 18.022 1.00 25.14 247 PRO B O 1
ATOM 11364 N N . PRO B 1 250 ? 16.643 73.592 18.983 1.00 24.24 248 PRO B N 1
ATOM 11365 C CA . PRO B 1 250 ? 16.115 72.226 19.100 1.00 24.65 248 PRO B CA 1
ATOM 11366 C C . PRO B 1 250 ? 15.553 71.758 17.769 1.00 26.18 248 PRO B C 1
ATOM 11367 O O . PRO B 1 250 ? 15.252 72.589 16.918 1.00 25.56 248 PRO B O 1
ATOM 11378 N N . VAL B 1 251 ? 15.374 70.452 17.596 1.00 21.71 249 VAL B N 1
ATOM 11379 C CA . VAL B 1 251 ? 14.889 69.901 16.340 1.00 22.88 249 VAL B CA 1
ATOM 11380 C C . VAL B 1 251 ? 13.737 68.922 16.551 1.00 25.78 249 VAL B C 1
ATOM 11381 O O . VAL B 1 251 ? 13.640 68.273 17.595 1.00 23.04 249 VAL B O 1
ATOM 11394 N N . PRO B 1 252 ? 12.939 68.670 15.489 1.00 24.60 250 PRO B N 1
ATOM 11395 C CA . PRO B 1 252 ? 11.910 67.626 15.594 1.00 23.01 250 PRO B CA 1
ATOM 11396 C C . PRO B 1 252 ? 12.554 66.301 15.922 1.00 25.91 250 PRO B C 1
ATOM 11397 O O . PRO B 1 252 ? 13.654 66.017 15.469 1.00 24.94 250 PRO B O 1
ATOM 11408 N N . SER B 1 253 ? 11.899 65.497 16.747 1.00 22.30 251 SER B N 1
ATOM 11409 C CA . SER B 1 253 ? 12.427 64.218 17.192 1.00 21.69 251 SER B CA 1
ATOM 11410 C C . SER B 1 253 ? 12.745 63.302 16.037 1.00 29.41 251 SER B C 1
ATOM 11411 O O . SER B 1 253 ? 13.719 62.575 16.128 1.00 30.14 251 SER B O 1
ATOM 11419 N N A CYS B 1 254 ? 11.989 63.335 14.927 0.52 26.50 252 CYS B N 1
ATOM 11420 N N B CYS B 1 254 ? 11.960 63.314 14.963 0.48 28.28 252 CYS B N 1
ATOM 11421 C CA A CYS B 1 254 ? 12.253 62.381 13.850 0.52 26.51 252 CYS B CA 1
ATOM 11422 C CA B CYS B 1 254 ? 12.273 62.461 13.823 0.48 29.32 252 CYS B CA 1
ATOM 11423 C C A CYS B 1 254 ? 13.392 62.737 12.852 0.52 27.26 252 CYS B C 1
ATOM 11424 C C B CYS B 1 254 ? 13.063 63.273 12.795 0.48 31.04 252 CYS B C 1
ATOM 11425 O O A CYS B 1 254 ? 13.643 61.936 11.952 0.52 25.57 252 CYS B O 1
ATOM 11426 O O B CYS B 1 254 ? 12.565 63.638 11.727 0.48 32.40 252 CYS B O 1
ATOM 11441 N N . SER B 1 255 ? 14.237 63.667 13.186 1.00 24.05 253 SER B N 1
ATOM 11442 C CA . SER B 1 255 ? 15.206 64.330 12.350 1.00 23.97 253 SER B CA 1
ATOM 11443 C C . SER B 1 255 ? 16.419 63.483 12.187 1.00 24.48 253 SER B C 1
ATOM 11444 O O . SER B 1 255 ? 16.872 62.918 13.185 1.00 25.17 253 SER B O 1
ATOM 11452 N N . VAL B 1 256 ? 16.979 63.421 10.976 1.00 21.42 254 VAL B N 1
ATOM 11453 C CA . VAL B 1 256 ? 18.293 62.815 10.782 1.00 20.41 254 VAL B CA 1
ATOM 11454 C C . VAL B 1 256 ? 19.274 63.904 11.197 1.00 23.82 254 VAL B C 1
ATOM 11455 O O . VAL B 1 256 ? 19.285 64.961 10.584 1.00 25.84 254 VAL B O 1
ATOM 11468 N N . VAL B 1 257 ? 20.075 63.659 12.217 1.00 20.88 255 VAL B N 1
ATOM 11469 C CA . VAL B 1 257 ? 21.026 64.661 12.721 1.00 20.56 255 VAL B CA 1
ATOM 11470 C C . VAL B 1 257 ? 22.419 64.548 12.075 1.00 26.12 255 VAL B C 1
ATOM 11471 O O . VAL B 1 257 ? 23.244 65.451 12.225 1.00 26.19 255 VAL B O 1
ATOM 11484 N N . GLY B 1 258 ? 22.655 63.475 11.348 1.00 23.59 256 GLY B N 1
ATOM 11485 C CA . GLY B 1 258 ? 23.888 63.290 10.590 1.00 23.50 256 GLY B CA 1
ATOM 11486 C C . GLY B 1 258 ? 24.146 61.840 10.295 1.00 25.52 256 GLY B C 1
ATOM 11487 O O . GLY B 1 258 ? 23.339 60.977 10.647 1.00 24.91 256 GLY B O 1
ATOM 11491 N N . ALA B 1 259 ? 25.250 61.576 9.621 1.00 22.79 257 ALA B N 1
ATOM 11492 C CA . ALA B 1 259 ? 25.715 60.221 9.377 1.00 23.47 257 ALA B CA 1
ATOM 11493 C C . ALA B 1 259 ? 26.521 59.798 10.601 1.00 25.30 257 ALA B C 1
ATOM 11494 O O . ALA B 1 259 ? 27.057 60.646 11.315 1.00 22.91 257 ALA B O 1
ATOM 11501 N N . ILE B 1 260 ? 26.677 58.514 10.791 1.00 21.66 258 ILE B N 1
ATOM 11502 C CA . ILE B 1 260 ? 27.502 57.985 11.870 1.00 22.68 258 ILE B CA 1
ATOM 11503 C C . ILE B 1 260 ? 28.960 58.444 11.637 1.00 24.93 258 ILE B C 1
ATOM 11504 O O . ILE B 1 260 ? 29.395 58.554 10.496 1.00 24.14 258 ILE B O 1
ATOM 11520 N N . SER B 1 261 ? 29.705 58.682 12.702 1.00 20.89 259 SER B N 1
ATOM 11521 C CA . SER B 1 261 ? 31.115 59.059 12.580 1.00 19.97 259 SER B CA 1
ATOM 11522 C C . SER B 1 261 ? 31.904 57.975 11.880 1.00 23.71 259 SER B C 1
ATOM 11523 O O . SER B 1 261 ? 31.637 56.796 12.103 1.00 23.40 259 SER B O 1
ATOM 11531 N N . SER B 1 262 ? 32.928 58.374 11.091 1.00 22.12 260 SER B N 1
ATOM 11532 C CA . SER B 1 262 ? 33.828 57.431 10.441 1.00 22.22 260 SER B CA 1
ATOM 11533 C C . SER B 1 262 ? 34.532 56.567 11.512 1.00 25.54 260 SER B C 1
ATOM 11534 O O . SER B 1 262 ? 35.010 55.479 11.206 1.00 25.79 260 SER B O 1
ATOM 11542 N N . TYR B 1 263 ? 34.600 57.056 12.765 1.00 22.16 261 TYR B N 1
ATOM 11543 C CA . TYR B 1 263 ? 35.142 56.300 13.891 1.00 19.37 261 TYR B CA 1
ATOM 11544 C C . TYR B 1 263 ? 34.503 54.925 13.968 1.00 20.65 261 TYR B C 1
ATOM 11545 O O . TYR B 1 263 ? 35.199 53.913 14.076 1.00 23.42 261 TYR B O 1
ATOM 11563 N N . TYR B 1 264 ? 33.181 54.881 13.916 1.00 20.18 262 TYR B N 1
ATOM 11564 C CA . TYR B 1 264 ? 32.417 53.622 14.033 1.00 19.82 262 TYR B CA 1
ATOM 11565 C C . TYR B 1 264 ? 32.505 52.783 12.749 1.00 22.88 262 TYR B C 1
ATOM 11566 O O . TYR B 1 264 ? 32.494 51.559 12.810 1.00 23.57 262 TYR B O 1
ATOM 11584 N N . VAL B 1 265 ? 32.593 53.441 11.600 1.00 22.25 263 VAL B N 1
ATOM 11585 C CA . VAL B 1 265 ? 32.735 52.736 10.315 1.00 21.86 263 VAL B CA 1
ATOM 11586 C C . VAL B 1 265 ? 34.023 51.929 10.333 1.00 26.00 263 VAL B C 1
ATOM 11587 O O . VAL B 1 265 ? 34.029 50.737 10.055 1.00 26.08 263 VAL B O 1
ATOM 11600 N N . GLN B 1 266 ? 35.099 52.577 10.744 1.00 24.76 264 GLN B N 1
ATOM 11601 C CA . GLN B 1 266 ? 36.438 51.993 10.734 1.00 23.26 264 GLN B CA 1
ATOM 11602 C C . GLN B 1 266 ? 36.691 51.042 11.896 1.00 27.94 264 GLN B C 1
ATOM 11603 O O . GLN B 1 266 ? 37.307 50.006 11.679 1.00 28.16 264 GLN B O 1
ATOM 11617 N N . ARG B 1 267 ? 36.237 51.366 13.102 1.00 24.61 265 ARG B N 1
ATOM 11618 C CA . ARG B 1 267 ? 36.495 50.509 14.266 1.00 23.26 265 ARG B CA 1
ATOM 11619 C C . ARG B 1 267 ? 35.562 49.282 14.315 1.00 26.78 265 ARG B C 1
ATOM 11620 O O . ARG B 1 267 ? 35.998 48.195 14.706 1.00 25.90 265 ARG B O 1
ATOM 11641 N N . TYR B 1 268 ? 34.280 49.451 13.987 1.00 23.53 266 TYR B N 1
ATOM 11642 C CA . TYR B 1 268 ? 33.281 48.396 14.146 1.00 24.09 266 TYR B CA 1
ATOM 11643 C C . TYR B 1 268 ? 32.631 47.884 12.864 1.00 29.00 266 TYR B C 1
ATOM 11644 O O . TYR B 1 268 ? 31.992 46.842 12.915 1.00 28.80 266 TYR B O 1
ATOM 11662 N N . GLY B 1 269 ? 32.790 48.561 11.744 1.00 24.88 267 GLY B N 1
ATOM 11663 C CA . GLY B 1 269 ? 32.238 48.086 10.476 1.00 24.03 267 GLY B CA 1
ATOM 11664 C C . GLY B 1 269 ? 30.823 48.541 10.206 1.00 27.16 267 GLY B C 1
ATOM 11665 O O . GLY B 1 269 ? 30.123 47.926 9.396 1.00 28.37 267 GLY B O 1
ATOM 11669 N N . PHE B 1 270 ? 30.392 49.649 10.825 1.00 22.53 268 PHE B N 1
ATOM 11670 C CA . PHE B 1 270 ? 29.113 50.233 10.442 1.00 21.70 268 PHE B CA 1
ATOM 11671 C C . PHE B 1 270 ? 29.232 50.706 8.994 1.00 26.26 268 PHE B C 1
ATOM 11672 O O . PHE B 1 270 ? 30.312 51.131 8.607 1.00 26.58 268 PHE B O 1
ATOM 11689 N N . PRO B 1 271 ? 28.155 50.746 8.195 1.00 26.09 269 PRO B N 1
ATOM 11690 C CA . PRO B 1 271 ? 28.298 51.291 6.839 1.00 25.25 269 PRO B CA 1
ATOM 11691 C C . PRO B 1 271 ? 28.404 52.820 6.885 1.00 25.94 269 PRO B C 1
ATOM 11692 O O . PRO B 1 271 ? 27.789 53.469 7.750 1.00 25.35 269 PRO B O 1
ATOM 11703 N N . PRO B 1 272 ? 29.155 53.442 5.961 1.00 25.40 270 PRO B N 1
ATOM 11704 C CA . PRO B 1 272 ? 29.279 54.909 5.989 1.00 25.43 270 PRO B CA 1
ATOM 11705 C C . PRO B 1 272 ? 27.957 55.680 5.846 1.00 27.87 270 PRO B C 1
ATOM 11706 O O . PRO B 1 272 ? 27.844 56.782 6.354 1.00 27.09 270 PRO B O 1
ATOM 11717 N N . GLY B 1 273 ? 26.966 55.101 5.191 1.00 28.22 271 GLY B N 1
ATOM 11718 C CA . GLY B 1 273 ? 25.671 55.758 5.020 1.00 27.83 271 GLY B CA 1
ATOM 11719 C C . GLY B 1 273 ? 24.742 55.616 6.230 1.00 30.29 271 GLY B C 1
ATOM 11720 O O . GLY B 1 273 ? 23.614 56.104 6.198 1.00 27.78 271 GLY B O 1
ATOM 11724 N N . CYS B 1 274 ? 25.178 54.927 7.297 1.00 26.45 272 CYS B N 1
ATOM 11725 C CA . CYS B 1 274 ? 24.328 54.736 8.488 1.00 23.14 272 CYS B CA 1
ATOM 11726 C C . CYS B 1 274 ? 23.891 56.073 9.048 1.00 24.60 272 CYS B C 1
ATOM 11727 O O . CYS B 1 274 ? 24.732 56.932 9.295 1.00 26.40 272 CYS B O 1
ATOM 11735 N N . LYS B 1 275 ? 22.576 56.276 9.213 1.00 20.97 273 LYS B N 1
ATOM 11736 C CA . LYS B 1 275 ? 22.039 57.547 9.684 1.00 21.11 273 LYS B CA 1
ATOM 11737 C C . LYS B 1 275 ? 21.819 57.561 11.196 1.00 24.56 273 LYS B C 1
ATOM 11738 O O . LYS B 1 275 ? 21.395 56.576 11.780 1.00 21.00 273 LYS B O 1
ATOM 11757 N N . VAL B 1 276 ? 22.086 58.692 11.818 1.00 19.12 274 VAL B N 1
ATOM 11758 C CA . VAL B 1 276 ? 21.797 58.906 13.220 1.00 18.58 274 VAL B CA 1
ATOM 11759 C C . VAL B 1 276 ? 20.529 59.734 13.289 1.00 19.90 274 VAL B C 1
ATOM 11760 O O . VAL B 1 276 ? 20.532 60.851 12.800 1.00 19.35 274 VAL B O 1
ATOM 11773 N N . VAL B 1 277 ? 19.450 59.187 13.853 1.00 18.09 275 VAL B N 1
ATOM 11774 C CA . VAL B 1 277 ? 18.188 59.891 14.024 1.00 17.34 275 VAL B CA 1
ATOM 11775 C C . VAL B 1 277 ? 18.215 60.477 15.436 1.00 22.51 275 VAL B C 1
ATOM 11776 O O . VAL B 1 277 ? 18.662 59.809 16.382 1.00 20.60 275 VAL B O 1
ATOM 11789 N N . ALA B 1 278 ? 17.746 61.716 15.590 1.00 18.43 276 ALA B N 1
ATOM 11790 C CA . ALA B 1 278 ? 17.811 62.419 16.862 1.00 18.99 276 ALA B CA 1
ATOM 11791 C C . ALA B 1 278 ? 17.351 61.549 18.035 1.00 20.32 276 ALA B C 1
ATOM 11792 O O . ALA B 1 278 ? 16.366 60.822 17.949 1.00 18.76 276 ALA B O 1
ATOM 11799 N N . PHE B 1 279 ? 18.083 61.592 19.102 1.00 18.65 277 PHE B N 1
ATOM 11800 C CA . PHE B 1 279 ? 17.741 60.806 20.282 1.00 19.42 277 PHE B CA 1
ATOM 11801 C C . PHE B 1 279 ? 16.622 61.528 21.036 1.00 22.31 277 PHE B C 1
ATOM 11802 O O . PHE B 1 279 ? 16.397 62.719 20.802 1.00 20.99 277 PHE B O 1
ATOM 11819 N N . THR B 1 280 ? 15.949 60.836 21.931 1.00 17.81 278 THR B N 1
ATOM 11820 C CA . THR B 1 280 ? 14.901 61.453 22.751 1.00 16.95 278 THR B CA 1
ATOM 11821 C C . THR B 1 280 ? 14.973 60.922 24.209 1.00 18.97 278 THR B C 1
ATOM 11822 O O . THR B 1 280 ? 15.875 60.172 24.602 1.00 18.98 278 THR B O 1
ATOM 11833 N N . GLY B 1 281 ? 14.033 61.349 25.026 1.00 16.06 279 GLY B N 1
ATOM 11834 C CA . GLY B 1 281 ? 13.993 60.924 26.411 1.00 17.74 279 GLY B CA 1
ATOM 11835 C C . GLY B 1 281 ? 13.498 59.491 26.493 1.00 19.68 279 GLY B C 1
ATOM 11836 O O . GLY B 1 281 ? 12.760 59.061 25.606 1.00 18.64 279 GLY B O 1
ATOM 11840 N N . ASP B 1 282 ? 13.809 58.751 27.580 1.00 18.84 280 ASP B N 1
ATOM 11841 C CA . ASP B 1 282 ? 13.337 57.364 27.690 1.00 17.49 280 ASP B CA 1
ATOM 11842 C C . ASP B 1 282 ? 11.805 57.258 27.795 1.00 20.09 280 ASP B C 1
ATOM 11843 O O . ASP B 1 282 ? 11.236 56.382 27.124 1.00 20.41 280 ASP B O 1
ATOM 11852 N N . ASN B 1 283 ? 11.130 58.162 28.491 1.00 17.76 281 ASN B N 1
ATOM 11853 C CA . ASN B 1 283 ? 9.650 58.074 28.561 1.00 18.74 281 ASN B CA 1
ATOM 11854 C C . ASN B 1 283 ? 9.048 58.425 27.192 1.00 21.14 281 ASN B C 1
ATOM 11855 O O . ASN B 1 283 ? 8.307 57.591 26.653 1.00 20.54 281 ASN B O 1
ATOM 11866 N N . PRO B 1 284 ? 9.521 59.475 26.487 1.00 20.02 282 PRO B N 1
ATOM 11867 C CA . PRO B 1 284 ? 9.038 59.682 25.101 1.00 18.81 282 PRO B CA 1
ATOM 11868 C C . PRO B 1 284 ? 9.284 58.466 24.201 1.00 20.85 282 PRO B C 1
ATOM 11869 O O . PRO B 1 284 ? 8.388 58.090 23.431 1.00 20.34 282 PRO B O 1
ATOM 11880 N N . ALA B 1 285 ? 10.468 57.822 24.309 1.00 18.71 283 ALA B N 1
ATOM 11881 C CA . ALA B 1 285 ? 10.823 56.663 23.491 1.00 19.77 283 ALA B CA 1
ATOM 11882 C C . ALA B 1 285 ? 9.913 55.471 23.798 1.00 20.80 283 ALA B C 1
ATOM 11883 O O . ALA B 1 285 ? 9.498 54.763 22.870 1.00 18.31 283 ALA B O 1
ATOM 11890 N N . SER B 1 286 ? 9.515 55.328 25.059 1.00 16.13 284 SER B N 1
ATOM 11891 C CA . SER B 1 286 ? 8.608 54.254 25.460 1.00 17.33 284 SER B CA 1
ATOM 11892 C C . SER B 1 286 ? 7.213 54.493 24.889 1.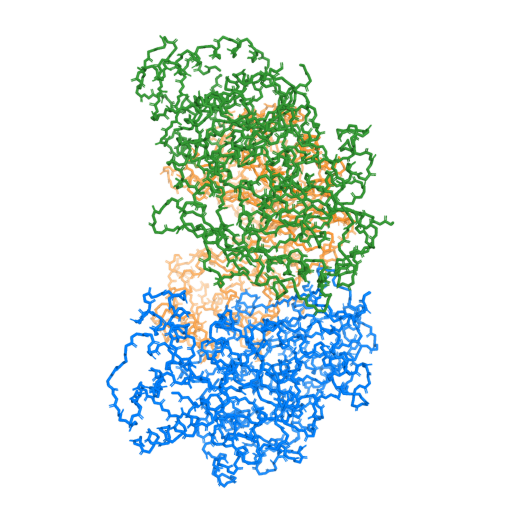00 19.02 284 SER B C 1
ATOM 11893 O O . SER B 1 286 ? 6.559 53.530 24.504 1.00 22.26 284 SER B O 1
ATOM 11901 N N . LEU B 1 287 ? 6.771 55.741 24.807 1.00 17.83 285 LEU B N 1
ATOM 11902 C CA . LEU B 1 287 ? 5.488 56.070 24.167 1.00 18.71 285 LEU B CA 1
ATOM 11903 C C . LEU B 1 287 ? 5.478 55.601 22.695 1.00 21.14 285 LEU B C 1
ATOM 11904 O O . LEU B 1 287 ? 4.492 55.045 22.215 1.00 22.70 285 LEU B O 1
ATOM 11920 N N . ALA B 1 288 ? 6.606 55.805 21.985 1.00 18.83 286 ALA B N 1
ATOM 11921 C CA . ALA B 1 288 ? 6.802 55.351 20.602 1.00 19.64 286 ALA B CA 1
ATOM 11922 C C . ALA B 1 288 ? 6.832 53.821 20.562 1.00 23.89 286 ALA B C 1
ATOM 11923 O O . ALA B 1 288 ? 6.175 53.235 19.713 1.00 22.88 286 ALA B O 1
ATOM 11930 N N . GLY B 1 289 ? 7.523 53.203 21.523 1.00 20.29 287 GLY B N 1
ATOM 11931 C CA . GLY B 1 289 ? 7.626 51.748 21.607 1.00 20.68 287 GLY B CA 1
ATOM 11932 C C . GLY B 1 289 ? 6.296 51.085 21.901 1.00 23.79 287 GLY B C 1
ATOM 11933 O O . GLY B 1 289 ? 6.017 49.987 21.416 1.00 25.29 287 GLY B O 1
ATOM 11954 N N . ARG B 1 291 ? 3.501 52.465 20.832 1.00 23.80 289 ARG B N 1
ATOM 11955 C CA . ARG B 1 291 ? 2.696 52.840 19.665 1.00 24.82 289 ARG B CA 1
ATOM 11956 C C . ARG B 1 291 ? 1.426 53.570 20.067 1.00 27.66 289 ARG B C 1
ATOM 11957 O O . ARG B 1 291 ? 0.392 53.353 19.440 1.00 29.24 289 ARG B O 1
ATOM 11978 N N . LEU B 1 292 ? 1.505 54.480 21.077 1.00 23.10 290 LEU B N 1
ATOM 11979 C CA . LEU B 1 292 ? 0.330 55.296 21.388 1.00 22.83 290 LEU B CA 1
ATOM 11980 C C . LEU B 1 292 ? -0.069 56.191 20.219 1.00 26.71 290 LEU B C 1
ATOM 11981 O O . LEU B 1 292 ? 0.778 56.674 19.485 1.00 24.32 290 LEU B O 1
ATOM 11997 N N . GLU B 1 293 ? -1.364 56.422 20.056 1.00 24.32 291 GLU B N 1
ATOM 11998 C CA . GLU B 1 293 ? -1.915 57.352 19.070 1.00 24.53 291 GLU B CA 1
ATOM 11999 C C . GLU B 1 293 ? -2.841 58.306 19.750 1.00 28.05 291 GLU B C 1
ATOM 12000 O O . GLU B 1 293 ? -3.107 58.192 20.940 1.00 26.53 291 GLU B O 1
ATOM 12012 N N . GLU B 1 294 ? -3.380 59.232 18.956 1.00 26.18 292 GLU B N 1
ATOM 12013 C CA . GLU B 1 294 ? -4.379 60.161 19.419 1.00 25.30 292 GLU B CA 1
ATOM 12014 C C . GLU B 1 294 ? -5.469 59.423 20.143 1.00 26.80 292 GLU B C 1
ATOM 12015 O O . GLU B 1 294 ? -5.965 58.426 19.632 1.00 27.19 292 GLU B O 1
ATOM 12027 N N . GLY B 1 295 ? -5.799 59.913 21.327 1.00 24.60 293 GLY B N 1
ATOM 12028 C CA . GLY B 1 295 ? -6.837 59.383 22.190 1.00 23.38 293 GLY B CA 1
ATOM 12029 C C . GLY B 1 295 ? -6.349 58.303 23.134 1.00 26.06 293 GLY B C 1
ATOM 12030 O O . GLY B 1 295 ? -7.126 57.836 23.974 1.00 24.43 293 GLY B O 1
ATOM 12034 N N . ASP B 1 296 ? -5.059 57.923 23.060 1.00 21.52 294 ASP B N 1
ATOM 12035 C CA . ASP B 1 296 ? -4.562 56.817 23.892 1.00 19.96 294 ASP B CA 1
ATOM 12036 C C . ASP B 1 296 ? -3.853 57.234 25.163 1.00 24.37 294 ASP B C 1
ATOM 12037 O O . ASP B 1 296 ? -3.355 58.357 25.302 1.00 21.23 294 ASP B O 1
ATOM 12046 N N . ILE B 1 297 ? -3.785 56.283 26.099 1.00 20.06 295 ILE B N 1
ATOM 12047 C CA . ILE B 1 297 ? -3.046 56.436 27.356 1.00 21.58 295 ILE B CA 1
ATOM 12048 C C . ILE B 1 297 ? -2.267 55.158 27.578 1.00 24.19 295 ILE B C 1
ATOM 12049 O O . ILE B 1 297 ? -2.600 54.095 27.007 1.00 23.36 295 ILE B O 1
ATOM 12065 N N . ALA B 1 298 ? -1.286 55.244 28.459 1.00 20.23 296 ALA B N 1
ATOM 12066 C CA . ALA B 1 298 ? -0.600 54.074 28.967 1.00 19.77 296 ALA B CA 1
ATOM 12067 C C . ALA B 1 298 ? -0.412 54.182 30.462 1.00 22.71 296 ALA B C 1
ATOM 12068 O O . ALA B 1 298 ? -0.175 55.288 30.981 1.00 20.82 296 ALA B O 1
ATOM 12075 N N . VAL B 1 299 ? -0.516 53.054 31.162 1.00 20.31 297 VAL B N 1
ATOM 12076 C CA . VAL B 1 299 ? -0.280 53.002 32.613 1.00 22.02 297 VAL B CA 1
ATOM 12077 C C . VAL B 1 299 ? 0.901 52.066 32.829 1.00 23.92 297 VAL B C 1
ATOM 12078 O O . VAL B 1 299 ? 0.772 50.881 32.605 1.00 25.64 297 VAL B O 1
ATOM 12091 N N . SER B 1 300 ? 2.007 52.594 33.268 1.00 21.41 298 SER B N 1
ATOM 12092 C CA . SER B 1 300 ? 3.202 51.842 33.580 1.00 22.75 298 SER B CA 1
ATOM 12093 C C . SER B 1 300 ? 3.129 51.629 35.092 1.00 25.29 298 SER B C 1
ATOM 12094 O O . SER B 1 300 ? 3.303 52.587 35.842 1.00 23.23 298 SER B O 1
ATOM 12102 N N . LEU B 1 301 ? 2.828 50.408 35.505 1.00 22.84 299 LEU B N 1
ATOM 12103 C CA . LEU B 1 301 ? 2.620 50.062 36.920 1.00 23.04 299 LEU B CA 1
ATOM 12104 C C . LEU B 1 301 ? 3.923 49.539 37.553 1.00 29.40 299 LEU B C 1
ATOM 12105 O O . LEU B 1 301 ? 4.591 48.699 36.982 1.00 29.95 299 LEU B O 1
ATOM 12121 N N . GLY B 1 302 ? 4.324 50.139 38.649 1.00 28.52 300 GLY B N 1
ATOM 12122 C CA . GLY B 1 302 ? 5.540 49.750 39.358 1.00 27.71 300 GLY B CA 1
ATOM 12123 C C . GLY B 1 302 ? 5.605 50.410 40.711 1.00 31.55 300 GLY B C 1
ATOM 12124 O O . GLY B 1 302 ? 4.575 50.886 41.213 1.00 27.80 300 GLY B O 1
ATOM 12128 N N . THR B 1 303 ? 6.816 50.475 41.295 1.00 30.47 301 THR B N 1
ATOM 12129 C CA . THR B 1 303 ? 7.066 51.136 42.601 1.00 29.99 301 THR B CA 1
ATOM 12130 C C . THR B 1 303 ? 6.466 52.530 42.544 1.00 32.10 301 THR B C 1
ATOM 12131 O O . THR B 1 303 ? 5.804 52.976 43.479 1.00 32.54 301 THR B O 1
ATOM 12142 N N . SER B 1 304 ? 6.659 53.185 41.425 1.00 27.91 302 SER B N 1
ATOM 12143 C CA . SER B 1 304 ? 5.966 54.400 41.042 1.00 27.39 302 SER B CA 1
ATOM 12144 C C . SER B 1 304 ? 5.091 54.018 39.864 1.00 28.15 302 SER B C 1
ATOM 12145 O O . SER B 1 304 ? 5.527 53.182 39.050 1.00 26.92 302 SER B O 1
ATOM 12153 N N . ASP B 1 305 ? 3.868 54.570 39.776 1.00 24.68 303 ASP B N 1
ATOM 12154 C CA . ASP B 1 305 ? 3.047 54.362 38.600 1.00 22.79 303 ASP B CA 1
ATOM 12155 C C . ASP B 1 305 ? 3.235 55.602 37.740 1.00 26.78 303 ASP B C 1
ATOM 12156 O O . ASP B 1 305 ? 3.325 56.738 38.271 1.00 26.54 303 ASP B O 1
ATOM 12165 N N . THR B 1 306 ? 3.333 55.407 36.460 1.00 22.25 304 THR B N 1
ATOM 12166 C CA . THR B 1 306 ? 3.499 56.519 35.532 1.00 18.89 304 THR B CA 1
ATOM 12167 C C . THR B 1 306 ? 2.406 56.446 34.523 1.00 23.92 304 THR B C 1
ATOM 12168 O O . THR B 1 306 ? 2.233 55.420 33.875 1.00 22.45 304 THR B O 1
ATOM 12179 N N . LEU B 1 307 ? 1.681 57.533 34.379 1.00 20.58 305 LEU B N 1
ATOM 12180 C CA . LEU B 1 307 ? 0.617 57.618 33.411 1.00 19.93 305 LEU B CA 1
ATOM 12181 C C . LEU B 1 307 ? 1.118 58.425 32.214 1.00 23.29 305 LEU B C 1
ATOM 12182 O O . LEU B 1 307 ? 1.601 59.548 32.380 1.00 21.51 305 LEU B O 1
ATOM 12198 N N . PHE B 1 308 ? 1.000 57.838 31.031 1.00 17.89 306 PHE B N 1
ATOM 12199 C CA . PHE B 1 308 ? 1.344 58.464 29.752 1.00 19.34 306 PHE B CA 1
ATOM 12200 C C . PHE B 1 308 ? 0.079 58.844 29.066 1.00 23.50 306 PHE B C 1
ATOM 12201 O O . PHE B 1 308 ? -0.782 57.992 28.951 1.00 23.18 306 PHE B O 1
ATOM 12218 N N . LEU B 1 309 ? -0.036 60.068 28.544 1.00 21.03 307 LEU B N 1
ATOM 12219 C CA . LEU B 1 309 ? -1.191 60.522 27.805 1.00 20.65 307 LEU B CA 1
ATOM 12220 C C . LEU B 1 309 ? -0.779 61.092 26.445 1.00 23.01 307 LEU B C 1
ATOM 12221 O O . LEU B 1 309 ? 0.219 61.814 26.390 1.00 21.53 307 LEU B O 1
ATOM 12237 N N . TRP B 1 310 ? -1.565 60.863 25.412 1.00 21.49 308 TRP B N 1
ATOM 12238 C CA . TRP B 1 310 ? -1.453 61.567 24.136 1.00 20.68 308 TRP B CA 1
ATOM 12239 C C . TRP B 1 310 ? -2.314 62.806 24.311 1.00 24.73 308 TRP B C 1
ATOM 12240 O O . TRP B 1 310 ? -3.448 62.687 24.790 1.00 24.09 308 TRP B O 1
ATOM 12261 N N . LEU B 1 311 ? -1.825 63.975 23.927 1.00 21.11 309 LEU B N 1
ATOM 12262 C CA . LEU B 1 311 ? -2.608 65.209 23.982 1.00 19.98 309 LEU B CA 1
ATOM 12263 C C . LEU B 1 311 ? -2.508 65.982 22.682 1.00 25.68 309 LEU B C 1
ATOM 12264 O O . LEU B 1 311 ? -1.405 66.233 22.208 1.00 24.52 309 LEU B O 1
ATOM 12280 N N . GLN B 1 312 ? -3.637 66.313 22.062 1.00 24.97 310 GLN B N 1
ATOM 12281 C CA . GLN B 1 312 ? -3.663 67.180 20.875 1.00 26.68 310 GLN B CA 1
ATOM 12282 C C . GLN B 1 312 ? -3.450 68.627 21.321 1.00 34.14 310 GLN B C 1
ATOM 12283 O O . GLN B 1 312 ? -2.675 69.315 20.705 1.00 35.82 310 GLN B O 1
ATOM 12297 N N . GLU B 1 313 ? -4.099 69.113 22.333 1.00 36.40 311 GLU B N 1
ATOM 12298 C CA . GLU B 1 313 ? -3.771 70.486 22.720 1.00 38.16 311 GLU B CA 1
ATOM 12299 C C . GLU B 1 313 ? -3.569 70.460 24.236 1.00 41.10 311 GLU B C 1
ATOM 12300 O O . GLU B 1 313 ? -4.356 69.875 24.981 1.00 42.60 311 GLU B O 1
ATOM 12312 N N . PRO B 1 314 ? -2.438 70.977 24.691 1.00 34.73 312 PRO B N 1
ATOM 12313 C CA . PRO B 1 314 ? -2.105 70.830 26.108 1.00 33.43 312 PRO B CA 1
ATOM 12314 C C . PRO B 1 314 ? -2.729 71.881 26.999 1.00 32.03 312 PRO B C 1
ATOM 12315 O O . PRO B 1 314 ? -2.899 72.998 26.569 1.00 32.40 312 PRO B O 1
ATOM 12343 N N . PRO B 1 316 ? -1.362 72.773 30.370 1.00 25.78 314 PRO B N 1
ATOM 12344 C CA . PRO B 1 316 ? -0.380 72.577 31.444 1.00 25.08 314 PRO B CA 1
ATOM 12345 C C . PRO B 1 316 ? -0.907 73.029 32.803 1.00 27.17 314 PRO B C 1
ATOM 12346 O O . PRO B 1 316 ? -1.663 74.004 32.927 1.00 28.28 314 PRO B O 1
ATOM 12357 N N . ALA B 1 317 ? -0.518 72.292 33.832 1.00 24.66 315 ALA B N 1
ATOM 12358 C CA . ALA B 1 317 ? -1.030 72.516 35.181 1.00 25.93 315 ALA B CA 1
ATOM 12359 C C . ALA B 1 317 ? 0.104 72.615 36.175 1.00 27.49 315 ALA B C 1
ATOM 12360 O O . ALA B 1 317 ? 1.273 72.514 35.800 1.00 26.69 315 ALA B O 1
ATOM 12367 N N . LEU B 1 318 ? -0.256 72.783 37.451 1.00 26.38 316 LEU B N 1
ATOM 12368 C CA . LEU B 1 318 ? 0.680 72.790 38.577 1.00 27.46 316 LEU B CA 1
ATOM 12369 C C . LEU B 1 318 ? 1.090 71.359 38.954 1.00 29.85 316 LEU B C 1
ATOM 12370 O O . LEU B 1 318 ? 1.941 71.179 39.820 1.00 28.30 316 LEU B O 1
ATOM 12386 N N . GLU B 1 319 ? 0.494 70.355 38.313 1.00 27.20 317 GLU B N 1
ATOM 12387 C CA . GLU B 1 319 ? 0.903 68.953 38.405 1.00 26.89 317 GLU B CA 1
ATOM 12388 C C . GLU B 1 319 ? 1.099 68.397 36.993 1.00 24.76 317 GLU B C 1
ATOM 12389 O O . GLU B 1 319 ? 0.594 68.948 36.030 1.00 24.93 317 GLU B O 1
ATOM 12401 N N . GLY B 1 320 ? 1.867 67.341 36.882 1.00 22.46 318 GLY B N 1
ATOM 12402 C CA . GLY B 1 320 ? 2.116 66.685 35.612 1.00 21.57 318 GLY B CA 1
ATOM 12403 C C . GLY B 1 320 ? 3.079 67.438 34.729 1.00 21.73 318 GLY B C 1
ATOM 12404 O O . GLY B 1 320 ? 3.481 68.586 35.018 1.00 20.62 318 GLY B O 1
ATOM 12408 N N . HIS B 1 321 ? 3.414 66.793 33.625 1.00 19.72 319 HIS B N 1
ATOM 12409 C CA . HIS B 1 321 ? 4.400 67.279 32.699 1.00 18.77 319 HIS B CA 1
ATOM 12410 C C . HIS B 1 321 ? 3.959 67.082 31.296 1.00 23.56 319 HIS B C 1
ATOM 12411 O O . HIS B 1 321 ? 3.770 65.941 30.884 1.00 23.56 319 HIS B O 1
ATOM 12425 N N . ILE B 1 322 ? 3.808 68.168 30.558 1.00 21.22 320 ILE B N 1
ATOM 12426 C CA . ILE B 1 322 ? 3.484 68.076 29.164 1.00 19.74 320 ILE B CA 1
ATOM 12427 C C . ILE B 1 322 ? 4.752 68.267 28.357 1.00 22.65 320 ILE B C 1
ATOM 12428 O O . ILE B 1 322 ? 5.500 69.238 28.574 1.00 20.89 320 ILE B O 1
ATOM 12444 N N . PHE B 1 323 ? 4.997 67.350 27.431 1.00 20.00 321 PHE B N 1
ATOM 12445 C CA . PHE B 1 323 ? 6.102 67.451 26.479 1.00 19.30 321 PHE B CA 1
ATOM 12446 C C . PHE B 1 323 ? 5.606 67.471 25.033 1.00 22.17 321 PHE B C 1
ATOM 12447 O O . PHE B 1 323 ? 4.547 66.897 24.730 1.00 19.21 321 PHE B O 1
ATOM 12464 N N . CYS B 1 324 ? 6.451 67.979 24.116 1.00 18.61 322 CYS B N 1
ATOM 12465 C CA . CYS B 1 324 ? 6.230 67.813 22.691 1.00 19.62 322 CYS B CA 1
ATOM 12466 C C . CYS B 1 324 ? 6.220 66.300 22.447 1.00 19.91 322 CYS B C 1
ATOM 12467 O O . CYS B 1 324 ? 6.971 65.560 23.094 1.00 19.89 322 CYS B O 1
ATOM 12475 N N . ASN B 1 325 ? 5.354 65.867 21.556 1.00 20.74 323 ASN B N 1
ATOM 12476 C CA . ASN B 1 325 ? 5.196 64.443 21.261 1.00 21.42 323 ASN B CA 1
ATOM 12477 C C . ASN B 1 325 ? 6.368 63.965 20.361 1.00 23.97 323 ASN B C 1
ATOM 12478 O O . ASN B 1 325 ? 6.649 64.594 19.339 1.00 23.77 323 ASN B O 1
ATOM 12489 N N . PRO B 1 326 ? 7.034 62.861 20.719 1.00 19.91 324 PRO B N 1
ATOM 12490 C CA . PRO B 1 326 ? 8.172 62.408 19.922 1.00 19.90 324 PRO B CA 1
ATOM 12491 C C . PRO B 1 326 ? 7.814 61.831 18.571 1.00 23.44 324 PRO B C 1
ATOM 12492 O O . PRO B 1 326 ? 8.650 61.833 17.673 1.00 22.19 324 PRO B O 1
ATOM 12503 N N . VAL B 1 327 ? 6.577 61.341 18.399 1.00 20.34 325 VAL B N 1
ATOM 12504 C CA . VAL B 1 327 ? 6.216 60.753 17.116 1.00 20.24 325 VAL B CA 1
ATOM 12505 C C . VAL B 1 327 ? 5.227 61.594 16.318 1.00 27.75 325 VAL B C 1
ATOM 12506 O O . VAL B 1 327 ? 4.838 61.169 15.235 1.00 28.50 325 VAL B O 1
ATOM 12519 N N . ASP B 1 328 ? 4.888 62.776 16.788 1.00 23.98 326 ASP B N 1
ATOM 12520 C CA . ASP B 1 328 ? 4.086 63.744 16.055 1.00 24.23 326 ASP B CA 1
ATOM 12521 C C . ASP B 1 328 ? 4.440 65.098 16.640 1.00 27.67 326 ASP B C 1
ATOM 12522 O O . ASP B 1 328 ? 3.845 65.523 17.612 1.00 27.88 326 ASP B O 1
ATOM 12531 N N . SER B 1 329 ? 5.401 65.777 16.032 1.00 28.39 327 SER B N 1
ATOM 12532 C CA . SER B 1 329 ? 5.946 67.032 16.558 1.00 28.91 327 SER B CA 1
ATOM 12533 C C . SER B 1 329 ? 4.953 68.175 16.602 1.00 30.75 327 SER B C 1
ATOM 12534 O O . SER B 1 329 ? 5.240 69.154 17.281 1.00 33.74 327 SER B O 1
ATOM 12542 N N . GLN B 1 330 ? 3.788 68.075 15.944 1.00 24.76 328 GLN B N 1
ATOM 12543 C CA . GLN B 1 330 ? 2.800 69.151 16.088 1.00 26.54 328 GLN B CA 1
ATOM 12544 C C . GLN B 1 330 ? 1.904 68.957 17.308 1.00 28.69 328 GLN B C 1
ATOM 12545 O O . GLN B 1 330 ? 1.158 69.874 17.660 1.00 29.95 328 GLN B O 1
ATOM 12558 N N . HIS B 1 331 ? 1.974 67.797 17.981 1.00 21.08 329 HIS B N 1
ATOM 12559 C CA . HIS B 1 331 ? 1.116 67.524 19.115 1.00 22.94 329 HIS B CA 1
ATOM 12560 C C . HIS B 1 331 ? 1.949 67.154 20.335 1.00 25.29 329 HIS B C 1
ATOM 12561 O O . HIS B 1 331 ? 3.159 67.450 20.365 1.00 21.60 329 HIS B O 1
ATOM 12575 N N . TYR B 1 332 ? 1.295 66.663 21.417 1.00 21.41 330 TYR B N 1
ATOM 12576 C CA . TYR B 1 332 ? 1.938 66.551 22.710 1.00 19.87 330 TYR B CA 1
ATOM 12577 C C . TYR B 1 332 ? 1.700 65.217 23.423 1.00 21.40 330 TYR B C 1
ATOM 12578 O O . TYR B 1 332 ? 1.004 64.309 22.943 1.00 19.22 330 TYR B O 1
ATOM 12613 N N . ALA B 1 334 ? 1.912 63.706 27.778 1.00 21.78 332 ALA B N 1
ATOM 12614 C CA . ALA B 1 334 ? 2.021 64.075 29.190 1.00 21.90 332 ALA B CA 1
ATOM 12615 C C . ALA B 1 334 ? 2.384 62.896 30.023 1.00 24.97 332 ALA B C 1
ATOM 12616 O O . ALA B 1 334 ? 2.060 61.757 29.666 1.00 21.94 332 ALA B O 1
ATOM 12623 N N . LEU B 1 335 ? 3.098 63.187 31.112 1.00 21.16 333 LEU B N 1
ATOM 12624 C CA . LEU B 1 335 ? 3.393 62.262 32.170 1.00 21.53 333 LEU B CA 1
ATOM 12625 C C . LEU B 1 335 ? 2.767 62.767 33.482 1.00 24.27 333 LEU B C 1
ATOM 12626 O O . LEU B 1 335 ? 2.867 63.949 33.805 1.00 23.18 333 LEU B O 1
ATOM 12642 N N . LEU B 1 336 ? 2.141 61.847 34.231 1.00 22.10 334 LEU B N 1
ATOM 12643 C CA . LEU B 1 336 ? 1.624 62.049 35.593 1.00 21.51 334 LEU B CA 1
ATOM 12644 C C . LEU B 1 336 ? 2.268 60.949 36.405 1.00 23.03 334 LEU B C 1
ATOM 12645 O O . LEU B 1 336 ? 2.185 59.788 36.016 1.00 22.77 334 LEU B O 1
ATOM 12661 N N . CYS B 1 337 ? 2.958 61.326 37.484 1.00 22.79 335 CYS B N 1
ATOM 12662 C CA . CYS B 1 337 ? 3.710 60.412 38.328 1.00 25.43 335 CYS B CA 1
ATOM 12663 C C . CYS B 1 337 ? 2.957 60.190 39.634 1.00 25.63 335 CYS B C 1
ATOM 12664 O O . CYS B 1 337 ? 2.523 61.170 40.262 1.00 22.84 335 CYS B O 1
ATOM 12672 N N . PHE B 1 338 ? 2.881 58.928 40.071 1.00 23.34 336 PHE B N 1
ATOM 12673 C CA . PHE B 1 338 ? 2.195 58.532 41.305 1.00 23.04 336 PHE B CA 1
ATOM 12674 C C . PHE B 1 338 ? 3.176 57.749 42.162 1.00 28.14 336 PHE B C 1
ATOM 12675 O O . PHE B 1 338 ? 3.665 56.714 41.709 1.00 27.31 336 PHE B O 1
ATOM 12692 N N . LYS B 1 339 ? 3.508 58.268 43.344 1.00 24.80 337 LYS B N 1
ATOM 12693 C CA . LYS B 1 339 ? 4.480 57.640 44.264 1.00 26.15 337 LYS B CA 1
ATOM 12694 C C . LYS B 1 339 ? 3.944 56.359 44.899 1.00 28.19 337 LYS B C 1
ATOM 12695 O O . LYS B 1 339 ? 4.721 55.454 45.174 1.00 29.28 337 LYS B O 1
ATOM 12699 N N . ASN B 1 340 ? 2.627 56.283 45.172 1.00 24.58 338 ASN B N 1
ATOM 12700 C CA . ASN B 1 340 ? 2.023 55.119 45.824 1.00 24.60 338 ASN B CA 1
ATOM 12701 C C . ASN B 1 340 ? 1.504 54.165 44.767 1.00 32.02 338 ASN B C 1
ATOM 12702 O O . ASN B 1 340 ? 0.413 54.340 44.236 1.00 35.17 338 ASN B O 1
ATOM 12713 N N . GLY B 1 341 ? 2.339 53.216 44.410 1.00 27.12 339 GLY B N 1
ATOM 12714 C CA . GLY B 1 341 ? 2.038 52.233 43.386 1.00 25.61 339 GLY B CA 1
ATOM 12715 C C . GLY B 1 341 ? 2.025 50.811 43.889 1.00 27.97 339 GLY B C 1
ATOM 12716 O O . GLY B 1 341 ? 1.164 50.433 44.705 1.00 25.88 339 GLY B O 1
ATOM 12720 N N . SER B 1 342 ? 3.003 50.020 43.435 1.00 23.35 340 SER B N 1
ATOM 12721 C CA . SER B 1 342 ? 3.070 48.596 43.702 1.00 24.74 340 SER B CA 1
ATOM 12722 C C . SER B 1 342 ? 3.237 48.270 45.202 1.00 28.94 340 SER B C 1
ATOM 12723 O O . SER B 1 342 ? 2.702 47.261 45.666 1.00 26.50 340 SER B O 1
ATOM 12731 N N . LEU B 1 343 ? 3.965 49.098 45.956 1.00 28.96 341 LEU B N 1
ATOM 12732 C CA . LEU B 1 343 ? 4.125 48.819 47.401 1.00 30.60 341 LEU B CA 1
ATOM 12733 C C . LEU B 1 343 ? 2.765 48.949 48.115 1.00 28.84 341 LEU B C 1
ATOM 12734 O O . LEU B 1 343 ? 2.510 48.175 49.010 1.00 29.25 341 LEU B O 1
ATOM 12767 N N . ARG B 1 345 ? -0.222 48.328 46.639 1.00 24.01 343 ARG B N 1
ATOM 12768 C CA . ARG B 1 345 ? -0.976 47.155 46.201 1.00 23.28 343 ARG B CA 1
ATOM 12769 C C . ARG B 1 345 ? -0.527 45.918 46.981 1.00 28.98 343 ARG B C 1
ATOM 12770 O O . ARG B 1 345 ? -1.379 45.150 47.444 1.00 28.25 343 ARG B O 1
ATOM 12791 N N . GLU B 1 346 ? 0.785 45.758 47.191 1.00 26.22 344 GLU B N 1
ATOM 12792 C CA . GLU B 1 346 ? 1.308 44.614 47.960 1.00 26.63 344 GLU B CA 1
ATOM 12793 C C . GLU B 1 346 ? 0.894 44.706 49.432 1.00 28.97 344 GLU B C 1
ATOM 12794 O O . GLU B 1 346 ? 0.567 43.693 50.045 1.00 28.81 344 GLU B O 1
ATOM 12806 N N . LYS B 1 347 ? 0.941 45.911 50.021 1.00 24.44 345 LYS B N 1
ATOM 12807 C CA . LYS B 1 347 ? 0.506 46.092 51.404 1.00 24.99 345 LYS B CA 1
ATOM 12808 C C . LYS B 1 347 ? -0.970 45.681 51.597 1.00 27.92 345 LYS B C 1
ATOM 12809 O O . LYS B 1 347 ? -1.267 44.927 52.514 1.00 27.64 345 LYS B O 1
ATOM 12828 N N . ILE B 1 348 ? -1.880 46.151 50.727 1.00 25.19 346 ILE B N 1
ATOM 12829 C CA . ILE B 1 348 ? -3.298 45.812 50.844 1.00 24.81 346 ILE B CA 1
ATOM 12830 C C . ILE B 1 348 ? -3.469 44.303 50.637 1.00 28.70 346 ILE B C 1
ATOM 12831 O O . ILE B 1 348 ? -4.238 43.684 51.365 1.00 29.77 346 ILE B O 1
ATOM 12847 N N . ARG B 1 349 ? -2.730 43.696 49.687 1.00 25.97 347 ARG B N 1
ATOM 12848 C CA . ARG B 1 349 ? -2.780 42.248 49.504 1.00 25.34 347 ARG B CA 1
ATOM 12849 C C . ARG B 1 349 ? -2.430 41.520 50.814 1.00 29.44 347 ARG B C 1
ATOM 12850 O O . ARG B 1 349 ? -3.136 40.597 51.245 1.00 29.61 347 ARG B O 1
ATOM 12871 N N . ASN B 1 350 ? -1.322 41.934 51.429 1.00 28.02 348 ASN B N 1
ATOM 12872 C CA . ASN B 1 350 ? -0.821 41.342 52.665 1.00 29.27 348 ASN B CA 1
ATOM 12873 C C . ASN B 1 350 ? -1.773 41.539 53.859 1.00 31.89 348 ASN B C 1
ATOM 12874 O O . ASN B 1 350 ? -1.957 40.621 54.654 1.00 34.12 348 ASN B O 1
ATOM 12885 N N . GLU B 1 351 ? -2.366 42.707 53.974 1.00 28.42 349 GLU B N 1
ATOM 12886 C CA . GLU B 1 351 ? -3.277 43.059 55.054 1.00 27.36 349 GLU B CA 1
ATOM 12887 C C . GLU B 1 351 ? -4.669 42.430 54.920 1.00 35.20 349 GLU B C 1
ATOM 12888 O O . GLU B 1 351 ? -5.236 41.990 55.930 1.00 34.52 349 GLU B O 1
ATOM 12900 N N . SER B 1 352 ? -5.251 42.455 53.722 1.00 31.96 350 SER B N 1
ATOM 12901 C CA . SER B 1 352 ? -6.645 42.075 53.510 1.00 33.13 350 SER B CA 1
ATOM 12902 C C . SER B 1 352 ? -6.910 40.754 52.803 1.00 37.23 350 SER B C 1
ATOM 12903 O O . SER B 1 352 ? -8.031 40.258 52.925 1.00 37.42 350 SER B O 1
ATOM 12911 N N . VAL B 1 353 ? -5.969 40.211 52.018 1.00 33.62 351 VAL B N 1
ATOM 12912 C CA . VAL B 1 353 ? -6.252 38.965 51.273 1.00 33.93 351 VAL B CA 1
ATOM 12913 C C . VAL B 1 353 ? -5.085 37.968 51.350 1.00 38.34 351 VAL B C 1
ATOM 12914 O O . VAL B 1 353 ? -4.689 37.360 50.355 1.00 35.94 351 VAL B O 1
ATOM 12927 N N . SER B 1 354 ? -4.594 37.762 52.587 1.00 36.79 352 SER B N 1
ATOM 12928 C CA . SER B 1 354 ? -3.644 36.719 52.991 1.00 37.74 352 SER B CA 1
ATOM 12929 C C . SER B 1 354 ? -2.364 36.617 52.159 1.00 42.23 352 SER B C 1
ATOM 12930 O O . SER B 1 354 ? -1.853 35.515 51.958 1.00 42.81 352 SER B O 1
ATOM 12938 N N . ARG B 1 355 ? -1.844 37.745 51.691 1.00 36.70 353 ARG B N 1
ATOM 12939 C CA . ARG B 1 355 ? -0.592 37.818 50.938 1.00 35.71 353 ARG B CA 1
ATOM 12940 C C . ARG B 1 355 ? -0.683 37.067 49.596 1.00 38.30 353 ARG B C 1
ATOM 12941 O O . ARG B 1 355 ? 0.351 36.695 49.035 1.00 40.28 353 ARG B O 1
ATOM 12962 N N . SER B 1 356 ? -1.913 36.871 49.084 1.00 33.77 354 SER B N 1
ATOM 12963 C CA . SER B 1 356 ? -2.169 36.124 47.854 1.00 34.26 354 SER B CA 1
ATOM 12964 C C . SER B 1 356 ? -2.727 37.008 46.717 1.00 36.80 354 SER B C 1
ATOM 12965 O O . SER B 1 356 ? -3.814 37.568 46.867 1.00 35.03 354 SER B O 1
ATOM 12973 N N . TRP B 1 357 ? -2.046 37.032 45.541 1.00 35.55 355 TRP B N 1
ATOM 12974 C CA . TRP B 1 357 ? -2.573 37.745 44.354 1.00 32.84 355 TRP B CA 1
ATOM 12975 C C . TRP B 1 357 ? -3.819 37.051 43.831 1.00 34.65 355 TRP B C 1
ATOM 12976 O O . TRP B 1 357 ? -4.679 37.707 43.269 1.00 35.24 355 TRP B O 1
ATOM 12997 N N . SER B 1 358 ? -3.960 35.739 44.045 1.00 33.08 356 SER B N 1
ATOM 12998 C CA . SER B 1 358 ? -5.160 35.016 43.608 1.00 33.26 356 SER B CA 1
ATOM 12999 C C . SER B 1 358 ? -6.383 35.457 44.440 1.00 34.28 356 SER B C 1
ATOM 13000 O O . SER B 1 358 ? -7.463 35.679 43.903 1.00 32.74 356 SER B O 1
ATOM 13008 N N . ASP B 1 359 ? -6.220 35.574 45.755 1.00 32.16 357 ASP B N 1
ATOM 13009 C CA . ASP B 1 359 ? -7.315 36.049 46.600 1.00 31.60 357 ASP B CA 1
ATOM 13010 C C . ASP B 1 359 ? -7.617 37.525 46.286 1.00 32.13 357 ASP B C 1
ATOM 13011 O O . ASP B 1 359 ? -8.772 37.959 46.338 1.00 33.37 357 ASP B O 1
ATOM 13020 N N . PHE B 1 360 ? -6.587 38.265 45.919 1.00 28.48 358 PHE B N 1
ATOM 13021 C CA . PHE B 1 360 ? -6.726 39.673 45.510 1.00 28.43 358 PHE B CA 1
ATOM 13022 C C . PHE B 1 360 ? -7.622 39.770 44.270 1.00 33.76 358 PHE B C 1
ATOM 13023 O O . PHE B 1 360 ? -8.592 40.542 44.288 1.00 32.50 358 PHE B O 1
ATOM 13040 N N . SER B 1 361 ? -7.402 38.882 43.271 1.00 30.24 359 SER B N 1
ATOM 13041 C CA . SER B 1 361 ? -8.256 38.813 42.085 1.00 29.72 359 SER B CA 1
ATOM 13042 C C . SER B 1 361 ? -9.661 38.388 42.454 1.00 34.55 359 SER B C 1
ATOM 13043 O O . SER B 1 361 ? -10.618 38.942 41.905 1.00 35.38 359 SER B O 1
ATOM 13051 N N . LYS B 1 362 ? -9.810 37.398 43.369 1.00 32.55 360 LYS B N 1
ATOM 13052 C CA . LYS B 1 362 ? -11.136 36.956 43.804 1.00 32.32 360 LYS B CA 1
ATOM 13053 C C . LYS B 1 362 ? -11.892 38.084 44.503 1.00 36.36 360 LYS B C 1
ATOM 13054 O O . LYS B 1 362 ? -13.107 38.214 44.310 1.00 34.76 360 LYS B O 1
ATOM 13058 N N . ALA B 1 363 ? -11.192 38.925 45.271 1.00 32.49 361 ALA B N 1
ATOM 13059 C CA . ALA B 1 363 ? -11.857 40.073 45.907 1.00 31.27 361 ALA B CA 1
ATOM 13060 C C . ALA B 1 363 ? -12.450 41.001 44.833 1.00 33.00 361 ALA B C 1
ATOM 13061 O O . ALA B 1 363 ? -13.590 41.427 44.954 1.00 33.55 361 ALA B O 1
ATOM 13068 N N . LEU B 1 364 ? -11.703 41.258 43.765 1.00 29.67 362 LEU B N 1
ATOM 13069 C CA . LEU B 1 364 ? -12.189 42.101 42.658 1.00 28.40 362 LEU B CA 1
ATOM 13070 C C . LEU B 1 364 ? -13.369 41.431 41.906 1.00 35.89 362 LEU B C 1
ATOM 13071 O O . LEU B 1 364 ? -14.342 42.114 41.570 1.00 34.11 362 LEU B O 1
ATOM 13087 N N . GLN B 1 365 ? -13.313 40.113 41.707 1.00 36.76 363 GLN B N 1
ATOM 13088 C CA . GLN B 1 365 ? -14.398 39.372 41.036 1.00 38.58 363 GLN B CA 1
ATOM 13089 C C . GLN B 1 365 ? -15.687 39.336 41.852 1.00 43.39 363 GLN B C 1
ATOM 13090 O O . GLN B 1 365 ? -16.780 39.317 41.285 1.00 44.39 363 GLN B O 1
ATOM 13104 N N . SER B 1 366 ? -15.558 39.282 43.176 1.00 39.04 364 SER B N 1
ATOM 13105 C CA . SER B 1 366 ? -16.694 39.150 44.097 1.00 38.59 364 SER B CA 1
ATOM 13106 C C . SER B 1 366 ? -17.300 40.505 44.544 1.00 42.16 364 SER B C 1
ATOM 13107 O O . SER B 1 366 ? -18.222 40.508 45.367 1.00 43.11 364 SER B O 1
ATOM 13115 N N . THR B 1 367 ? -16.783 41.649 44.046 1.00 36.63 365 THR B N 1
ATOM 13116 C CA . THR B 1 367 ? -17.330 42.970 44.365 1.00 33.90 365 THR B CA 1
ATOM 13117 C C . THR B 1 367 ? -17.804 43.610 43.060 1.00 37.31 365 THR B C 1
ATOM 13118 O O . THR B 1 367 ? -17.222 43.378 42.014 1.00 36.57 365 THR B O 1
ATOM 13129 N N . GLU B 1 368 ? -18.857 44.412 43.133 1.00 34.11 366 GLU B N 1
ATOM 13130 C CA . GLU B 1 368 ? -19.441 45.069 41.966 1.00 33.71 366 GLU B CA 1
ATOM 13131 C C . GLU B 1 368 ? -18.694 46.325 41.576 1.00 34.14 366 GLU B C 1
ATOM 13132 O O . GLU B 1 368 ? -18.027 46.944 42.409 1.00 30.60 366 GLU B O 1
ATOM 13153 N N . GLY B 1 370 ? -18.056 50.026 41.133 1.00 25.19 368 GLY B N 1
ATOM 13154 C CA . GLY B 1 370 ? -18.490 51.111 41.993 1.00 26.00 368 GLY B CA 1
ATOM 13155 C C . GLY B 1 370 ? -18.389 50.787 43.475 1.00 28.79 368 GLY B C 1
ATOM 13156 O O . GLY B 1 370 ? -18.541 51.678 44.306 1.00 27.34 368 GLY B O 1
ATOM 13160 N N . ASN B 1 371 ? -18.165 49.507 43.832 1.00 26.92 369 ASN B N 1
ATOM 13161 C CA . ASN B 1 371 ? -17.869 49.045 45.183 1.00 25.94 369 ASN B CA 1
ATOM 13162 C C . ASN B 1 371 ? -18.929 49.442 46.224 1.00 31.52 369 ASN B C 1
ATOM 13163 O O . ASN B 1 371 ? -18.596 49.734 47.390 1.00 28.18 369 ASN B O 1
ATOM 13174 N N . GLY B 1 372 ? -20.191 49.474 45.790 1.00 29.99 370 GLY B N 1
ATOM 13175 C CA . GLY B 1 372 ? -21.303 49.866 46.647 1.00 30.91 370 GLY B CA 1
ATOM 13176 C C . GLY B 1 372 ? -21.213 51.302 47.128 1.00 32.84 370 GLY B C 1
ATOM 13177 O O . GLY B 1 372 ? -21.829 51.627 48.137 1.00 33.82 370 GLY B O 1
ATOM 13181 N N . GLY B 1 373 ? -20.441 52.154 46.435 1.00 27.44 371 GLY B N 1
ATOM 13182 C CA . GLY B 1 373 ? -20.229 53.542 46.829 1.00 28.61 371 GLY B CA 1
ATOM 13183 C C . GLY B 1 373 ? -19.101 53.771 47.827 1.00 31.02 371 GLY B C 1
ATOM 13184 O O . GLY B 1 373 ? -18.886 54.907 48.238 1.00 32.10 371 GLY B O 1
ATOM 13188 N N . ASN B 1 374 ? -18.373 52.710 48.232 1.00 26.94 372 ASN B N 1
ATOM 13189 C CA . ASN B 1 374 ? -17.223 52.812 49.140 1.00 24.95 372 ASN B CA 1
ATOM 13190 C C . ASN B 1 374 ? -16.035 53.304 48.360 1.00 28.78 372 ASN B C 1
ATOM 13191 O O . ASN B 1 374 ? -15.701 52.682 47.351 1.00 30.23 372 ASN B O 1
ATOM 13202 N N . LEU B 1 375 ? -15.402 54.387 48.788 1.00 23.89 373 LEU B N 1
ATOM 13203 C CA . LEU B 1 375 ? -14.276 55.019 48.087 1.00 23.88 373 LEU B CA 1
ATOM 13204 C C . LEU B 1 375 ? -13.089 55.156 49.014 1.00 26.32 373 LEU B C 1
ATOM 13205 O O . LEU B 1 375 ? -13.271 55.474 50.193 1.00 25.45 373 LEU B O 1
ATOM 13221 N N . GLY B 1 376 ? -11.895 54.978 48.467 1.00 23.11 374 GLY B N 1
ATOM 13222 C CA . GLY B 1 376 ? -10.671 55.065 49.244 1.00 22.73 374 GLY B CA 1
ATOM 13223 C C . GLY B 1 376 ? -9.487 55.659 48.523 1.00 27.22 374 GLY B C 1
ATOM 13224 O O . GLY B 1 376 ? -9.343 55.506 47.304 1.00 23.68 374 GLY B O 1
ATOM 13228 N N . PHE B 1 377 ? -8.657 56.341 49.296 1.00 22.81 375 PHE B N 1
ATOM 13229 C CA . PHE B 1 377 ? -7.383 56.962 48.908 1.00 21.75 375 PHE B CA 1
ATOM 13230 C C . PHE B 1 377 ? -6.315 56.325 49.762 1.00 26.22 375 PHE B C 1
ATOM 13231 O O . PHE B 1 377 ? -6.483 56.294 50.989 1.00 23.54 375 PHE B O 1
ATOM 13248 N N . TYR B 1 378 ? -5.241 55.810 49.153 1.00 22.36 376 TYR B N 1
ATOM 13249 C CA . TYR B 1 378 ? -4.219 55.066 49.890 1.00 22.68 376 TYR B CA 1
ATOM 13250 C C . TYR B 1 378 ? -2.825 55.610 49.635 1.00 25.37 376 TYR B C 1
ATOM 13251 O O . TYR B 1 378 ? -2.175 55.240 48.659 1.00 25.20 376 TYR B O 1
ATOM 13269 N N . PHE B 1 379 ? -2.373 56.503 50.522 1.00 23.68 377 PHE B N 1
ATOM 13270 C CA . PHE B 1 379 ? -1.090 57.189 50.398 1.00 24.06 377 PHE B CA 1
ATOM 13271 C C . PHE B 1 379 ? -0.237 57.029 51.661 1.00 29.16 377 PHE B C 1
ATOM 13272 O O . PHE B 1 379 ? -0.162 57.952 52.469 1.00 28.89 377 PHE B O 1
ATOM 13289 N N . ASP B 1 380 ? 0.435 55.886 51.822 1.00 24.59 378 ASP B N 1
ATOM 13290 C CA . ASP B 1 380 ? 1.307 55.678 53.000 1.00 24.29 378 ASP B CA 1
ATOM 13291 C C . ASP B 1 380 ? 2.530 56.589 52.950 1.00 30.27 378 ASP B C 1
ATOM 13292 O O . ASP B 1 380 ? 3.069 56.920 54.006 1.00 29.63 378 ASP B O 1
ATOM 13301 N N . VAL B 1 381 ? 2.953 57.015 51.751 1.00 27.43 379 VAL B N 1
ATOM 13302 C CA . VAL B 1 381 ? 4.025 58.014 51.617 1.00 28.27 379 VAL B CA 1
ATOM 13303 C C . VAL B 1 381 ? 3.355 59.210 50.958 1.00 28.77 379 VAL B C 1
ATOM 13304 O O . VAL B 1 381 ? 2.333 59.044 50.280 1.00 27.95 379 VAL B O 1
ATOM 13334 N N . GLU B 1 383 ? 2.093 61.643 48.550 1.00 24.94 381 GLU B N 1
ATOM 13335 C CA . GLU B 1 383 ? 1.829 61.466 47.126 1.00 24.22 381 GLU B CA 1
ATOM 13336 C C . GLU B 1 383 ? 2.250 62.735 46.379 1.00 30.02 381 GLU B C 1
ATOM 13337 O O . GLU B 1 383 ? 2.354 63.802 46.988 1.00 29.74 381 GLU B O 1
ATOM 13349 N N . ILE B 1 384 ? 2.548 62.592 45.097 1.00 28.41 382 ILE B N 1
ATOM 13350 C CA . ILE B 1 384 ? 2.943 63.672 44.167 1.00 28.55 382 ILE B CA 1
ATOM 13351 C C . ILE B 1 384 ? 1.682 64.219 43.501 1.00 29.97 382 ILE B C 1
ATOM 13352 O O . ILE B 1 384 ? 1.469 65.415 43.418 1.00 28.80 382 ILE B O 1
ATOM 13368 N N . THR B 1 385 ? 0.888 63.311 42.955 1.00 25.07 383 THR B N 1
ATOM 13369 C CA . THR B 1 385 ? -0.310 63.630 42.194 1.00 26.12 383 THR B CA 1
ATOM 13370 C C . THR B 1 385 ? -1.536 63.034 42.901 1.00 27.66 383 THR B C 1
ATOM 13371 O O . THR B 1 385 ? -1.851 61.874 42.645 1.00 26.23 383 THR B O 1
ATOM 13382 N N . PRO B 1 386 ? -2.273 63.793 43.717 1.00 28.32 384 PRO B N 1
ATOM 13383 C CA . PRO B 1 386 ? -1.987 65.140 44.235 1.00 29.15 384 PRO B CA 1
ATOM 13384 C C . PRO B 1 386 ? -1.113 65.041 45.493 1.00 31.70 384 PRO B C 1
ATOM 13385 O O . PRO B 1 386 ? -0.751 63.941 45.901 1.00 29.65 384 PRO B O 1
ATOM 13396 N N . GLU B 1 387 ? -0.830 66.179 46.138 1.00 31.87 385 GLU B N 1
ATOM 13397 C CA . GLU B 1 387 ? 0.009 66.239 47.324 1.00 31.48 385 GLU B CA 1
ATOM 13398 C C . GLU B 1 387 ? -0.818 65.980 48.588 1.00 34.40 385 GLU B C 1
ATOM 13399 O O . GLU B 1 387 ? -1.248 66.904 49.248 1.00 32.24 385 GLU B O 1
ATOM 13411 N N . ILE B 1 388 ? -1.066 64.699 48.868 1.00 31.12 386 ILE B N 1
ATOM 13412 C CA . ILE B 1 388 ? -1.830 64.205 50.015 1.00 30.61 386 ILE B CA 1
ATOM 13413 C C . ILE B 1 388 ? -1.071 63.060 50.630 1.00 31.21 386 ILE B C 1
ATOM 13414 O O . ILE B 1 388 ? -0.414 62.308 49.908 1.00 27.82 386 ILE B O 1
ATOM 13430 N N . ILE B 1 389 ? -1.245 62.864 51.942 1.00 27.93 387 ILE B N 1
ATOM 13431 C CA . ILE B 1 389 ? -0.682 61.722 52.650 1.00 28.12 387 ILE B CA 1
ATOM 13432 C C . ILE B 1 389 ? -1.787 61.089 53.490 1.00 28.62 387 ILE B C 1
ATOM 13433 O O . ILE B 1 389 ? -2.758 61.759 53.854 1.00 26.96 387 ILE B O 1
ATOM 13449 N N . GLY B 1 390 ? -1.639 59.797 53.737 1.00 25.88 388 GLY B N 1
ATOM 13450 C CA . GLY B 1 390 ? -2.537 59.004 54.573 1.00 25.32 388 GLY B CA 1
ATOM 13451 C C . GLY B 1 390 ? -3.514 58.168 53.795 1.00 27.60 388 GLY B C 1
ATOM 13452 O O . GLY B 1 390 ? -3.593 58.251 52.560 1.00 27.02 388 GLY B O 1
ATOM 13456 N N . ARG B 1 391 ? -4.215 57.301 54.519 1.00 24.75 389 ARG B N 1
ATOM 13457 C CA . ARG B 1 391 ? -5.297 56.506 53.957 1.00 22.69 389 ARG B CA 1
ATOM 13458 C C . ARG B 1 391 ? -6.585 57.203 54.342 1.00 25.85 389 ARG B C 1
ATOM 13459 O O . ARG B 1 391 ? -6.741 57.611 55.497 1.00 24.65 389 ARG B O 1
ATOM 13480 N N . HIS B 1 392 ? -7.489 57.370 53.397 1.00 23.06 390 HIS B N 1
ATOM 13481 C CA . HIS B 1 392 ? -8.767 58.059 53.616 1.00 22.47 390 HIS B CA 1
ATOM 13482 C C . HIS B 1 392 ? -9.859 57.222 52.980 1.00 26.71 390 HIS B C 1
ATOM 13483 O O . HIS B 1 392 ? -9.818 56.998 51.772 1.00 26.05 390 HIS B O 1
ATOM 13497 N N . ARG B 1 393 ? -10.780 56.708 53.794 1.00 22.79 391 ARG B N 1
ATOM 13498 C CA . ARG B 1 393 ? -11.848 55.825 53.348 1.00 22.83 391 ARG B CA 1
ATOM 13499 C C . ARG B 1 393 ? -13.190 56.451 53.623 1.00 26.63 391 ARG B C 1
ATOM 13500 O O . ARG B 1 393 ? -13.375 57.051 54.663 1.00 25.31 391 ARG B O 1
ATOM 13521 N N . PHE B 1 394 ? -14.128 56.300 52.681 1.00 23.81 392 PHE B N 1
ATOM 13522 C CA . PHE B 1 394 ? -15.452 56.873 52.791 1.00 23.53 392 PHE B CA 1
ATOM 13523 C C . PHE B 1 394 ? -16.473 55.843 52.413 1.00 27.04 392 PHE B C 1
ATOM 13524 O O . PHE B 1 394 ? -16.252 55.074 51.476 1.00 25.42 392 PHE B O 1
ATOM 13541 N N . ASN B 1 395 ? -17.605 55.822 53.127 1.00 26.78 393 ASN B N 1
ATOM 13542 C CA . ASN B 1 395 ? -18.674 54.870 52.844 1.00 27.65 393 ASN B CA 1
ATOM 13543 C C . ASN B 1 395 ? -19.638 55.499 51.819 1.00 32.06 393 ASN B C 1
ATOM 13544 O O . ASN B 1 395 ? -19.409 56.622 51.351 1.00 30.92 393 ASN B O 1
ATOM 13555 N N . THR B 1 396 ? -20.705 54.767 51.534 1.00 34.61 394 THR B N 1
ATOM 13556 C CA . THR B 1 396 ? -21.796 55.135 50.607 1.00 38.93 394 THR B CA 1
ATOM 13557 C C . THR B 1 396 ? -22.370 56.560 50.819 1.00 47.76 394 THR B C 1
ATOM 13558 O O . THR B 1 396 ? -22.699 57.222 49.840 1.00 49.22 394 THR B O 1
ATOM 13569 N N . GLU B 1 397 ? -22.436 57.039 52.072 1.00 46.12 395 GLU B N 1
ATOM 13570 C CA . GLU B 1 397 ? -22.982 58.363 52.447 1.00 46.33 395 GLU B CA 1
ATOM 13571 C C . GLU B 1 397 ? -21.897 59.452 52.517 1.00 49.69 395 GLU B C 1
ATOM 13572 O O . GLU B 1 397 ? -22.163 60.552 52.987 1.00 52.40 395 GLU B O 1
ATOM 13584 N N . ASN B 1 398 ? -20.684 59.153 52.045 1.00 42.62 396 ASN B N 1
ATOM 13585 C CA . ASN B 1 398 ? -19.517 60.036 52.065 1.00 42.10 396 ASN B CA 1
ATOM 13586 C C . ASN B 1 398 ? -19.102 60.376 53.507 1.00 42.14 396 ASN B C 1
ATOM 13587 O O . ASN B 1 398 ? -18.474 61.402 53.738 1.00 42.60 396 ASN B O 1
ATOM 13598 N N . HIS B 1 399 ? -19.370 59.456 54.445 1.00 35.64 397 HIS B N 1
ATOM 13599 C CA . HIS B 1 399 ? -18.888 59.571 55.815 1.00 34.30 397 HIS B CA 1
ATOM 13600 C C . HIS B 1 399 ? -17.542 58.899 55.856 1.00 32.84 397 HIS B C 1
ATOM 13601 O O . HIS B 1 399 ? -17.390 57.811 55.297 1.00 30.72 397 HIS B O 1
ATOM 13615 N N . LYS B 1 400 ? -16.591 59.492 56.535 1.00 27.17 398 LYS B N 1
ATOM 13616 C CA . LYS B 1 400 ? -15.260 58.929 56.626 1.00 24.68 398 LYS B CA 1
ATOM 13617 C C . LYS B 1 400 ? -15.289 57.741 57.613 1.00 25.13 398 LYS B C 1
ATOM 13618 O O . LYS B 1 400 ? -15.948 57.805 58.629 1.00 26.38 398 LYS B O 1
ATOM 13637 N N . VAL B 1 401 ? -14.673 56.634 57.245 1.00 23.34 399 VAL B N 1
ATOM 13638 C CA . VAL B 1 401 ? -14.698 55.409 58.038 1.00 24.19 399 VAL B CA 1
ATOM 13639 C C . VAL B 1 401 ? -13.276 54.961 58.291 1.00 26.65 399 VAL B C 1
ATOM 13640 O O . VAL B 1 401 ? -12.372 55.299 57.531 1.00 26.03 399 VAL B O 1
ATOM 13653 N N . ALA B 1 402 ? -13.090 54.173 59.357 1.00 25.35 400 ALA B N 1
ATOM 13654 C CA . ALA B 1 402 ? -11.784 53.704 59.793 1.00 26.29 400 ALA B CA 1
ATOM 13655 C C . ALA B 1 402 ? -11.248 52.537 58.965 1.00 27.85 400 ALA B C 1
ATOM 13656 O O . ALA B 1 402 ? -10.047 52.327 58.911 1.00 27.51 400 ALA B O 1
ATOM 13663 N N . ALA B 1 403 ? -12.128 51.708 58.429 1.00 25.77 401 ALA B N 1
ATOM 13664 C CA . ALA B 1 403 ? -11.739 50.530 57.668 1.00 25.50 401 ALA B CA 1
ATOM 13665 C C . ALA B 1 403 ? -12.898 50.032 56.829 1.00 29.45 401 ALA B C 1
ATOM 13666 O O . ALA B 1 403 ? -14.059 50.354 57.112 1.00 29.93 401 ALA B O 1
ATOM 13673 N N . PHE B 1 404 ? -12.582 49.142 55.899 1.00 26.83 402 PHE B N 1
ATOM 13674 C CA . PHE B 1 404 ? -13.542 48.451 55.063 1.00 26.13 402 PHE B CA 1
ATOM 13675 C C . PHE B 1 404 ? -13.443 46.954 55.268 1.00 30.07 402 PHE B C 1
ATOM 13676 O O . PHE B 1 404 ? -12.344 46.475 55.576 1.00 29.32 402 PHE B O 1
ATOM 13693 N N . PRO B 1 405 ? -14.486 46.172 54.896 1.00 26.76 403 PRO B N 1
ATOM 13694 C CA . PRO B 1 405 ? -14.280 44.721 54.756 1.00 27.49 403 PRO B CA 1
ATOM 13695 C C . PRO B 1 405 ? -13.146 44.455 53.732 1.00 29.62 403 PRO B C 1
ATOM 13696 O O . PRO B 1 405 ? -12.892 45.303 52.852 1.00 24.38 403 PRO B O 1
ATOM 13707 N N . GLY B 1 406 ? -12.456 43.320 53.872 1.00 29.46 404 GLY B N 1
ATOM 13708 C CA . GLY B 1 406 ? -11.301 42.977 53.049 1.00 28.77 404 GLY B CA 1
ATOM 13709 C C . GLY B 1 406 ? -11.458 43.113 51.544 1.00 30.16 404 GLY B C 1
ATOM 13710 O O . GLY B 1 406 ? -10.626 43.740 50.879 1.00 28.03 404 GLY B O 1
ATOM 13714 N N . ASP B 1 407 ? -12.521 42.539 50.982 1.00 27.99 405 ASP B N 1
ATOM 13715 C CA . ASP B 1 407 ? -12.749 42.597 49.523 1.00 28.01 405 ASP B CA 1
ATOM 13716 C C . ASP B 1 407 ? -13.064 44.035 49.049 1.00 30.25 405 ASP B C 1
ATOM 13717 O O . ASP B 1 407 ? -12.620 44.449 47.967 1.00 28.14 405 ASP B O 1
ATOM 13726 N N . VAL B 1 408 ? -13.774 44.804 49.907 1.00 28.41 406 VAL B N 1
ATOM 13727 C CA . VAL B 1 408 ? -14.147 46.187 49.649 1.00 26.80 406 VAL B CA 1
ATOM 13728 C C . VAL B 1 408 ? -12.869 47.035 49.638 1.00 27.60 406 VAL B C 1
ATOM 13729 O O . VAL B 1 408 ? -12.749 47.934 48.802 1.00 25.38 406 VAL B O 1
ATOM 13742 N N . GLU B 1 409 ? -11.907 46.722 50.522 1.00 23.27 407 GLU B N 1
ATOM 13743 C CA . GLU B 1 409 ? -10.618 47.423 50.559 1.00 22.79 407 GLU B CA 1
ATOM 13744 C C . GLU B 1 409 ? -9.828 47.230 49.254 1.00 25.07 407 GLU B C 1
ATOM 13745 O O . GLU B 1 409 ? -9.257 48.177 48.714 1.00 23.66 407 GLU B O 1
ATOM 13757 N N . VAL B 1 410 ? -9.778 45.996 48.772 1.00 22.53 408 VAL B N 1
ATOM 13758 C CA . VAL B 1 410 ? -9.044 45.671 47.535 1.00 21.92 408 VAL B CA 1
ATOM 13759 C C . VAL B 1 410 ? -9.632 46.472 46.372 1.00 24.79 408 VAL B C 1
ATOM 13760 O O . VAL B 1 410 ? -8.889 47.137 45.653 1.00 23.85 408 VAL B O 1
ATOM 13773 N N . ARG B 1 411 ? -10.974 46.465 46.211 1.00 22.44 409 ARG B N 1
ATOM 13774 C CA . ARG B 1 411 ? -11.595 47.221 45.128 1.00 22.76 409 ARG B CA 1
ATOM 13775 C C . ARG B 1 411 ? -11.409 48.718 45.328 1.00 25.86 409 ARG B C 1
ATOM 13776 O O . ARG B 1 411 ? -11.103 49.401 44.354 1.00 23.92 409 ARG B O 1
ATOM 13797 N N . ALA B 1 412 ? -11.550 49.239 46.565 1.00 22.75 410 ALA B N 1
ATOM 13798 C CA . ALA B 1 412 ? -11.379 50.678 46.822 1.00 21.63 410 ALA B CA 1
ATOM 13799 C C . ALA B 1 412 ? -9.980 51.121 46.399 1.00 22.52 410 ALA B C 1
ATOM 13800 O O . ALA B 1 412 ? -9.821 52.204 45.828 1.00 20.33 410 ALA B O 1
ATOM 13807 N N . LEU B 1 413 ? -8.970 50.285 46.666 1.00 19.47 411 LEU B N 1
ATOM 13808 C CA . LEU B 1 413 ? -7.615 50.632 46.288 1.00 19.79 411 LEU B CA 1
ATOM 13809 C C . LEU B 1 413 ? -7.473 50.722 44.759 1.00 22.48 411 LEU B C 1
ATOM 13810 O O . LEU B 1 413 ? -7.043 51.738 44.234 1.00 20.97 411 LEU B O 1
ATOM 13826 N N . ILE B 1 414 ? -7.864 49.668 44.066 1.00 19.59 412 ILE B N 1
ATOM 13827 C CA . ILE B 1 414 ? -7.668 49.561 42.602 1.00 20.41 412 ILE B CA 1
ATOM 13828 C C . ILE B 1 414 ? -8.561 50.541 41.851 1.00 24.28 412 ILE B C 1
ATOM 13829 O O . ILE B 1 414 ? -8.072 51.303 41.033 1.00 24.69 412 ILE B O 1
ATOM 13845 N N . GLU B 1 415 ? -9.840 50.555 42.178 1.00 22.98 413 GLU B N 1
ATOM 13846 C CA . GLU B 1 415 ? -10.796 51.486 41.580 1.00 22.61 413 GLU B CA 1
ATOM 13847 C C . GLU B 1 415 ? -10.376 52.930 41.826 1.00 26.11 413 GLU B C 1
ATOM 13848 O O . GLU B 1 415 ? -10.423 53.733 40.903 1.00 24.90 413 GLU B O 1
ATOM 13860 N N . GLY B 1 416 ? -9.950 53.242 43.033 1.00 22.18 414 GLY B N 1
ATOM 13861 C CA . GLY B 1 416 ? -9.500 54.583 43.394 1.00 21.36 414 GLY B CA 1
ATOM 13862 C C . GLY B 1 416 ? -8.246 54.977 42.639 1.00 24.50 414 GLY B C 1
ATOM 13863 O O . GLY B 1 416 ? -8.140 56.106 42.151 1.00 22.99 414 GLY B O 1
ATOM 13867 N N . GLN B 1 417 ? -7.254 54.074 42.574 1.00 20.70 415 GLN B N 1
ATOM 13868 C CA . GLN B 1 417 ? -6.021 54.380 41.835 1.00 20.01 415 GLN B CA 1
ATOM 13869 C C . GLN B 1 417 ? -6.330 54.708 40.351 1.00 23.48 415 GLN B C 1
ATOM 13870 O O . GLN B 1 417 ? -5.801 55.667 39.813 1.00 23.15 415 GLN B O 1
ATOM 13884 N N . PHE B 1 418 ? -7.233 53.953 39.729 1.00 18.31 416 PHE B N 1
ATOM 13885 C CA . PHE B 1 418 ? -7.556 54.184 38.315 1.00 18.66 416 PHE B CA 1
ATOM 13886 C C . PHE B 1 418 ? -8.479 55.378 38.108 1.00 24.02 416 PHE B C 1
ATOM 13887 O O . PHE B 1 418 ? -8.283 56.134 37.168 1.00 22.91 416 PHE B O 1
ATOM 13921 N N . ALA B 1 420 ? -8.335 58.025 39.956 1.00 21.13 418 ALA B N 1
ATOM 13922 C CA . ALA B 1 420 ? -7.422 59.143 40.130 1.00 22.21 418 ALA B CA 1
ATOM 13923 C C . ALA B 1 420 ? -6.670 59.383 38.835 1.00 22.47 418 ALA B C 1
ATOM 13924 O O . ALA B 1 420 ? -6.529 60.520 38.400 1.00 22.39 418 ALA B O 1
ATOM 13931 N N . LYS B 1 421 ? -6.218 58.326 38.185 1.00 19.21 419 LYS B N 1
ATOM 13932 C CA . LYS B 1 421 ? -5.515 58.479 36.894 1.00 18.21 419 LYS B CA 1
ATOM 13933 C C . LYS B 1 421 ? -6.432 59.162 35.865 1.00 21.86 419 LYS B C 1
ATOM 13934 O O . LYS B 1 421 ? -5.987 60.082 35.162 1.00 21.36 419 LYS B O 1
ATOM 13953 N N . ARG B 1 422 ? -7.704 58.752 35.787 1.00 18.37 420 ARG B N 1
ATOM 13954 C CA . ARG B 1 422 ? -8.620 59.377 34.836 1.00 19.36 420 ARG B CA 1
ATOM 13955 C C . ARG B 1 422 ? -8.872 60.840 35.165 1.00 23.86 420 ARG B C 1
ATOM 13956 O O . ARG B 1 422 ? -8.808 61.684 34.274 1.00 23.82 420 ARG B O 1
ATOM 13977 N N . ILE B 1 423 ? -9.125 61.155 36.430 1.00 20.19 421 ILE B N 1
ATOM 13978 C CA . ILE B 1 423 ? -9.436 62.532 36.840 1.00 20.98 421 ILE B CA 1
ATOM 13979 C C . ILE B 1 423 ? -8.245 63.476 36.558 1.00 25.00 421 ILE B C 1
ATOM 13980 O O . ILE B 1 423 ? -8.443 64.577 36.058 1.00 26.68 421 ILE B O 1
ATOM 13996 N N . HIS B 1 424 ? -7.036 63.062 36.943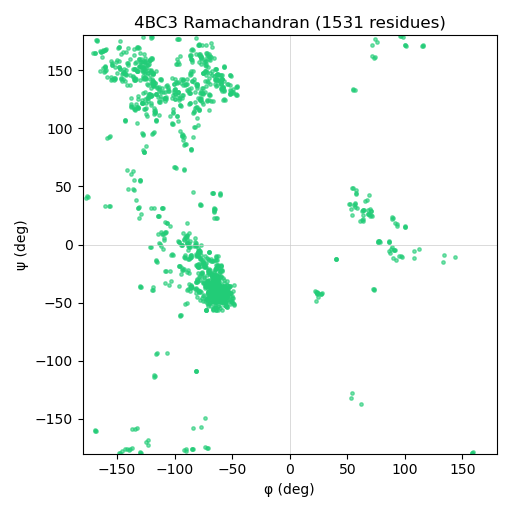 1.00 22.89 422 HIS B N 1
ATOM 13997 C CA . HIS B 1 424 ? -5.855 63.901 36.751 1.00 22.97 422 HIS B CA 1
ATOM 13998 C C . HIS B 1 424 ? -5.480 63.997 35.234 1.00 26.07 422 HIS B C 1
ATOM 13999 O O . HIS B 1 424 ? -5.103 65.062 34.780 1.00 23.90 422 HIS B O 1
ATOM 14014 N N . ALA B 1 425 ? -5.734 62.941 34.437 1.00 20.91 423 ALA B N 1
ATOM 14015 C CA . ALA B 1 425 ? -5.531 62.964 32.982 1.00 20.79 423 ALA B CA 1
ATOM 14016 C C . ALA B 1 425 ? -6.475 63.982 32.352 1.00 25.00 423 ALA B C 1
ATOM 14017 O O . ALA B 1 425 ? -6.052 64.823 31.545 1.00 26.59 423 ALA B O 1
ATOM 14024 N N . GLU B 1 426 ? -7.750 63.933 32.758 1.00 25.20 424 GLU B N 1
ATOM 14025 C CA . GLU B 1 426 ? -8.751 64.891 32.258 1.00 26.07 424 GLU B CA 1
ATOM 14026 C C . GLU B 1 426 ? -8.407 66.341 32.646 1.00 31.36 424 GLU B C 1
ATOM 14027 O O . GLU B 1 426 ? -8.698 67.257 31.865 1.00 29.05 424 GLU B O 1
ATOM 14039 N N . GLY B 1 427 ? -7.740 66.551 33.787 1.00 27.94 425 GLY B N 1
ATOM 14040 C CA . GLY B 1 427 ? -7.297 67.890 34.178 1.00 27.62 425 GLY B CA 1
ATOM 14041 C C . GLY B 1 427 ? -6.283 68.514 33.231 1.00 32.02 425 GLY B C 1
ATOM 14042 O O . GLY B 1 427 ? -6.213 69.744 33.127 1.00 33.12 425 GLY B O 1
ATOM 14046 N N . LEU B 1 428 ? -5.496 67.686 32.515 1.00 27.15 426 LEU B N 1
ATOM 14047 C CA . LEU B 1 428 ? -4.478 68.145 31.547 1.00 26.12 426 LEU B CA 1
ATOM 14048 C C . LEU B 1 428 ? -5.006 68.263 30.088 1.00 32.20 426 LEU B C 1
ATOM 14049 O O . LEU B 1 428 ? -4.205 68.589 29.215 1.00 34.11 426 LEU B O 1
ATOM 14065 N N . GLY B 1 429 ? -6.299 68.043 29.862 1.00 30.31 427 GLY B N 1
ATOM 14066 C CA . GLY B 1 429 ? -6.955 68.118 28.551 1.00 31.17 427 GLY B CA 1
ATOM 14067 C C . GLY B 1 429 ? -7.365 66.780 27.956 1.00 35.82 427 GLY B C 1
ATOM 14068 O O . GLY B 1 429 ? -8.089 66.732 26.950 1.00 35.87 427 GLY B O 1
ATOM 14072 N N . TYR B 1 430 ? -6.895 65.654 28.543 1.00 27.71 428 TYR B N 1
ATOM 14073 C CA . TYR B 1 430 ? -7.218 64.355 27.953 1.00 25.18 428 TYR B CA 1
ATOM 14074 C C . TYR B 1 430 ? -8.735 64.031 27.958 1.00 28.49 428 TYR B C 1
ATOM 14075 O O . TYR B 1 430 ? -9.443 64.283 28.936 1.00 27.22 428 TYR B O 1
ATOM 14093 N N . ARG B 1 431 ? -9.213 63.392 26.871 1.00 28.77 429 ARG B N 1
ATOM 14094 C CA . ARG B 1 431 ? -10.579 62.889 26.806 1.00 29.18 429 ARG B CA 1
ATOM 14095 C C . ARG B 1 431 ? -10.580 61.518 26.140 1.00 30.51 429 ARG B C 1
ATOM 14096 O O . ARG B 1 431 ? -9.864 61.278 25.169 1.00 30.10 429 ARG B O 1
ATOM 14117 N N . VAL B 1 432 ? -11.349 60.617 26.711 1.00 25.97 430 VAL B N 1
ATOM 14118 C CA . VAL B 1 432 ? -11.522 59.306 26.106 1.00 26.65 430 VAL B CA 1
ATOM 14119 C C . VAL B 1 432 ? -12.295 59.547 24.806 1.00 31.60 430 VAL B C 1
ATOM 14120 O O . VAL B 1 432 ? -13.240 60.348 24.810 1.00 31.34 430 VAL B O 1
ATOM 14150 N N . SER B 1 434 ? -13.728 57.542 20.888 1.00 32.94 432 SER B N 1
ATOM 14151 C CA . SER B 1 434 ? -14.225 56.266 20.392 1.00 34.30 432 SER B CA 1
ATOM 14152 C C . SER B 1 434 ? -13.060 55.318 20.008 1.00 34.24 432 SER B C 1
ATOM 14153 O O . SER B 1 434 ? -13.132 54.127 20.297 1.00 33.89 432 SER B O 1
ATOM 14161 N N . LYS B 1 435 ? -11.957 55.862 19.477 1.00 30.11 433 LYS B N 1
ATOM 14162 C CA . LYS B 1 435 ? -10.795 55.054 19.096 1.00 28.15 433 LYS B CA 1
ATOM 14163 C C . LYS B 1 435 ? -9.849 54.683 20.265 1.00 29.40 433 LYS B C 1
ATOM 14164 O O . LYS B 1 435 ? -8.918 53.913 20.043 1.00 29.09 433 LYS B O 1
ATOM 14183 N N . THR B 1 436 ? -10.024 55.257 21.454 1.00 25.67 434 THR B N 1
ATOM 14184 C CA . THR B 1 436 ? -9.081 55.083 22.575 1.00 24.18 434 THR B CA 1
ATOM 14185 C C . THR B 1 436 ? -8.709 53.659 22.870 1.00 28.23 434 THR B C 1
ATOM 14186 O O . THR B 1 436 ? -9.583 52.808 22.946 1.00 25.96 434 THR B O 1
ATOM 14197 N N . LYS B 1 437 ? -7.412 53.412 23.060 1.00 23.59 435 LYS B N 1
ATOM 14198 C CA . LYS B 1 437 ? -6.873 52.192 23.611 1.00 22.86 435 LYS B CA 1
ATOM 14199 C C . LYS B 1 437 ? -6.045 52.606 24.824 1.00 25.40 435 LYS B C 1
ATOM 14200 O O . LYS B 1 437 ? -5.397 53.669 24.797 1.00 23.40 435 LYS B O 1
ATOM 14219 N N . ILE B 1 438 ? -6.007 51.750 25.841 1.00 21.16 436 ILE B N 1
ATOM 14220 C CA . ILE B 1 438 ? -5.214 51.947 27.045 1.00 22.22 436 ILE B CA 1
ATOM 14221 C C . ILE B 1 438 ? -4.144 50.875 27.039 1.00 25.31 436 ILE B C 1
ATOM 14222 O O . ILE B 1 438 ? -4.476 49.703 26.875 1.00 24.84 436 ILE B O 1
ATOM 14238 N N . LEU B 1 439 ? -2.887 51.254 27.080 1.00 20.23 437 LEU B N 1
ATOM 14239 C CA . LEU B 1 439 ? -1.785 50.308 27.201 1.00 22.05 437 LEU B CA 1
ATOM 14240 C C . LEU B 1 439 ? -1.413 50.126 28.659 1.00 27.39 437 LEU B C 1
ATOM 14241 O O . LEU B 1 439 ? -1.186 51.121 29.347 1.00 28.60 437 LEU B O 1
ATOM 14257 N N . ALA B 1 440 ? -1.335 48.881 29.156 1.00 22.73 438 ALA B N 1
ATOM 14258 C CA . ALA B 1 440 ? -0.935 48.610 30.546 1.00 22.68 438 ALA B CA 1
ATOM 14259 C C . ALA B 1 440 ? 0.299 47.739 30.565 1.00 28.13 438 ALA B C 1
ATOM 14260 O O . ALA B 1 440 ? 0.422 46.814 29.755 1.00 27.01 438 ALA B O 1
ATOM 14267 N N . THR B 1 441 ? 1.273 48.101 31.412 1.00 26.74 439 THR B N 1
ATOM 14268 C CA . THR B 1 441 ? 2.519 47.348 31.542 1.00 26.54 439 THR B CA 1
ATOM 14269 C C . THR B 1 441 ? 2.997 47.370 33.000 1.00 28.01 439 THR B C 1
ATOM 14270 O O . THR B 1 441 ? 2.467 48.134 33.807 1.00 26.39 439 THR B O 1
ATOM 14281 N N . GLY B 1 442 ? 3.945 46.500 33.337 1.00 28.80 440 GLY B N 1
ATOM 14282 C CA . GLY B 1 442 ? 4.471 46.365 34.703 1.00 28.71 440 GLY B CA 1
ATOM 14283 C C . GLY B 1 442 ? 3.837 45.224 35.481 1.00 32.43 440 GLY B C 1
ATOM 14284 O O . GLY B 1 442 ? 2.891 44.579 35.020 1.00 31.41 440 GLY B O 1
ATOM 14288 N N . GLY B 1 443 ? 4.291 45.031 36.725 1.00 30.58 441 GLY B N 1
ATOM 14289 C CA . GLY B 1 443 ? 3.883 43.909 37.541 1.00 29.95 441 GLY B CA 1
ATOM 14290 C C . GLY B 1 443 ? 2.400 43.697 37.632 1.00 32.24 441 GLY B C 1
ATOM 14291 O O . GLY B 1 443 ? 1.933 42.572 37.433 1.00 31.67 441 GLY B O 1
ATOM 14295 N N . ALA B 1 444 ? 1.630 44.794 37.869 1.00 26.44 442 ALA B N 1
ATOM 14296 C CA . ALA B 1 444 ? 0.172 44.694 38.043 1.00 28.16 442 ALA B CA 1
ATOM 14297 C C . ALA B 1 444 ? -0.556 44.436 36.743 1.00 33.36 442 ALA B C 1
ATOM 14298 O O . ALA B 1 444 ? -1.749 44.118 36.766 1.00 32.43 442 ALA B O 1
ATOM 14305 N N . SER B 1 445 ? 0.147 44.535 35.586 1.00 30.90 443 SER B N 1
ATOM 14306 C CA . SER B 1 445 ? -0.483 44.211 34.311 1.00 31.73 443 SER B CA 1
ATOM 14307 C C . SER B 1 445 ? -0.556 42.699 34.132 1.00 38.34 443 SER B C 1
ATOM 14308 O O . SER B 1 445 ? -1.138 42.233 33.154 1.00 39.36 443 SER B O 1
ATOM 14316 N N . HIS B 1 446 ? 0.045 41.936 35.078 1.00 34.03 444 HIS B N 1
ATOM 14317 C CA . HIS B 1 446 ? -0.053 40.480 35.117 1.00 34.08 444 HIS B CA 1
ATOM 14318 C C . HIS B 1 446 ? -1.289 39.997 35.944 1.00 35.46 444 HIS B C 1
ATOM 14319 O O . HIS B 1 446 ? -1.380 38.829 36.316 1.00 34.65 444 HIS B O 1
ATOM 14333 N N . ASN B 1 447 ? -2.261 40.880 36.162 1.00 30.02 445 ASN B N 1
ATOM 14334 C CA . ASN B 1 447 ? -3.500 40.573 36.849 1.00 28.89 445 ASN B CA 1
ATOM 14335 C C . ASN B 1 447 ? -4.623 41.134 36.019 1.00 32.51 445 ASN B C 1
ATOM 14336 O O . ASN B 1 447 ? -4.841 42.353 35.989 1.00 29.51 445 ASN B O 1
ATOM 14347 N N . ARG B 1 448 ? -5.332 40.258 35.330 1.00 33.10 446 ARG B N 1
ATOM 14348 C CA . ARG B 1 448 ? -6.391 40.703 34.447 1.00 33.15 446 ARG B CA 1
ATOM 14349 C C . ARG B 1 448 ? -7.583 41.315 35.209 1.00 33.94 446 ARG B C 1
ATOM 14350 O O . ARG B 1 448 ? -8.307 42.098 34.608 1.00 32.03 446 ARG B O 1
ATOM 14371 N N . GLU B 1 449 ? -7.802 40.943 36.516 1.00 30.17 447 GLU B N 1
ATOM 14372 C CA . GLU B 1 449 ? -8.890 41.510 37.305 1.00 27.85 447 GLU B CA 1
ATOM 14373 C C . GLU B 1 449 ? -8.552 42.983 37.581 1.00 26.86 447 GLU B C 1
ATOM 14374 O O . GLU B 1 449 ? -9.414 43.837 37.427 1.00 25.42 447 GLU B O 1
ATOM 14386 N N . ILE B 1 450 ? -7.282 43.297 37.799 1.00 22.84 448 ILE B N 1
ATOM 14387 C CA . ILE B 1 450 ? -6.848 44.681 37.921 1.00 23.93 448 ILE B CA 1
ATOM 14388 C C . ILE B 1 450 ? -7.117 45.411 36.585 1.00 27.62 448 ILE B C 1
ATOM 14389 O O . ILE B 1 450 ? -7.692 46.501 36.555 1.00 27.61 448 ILE B O 1
ATOM 14405 N N . LEU B 1 451 ? -6.698 44.807 35.492 1.00 23.60 449 LEU B N 1
ATOM 14406 C CA . LEU B 1 451 ? -6.874 45.417 34.172 1.00 22.83 449 LEU B CA 1
ATOM 14407 C C . LEU B 1 451 ? -8.369 45.551 33.796 1.00 26.14 449 LEU B C 1
ATOM 14408 O O . LEU B 1 451 ? -8.733 46.523 33.126 1.00 27.48 449 LEU B O 1
ATOM 14424 N N . GLN B 1 452 ? -9.239 44.691 34.320 1.00 23.18 450 GLN B N 1
ATOM 14425 C CA . GLN B 1 452 ? -10.682 44.841 34.085 1.00 22.68 450 GLN B CA 1
ATOM 14426 C C . GLN B 1 452 ? -11.170 46.154 34.715 1.00 23.61 450 GLN B C 1
ATOM 14427 O O . GLN B 1 452 ? -11.932 46.873 34.074 1.00 23.15 450 GLN B O 1
ATOM 14441 N N . VAL B 1 453 ? -10.698 46.488 35.938 1.00 22.68 451 VAL B N 1
ATOM 14442 C CA . VAL B 1 453 ? -11.121 47.717 36.610 1.00 21.59 451 VAL B CA 1
ATOM 14443 C C . VAL B 1 453 ? -10.677 48.903 35.776 1.00 23.10 451 VAL B C 1
ATOM 14444 O O . VAL B 1 453 ? -11.439 49.859 35.577 1.00 22.69 451 VAL B O 1
ATOM 14457 N N . LEU B 1 454 ? -9.451 48.845 35.272 1.00 21.02 452 LEU B N 1
ATOM 14458 C CA . LEU B 1 454 ? -8.935 49.932 34.444 1.00 20.37 452 LEU B CA 1
ATOM 14459 C C . LEU B 1 454 ? -9.821 50.169 33.217 1.00 24.33 452 LEU B C 1
ATOM 14460 O O . LEU B 1 454 ? -10.176 51.303 32.942 1.00 26.67 452 LEU B O 1
ATOM 14476 N N . ALA B 1 455 ? -10.234 49.099 32.535 1.00 22.60 453 ALA B N 1
ATOM 14477 C CA . ALA B 1 455 ? -11.080 49.191 31.354 1.00 23.70 453 ALA B CA 1
ATOM 14478 C C . ALA B 1 455 ? -12.426 49.763 31.724 1.00 27.06 453 ALA B C 1
ATOM 14479 O O . ALA B 1 455 ? -12.939 50.617 31.025 1.00 24.35 453 ALA B O 1
ATOM 14486 N N . ASP B 1 456 ? -12.981 49.310 32.856 1.00 24.18 454 ASP B N 1
ATOM 14487 C CA . ASP B 1 456 ? -14.278 49.800 33.332 1.00 24.26 454 ASP B CA 1
ATOM 14488 C C . ASP B 1 456 ? -14.247 51.284 33.653 1.00 27.15 454 ASP B C 1
ATOM 14489 O O . ASP B 1 456 ? -15.131 52.029 33.225 1.00 27.38 454 ASP B O 1
ATOM 14498 N N . VAL B 1 457 ? -13.216 51.732 34.368 1.00 24.41 455 VAL B N 1
ATOM 14499 C CA . VAL B 1 457 ? -13.122 53.133 34.788 1.00 23.22 455 VAL B CA 1
ATOM 14500 C C . VAL B 1 457 ? -13.020 54.095 33.588 1.00 27.72 455 VAL B C 1
ATOM 14501 O O . VAL B 1 457 ? -13.649 55.151 33.611 1.00 27.98 455 VAL B O 1
ATOM 14514 N N . PHE B 1 458 ? -12.227 53.769 32.564 1.00 25.58 456 PHE B N 1
ATOM 14515 C CA . PHE B 1 458 ? -12.083 54.622 31.380 1.00 24.13 456 PHE B CA 1
ATOM 14516 C C . PHE B 1 458 ? -13.128 54.325 30.323 1.00 27.13 456 PHE B C 1
ATOM 14517 O O . PHE B 1 458 ? -13.210 55.079 29.358 1.00 29.79 456 PHE B O 1
ATOM 14534 N N . ASP B 1 459 ? -13.873 53.197 30.439 1.00 25.44 457 ASP B N 1
ATOM 14535 C CA . ASP B 1 459 ? -14.844 52.754 29.428 1.00 26.14 457 ASP B CA 1
ATOM 14536 C C . ASP B 1 459 ? -14.125 52.598 28.084 1.00 31.12 457 ASP B C 1
ATOM 14537 O O . ASP B 1 459 ? -14.600 53.070 27.059 1.00 30.46 457 ASP B O 1
ATOM 14546 N N . ALA B 1 460 ? -12.950 51.977 28.120 1.00 26.00 458 ALA B N 1
ATOM 14547 C CA . ALA B 1 460 ? -12.133 51.751 26.928 1.00 25.43 458 ALA B CA 1
ATOM 14548 C C . ALA B 1 460 ? -11.338 50.453 27.064 1.00 26.76 458 ALA B C 1
ATOM 14549 O O . ALA B 1 460 ? -11.038 50.033 28.191 1.00 25.74 458 ALA B O 1
ATOM 14556 N N . PRO B 1 461 ? -10.991 49.809 25.925 1.00 26.14 459 PRO B N 1
ATOM 14557 C CA . PRO B 1 461 ? -10.252 48.550 25.980 1.00 25.57 459 PRO B CA 1
ATOM 14558 C C . PRO B 1 461 ? -8.820 48.729 26.452 1.00 25.85 459 PRO B C 1
ATOM 14559 O O . PRO B 1 461 ? -8.161 49.733 26.149 1.00 26.84 459 PRO B O 1
ATOM 14570 N N . VAL B 1 462 ? -8.344 47.771 27.220 1.00 22.69 460 VAL B N 1
ATOM 14571 C CA . VAL B 1 462 ? -6.996 47.738 27.795 1.00 21.58 460 VAL B CA 1
ATOM 14572 C C . VAL B 1 462 ? -6.205 46.681 27.081 1.00 25.49 460 VAL B C 1
ATOM 14573 O O . VAL B 1 462 ? -6.656 45.533 27.029 1.00 24.38 460 VAL B O 1
ATOM 14586 N N . TYR B 1 463 ? -5.005 47.035 26.653 1.00 22.35 461 TYR B N 1
ATOM 14587 C CA . TYR B 1 463 ? -4.058 46.175 25.969 1.00 23.81 461 TYR B CA 1
ATOM 14588 C C . TYR B 1 463 ? -2.826 46.009 26.813 1.00 27.64 461 TYR B C 1
ATOM 14589 O O . TYR B 1 463 ? -2.462 46.930 27.517 1.00 28.39 461 TYR B O 1
ATOM 14607 N N . VAL B 1 464 ? -2.154 44.865 26.712 1.00 24.37 462 VAL B N 1
ATOM 14608 C CA . VAL B 1 464 ? -0.940 44.606 27.454 1.00 27.04 462 VAL B CA 1
ATOM 14609 C C . VAL B 1 464 ? 0.174 44.282 26.498 1.00 31.94 462 VAL B C 1
ATOM 14610 O O . VAL B 1 464 ? -0.047 43.764 25.398 1.00 31.02 462 VAL B O 1
ATOM 14623 N N . ILE B 1 465 ? 1.366 44.634 26.926 1.00 30.29 463 ILE B N 1
ATOM 14624 C CA . ILE B 1 465 ? 2.583 44.265 26.268 1.00 32.40 463 ILE B CA 1
ATOM 14625 C C . ILE B 1 465 ? 3.709 44.434 27.280 1.00 32.59 463 ILE B C 1
ATOM 14626 O O . ILE B 1 465 ? 3.630 45.257 28.212 1.00 30.13 463 ILE B O 1
ATOM 14642 N N . ASP B 1 466 ? 4.720 43.595 27.128 1.00 32.51 464 ASP B N 1
ATOM 14643 C CA . ASP B 1 466 ? 5.938 43.676 27.925 1.00 33.41 464 ASP B CA 1
ATOM 14644 C C . ASP B 1 466 ? 6.701 44.885 27.416 1.00 35.37 464 ASP B C 1
ATOM 14645 O O . ASP B 1 466 ? 6.767 45.115 26.204 1.00 36.29 464 ASP B O 1
ATOM 14654 N N . THR B 1 467 ? 7.232 45.666 28.317 1.00 30.55 465 THR B N 1
ATOM 14655 C CA . THR B 1 467 ? 7.925 46.895 28.006 1.00 30.51 465 THR B CA 1
ATOM 14656 C C . THR B 1 467 ? 9.267 46.932 28.687 1.00 34.12 465 THR B C 1
ATOM 14657 O O . THR B 1 467 ? 9.812 48.035 28.892 1.00 32.94 465 THR B O 1
ATOM 14668 N N . ALA B 1 468 ? 9.852 45.742 28.969 1.00 30.24 466 ALA B N 1
ATOM 14669 C CA . ALA B 1 468 ? 11.190 45.668 29.556 1.00 30.94 466 ALA B CA 1
ATOM 14670 C C . ALA B 1 468 ? 12.183 46.467 28.702 1.00 35.36 466 ALA B C 1
ATOM 14671 O O . ALA B 1 468 ? 13.048 47.156 29.241 1.00 39.04 466 ALA B O 1
ATOM 14678 N N . ASN B 1 469 ? 12.010 46.450 27.382 1.00 28.53 467 ASN B N 1
ATOM 14679 C CA . ASN B 1 469 ? 12.891 47.175 26.489 1.00 26.00 467 ASN B CA 1
ATOM 14680 C C . ASN B 1 469 ? 12.134 48.245 25.697 1.00 27.04 467 ASN B C 1
ATOM 14681 O O . ASN B 1 469 ? 12.552 48.505 24.580 1.00 25.23 467 ASN B O 1
ATOM 14692 N N . SER B 1 470 ? 11.067 48.870 26.237 1.00 22.13 468 SER B N 1
ATOM 14693 C CA . SER B 1 470 ? 10.249 49.779 25.435 1.00 19.85 468 SER B CA 1
ATOM 14694 C C . SER B 1 470 ? 11.023 51.001 24.958 1.00 23.98 468 SER B C 1
ATOM 14695 O O . SER B 1 470 ? 10.780 51.439 23.830 1.00 20.99 468 SER B O 1
ATOM 14703 N N . ALA B 1 471 ? 11.963 51.547 25.771 1.00 20.69 469 ALA B N 1
ATOM 14704 C CA . ALA B 1 471 ? 12.712 52.709 25.293 1.00 20.25 469 ALA B CA 1
ATOM 14705 C C . ALA B 1 471 ? 13.667 52.314 24.147 1.00 23.02 469 ALA B C 1
ATOM 14706 O O . ALA B 1 471 ? 13.765 53.046 23.172 1.00 21.61 469 ALA B O 1
ATOM 14713 N N . CYS B 1 472 ? 14.352 51.169 24.251 1.00 21.38 470 CYS B N 1
ATOM 14714 C CA . CYS B 1 472 ? 15.218 50.645 23.177 1.00 22.85 470 CYS B CA 1
ATOM 14715 C C . CYS B 1 472 ? 14.414 50.398 21.920 1.00 22.38 470 CYS B C 1
ATOM 14716 O O . CYS B 1 472 ? 14.808 50.838 20.855 1.00 19.83 470 CYS B O 1
ATOM 14724 N N . VAL B 1 473 ? 13.336 49.609 22.037 1.00 20.92 471 VAL B N 1
ATOM 14725 C CA . VAL B 1 473 ? 12.501 49.228 20.880 1.00 21.68 471 VAL B CA 1
ATOM 14726 C C . VAL B 1 473 ? 11.874 50.478 20.268 1.00 23.18 471 VAL B C 1
ATOM 14727 O O . VAL B 1 473 ? 11.915 50.632 19.055 1.00 25.27 471 VAL B O 1
ATOM 14740 N N . GLY B 1 474 ? 11.354 51.361 21.102 1.00 18.34 472 GLY B N 1
ATOM 14741 C CA . GLY B 1 474 ? 10.805 52.611 20.618 1.00 18.25 472 GLY B CA 1
ATOM 14742 C C . GLY B 1 474 ? 11.820 53.421 19.830 1.00 21.00 472 GLY B C 1
ATOM 14743 O O . GLY B 1 474 ? 11.491 53.983 18.782 1.00 19.57 472 GLY B O 1
ATOM 14747 N N . SER B 1 475 ? 13.072 53.435 20.273 1.00 17.50 473 SER B N 1
ATOM 14748 C CA . SER B 1 475 ? 14.132 54.165 19.580 1.00 18.46 473 SER B CA 1
ATOM 14749 C C . SER B 1 475 ? 14.430 53.512 18.201 1.00 19.60 473 SER B C 1
ATOM 14750 O O . SER B 1 475 ? 14.650 54.218 17.187 1.00 16.98 473 SER B O 1
ATOM 14758 N N . ALA B 1 476 ? 14.438 52.173 18.144 1.00 17.54 474 ALA B N 1
ATOM 14759 C CA . ALA B 1 476 ? 14.639 51.478 16.850 1.00 17.53 474 ALA B CA 1
ATOM 14760 C C . ALA B 1 476 ? 13.462 51.794 15.887 1.00 20.66 474 ALA B C 1
ATOM 14761 O O . ALA B 1 476 ? 13.675 52.052 14.684 1.00 19.76 474 ALA B O 1
ATOM 14768 N N . TYR B 1 477 ? 12.233 51.842 16.419 1.00 18.32 475 TYR B N 1
ATOM 14769 C CA . TYR B 1 477 ? 11.056 52.217 15.629 1.00 16.99 475 TYR B CA 1
ATOM 14770 C C . TYR B 1 477 ? 11.205 53.638 15.076 1.00 20.18 475 TYR B C 1
ATOM 14771 O O . TYR B 1 477 ? 10.880 53.891 13.917 1.00 19.78 475 TYR B O 1
ATOM 14789 N N . ARG B 1 478 ? 11.654 54.555 15.924 1.00 17.37 476 ARG B N 1
ATOM 14790 C CA . ARG B 1 478 ? 11.880 55.938 15.546 1.00 19.35 476 ARG B CA 1
ATOM 14791 C C . ARG B 1 478 ? 12.977 56.028 14.481 1.00 21.55 476 ARG B C 1
ATOM 14792 O O . ARG B 1 478 ? 12.871 56.846 13.562 1.00 21.14 476 ARG B O 1
ATOM 14813 N N . ALA B 1 479 ? 14.036 55.201 14.572 1.00 19.99 477 ALA B N 1
ATOM 14814 C CA . ALA B 1 479 ? 15.092 55.160 13.539 1.00 19.35 477 ALA B CA 1
ATOM 14815 C C . ALA B 1 479 ? 14.459 54.731 12.189 1.00 21.64 477 ALA B C 1
ATOM 14816 O O . ALA B 1 479 ? 14.647 55.397 11.171 1.00 22.64 477 ALA B O 1
ATOM 14823 N N . PHE B 1 480 ? 13.658 53.644 12.206 1.00 18.08 478 PHE B N 1
ATOM 14824 C CA . PHE B 1 480 ? 12.965 53.222 10.992 1.00 18.14 478 PHE B CA 1
ATOM 14825 C C . PHE B 1 480 ? 12.052 54.327 10.440 1.00 21.20 478 PHE B C 1
ATOM 14826 O O . PHE B 1 480 ? 12.013 54.537 9.222 1.00 21.35 478 PHE B O 1
ATOM 14843 N N . HIS B 1 481 ? 11.348 55.044 11.315 1.00 20.97 479 HIS B N 1
ATOM 14844 C CA . HIS B 1 481 ? 10.454 56.135 10.894 1.00 22.09 479 HIS B CA 1
ATOM 14845 C C . HIS B 1 481 ? 11.259 57.228 10.202 1.00 26.03 479 HIS B C 1
ATOM 14846 O O . HIS B 1 481 ? 10.806 57.738 9.178 1.00 26.02 479 HIS B O 1
ATOM 14860 N N . GLY B 1 482 ? 12.471 57.502 10.676 1.00 23.86 480 GLY B N 1
ATOM 14861 C CA . GLY B 1 482 ? 13.403 58.410 9.999 1.00 26.01 480 GLY B CA 1
ATOM 14862 C C . GLY B 1 482 ? 13.800 57.920 8.628 1.00 30.80 480 GLY B C 1
ATOM 14863 O O . GLY B 1 482 ? 13.829 58.727 7.692 1.00 34.90 480 GLY B O 1
ATOM 14867 N N . LEU B 1 483 ? 14.059 56.608 8.463 1.00 26.00 481 LEU B N 1
ATOM 14868 C CA . LEU B 1 483 ? 14.371 56.028 7.158 1.00 27.53 481 LEU B CA 1
ATOM 14869 C C . LEU B 1 483 ? 13.159 55.975 6.207 1.00 31.68 481 LEU B C 1
ATOM 14870 O O . LEU B 1 483 ? 13.348 55.997 5.003 1.00 31.79 481 LEU B O 1
ATOM 14886 N N . ALA B 1 484 ? 11.944 55.826 6.740 1.00 24.80 482 ALA B N 1
ATOM 14887 C CA . ALA B 1 484 ? 10.740 55.630 5.964 1.00 26.28 482 ALA B CA 1
ATOM 14888 C C . ALA B 1 484 ? 10.089 56.953 5.531 1.00 30.04 482 ALA B C 1
ATOM 14889 O O . ALA B 1 484 ? 9.108 56.907 4.813 1.00 31.53 482 ALA B O 1
ATOM 14896 N N . GLY B 1 485 ? 10.651 58.109 5.944 1.00 27.42 483 GLY B N 1
ATOM 14897 C CA . GLY B 1 485 ? 10.157 59.418 5.546 1.00 28.83 483 GLY B CA 1
ATOM 14898 C C . GLY B 1 485 ? 9.990 60.504 6.583 1.00 31.90 483 GLY B C 1
ATOM 14899 O O . GLY B 1 485 ? 9.655 61.627 6.213 1.00 30.81 483 GLY B O 1
ATOM 14903 N N . GLY B 1 486 ? 10.132 60.171 7.860 1.00 28.39 484 GLY B N 1
ATOM 14904 C CA . GLY B 1 486 ? 10.084 61.140 8.944 1.00 27.07 484 GLY B CA 1
ATOM 14905 C C . GLY B 1 486 ? 8.855 62.021 9.008 1.00 30.13 484 GLY B C 1
ATOM 14906 O O . GLY B 1 486 ? 7.733 61.517 8.966 1.00 28.92 484 GLY B O 1
ATOM 14910 N N . THR B 1 487 ? 9.039 63.343 9.075 1.00 27.90 485 THR B N 1
ATOM 14911 C CA . THR B 1 487 ? 7.900 64.256 9.176 1.00 29.06 485 THR B CA 1
ATOM 14912 C C . THR B 1 487 ? 6.988 64.218 7.926 1.00 30.83 485 THR B C 1
ATOM 14913 O O . THR B 1 487 ? 5.890 64.759 7.993 1.00 32.13 485 THR B O 1
ATOM 14924 N N . ASP B 1 488 ? 7.397 63.561 6.821 1.00 27.27 486 ASP B N 1
ATOM 14925 C CA . ASP B 1 488 ? 6.535 63.408 5.653 1.00 26.95 486 ASP B CA 1
ATOM 14926 C C . ASP B 1 488 ? 5.508 62.299 5.831 1.00 29.17 486 ASP B C 1
ATOM 14927 O O . ASP B 1 488 ? 4.555 62.267 5.057 1.00 29.52 486 ASP B O 1
ATOM 14936 N N . VAL B 1 489 ? 5.718 61.359 6.775 1.00 24.09 487 VAL B N 1
ATOM 14937 C CA . VAL B 1 489 ? 4.829 60.199 6.944 1.00 25.01 487 VAL B CA 1
ATOM 14938 C C . VAL B 1 489 ? 4.377 60.024 8.398 1.00 26.75 487 VAL B C 1
ATOM 14939 O O . VAL B 1 489 ? 5.142 60.310 9.314 1.00 23.30 487 VAL B O 1
ATOM 14952 N N . PRO B 1 490 ? 3.200 59.408 8.629 1.00 25.50 488 PRO B N 1
ATOM 14953 C CA . PRO B 1 490 ? 2.776 59.160 10.006 1.00 23.88 488 PRO B CA 1
ATOM 14954 C C . PRO B 1 490 ? 3.522 57.986 10.642 1.00 26.36 488 PRO B C 1
ATOM 14955 O O . PRO B 1 490 ? 3.609 56.904 10.059 1.00 24.35 488 PRO B O 1
ATOM 14966 N N . PHE B 1 491 ? 4.053 58.203 11.823 1.00 23.46 489 PHE B N 1
ATOM 14967 C CA . PHE B 1 491 ? 4.728 57.148 12.620 1.00 20.52 489 PHE B CA 1
ATOM 14968 C C . PHE B 1 491 ? 3.859 55.876 12.725 1.00 23.94 489 PHE B C 1
ATOM 14969 O O . PHE B 1 491 ? 4.349 54.767 12.500 1.00 24.45 489 PHE B O 1
ATOM 14986 N N . SER B 1 492 ? 2.580 56.027 13.015 1.00 22.75 490 SER B N 1
ATOM 14987 C CA . SER B 1 492 ? 1.669 54.898 13.193 1.00 26.17 490 SER B CA 1
ATOM 14988 C C . SER B 1 492 ? 1.632 53.978 11.978 1.00 30.76 490 SER B C 1
ATOM 14989 O O . SER B 1 492 ? 1.521 52.771 12.144 1.00 31.53 490 SER B O 1
ATOM 14997 N N . GLU B 1 493 ? 1.728 54.546 10.769 1.00 26.66 491 GLU B N 1
ATOM 14998 C CA . GLU B 1 493 ? 1.730 53.761 9.529 1.00 26.12 491 GLU B CA 1
ATOM 14999 C C . GLU B 1 493 ? 3.044 52.994 9.381 1.00 31.02 491 GLU B C 1
ATOM 15000 O O . GLU B 1 493 ? 3.010 51.843 8.983 1.00 32.32 491 GLU B O 1
ATOM 15012 N N . VAL B 1 494 ? 4.171 53.551 9.814 1.00 28.76 492 VAL B N 1
ATOM 15013 C CA . VAL B 1 494 ? 5.465 52.856 9.762 1.00 29.02 492 VAL B CA 1
ATOM 15014 C C . VAL B 1 494 ? 5.456 51.660 10.712 1.00 32.56 492 VAL B C 1
ATOM 15015 O O . VAL B 1 494 ? 5.930 50.615 10.334 1.00 35.11 492 VAL B O 1
ATOM 15028 N N . VAL B 1 495 ? 4.875 51.797 11.907 1.00 27.01 493 VAL B N 1
ATOM 15029 C CA . VAL B 1 495 ? 4.914 50.764 12.967 1.00 26.31 493 VAL B CA 1
ATOM 15030 C C . VAL B 1 495 ? 3.753 49.818 12.932 1.00 28.83 493 VAL B C 1
ATOM 15031 O O . VAL B 1 495 ? 3.683 48.955 13.808 1.00 28.74 493 VAL B O 1
ATOM 15044 N N . LYS B 1 496 ? 2.857 49.926 11.931 1.00 27.86 494 LYS B N 1
ATOM 15045 C CA . LYS B 1 496 ? 1.760 48.968 11.735 1.00 28.11 494 LYS B CA 1
ATOM 15046 C C . LYS B 1 496 ? 2.333 47.537 11.650 1.00 30.66 494 LYS B C 1
ATOM 15047 O O . LYS B 1 496 ? 1.656 46.588 11.986 1.00 30.90 494 LYS B O 1
ATOM 15066 N N . LEU B 1 497 ? 3.561 47.390 11.124 1.00 27.01 495 LEU B N 1
ATOM 15067 C CA . LEU B 1 497 ? 4.217 46.086 10.974 1.00 28.43 495 LEU B CA 1
ATOM 15068 C C . LEU B 1 497 ? 4.702 45.491 12.292 1.00 29.37 495 LEU B C 1
ATOM 15069 O O . LEU B 1 497 ? 5.012 44.308 12.320 1.00 29.04 495 LEU B O 1
ATOM 15085 N N . ALA B 1 498 ? 4.859 46.296 13.344 1.00 25.91 496 ALA B N 1
ATOM 15086 C CA . ALA B 1 498 ? 5.442 45.825 14.593 1.00 24.45 496 ALA B CA 1
ATOM 15087 C C . ALA B 1 498 ? 4.517 44.843 15.362 1.00 28.93 496 ALA B C 1
ATOM 15088 O O . ALA B 1 498 ? 3.307 44.830 15.096 1.00 25.78 496 ALA B O 1
ATOM 15095 N N . PRO B 1 499 ? 5.087 44.016 16.288 1.00 29.04 497 PRO B N 1
ATOM 15096 C CA . PRO B 1 499 ? 4.244 43.113 17.101 1.00 29.23 497 PRO B CA 1
ATOM 15097 C C . PRO B 1 499 ? 3.125 43.855 17.843 1.00 30.84 497 PRO B C 1
ATOM 15098 O O . PRO B 1 499 ? 3.313 44.987 18.286 1.00 28.85 497 PRO B O 1
ATOM 15109 N N . ASN B 1 500 ? 1.938 43.258 17.859 1.00 28.47 498 ASN B N 1
ATOM 15110 C CA . ASN B 1 500 ? 0.746 43.864 18.433 1.00 28.63 498 ASN B CA 1
ATOM 15111 C C . ASN B 1 500 ? 0.612 43.535 19.915 1.00 30.50 498 ASN B C 1
ATOM 15112 O O . ASN B 1 500 ? 0.915 42.417 20.333 1.00 30.64 498 ASN B O 1
ATOM 15123 N N . PRO B 1 501 ? 0.139 44.479 20.725 1.00 27.72 499 PRO B N 1
ATOM 15124 C CA . PRO B 1 501 ? -0.144 44.173 22.141 1.00 28.33 499 PRO B CA 1
ATOM 15125 C C . PRO B 1 501 ? -1.390 43.263 22.276 1.00 32.22 499 PRO B C 1
ATOM 15126 O O . PRO B 1 501 ? -2.193 43.197 21.360 1.00 35.53 499 PRO B O 1
ATOM 15137 N N . ARG B 1 502 ? -1.564 42.627 23.405 1.00 28.91 500 ARG B N 1
ATOM 15138 C CA . ARG B 1 502 ? -2.663 41.682 23.657 1.00 28.02 500 ARG B CA 1
ATOM 15139 C C . ARG B 1 502 ? -3.859 42.380 24.288 1.00 31.83 500 ARG B C 1
ATOM 15140 O O . ARG B 1 502 ? -3.664 43.081 25.276 1.00 29.19 500 ARG B O 1
ATOM 15161 N N . LEU B 1 503 ? -5.072 42.208 23.747 1.00 30.09 501 LEU B N 1
ATOM 15162 C CA . LEU B 1 503 ? -6.269 42.725 24.389 1.00 30.61 501 LEU B CA 1
ATOM 15163 C C . LEU B 1 503 ? -6.459 41.968 25.683 1.00 34.75 501 LEU B C 1
ATOM 15164 O O . LEU B 1 503 ? -6.525 40.741 25.648 1.00 35.67 501 LEU B O 1
ATOM 15180 N N . ALA B 1 504 ? -6.527 42.678 26.818 1.00 30.99 502 ALA B N 1
ATOM 15181 C CA . ALA B 1 504 ? -6.665 42.054 28.147 1.00 29.82 502 ALA B CA 1
ATOM 15182 C C . ALA B 1 504 ? -8.052 42.255 28.744 1.00 32.63 502 ALA B C 1
ATOM 15183 O O . ALA B 1 504 ? -8.530 41.384 29.485 1.00 32.24 502 ALA B O 1
ATOM 15190 N N . ALA B 1 505 ? -8.698 43.399 28.458 1.00 28.20 503 ALA B N 1
ATOM 15191 C CA . ALA B 1 505 ? -10.019 43.638 29.017 1.00 27.08 503 ALA B CA 1
ATOM 15192 C C . ALA B 1 505 ? -10.787 44.662 28.223 1.00 28.96 503 ALA B C 1
ATOM 15193 O O . ALA B 1 505 ? -10.213 45.597 27.669 1.00 27.60 503 ALA B O 1
ATOM 15200 N N . THR B 1 506 ? -12.086 44.452 28.132 1.00 26.47 504 THR B N 1
ATOM 15201 C CA . THR B 1 506 ? -13.006 45.411 27.523 1.00 27.47 504 THR B CA 1
ATOM 15202 C C . THR B 1 506 ? -13.996 45.821 28.616 1.00 32.18 504 THR B C 1
ATOM 15203 O O . THR B 1 506 ? -14.338 44.987 29.454 1.00 30.02 504 THR B O 1
ATOM 15214 N N . PRO B 1 507 ? -14.488 47.064 28.609 1.00 30.42 505 PRO B N 1
ATOM 15215 C CA . PRO B 1 507 ? -15.377 47.509 29.690 1.00 31.36 505 PRO B CA 1
ATOM 15216 C C . PRO B 1 507 ? -16.633 46.674 29.788 1.00 35.95 505 PRO B C 1
ATOM 15217 O O . PRO B 1 507 ? -17.203 46.307 28.766 1.00 33.43 505 PRO B O 1
ATOM 15228 N N . SER B 1 508 ? -17.044 46.350 31.011 1.00 33.68 506 SER B N 1
ATOM 15229 C CA . SER B 1 508 ? -18.231 45.535 31.217 1.00 33.86 506 SER B CA 1
ATOM 15230 C C . SER B 1 508 ? -19.483 46.345 30.926 1.00 39.29 506 SER B C 1
ATOM 15231 O O . SER B 1 508 ? -19.446 47.570 31.020 1.00 35.81 506 SER B O 1
ATOM 15239 N N . PRO B 1 509 ? -20.605 45.699 30.542 1.00 38.64 507 PRO B N 1
ATOM 15240 C CA . PRO B 1 509 ? -21.845 46.468 30.343 1.00 38.57 507 PRO B CA 1
ATOM 15241 C C . PRO B 1 509 ? -22.239 47.224 31.618 1.00 39.24 507 PRO B C 1
ATOM 15242 O O . PRO B 1 509 ? -22.188 46.665 32.720 1.00 37.63 507 PRO B O 1
ATOM 15253 N N . GLY B 1 510 ? -22.604 48.484 31.467 1.00 33.90 508 GLY B N 1
ATOM 15254 C CA . GLY B 1 510 ? -23.000 49.310 32.598 1.00 33.62 508 GLY B CA 1
ATOM 15255 C C . GLY B 1 510 ? -21.857 50.088 33.226 1.00 39.60 508 GLY B C 1
ATOM 15256 O O . GLY B 1 510 ? -22.098 50.908 34.118 1.00 41.19 508 GLY B O 1
ATOM 15260 N N . ALA B 1 511 ? -20.608 49.880 32.762 1.00 33.44 509 ALA B N 1
ATOM 15261 C CA . ALA B 1 511 ? -19.449 50.597 33.294 1.00 33.10 509 ALA B CA 1
ATOM 15262 C C . ALA B 1 511 ? -19.606 52.111 33.138 1.00 38.71 509 ALA B C 1
ATOM 15263 O O . ALA B 1 511 ? -19.362 52.845 34.086 1.00 39.33 509 ALA B O 1
ATOM 15270 N N . SER B 1 512 ? -20.053 52.574 31.976 1.00 36.72 510 SER B N 1
ATOM 15271 C CA . SER B 1 512 ? -20.237 54.007 31.715 1.00 37.05 510 SER B CA 1
ATOM 15272 C C . SER B 1 512 ? -21.162 54.679 32.752 1.00 40.98 510 SER B C 1
ATOM 15273 O O . SER B 1 512 ? -20.821 55.729 33.288 1.00 41.49 510 SER B O 1
ATOM 15281 N N . GLN B 1 513 ? -22.288 54.038 33.072 1.00 34.98 511 GLN B N 1
ATOM 15282 C CA . GLN B 1 513 ? -23.273 54.588 34.009 1.00 36.53 511 GLN B CA 1
ATOM 15283 C C . GLN B 1 513 ? -22.732 54.628 35.441 1.00 39.45 511 GLN B C 1
ATOM 15284 O O . GLN B 1 513 ? -22.978 55.594 36.160 1.00 38.76 511 GLN B O 1
ATOM 15298 N N . VAL B 1 514 ? -21.976 53.603 35.847 1.00 36.39 512 VAL B N 1
ATOM 15299 C CA . VAL B 1 514 ? -21.421 53.542 37.200 1.00 35.53 512 VAL B CA 1
ATOM 15300 C C . VAL B 1 514 ? -20.383 54.638 37.404 1.00 36.16 512 VAL B C 1
ATOM 15301 O O . VAL B 1 514 ? -20.511 55.419 38.345 1.00 36.60 512 VAL B O 1
ATOM 15314 N N . TYR B 1 515 ? -19.355 54.710 36.555 1.00 30.42 513 TYR B N 1
ATOM 15315 C CA . TYR B 1 515 ? -18.270 55.674 36.805 1.00 28.52 513 TYR B CA 1
ATOM 15316 C C . TYR B 1 515 ? -18.602 57.101 36.380 1.00 35.22 513 TYR B C 1
ATOM 15317 O O . TYR B 1 515 ? -17.985 58.021 36.920 1.00 34.55 513 TYR B O 1
ATOM 15335 N N . GLU B 1 516 ? -19.605 57.319 35.507 1.00 35.35 514 GLU B N 1
ATOM 15336 C CA . GLU B 1 516 ? -20.027 58.689 35.170 1.00 36.95 514 GLU B CA 1
ATOM 15337 C C . GLU B 1 516 ? -20.520 59.393 36.445 1.00 40.40 514 GLU B C 1
ATOM 15338 O O . GLU B 1 516 ? -20.276 60.578 36.628 1.00 39.38 514 GLU B O 1
ATOM 15350 N N . ALA B 1 517 ? -21.175 58.641 37.330 1.00 38.13 515 ALA B N 1
ATOM 15351 C CA . ALA B 1 517 ? -21.675 59.148 38.599 1.00 38.86 515 ALA B CA 1
ATOM 15352 C C . ALA B 1 517 ? -20.616 59.118 39.719 1.00 40.39 515 ALA B C 1
ATOM 15353 O O . ALA B 1 517 ? -20.598 60.014 40.565 1.00 40.61 515 ALA B O 1
ATOM 15360 N N . LEU B 1 518 ? -19.757 58.092 39.749 1.00 32.81 516 LEU B N 1
ATOM 15361 C CA . LEU B 1 518 ? -18.781 57.950 40.827 1.00 32.90 516 LEU B CA 1
ATOM 15362 C C . LEU B 1 518 ? -17.533 58.816 40.642 1.00 36.00 516 LEU B C 1
ATOM 15363 O O . LEU B 1 518 ? -16.974 59.257 41.650 1.00 34.67 516 LEU B O 1
ATOM 15379 N N . LEU B 1 519 ? -17.093 59.071 39.400 1.00 32.36 517 LEU B N 1
ATOM 15380 C CA . LEU B 1 519 ? -15.876 59.849 39.164 1.00 31.33 517 LEU B CA 1
ATOM 15381 C C . LEU B 1 519 ? -15.952 61.261 39.769 1.00 34.47 517 LEU B C 1
ATOM 15382 O O . LEU B 1 519 ? -15.015 61.640 40.450 1.00 34.54 517 LEU B O 1
ATOM 15398 N N . PRO B 1 520 ? -17.029 62.055 39.546 1.00 34.31 518 PRO B N 1
ATOM 15399 C CA . PRO B 1 520 ? -17.110 63.389 40.177 1.00 34.93 518 PRO B CA 1
ATOM 15400 C C . PRO B 1 520 ? -17.167 63.328 41.705 1.00 34.91 518 PRO B C 1
ATOM 15401 O O . PRO B 1 520 ? -16.708 64.253 42.361 1.00 33.89 518 PRO B O 1
ATOM 15412 N N . GLN B 1 521 ? -17.719 62.254 42.261 1.00 31.84 519 GLN B N 1
ATOM 15413 C CA . GLN B 1 521 ? -17.779 62.082 43.716 1.00 32.47 519 GLN B CA 1
ATOM 15414 C C . GLN B 1 521 ? -16.368 61.857 44.280 1.00 34.05 519 GLN B C 1
ATOM 15415 O O . GLN B 1 521 ? -15.991 62.453 45.282 1.00 32.03 519 GLN B O 1
ATOM 15429 N N . TYR B 1 522 ? -15.582 61.014 43.605 1.00 30.81 520 TYR B N 1
ATOM 15430 C CA . TYR B 1 522 ? -14.204 60.748 44.002 1.00 28.66 520 TYR B CA 1
ATOM 15431 C C . TYR B 1 522 ? -13.377 62.029 43.891 1.00 28.07 520 TYR B C 1
ATOM 15432 O O . TYR B 1 522 ? -12.619 62.352 44.786 1.00 26.89 520 TYR B O 1
ATOM 15450 N N . ALA B 1 523 ? -13.560 62.780 42.798 1.00 27.15 521 ALA B N 1
ATOM 15451 C CA . ALA B 1 523 ? -12.858 64.051 42.597 1.00 28.03 521 ALA B CA 1
ATOM 15452 C C . ALA B 1 523 ? -13.211 65.041 43.706 1.00 29.39 521 ALA B C 1
ATOM 15453 O O . ALA B 1 523 ? -12.323 65.718 44.208 1.00 28.32 521 ALA B O 1
ATOM 15460 N N . LYS B 1 524 ? -14.488 65.098 44.108 1.00 28.73 522 LYS B N 1
ATOM 15461 C CA . LYS B 1 524 ? -14.941 65.994 45.181 1.00 29.15 522 LYS B CA 1
ATOM 15462 C C . LYS B 1 524 ? -14.277 65.621 46.511 1.00 32.99 522 LYS B C 1
ATOM 15463 O O . LYS B 1 524 ? -13.779 66.507 47.192 1.00 33.49 522 LYS B O 1
ATOM 15467 N N . LEU B 1 525 ? -14.222 64.322 46.849 1.00 30.02 523 LEU B N 1
ATOM 15468 C CA . LEU B 1 525 ? -13.584 63.870 48.088 1.00 29.47 523 LEU B CA 1
ATOM 15469 C C . LEU B 1 525 ? -12.084 64.162 48.060 1.00 31.67 523 LEU B C 1
ATOM 15470 O O . LEU B 1 525 ? -11.516 64.493 49.084 1.00 30.19 523 LEU B O 1
ATOM 15486 N N . GLU B 1 526 ? -11.430 64.100 46.867 1.00 28.19 524 GLU B N 1
ATOM 15487 C CA . GLU B 1 526 ? -10.000 64.403 46.762 1.00 27.17 524 GLU B CA 1
ATOM 15488 C C . GLU B 1 526 ? -9.718 65.874 47.069 1.00 32.48 524 GLU B C 1
ATOM 15489 O O . GLU B 1 526 ? -8.738 66.174 47.749 1.00 32.61 524 GLU B O 1
ATOM 15501 N N . GLN B 1 527 ? -10.576 66.782 46.573 1.00 31.82 525 GLN B N 1
ATOM 15502 C CA . GLN B 1 527 ? -10.482 68.239 46.837 1.00 32.45 525 GLN B CA 1
ATOM 15503 C C . GLN B 1 527 ? -10.751 68.532 48.303 1.00 39.70 525 GLN B C 1
ATOM 15504 O O . GLN B 1 527 ? -10.050 69.345 48.907 1.00 41.59 525 GLN B O 1
ATOM 15518 N N . ARG B 1 528 ? -11.736 67.859 48.874 1.00 37.23 526 ARG B N 1
ATOM 15519 C CA . ARG B 1 528 ? -12.050 67.975 50.305 1.00 38.73 526 ARG B CA 1
ATOM 15520 C C . ARG B 1 528 ? -10.800 67.625 51.115 1.00 42.91 526 ARG B C 1
ATOM 15521 O O . ARG B 1 528 ? -10.349 68.462 51.894 1.00 44.49 526 ARG B O 1
ATOM 15542 N N . ILE B 1 529 ? -10.167 66.455 50.856 1.00 35.98 527 ILE B N 1
ATOM 15543 C CA . ILE B 1 529 ? -8.969 66.071 51.594 1.00 35.20 527 ILE B CA 1
ATOM 15544 C C . ILE B 1 529 ? -7.900 67.159 51.407 1.00 43.53 527 ILE B C 1
ATOM 15545 O O . ILE B 1 529 ? -7.249 67.534 52.380 1.00 44.68 527 ILE B O 1
ATOM 15561 N N . LEU B 1 530 ? -7.713 67.662 50.173 1.00 43.97 528 LEU B N 1
ATOM 15562 C CA . LEU B 1 530 ? -6.733 68.728 49.907 1.00 45.94 528 LEU B CA 1
ATOM 15563 C C . LEU B 1 530 ? -7.033 70.007 50.678 1.00 55.46 528 LEU B C 1
ATOM 15564 O O . LEU B 1 530 ? -6.099 70.641 51.155 1.00 57.11 528 LEU B O 1
ATOM 15580 N N . SER B 1 531 ? -8.314 70.390 50.792 1.00 56.62 529 SER B N 1
ATOM 15581 C CA . SER B 1 531 ? -8.710 71.600 51.522 1.00 59.12 529 SER B CA 1
ATOM 15582 C C . SER B 1 531 ? -8.420 71.474 53.029 1.00 68.91 529 SER B C 1
ATOM 15583 O O . SER B 1 531 ? -8.148 72.481 53.678 1.00 70.47 529 SER B O 1
ATOM 15591 N N . GLN B 1 532 ? -8.486 70.249 53.580 1.00 67.76 530 GLN B N 1
ATOM 15592 C CA . GLN B 1 532 ? -8.220 70.005 55.001 1.00 69.03 530 GLN B CA 1
ATOM 15593 C C . GLN B 1 532 ? -6.714 70.047 55.322 1.00 75.73 530 GLN B C 1
ATOM 15594 O O . GLN B 1 532 ? -6.366 70.149 56.498 1.00 77.29 530 GLN B O 1
ATOM 15608 N N . THR B 1 533 ? -5.829 69.973 54.306 1.00 72.21 531 THR B N 1
ATOM 15609 C CA . THR B 1 533 ? -4.378 70.036 54.508 1.00 105.66 531 THR B CA 1
ATOM 15610 C C . THR B 1 533 ? -3.947 71.495 54.700 1.00 146.35 531 THR B C 1
ATOM 15611 O O . THR B 1 533 ? -4.071 72.304 53.781 1.00 113.00 531 THR B O 1
ATOM 15622 N N . PRO C 1 8 ? 23.710 28.400 -7.750 1.00 51.54 6 PRO C N 1
ATOM 15623 C CA . PRO C 1 8 ? 23.978 26.988 -7.427 1.00 50.86 6 PRO C CA 1
ATOM 15624 C C . PRO C 1 8 ? 24.944 26.906 -6.235 1.00 51.31 6 PRO C C 1
ATOM 15625 O O . PRO C 1 8 ? 26.139 27.126 -6.418 1.00 51.10 6 PRO C O 1
ATOM 15636 N N . ARG C 1 9 ? 24.420 26.620 -5.015 1.00 45.52 7 ARG C N 1
ATOM 15637 C CA . ARG C 1 9 ? 25.180 26.643 -3.771 1.00 43.11 7 ARG C CA 1
ATOM 15638 C C . ARG C 1 9 ? 25.788 25.289 -3.390 1.00 47.54 7 ARG C C 1
ATOM 15639 O O . ARG C 1 9 ? 25.236 24.507 -2.602 1.00 51.10 7 ARG C O 1
ATOM 15660 N N . ARG C 1 10 ? 27.009 25.112 -3.813 1.00 37.39 8 ARG C N 1
ATOM 15661 C CA . ARG C 1 10 ? 27.792 23.932 -3.474 1.00 33.44 8 ARG C CA 1
ATOM 15662 C C . ARG C 1 10 ? 28.463 24.170 -2.138 1.00 34.43 8 ARG C C 1
ATOM 15663 O O . ARG C 1 10 ? 28.776 25.321 -1.809 1.00 32.60 8 ARG C O 1
ATOM 15684 N N . CYS C 1 11 ? 28.681 23.121 -1.359 1.00 29.12 9 CYS C N 1
ATOM 15685 C CA . CYS C 1 11 ? 29.294 23.332 -0.049 1.00 28.58 9 CYS C CA 1
ATOM 15686 C C . CYS C 1 11 ? 30.143 22.163 0.378 1.00 30.27 9 CYS C C 1
ATOM 15687 O O . CYS C 1 11 ? 30.095 21.096 -0.205 1.00 30.66 9 CYS C O 1
ATOM 15695 N N . CYS C 1 12 ? 30.891 22.384 1.450 1.00 27.88 10 CYS C N 1
ATOM 15696 C CA . CYS C 1 12 ? 31.593 21.348 2.204 1.00 26.91 10 CYS C CA 1
ATOM 15697 C C . CYS C 1 12 ? 31.093 21.363 3.639 1.00 28.59 10 CYS C C 1
ATOM 15698 O O . CYS C 1 12 ? 30.735 22.435 4.153 1.00 28.82 10 CYS C O 1
ATOM 15706 N N . LEU C 1 13 ? 31.082 20.189 4.295 1.00 23.66 11 LEU C N 1
ATOM 15707 C CA . LEU C 1 13 ? 30.730 20.076 5.702 1.00 23.17 11 LEU C CA 1
ATOM 15708 C C . LEU C 1 13 ? 32.008 19.976 6.516 1.00 25.89 11 LEU C C 1
ATOM 15709 O O . LEU C 1 13 ? 32.964 19.304 6.105 1.00 23.59 11 LEU C O 1
ATOM 15725 N N . GLY C 1 14 ? 31.995 20.604 7.679 1.00 22.10 12 GLY C N 1
ATOM 15726 C CA . GLY C 1 14 ? 33.092 20.593 8.636 1.00 22.17 12 GLY C CA 1
ATOM 15727 C C . GLY C 1 14 ? 32.540 20.096 9.952 1.00 25.73 12 GLY C C 1
ATOM 15728 O O . GLY C 1 14 ? 31.629 20.715 10.486 1.00 25.43 12 GLY C O 1
ATOM 15732 N N . TRP C 1 15 ? 32.942 18.893 10.369 1.00 23.38 13 TRP C N 1
ATOM 15733 C CA . TRP C 1 15 ? 32.462 18.246 11.587 1.00 24.14 13 TRP C CA 1
ATOM 15734 C C . TRP C 1 15 ? 33.407 18.482 12.760 1.00 25.06 13 TRP C C 1
ATOM 15735 O O . TRP C 1 15 ? 34.621 18.610 12.572 1.00 21.19 13 TRP C O 1
ATOM 15756 N N . ASP C 1 16 ? 32.885 18.397 13.981 1.00 21.10 14 ASP C N 1
ATOM 15757 C CA . ASP C 1 16 ? 33.723 18.471 15.190 1.00 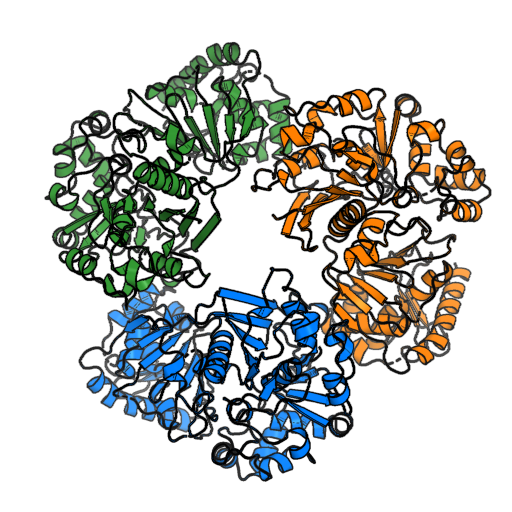19.96 14 ASP C CA 1
ATOM 15758 C C . ASP C 1 16 ? 33.143 17.518 16.221 1.00 23.61 14 ASP C C 1
ATOM 15759 O O . ASP C 1 16 ? 32.024 17.739 16.692 1.00 23.95 14 ASP C O 1
ATOM 15768 N N . PHE C 1 17 ? 33.805 16.402 16.429 1.00 19.94 15 PHE C N 1
ATOM 15769 C CA . PHE C 1 17 ? 33.446 15.393 17.429 1.00 21.55 15 PHE C CA 1
ATOM 15770 C C . PHE C 1 17 ? 34.203 15.812 18.679 1.00 23.46 15 PHE C C 1
ATOM 15771 O O . PHE C 1 17 ? 35.362 15.442 18.878 1.00 22.94 15 PHE C O 1
ATOM 15788 N N . SER C 1 18 ? 33.577 16.690 19.450 1.00 19.71 16 SER C N 1
ATOM 15789 C CA . SER C 1 18 ? 34.173 17.337 20.610 1.00 20.77 16 SER C CA 1
ATOM 15790 C C . SER C 1 18 ? 33.784 16.627 21.910 1.00 23.57 16 SER C C 1
ATOM 15791 O O . SER C 1 18 ? 32.984 15.676 21.921 1.00 24.39 16 SER C O 1
ATOM 15799 N N . THR C 1 19 ? 34.330 17.109 23.021 1.00 21.96 17 THR C N 1
ATOM 15800 C CA . THR C 1 19 ? 34.103 16.466 24.333 1.00 22.10 17 THR C CA 1
ATOM 15801 C C . THR C 1 19 ? 32.634 16.498 24.742 1.00 25.32 17 THR C C 1
ATOM 15802 O O . THR C 1 19 ? 32.136 15.499 25.214 1.00 26.15 17 THR C O 1
ATOM 15813 N N . GLN C 1 20 ? 31.967 17.646 24.588 1.00 20.46 18 GLN C N 1
ATOM 15814 C CA . GLN C 1 20 ? 30.594 17.867 25.067 1.00 23.61 18 GLN C CA 1
ATOM 15815 C C . GLN C 1 20 ? 29.522 17.802 24.015 1.00 27.43 18 GLN C C 1
ATOM 15816 O O . GLN C 1 20 ? 28.328 17.863 24.338 1.00 23.49 18 GLN C O 1
ATOM 15830 N N . GLN C 1 21 ? 29.920 17.725 22.737 1.00 23.15 19 GLN C N 1
ATOM 15831 C CA . GLN C 1 21 ? 28.959 17.734 21.665 1.00 22.89 19 GLN C CA 1
ATOM 15832 C C . GLN C 1 21 ? 29.549 17.280 20.355 1.00 24.79 19 GLN C C 1
ATOM 15833 O O . GLN C 1 21 ? 30.763 17.258 20.210 1.00 21.66 19 GLN C O 1
ATOM 15847 N N . VAL C 1 22 ? 28.670 16.996 19.401 1.00 23.91 20 VAL C N 1
ATOM 15848 C CA . VAL C 1 22 ? 28.999 16.794 17.987 1.00 24.42 20 VAL C CA 1
ATOM 15849 C C . VAL C 1 22 ? 28.423 18.026 17.293 1.00 27.19 20 VAL C C 1
ATOM 15850 O O . VAL C 1 22 ? 27.229 18.351 17.468 1.00 25.12 20 VAL C O 1
ATOM 15863 N N . LYS C 1 23 ? 29.257 18.719 16.532 1.00 23.13 21 LYS C N 1
ATOM 15864 C CA . LYS C 1 23 ? 28.852 19.946 15.828 1.00 23.40 21 LYS C CA 1
ATOM 15865 C C . LYS C 1 23 ? 29.194 19.854 14.335 1.00 25.15 21 LYS C C 1
ATOM 15866 O O . LYS C 1 23 ? 30.140 19.167 13.952 1.00 23.15 21 LYS C O 1
ATOM 15885 N N . VAL C 1 24 ? 28.433 20.575 13.499 1.00 22.33 22 VAL C N 1
ATOM 15886 C CA . VAL C 1 24 ? 28.697 20.613 12.074 1.00 22.32 22 VAL C CA 1
ATOM 15887 C C . VAL C 1 24 ? 28.422 22.009 11.568 1.00 26.82 22 VAL C C 1
ATOM 15888 O O . VAL C 1 24 ? 27.558 22.700 12.102 1.00 26.05 22 VAL C O 1
ATOM 15901 N N . VAL C 1 25 ? 29.189 22.423 10.573 1.00 23.16 23 VAL C N 1
ATOM 15902 C CA . VAL C 1 25 ? 28.953 23.642 9.809 1.00 23.05 23 VAL C CA 1
ATOM 15903 C C . VAL C 1 25 ? 28.946 23.257 8.319 1.00 25.42 23 VAL C C 1
ATOM 15904 O O . VAL C 1 25 ? 29.688 22.349 7.917 1.00 24.25 23 VAL C O 1
ATOM 15917 N N . ALA C 1 26 ? 28.151 23.972 7.512 1.00 23.67 24 ALA C N 1
ATOM 15918 C CA . ALA C 1 26 ? 28.182 23.878 6.059 1.00 24.36 24 ALA C CA 1
ATOM 15919 C C . ALA C 1 26 ? 28.743 25.204 5.589 1.00 29.90 24 ALA C C 1
ATOM 15920 O O . ALA C 1 26 ? 28.302 26.264 6.054 1.00 29.73 24 ALA C O 1
ATOM 15927 N N . VAL C 1 27 ? 29.806 25.149 4.791 1.00 25.20 25 VAL C N 1
ATOM 15928 C CA . VAL C 1 27 ? 30.484 26.324 4.253 1.00 25.02 25 VAL C CA 1
ATOM 15929 C C . VAL C 1 27 ? 30.314 26.331 2.749 1.00 29.40 25 VAL C C 1
ATOM 15930 O O . VAL C 1 27 ? 30.621 25.334 2.097 1.00 28.94 25 VAL C O 1
ATOM 15943 N N . ASP C 1 28 ? 29.820 27.430 2.181 1.00 26.41 26 ASP C N 1
ATOM 15944 C CA . ASP C 1 28 ? 29.633 27.499 0.716 1.00 24.80 26 ASP C CA 1
ATOM 15945 C C . ASP C 1 28 ? 30.990 27.722 0.011 1.00 29.17 26 ASP C C 1
ATOM 15946 O O . ASP C 1 28 ? 32.012 27.994 0.679 1.00 28.65 26 ASP C O 1
ATOM 15955 N N . ALA C 1 29 ? 30.991 27.628 -1.344 1.00 28.93 27 ALA C N 1
ATOM 15956 C CA . ALA C 1 29 ? 32.216 27.731 -2.144 1.00 28.70 27 ALA C CA 1
ATOM 15957 C C . ALA C 1 29 ? 32.851 29.141 -2.137 1.00 29.73 27 ALA C C 1
ATOM 15958 O O . ALA C 1 29 ? 34.008 29.265 -2.522 1.00 27.47 27 ALA C O 1
ATOM 15965 N N . GLU C 1 30 ? 32.151 30.172 -1.656 1.00 30.20 28 GLU C N 1
ATOM 15966 C CA . GLU C 1 30 ? 32.739 31.495 -1.410 1.00 29.89 28 GLU C CA 1
ATOM 15967 C C . GLU C 1 30 ? 33.365 31.565 0.007 1.00 32.68 28 GLU C C 1
ATOM 15968 O O . GLU C 1 30 ? 33.863 32.614 0.399 1.00 33.12 28 GLU C O 1
ATOM 15980 N N . LEU C 1 31 ? 33.341 30.440 0.768 1.00 28.13 29 LEU C N 1
ATOM 15981 C CA . LEU C 1 31 ? 33.870 30.249 2.100 1.00 26.14 29 LEU C CA 1
ATOM 15982 C C . LEU C 1 31 ? 33.094 31.030 3.165 1.00 33.20 29 LEU C C 1
ATOM 15983 O O . LEU C 1 31 ? 33.660 31.434 4.173 1.00 33.59 29 LEU C O 1
ATOM 15999 N N . ASN C 1 32 ? 31.790 31.007 3.052 1.00 29.67 30 ASN C N 1
ATOM 16000 C CA . ASN C 1 32 ? 30.938 31.557 4.067 1.00 30.17 30 ASN C CA 1
ATOM 16001 C C . ASN C 1 32 ? 30.155 30.426 4.718 1.00 31.33 30 ASN C C 1
ATOM 16002 O O . ASN C 1 32 ? 29.536 29.600 4.041 1.00 29.26 30 ASN C O 1
ATOM 16013 N N . VAL C 1 33 ? 30.087 30.484 6.039 1.00 28.66 31 VAL C N 1
ATOM 16014 C CA . VAL C 1 33 ? 29.337 29.546 6.859 1.00 28.49 31 VAL C CA 1
ATOM 16015 C C . VAL C 1 33 ? 27.859 29.910 6.704 1.00 33.19 31 VAL C C 1
ATOM 16016 O O . VAL C 1 33 ? 27.515 31.082 6.848 1.00 34.69 31 VAL C O 1
ATOM 16029 N N . PHE C 1 34 ? 27.017 29.008 6.245 1.00 27.50 32 PHE C N 1
ATOM 16030 C CA . PHE C 1 34 ? 25.593 29.344 6.099 1.00 28.36 32 PHE C CA 1
ATOM 16031 C C . PHE C 1 34 ? 24.674 28.428 6.922 1.00 32.03 32 PHE C C 1
ATOM 16032 O O . PHE C 1 34 ? 23.452 28.604 6.879 1.00 32.94 32 PHE C O 1
ATOM 16049 N N . TYR C 1 35 ? 25.228 27.443 7.612 1.00 29.97 33 TYR C N 1
ATOM 16050 C CA . TYR C 1 35 ? 24.441 26.504 8.390 1.00 29.69 33 TYR C CA 1
ATOM 16051 C C . TYR C 1 35 ? 25.293 25.936 9.513 1.00 30.19 33 TYR C C 1
ATOM 16052 O O . TYR C 1 35 ? 26.483 25.688 9.340 1.00 28.31 33 TYR C O 1
ATOM 16070 N N . GLU C 1 36 ? 24.690 25.739 10.666 1.00 26.43 34 GLU C N 1
ATOM 16071 C CA . GLU C 1 36 ? 25.353 25.142 11.813 1.00 26.03 34 GLU C CA 1
ATOM 16072 C C . GLU C 1 36 ? 24.332 24.322 12.586 1.00 32.19 34 GLU C C 1
ATOM 16073 O O . GLU C 1 36 ? 23.160 24.706 12.648 1.00 30.77 34 GLU C O 1
ATOM 16077 N N . GLU C 1 37 ? 24.756 23.176 13.129 1.00 28.36 35 GLU C N 1
ATOM 16078 C CA . GLU C 1 37 ? 23.883 22.352 13.950 1.00 27.12 35 GLU C CA 1
ATOM 16079 C C . GLU C 1 37 ? 24.732 21.598 14.956 1.00 27.17 35 GLU C C 1
ATOM 16080 O O . GLU C 1 37 ? 25.949 21.438 14.774 1.00 24.59 35 GLU C O 1
ATOM 16092 N N . SER C 1 38 ? 24.103 21.181 16.061 1.00 23.81 36 SER C N 1
ATOM 16093 C CA . SER C 1 38 ? 24.840 20.452 17.099 1.00 21.43 36 SER C CA 1
ATOM 16094 C C . SER C 1 38 ? 23.924 19.554 17.913 1.00 26.27 36 SER C C 1
ATOM 16095 O O . SER C 1 38 ? 22.709 19.768 17.974 1.00 26.19 36 SER C O 1
ATOM 16103 N N . VAL C 1 39 ? 24.515 18.536 18.498 1.00 22.85 37 VAL C N 1
ATOM 16104 C CA . VAL C 1 39 ? 23.909 17.579 19.421 1.00 24.16 37 VAL C CA 1
ATOM 16105 C C . VAL C 1 39 ? 24.776 17.617 20.669 1.00 30.31 37 VAL C C 1
ATOM 16106 O O . VAL C 1 39 ? 25.983 17.431 20.561 1.00 24.79 37 VAL C O 1
ATOM 16119 N N . HIS C 1 40 ? 24.175 17.934 21.811 1.00 31.56 38 HIS C N 1
ATOM 16120 C CA . HIS C 1 40 ? 24.854 18.101 23.101 1.00 30.36 38 HIS C CA 1
ATOM 16121 C C . HIS C 1 40 ? 24.660 16.812 23.906 1.00 30.91 38 HIS C C 1
ATOM 16122 O O . HIS C 1 40 ? 23.534 16.377 24.119 1.00 31.13 38 HIS C O 1
ATOM 16136 N N . PHE C 1 41 ? 25.738 16.211 24.363 1.00 25.25 39 PHE C N 1
ATOM 16137 C CA . PHE C 1 41 ? 25.682 14.888 24.957 1.00 25.21 39 PHE C CA 1
ATOM 16138 C C . PHE C 1 41 ? 24.877 14.808 26.248 1.00 29.99 39 PHE C C 1
ATOM 16139 O O . PHE C 1 41 ? 23.952 13.986 26.303 1.00 30.93 39 PHE C O 1
ATOM 16156 N N . ASP C 1 42 ? 25.212 15.614 27.278 1.00 28.68 40 ASP C N 1
ATOM 16157 C CA . ASP C 1 42 ? 24.450 15.541 28.542 1.00 29.81 40 ASP C CA 1
ATOM 16158 C C . ASP C 1 42 ? 22.976 15.850 28.317 1.00 37.10 40 ASP C C 1
ATOM 16159 O O . ASP C 1 42 ? 22.109 15.175 28.874 1.00 38.91 40 ASP C O 1
ATOM 16168 N N . ARG C 1 43 ? 22.693 16.901 27.529 1.00 34.27 41 ARG C N 1
ATOM 16169 C CA . ARG C 1 43 ? 21.316 17.332 27.295 1.00 33.92 41 ARG C CA 1
ATOM 16170 C C . ARG C 1 43 ? 20.528 16.372 26.399 1.00 38.10 41 ARG C C 1
ATOM 16171 O O . ARG C 1 43 ? 19.376 16.076 26.723 1.00 37.63 41 ARG C O 1
ATOM 16192 N N . ASP C 1 44 ? 21.103 15.929 25.264 1.00 32.95 42 ASP C N 1
ATOM 16193 C CA . ASP C 1 44 ? 20.378 15.151 24.243 1.00 33.32 42 ASP C CA 1
ATOM 16194 C C . ASP C 1 44 ? 20.518 13.643 24.342 1.00 36.85 42 ASP C C 1
ATOM 16195 O O . ASP C 1 44 ? 19.677 12.938 23.787 1.00 37.70 42 ASP C O 1
ATOM 16204 N N . LEU C 1 45 ? 21.529 13.137 25.049 1.00 32.21 43 LEU C N 1
ATOM 16205 C CA . LEU C 1 45 ? 21.687 11.696 25.304 1.00 32.20 43 LEU C CA 1
ATOM 16206 C C . LEU C 1 45 ? 21.925 11.515 26.811 1.00 36.08 43 LEU C C 1
ATOM 16207 O O . LEU C 1 45 ? 22.940 10.971 27.225 1.00 35.09 43 LEU C O 1
ATOM 16223 N N . PRO C 1 46 ? 21.008 12.034 27.654 1.00 34.59 44 PRO C N 1
ATOM 16224 C CA . PRO C 1 46 ? 21.224 11.978 29.123 1.00 34.19 44 PRO C CA 1
ATOM 16225 C C . PRO C 1 46 ? 21.292 10.570 29.716 1.00 39.02 44 PRO C C 1
ATOM 16226 O O . PRO C 1 46 ? 21.804 10.404 30.824 1.00 40.76 44 PRO C O 1
ATOM 16237 N N . GLU C 1 47 ? 20.785 9.574 29.005 1.00 34.63 45 GLU C N 1
ATOM 16238 C CA . GLU C 1 47 ? 20.781 8.188 29.459 1.00 37.96 45 GLU C CA 1
ATOM 16239 C C . GLU C 1 47 ? 22.176 7.609 29.700 1.00 40.58 45 GLU C C 1
ATOM 16240 O O . GLU C 1 47 ? 22.312 6.662 30.478 1.00 41.15 45 GLU C O 1
ATOM 16252 N N . PHE C 1 48 ? 23.224 8.174 29.070 1.00 35.02 46 PHE C N 1
ATOM 16253 C CA . PHE C 1 48 ? 24.580 7.701 29.328 1.00 32.47 46 PHE C CA 1
ATOM 16254 C C . PHE C 1 48 ? 25.110 8.171 30.685 1.00 35.27 46 PHE C C 1
ATOM 16255 O O . PHE C 1 48 ? 26.136 7.658 31.113 1.00 36.27 46 PHE C O 1
ATOM 16272 N N . GLY C 1 49 ? 24.460 9.149 31.308 1.00 31.15 47 GLY C N 1
ATOM 16273 C CA . GLY C 1 49 ? 24.858 9.625 32.625 1.00 33.33 47 GLY C CA 1
ATOM 16274 C C . GLY C 1 49 ? 26.151 10.413 32.628 1.00 34.87 47 GLY C C 1
ATOM 16275 O O . GLY C 1 49 ? 26.810 10.505 33.669 1.00 35.13 47 GLY C O 1
ATOM 16279 N N . THR C 1 50 ? 26.515 11.025 31.483 1.00 30.82 48 THR C N 1
ATOM 16280 C CA . THR C 1 50 ? 27.728 11.816 31.435 1.00 29.92 48 THR C CA 1
ATOM 16281 C C . THR C 1 50 ? 27.525 13.178 32.105 1.00 34.24 48 THR C C 1
ATOM 16282 O O . THR C 1 50 ? 26.396 13.633 32.293 1.00 34.64 48 THR C O 1
ATOM 16293 N N . GLN C 1 51 ? 28.633 13.799 32.484 1.00 31.83 49 GLN C N 1
ATOM 16294 C CA . GLN C 1 51 ? 28.688 15.169 32.969 1.00 31.79 49 GLN C CA 1
ATOM 16295 C C . GLN C 1 51 ? 29.812 15.820 32.207 1.00 33.11 49 GLN C C 1
ATOM 16296 O O . GLN C 1 51 ? 30.943 15.322 32.236 1.00 32.34 49 GLN C O 1
ATOM 16310 N N . GLY C 1 52 ? 29.491 16.847 31.429 1.00 31.56 50 GLY C N 1
ATOM 16311 C CA . GLY C 1 52 ? 30.468 17.454 30.539 1.00 31.63 50 GLY C CA 1
ATOM 16312 C C . GLY C 1 52 ? 30.877 16.519 29.403 1.00 32.90 50 GLY C C 1
ATOM 16313 O O . GLY C 1 52 ? 32.008 16.604 28.916 1.00 33.63 50 GLY C O 1
ATOM 16317 N N . GLY C 1 53 ? 29.988 15.588 29.043 1.00 29.09 51 GLY C N 1
ATOM 16318 C CA . GLY C 1 53 ? 30.218 14.597 27.997 1.00 28.20 51 GLY C CA 1
ATOM 16319 C C . GLY C 1 53 ? 31.093 13.429 28.373 1.00 28.78 51 GLY C C 1
ATOM 16320 O O . GLY C 1 53 ? 31.351 12.565 27.539 1.00 24.90 51 GLY C O 1
ATOM 16324 N N . VAL C 1 54 ? 31.537 13.361 29.644 1.00 28.17 52 VAL C N 1
ATOM 16325 C CA . VAL C 1 54 ? 32.460 12.322 30.110 1.00 28.72 52 VAL C CA 1
ATOM 16326 C C . VAL C 1 54 ? 32.002 11.691 31.431 1.00 31.38 52 VAL C C 1
ATOM 16327 O O . VAL C 1 54 ? 31.087 12.173 32.092 1.00 29.20 52 VAL C O 1
ATOM 16340 N N . HIS C 1 55 ? 32.671 10.607 31.787 1.00 29.07 53 HIS C N 1
ATOM 16341 C CA . HIS C 1 55 ? 32.526 9.918 33.068 1.00 31.03 53 HIS C CA 1
ATOM 16342 C C . HIS C 1 55 ? 33.851 10.010 33.781 1.00 34.53 53 HIS C C 1
ATOM 16343 O O . HIS C 1 55 ? 34.829 9.480 33.254 1.00 32.26 53 HIS C O 1
ATOM 16358 N N . VAL C 1 56 ? 33.925 10.723 34.908 1.00 33.26 54 VAL C N 1
ATOM 16359 C CA . VAL C 1 56 ? 35.130 10.738 35.756 1.00 32.49 54 VAL C CA 1
ATOM 16360 C C . VAL C 1 56 ? 34.949 9.540 36.668 1.00 36.38 54 VAL C C 1
ATOM 16361 O O . VAL C 1 56 ? 33.925 9.451 37.350 1.00 34.48 54 VAL C O 1
ATOM 16374 N N . HIS C 1 57 ? 35.875 8.602 36.661 1.00 32.89 55 HIS C N 1
ATOM 16375 C CA . HIS C 1 57 ? 35.694 7.385 37.444 1.00 34.50 55 HIS C CA 1
ATOM 16376 C C . HIS C 1 57 ? 36.006 7.618 38.954 1.00 40.79 55 HIS C C 1
ATOM 16377 O O . HIS C 1 57 ? 36.497 8.683 39.343 1.00 38.95 55 HIS C O 1
ATOM 16391 N N . LYS C 1 58 ? 35.703 6.611 39.784 1.00 41.05 56 LYS C N 1
ATOM 16392 C CA . LYS C 1 58 ? 35.912 6.659 41.246 1.00 42.71 56 LYS C CA 1
ATOM 16393 C C . LYS C 1 58 ? 37.349 7.061 41.640 1.00 46.48 56 LYS C C 1
ATOM 16394 O O . LYS C 1 58 ? 37.521 7.782 42.616 1.00 47.54 56 LYS C O 1
ATOM 16398 N N . ASP C 1 59 ? 38.368 6.638 40.871 1.00 41.22 57 ASP C N 1
ATOM 16399 C CA . ASP C 1 59 ? 39.758 6.990 41.183 1.00 38.97 57 ASP C CA 1
ATOM 16400 C C . ASP C 1 59 ? 40.079 8.495 41.001 1.00 40.69 57 ASP C C 1
ATOM 16401 O O . ASP C 1 59 ? 41.167 8.918 41.390 1.00 40.79 57 ASP C O 1
ATOM 16410 N N . GLY C 1 60 ? 39.208 9.257 40.331 1.00 35.82 58 GLY C N 1
ATOM 16411 C CA . GLY C 1 60 ? 39.434 10.678 40.071 1.00 34.56 58 GLY C CA 1
ATOM 16412 C C . GLY C 1 60 ? 40.430 10.990 38.953 1.00 36.09 58 GLY C C 1
ATOM 16413 O O . GLY C 1 60 ? 40.752 12.154 38.721 1.00 37.58 58 GLY C O 1
ATOM 16417 N N . LEU C 1 61 ? 40.964 9.963 38.296 1.00 30.01 59 LEU C N 1
ATOM 16418 C CA . LEU C 1 61 ? 42.001 10.064 37.259 1.00 27.99 59 LEU C CA 1
ATOM 16419 C C . LEU C 1 61 ? 41.530 9.523 35.913 1.00 30.22 59 LEU C C 1
ATOM 16420 O O . LEU C 1 61 ? 41.923 10.060 34.875 1.00 29.83 59 LEU C O 1
ATOM 16436 N N . THR C 1 62 ? 40.766 8.419 35.923 1.00 28.62 60 THR C N 1
ATOM 16437 C CA . THR C 1 62 ? 40.254 7.809 34.706 1.00 27.70 60 THR C CA 1
ATOM 16438 C C . THR C 1 62 ? 39.069 8.624 34.231 1.00 28.93 60 THR C C 1
ATOM 16439 O O . THR C 1 62 ? 38.133 8.884 35.018 1.00 28.54 60 THR C O 1
ATOM 16450 N N . VAL C 1 63 ? 39.068 8.991 32.920 1.00 26.63 61 VAL C N 1
ATOM 16451 C CA . VAL C 1 63 ? 37.994 9.777 32.321 1.00 24.42 61 VAL C CA 1
ATOM 16452 C C . VAL C 1 63 ? 37.697 9.187 30.959 1.00 30.30 61 VAL C C 1
ATOM 16453 O O . VAL C 1 63 ? 38.605 9.013 30.144 1.00 30.34 61 VAL C O 1
ATOM 16466 N N . THR C 1 64 ? 36.432 8.850 30.717 1.00 25.80 62 THR C N 1
ATOM 16467 C CA . THR C 1 64 ? 36.035 8.195 29.479 1.00 23.07 62 THR C CA 1
ATOM 16468 C C . THR C 1 64 ? 34.742 8.721 28.975 1.00 28.10 62 THR C C 1
ATOM 16469 O O . THR C 1 64 ? 34.031 9.427 29.685 1.00 28.07 62 THR C O 1
ATOM 16480 N N . SER C 1 65 ? 34.427 8.343 27.738 1.00 26.14 63 SER C N 1
ATOM 16481 C CA . SER C 1 65 ? 33.141 8.596 27.097 1.00 25.16 63 SER C CA 1
ATOM 16482 C C . SER C 1 65 ? 32.672 7.330 26.403 1.00 29.51 63 SER C C 1
ATOM 16483 O O . SER C 1 65 ? 33.495 6.628 25.808 1.00 29.46 63 SER C O 1
ATOM 16491 N N . PRO C 1 66 ? 31.371 7.018 26.428 1.00 27.28 64 PRO C N 1
ATOM 16492 C CA . PRO C 1 66 ? 30.893 5.814 25.723 1.00 27.40 64 PRO C CA 1
ATOM 16493 C C . PRO C 1 66 ? 30.966 5.992 24.196 1.00 28.89 64 PRO C C 1
ATOM 16494 O O . PRO C 1 66 ? 30.403 6.946 23.649 1.00 27.19 64 PRO C O 1
ATOM 16505 N N . VAL C 1 67 ? 31.656 5.098 23.493 1.00 27.00 65 VAL C N 1
ATOM 16506 C CA . VAL C 1 67 ? 31.768 5.181 22.010 1.00 27.83 65 VAL C CA 1
ATOM 16507 C C . VAL C 1 67 ? 30.391 5.180 21.329 1.00 31.07 65 VAL C C 1
ATOM 16508 O O . VAL C 1 67 ? 30.194 5.924 20.353 1.00 29.37 65 VAL C O 1
ATOM 16521 N N . LEU C 1 68 ? 29.432 4.373 21.827 1.00 28.03 66 LEU C N 1
ATOM 16522 C CA . LEU C 1 68 ? 28.098 4.342 21.218 1.00 28.05 66 LEU C CA 1
ATOM 16523 C C . LEU C 1 68 ? 27.339 5.640 21.401 1.00 29.83 66 LEU C C 1
ATOM 16524 O O . LEU C 1 68 ? 26.458 5.928 20.586 1.00 30.51 66 LEU C O 1
ATOM 16557 N N . TRP C 1 70 ? 28.789 8.636 20.948 1.00 26.38 68 TRP C N 1
ATOM 16558 C CA . TRP C 1 70 ? 29.279 9.405 19.795 1.00 25.01 68 TRP C CA 1
ATOM 16559 C C . TRP C 1 70 ? 28.601 8.940 18.510 1.00 29.94 68 TRP C C 1
ATOM 16560 O O . TRP C 1 70 ? 28.190 9.769 17.696 1.00 30.55 68 TRP C O 1
ATOM 16581 N N . VAL C 1 71 ? 28.417 7.618 18.354 1.00 25.94 69 VAL C N 1
ATOM 16582 C CA . VAL C 1 71 ? 27.751 7.064 17.164 1.00 24.61 69 VAL C CA 1
ATOM 16583 C C . VAL C 1 71 ? 26.287 7.522 17.136 1.00 29.49 69 VAL C C 1
ATOM 16584 O O . VAL C 1 71 ? 25.810 8.029 16.128 1.00 29.17 69 VAL C O 1
ATOM 16597 N N . GLN C 1 72 ? 25.566 7.308 18.238 1.00 26.00 70 GLN C N 1
ATOM 16598 C CA . GLN C 1 72 ? 24.150 7.734 18.305 1.00 25.35 70 GLN C CA 1
ATOM 16599 C C . GLN C 1 72 ? 23.998 9.240 18.081 1.00 28.81 70 GLN C C 1
ATOM 16600 O O . GLN C 1 72 ? 23.022 9.660 17.446 1.00 29.17 70 GLN C O 1
ATOM 16614 N N . ALA C 1 73 ? 24.960 10.050 18.576 1.00 26.39 71 ALA C N 1
ATOM 16615 C CA . ALA C 1 73 ? 24.931 11.513 18.397 1.00 26.74 71 ALA C CA 1
ATOM 16616 C C . ALA C 1 73 ? 25.030 11.875 16.907 1.00 27.92 71 ALA C C 1
ATOM 16617 O O . ALA C 1 73 ? 24.371 12.818 16.469 1.00 28.32 71 ALA C O 1
ATOM 16624 N N . LEU C 1 74 ? 25.814 11.124 16.120 1.00 23.79 72 LEU C N 1
ATOM 16625 C CA . LEU C 1 74 ? 25.910 11.332 14.662 1.00 24.75 72 LEU C CA 1
ATOM 16626 C C . LEU C 1 74 ? 24.569 10.999 14.016 1.00 27.69 72 LEU C C 1
ATOM 16627 O O . LEU C 1 74 ? 24.121 11.754 13.175 1.00 27.78 72 LEU C O 1
ATOM 16643 N N . ASP C 1 75 ? 23.905 9.900 14.433 1.00 25.96 73 ASP C N 1
ATOM 16644 C CA . ASP C 1 75 ? 22.543 9.588 13.906 1.00 26.79 73 ASP C CA 1
ATOM 16645 C C . ASP C 1 75 ? 21.574 10.736 14.182 1.00 28.37 73 ASP C C 1
ATOM 16646 O O . ASP C 1 75 ? 20.779 11.139 13.330 1.00 27.93 73 ASP C O 1
ATOM 16655 N N . ILE C 1 76 ? 21.638 11.277 15.398 1.00 26.55 74 ILE C N 1
ATOM 16656 C CA . ILE C 1 76 ? 20.713 12.344 15.778 1.00 25.46 74 ILE C CA 1
ATOM 16657 C C . ILE C 1 76 ? 20.973 13.611 14.945 1.00 29.21 74 ILE C C 1
ATOM 16658 O O . ILE C 1 76 ? 20.018 14.219 14.485 1.00 31.05 74 ILE C O 1
ATOM 16674 N N . ILE C 1 77 ? 22.223 14.043 14.822 1.00 23.85 75 ILE C N 1
ATOM 16675 C CA . ILE C 1 77 ? 22.506 15.282 14.103 1.00 25.20 75 ILE C CA 1
ATOM 16676 C C . ILE C 1 77 ? 22.158 15.160 12.598 1.00 28.85 75 ILE C C 1
ATOM 16677 O O . ILE C 1 77 ? 21.628 16.110 12.025 1.00 28.21 75 ILE C O 1
ATOM 16693 N N . LEU C 1 78 ? 22.363 13.985 11.993 1.00 25.39 76 LEU C N 1
ATOM 16694 C CA . LEU C 1 78 ? 21.982 13.798 10.587 1.00 25.21 76 LEU C CA 1
ATOM 16695 C C . LEU C 1 78 ? 20.470 13.857 10.453 1.00 29.29 76 LEU C C 1
ATOM 16696 O O . LEU C 1 78 ? 19.947 14.473 9.516 1.00 29.08 76 LEU C O 1
ATOM 16712 N N . GLU C 1 79 ? 19.773 13.303 11.432 1.00 26.73 77 GLU C N 1
ATOM 16713 C CA . GLU C 1 79 ? 18.303 13.334 11.406 1.00 29.14 77 GLU C CA 1
ATOM 16714 C C . GLU C 1 79 ? 17.796 14.762 11.634 1.00 30.07 77 GLU C C 1
ATOM 16715 O O . GLU C 1 79 ? 16.806 15.142 11.016 1.00 29.81 77 GLU C O 1
ATOM 16723 N N . LYS C 1 80 ? 18.460 15.555 12.492 1.00 27.15 78 LYS C N 1
ATOM 16724 C CA . LYS C 1 80 ? 18.113 16.963 12.673 1.00 27.31 78 LYS C CA 1
ATOM 16725 C C . LYS C 1 80 ? 18.321 17.764 11.396 1.00 28.80 78 LYS C C 1
ATOM 16726 O O . LYS C 1 80 ? 17.469 18.585 11.029 1.00 28.02 78 LYS C O 1
ATOM 16762 N N . LYS C 1 82 ? 18.411 16.677 8.247 1.00 26.66 80 LYS C N 1
ATOM 16763 C CA . LYS C 1 82 ? 17.405 16.234 7.261 1.00 25.87 80 LYS C CA 1
ATOM 16764 C C . LYS C 1 82 ? 16.056 16.842 7.586 1.00 30.13 80 LYS C C 1
ATOM 16765 O O . LYS C 1 82 ? 15.371 17.268 6.690 1.00 30.50 80 LYS C O 1
ATOM 16784 N N . ALA C 1 83 ? 15.663 16.818 8.873 1.00 26.42 81 ALA C N 1
ATOM 16785 C CA . ALA C 1 83 ? 14.383 17.378 9.314 1.00 28.16 81 ALA C CA 1
ATOM 16786 C C . ALA C 1 83 ? 14.292 18.875 9.045 1.00 33.41 81 ALA C C 1
ATOM 16787 O O . ALA C 1 83 ? 13.207 19.343 8.703 1.00 33.72 81 ALA C O 1
ATOM 16794 N N . SER C 1 84 ? 15.414 19.623 9.156 1.00 30.19 82 SER C N 1
ATOM 16795 C CA . SER C 1 84 ? 15.421 21.073 8.934 1.00 30.88 82 SER C CA 1
ATOM 16796 C C . SER C 1 84 ? 15.378 21.431 7.442 1.00 36.89 82 SER C C 1
ATOM 16797 O O . SER C 1 84 ? 15.197 22.606 7.122 1.00 37.64 82 SER C O 1
ATOM 16805 N N . GLY C 1 85 ? 15.524 20.448 6.546 1.00 33.37 83 GLY C N 1
ATOM 16806 C CA . GLY C 1 85 ? 15.493 20.668 5.102 1.00 34.03 83 GLY C CA 1
ATOM 16807 C C . GLY C 1 85 ? 16.861 20.885 4.489 1.00 37.15 83 GLY C C 1
ATOM 16808 O O . GLY C 1 85 ? 16.949 21.337 3.347 1.00 36.90 83 GLY C O 1
ATOM 16812 N N . PHE C 1 86 ? 17.949 20.510 5.204 1.00 33.38 84 PHE C N 1
ATOM 16813 C CA . PHE C 1 86 ? 19.309 20.646 4.688 1.00 32.78 84 PHE C CA 1
ATOM 16814 C C . PHE C 1 86 ? 19.409 19.879 3.372 1.00 39.77 84 PHE C C 1
ATOM 16815 O O . PHE C 1 86 ? 18.905 18.756 3.273 1.00 40.81 84 PHE C O 1
ATOM 16832 N N . ASP C 1 87 ? 19.985 20.514 2.348 1.00 36.19 85 ASP C N 1
ATOM 16833 C CA . ASP C 1 87 ? 20.095 19.920 1.019 1.00 35.09 85 ASP C CA 1
ATOM 16834 C C . ASP C 1 87 ? 21.428 19.211 0.908 1.00 35.45 85 ASP C C 1
ATOM 16835 O O . ASP C 1 87 ? 22.442 19.831 0.561 1.00 34.71 85 ASP C O 1
ATOM 16844 N N . PHE C 1 88 ? 21.425 17.897 1.198 1.00 31.13 86 PHE C N 1
ATOM 16845 C CA . PHE C 1 88 ? 22.646 17.096 1.177 1.00 28.52 86 PHE C CA 1
ATOM 16846 C C . PHE C 1 88 ? 23.194 16.895 -0.238 1.00 34.79 86 PHE C C 1
ATOM 16847 O O . PHE C 1 88 ? 24.390 16.670 -0.371 1.00 34.49 86 PHE C O 1
ATOM 16864 N N . SER C 1 89 ? 22.364 17.034 -1.296 1.00 33.74 87 SER C N 1
ATOM 16865 C CA . SER C 1 89 ? 22.841 16.862 -2.675 1.00 32.32 87 SER C CA 1
ATOM 16866 C C . SER C 1 89 ? 23.910 17.903 -3.056 1.00 37.31 87 SER C C 1
ATOM 16867 O O . SER C 1 89 ? 24.637 17.688 -4.018 1.00 37.82 87 SER C O 1
ATOM 16875 N N . GLN C 1 90 ? 24.019 19.018 -2.308 1.00 33.88 88 GLN C N 1
ATOM 16876 C CA . GLN C 1 90 ? 24.988 20.088 -2.608 1.00 33.86 88 GLN C CA 1
ATOM 16877 C C . GLN C 1 90 ? 26.362 19.871 -1.978 1.00 34.93 88 GLN C C 1
ATOM 16878 O O . GLN C 1 90 ? 27.260 20.705 -2.151 1.00 32.45 88 GLN C O 1
ATOM 16882 N N . VAL C 1 91 ? 26.538 18.787 -1.214 1.00 31.17 89 VAL C N 1
ATOM 16883 C CA . VAL C 1 91 ? 27.785 18.581 -0.491 1.00 28.15 89 VAL C CA 1
ATOM 16884 C C . VAL C 1 91 ? 28.839 17.950 -1.410 1.00 32.52 89 VAL C C 1
ATOM 16885 O O . VAL C 1 91 ? 28.718 16.781 -1.759 1.00 32.51 89 VAL C O 1
ATOM 16898 N N . LEU C 1 92 ? 29.910 18.693 -1.701 1.00 28.03 90 LEU C N 1
ATOM 16899 C CA . LEU C 1 92 ? 31.022 18.221 -2.537 1.00 30.23 90 LEU C CA 1
ATOM 16900 C C . LEU C 1 92 ? 32.014 17.373 -1.779 1.00 31.11 90 LEU C C 1
ATOM 16901 O O . LEU C 1 92 ? 32.615 16.452 -2.343 1.00 27.74 90 LEU C O 1
ATOM 16917 N N . ALA C 1 93 ? 32.267 17.751 -0.526 1.00 26.51 91 ALA C N 1
ATOM 16918 C CA . ALA C 1 93 ? 33.207 17.029 0.317 1.00 23.61 91 ALA C CA 1
ATOM 16919 C C . ALA C 1 93 ? 32.962 17.352 1.770 1.00 25.41 91 ALA C C 1
ATOM 16920 O O . ALA C 1 93 ? 32.233 18.300 2.116 1.00 21.76 91 ALA C O 1
ATOM 16927 N N . LEU C 1 94 ? 33.572 16.563 2.627 1.00 23.21 92 LEU C N 1
ATOM 16928 C CA . LEU C 1 94 ? 33.487 16.781 4.050 1.00 22.65 92 LEU C CA 1
ATOM 16929 C C . LEU C 1 94 ? 34.756 16.357 4.727 1.00 23.25 92 LEU C C 1
ATOM 16930 O O . LEU C 1 94 ? 35.503 15.509 4.226 1.00 21.35 92 LEU C O 1
ATOM 16946 N N . SER C 1 95 ? 35.032 17.011 5.836 1.00 20.20 93 SER C N 1
ATOM 16947 C CA . SER C 1 95 ? 36.117 16.632 6.724 1.00 20.87 93 SER C CA 1
ATOM 16948 C C . SER C 1 95 ? 35.696 16.973 8.127 1.00 21.65 93 SER C C 1
ATOM 16949 O O . SER C 1 95 ? 34.573 17.427 8.372 1.00 21.63 93 SER C O 1
ATOM 16957 N N . GLY C 1 96 ? 36.559 16.703 9.067 1.00 18.73 94 GLY C N 1
ATOM 16958 C CA . GLY C 1 96 ? 36.208 16.942 10.449 1.00 18.49 94 GLY C CA 1
ATOM 16959 C C . GLY C 1 96 ? 37.372 16.878 11.372 1.00 19.33 94 GLY C C 1
ATOM 16960 O O . GLY C 1 96 ? 38.506 16.533 10.988 1.00 20.58 94 GLY C O 1
ATOM 16964 N N . ALA C 1 97 ? 37.047 17.197 12.617 1.00 19.21 95 ALA C N 1
ATOM 16965 C CA . ALA C 1 97 ? 37.959 17.184 13.693 1.00 20.53 95 ALA C CA 1
ATOM 16966 C C . ALA C 1 97 ? 37.432 16.333 14.789 1.00 23.02 95 ALA C C 1
ATOM 16967 O O . ALA C 1 97 ? 36.203 16.214 14.975 1.00 22.63 95 ALA C O 1
ATOM 16974 N N . GLY C 1 98 ? 38.355 15.758 15.544 1.00 21.67 96 GLY C N 1
ATOM 16975 C CA . GLY C 1 98 ? 38.024 15.021 16.747 1.00 20.33 96 GLY C CA 1
ATOM 16976 C C . GLY C 1 98 ? 38.838 15.546 17.904 1.00 23.43 96 GLY C C 1
ATOM 16977 O O . GLY C 1 98 ? 40.018 15.911 17.743 1.00 20.11 96 GLY C O 1
ATOM 16981 N N . GLN C 1 99 ? 38.219 15.581 19.089 1.00 21.29 97 GLN C N 1
ATOM 16982 C CA . GLN C 1 99 ? 38.923 15.825 20.345 1.00 20.23 97 GLN C CA 1
ATOM 16983 C C . GLN C 1 99 ? 40.171 14.919 20.312 1.00 21.39 97 GLN C C 1
ATOM 16984 O O . GLN C 1 99 ? 40.072 13.756 19.944 1.00 20.19 97 GLN C O 1
ATOM 16998 N N . GLN C 1 100 ? 41.342 15.491 20.557 1.00 23.25 98 GLN C N 1
ATOM 16999 C CA . GLN C 1 100 ? 42.588 14.757 20.388 1.00 21.71 98 GLN C CA 1
ATOM 17000 C C . GLN C 1 100 ? 42.776 13.657 21.400 1.00 23.64 98 GLN C C 1
ATOM 17001 O O . GLN C 1 100 ? 42.118 13.617 22.431 1.00 22.42 98 GLN C O 1
ATOM 17015 N N . HIS C 1 101 ? 43.680 12.737 21.062 1.00 20.21 99 HIS C N 1
ATOM 17016 C CA . HIS C 1 101 ? 44.193 11.663 21.915 1.00 20.76 99 HIS C CA 1
ATOM 17017 C C . HIS C 1 101 ? 43.209 10.523 22.177 1.00 27.37 99 HIS C C 1
ATOM 17018 O O . HIS C 1 101 ? 43.686 9.382 22.248 1.00 27.09 99 HIS C O 1
ATOM 17033 N N . GLY C 1 102 ? 41.906 10.803 22.358 1.00 24.15 100 GLY C N 1
ATOM 17034 C CA . GLY C 1 102 ? 40.905 9.778 22.627 1.00 23.30 100 GLY C CA 1
ATOM 17035 C C . GLY C 1 102 ? 40.949 8.646 21.625 1.00 27.04 100 GLY C C 1
ATOM 17036 O O . GLY C 1 102 ? 41.218 8.894 20.449 1.00 23.24 100 GLY C O 1
ATOM 17040 N N . SER C 1 103 ? 40.666 7.402 22.072 1.00 23.44 101 SER C N 1
ATOM 17041 C CA . SER C 1 103 ? 40.791 6.244 21.190 1.00 23.91 101 SER C CA 1
ATOM 17042 C C . SER C 1 103 ? 39.591 5.301 21.218 1.00 27.17 101 SER C C 1
ATOM 17043 O O . SER C 1 103 ? 38.890 5.188 22.225 1.00 27.12 101 SER C O 1
ATOM 17051 N N . ILE C 1 104 ? 39.355 4.651 20.068 1.00 23.06 102 ILE C N 1
ATOM 17052 C CA . ILE C 1 104 ? 38.266 3.719 19.830 1.00 22.46 102 ILE C CA 1
ATOM 17053 C C . ILE C 1 104 ? 38.857 2.362 19.486 1.00 25.86 102 ILE C C 1
ATOM 17054 O O . ILE C 1 104 ? 39.774 2.294 18.665 1.00 23.37 102 ILE C O 1
ATOM 17070 N N . TYR C 1 105 ? 38.276 1.284 20.053 1.00 23.35 103 TYR C N 1
ATOM 17071 C CA . TYR C 1 105 ? 38.753 -0.076 19.909 1.00 23.88 103 TYR C CA 1
ATOM 17072 C C . TYR C 1 105 ? 37.693 -0.855 19.194 1.00 26.55 103 TYR C C 1
ATOM 17073 O O . TYR C 1 105 ? 36.646 -1.153 19.767 1.00 26.06 103 TYR C O 1
ATOM 17091 N N . TRP C 1 106 ? 37.946 -1.168 17.929 1.00 25.36 104 TRP C N 1
ATOM 17092 C CA . TRP C 1 106 ? 36.985 -1.878 17.097 1.00 26.35 104 TRP C CA 1
ATOM 17093 C C . TRP C 1 106 ? 37.131 -3.373 17.261 1.00 29.72 104 TRP C C 1
ATOM 17094 O O . TRP C 1 106 ? 38.222 -3.898 17.056 1.00 27.74 104 TRP C O 1
ATOM 17115 N N . LYS C 1 107 ? 36.025 -4.066 17.506 1.00 28.06 105 LYS C N 1
ATOM 17116 C CA . LYS C 1 107 ? 36.015 -5.522 17.689 1.00 27.87 105 LYS C CA 1
ATOM 17117 C C . LYS C 1 107 ? 36.231 -6.249 16.384 1.00 32.27 105 LYS C C 1
ATOM 17118 O O . LYS C 1 107 ? 35.796 -5.780 15.341 1.00 32.26 105 LYS C O 1
ATOM 17137 N N . ALA C 1 108 ? 36.862 -7.432 16.443 1.00 32.46 106 ALA C N 1
ATOM 17138 C CA . ALA C 1 108 ? 37.059 -8.284 15.264 1.00 34.52 106 ALA C CA 1
ATOM 17139 C C . ALA C 1 108 ? 35.717 -8.501 14.566 1.00 39.20 106 ALA C C 1
ATOM 17140 O O . ALA C 1 108 ? 34.716 -8.764 15.246 1.00 38.80 106 ALA C O 1
ATOM 17147 N N . GLY C 1 109 ? 35.687 -8.279 13.254 1.00 35.97 107 GLY C N 1
ATOM 17148 C CA . GLY C 1 109 ? 34.470 -8.358 12.454 1.00 36.22 107 GLY C CA 1
ATOM 17149 C C . GLY C 1 109 ? 33.764 -7.027 12.230 1.00 38.14 107 GLY C C 1
ATOM 17150 O O . GLY C 1 109 ? 32.846 -6.960 11.410 1.00 37.20 107 GLY C O 1
ATOM 17154 N N . ALA C 1 110 ? 34.174 -5.944 12.930 1.00 33.63 108 ALA C N 1
ATOM 17155 C CA . ALA C 1 110 ? 33.486 -4.645 12.781 1.00 32.14 108 ALA C CA 1
ATOM 17156 C C . ALA C 1 110 ? 33.568 -4.076 11.363 1.00 34.88 108 ALA C C 1
ATOM 17157 O O . ALA C 1 110 ? 32.616 -3.421 10.934 1.00 35.18 108 ALA C O 1
ATOM 17164 N N . GLN C 1 111 ? 34.676 -4.298 10.621 1.00 31.88 109 GLN C N 1
ATOM 17165 C CA . GLN C 1 111 ? 34.746 -3.707 9.281 1.00 31.76 109 GLN C CA 1
ATOM 17166 C C . GLN C 1 111 ? 33.686 -4.304 8.367 1.00 35.39 109 GLN C C 1
ATOM 17167 O O . GLN C 1 111 ? 33.143 -3.574 7.557 1.00 33.31 109 GLN C O 1
ATOM 17181 N N . GLN C 1 112 ? 33.331 -5.587 8.559 1.00 35.14 110 GLN C N 1
ATOM 17182 C CA . GLN C 1 112 ? 32.257 -6.211 7.769 1.00 36.29 110 GLN C CA 1
ATOM 17183 C C . GLN C 1 112 ? 30.935 -5.495 8.043 1.00 39.37 110 GLN C C 1
ATOM 17184 O O . GLN C 1 112 ? 30.160 -5.286 7.117 1.00 39.11 110 GLN C O 1
ATOM 17188 N N . ALA C 1 113 ? 30.694 -5.082 9.301 1.00 35.81 111 ALA C N 1
ATOM 17189 C CA . ALA C 1 113 ? 29.489 -4.321 9.649 1.00 36.07 111 ALA C CA 1
ATOM 17190 C C . ALA C 1 113 ? 29.526 -2.925 9.005 1.00 35.33 111 ALA C C 1
ATOM 17191 O O . ALA C 1 113 ? 28.515 -2.497 8.453 1.00 32.41 111 ALA C O 1
ATOM 17198 N N . LEU C 1 114 ? 30.690 -2.247 9.003 1.00 30.70 112 LEU C N 1
ATOM 17199 C CA . LEU C 1 114 ? 30.809 -0.915 8.366 1.00 30.50 112 LEU C CA 1
ATOM 17200 C C . LEU C 1 114 ? 30.568 -0.964 6.862 1.00 34.63 112 LEU C C 1
ATOM 17201 O O . LEU C 1 114 ? 29.925 -0.072 6.309 1.00 38.35 112 LEU C O 1
ATOM 17217 N N . THR C 1 115 ? 31.130 -1.966 6.193 1.00 30.31 113 THR C N 1
ATOM 17218 C CA . THR C 1 115 ? 31.019 -2.070 4.730 1.00 31.30 113 THR C CA 1
ATOM 17219 C C . THR C 1 115 ? 29.664 -2.599 4.282 1.00 34.49 113 THR C C 1
ATOM 17220 O O . THR C 1 115 ? 29.363 -2.518 3.092 1.00 35.40 113 THR C O 1
ATOM 17231 N N . SER C 1 116 ? 28.843 -3.122 5.207 1.00 33.40 114 SER C N 1
ATOM 17232 C CA . SER C 1 116 ? 27.514 -3.648 4.871 1.00 34.02 114 SER C CA 1
ATOM 17233 C C . SER C 1 116 ? 26.382 -2.830 5.514 1.00 38.98 114 SER C C 1
ATOM 17234 O O . SER C 1 116 ? 25.283 -3.347 5.659 1.00 40.91 114 SER C O 1
ATOM 17242 N N . LEU C 1 117 ? 26.612 -1.541 5.846 1.00 34.66 115 LEU C N 1
ATOM 17243 C CA . LEU C 1 117 ? 25.554 -0.722 6.435 1.00 32.69 115 LEU C CA 1
ATOM 17244 C C . LEU C 1 117 ? 24.352 -0.640 5.507 1.00 35.51 115 LEU C C 1
ATOM 17245 O O . LEU C 1 117 ? 24.512 -0.438 4.308 1.00 35.28 115 LEU C O 1
ATOM 17261 N N . SER C 1 118 ? 23.168 -0.829 6.064 1.00 32.07 116 SER C N 1
ATOM 17262 C CA . SER C 1 118 ? 21.902 -0.725 5.331 1.00 32.22 116 SER C CA 1
ATOM 17263 C C . SER C 1 118 ? 21.336 0.665 5.555 1.00 34.40 116 SER C C 1
ATOM 17264 O O . SER C 1 118 ? 21.188 1.036 6.715 1.00 31.99 116 SER C O 1
ATOM 17272 N N . PRO C 1 119 ? 20.909 1.396 4.500 1.00 32.85 117 PRO C N 1
ATOM 17273 C CA . PRO C 1 119 ? 20.321 2.739 4.715 1.00 32.10 117 PRO C CA 1
ATOM 17274 C C . PRO C 1 119 ? 18.946 2.747 5.388 1.00 35.58 117 PRO C C 1
ATOM 17275 O O . PRO C 1 119 ? 18.459 3.831 5.730 1.00 34.00 117 PRO C O 1
ATOM 17286 N N . ASP C 1 120 ? 18.322 1.572 5.612 1.00 33.56 118 ASP C N 1
ATOM 17287 C CA . ASP C 1 120 ? 17.025 1.490 6.294 1.00 34.42 118 ASP C CA 1
ATOM 17288 C C . ASP C 1 120 ? 17.173 1.567 7.816 1.00 38.40 118 ASP C C 1
ATOM 17289 O O . ASP C 1 120 ? 16.161 1.629 8.512 1.00 38.00 118 ASP C O 1
ATOM 17298 N N . LEU C 1 121 ? 18.408 1.512 8.342 1.00 34.20 119 LEU C N 1
ATOM 17299 C CA . LEU C 1 121 ? 18.632 1.532 9.790 1.00 34.81 119 LEU C CA 1
ATOM 17300 C C . LEU C 1 121 ? 19.600 2.615 10.187 1.00 36.53 119 LEU C C 1
ATOM 17301 O O . LEU C 1 121 ? 20.407 3.070 9.381 1.00 36.64 119 LEU C O 1
ATOM 17317 N N . ARG C 1 122 ? 19.625 2.941 11.466 1.00 31.21 120 ARG C N 1
ATOM 17318 C CA . ARG C 1 122 ? 20.543 3.928 11.978 1.00 29.87 120 ARG C CA 1
ATOM 17319 C C . ARG C 1 122 ? 21.895 3.298 12.193 1.00 33.24 120 ARG C C 1
ATOM 17320 O O . ARG C 1 122 ? 22.027 2.076 12.149 1.00 32.98 120 ARG C O 1
ATOM 17341 N N . LEU C 1 123 ? 22.919 4.124 12.344 1.00 30.41 121 LEU C N 1
ATOM 17342 C CA . LEU C 1 123 ? 24.261 3.627 12.597 1.00 29.57 121 LEU C CA 1
ATOM 17343 C C . LEU C 1 123 ? 24.344 2.877 13.933 1.00 34.90 121 LEU C C 1
ATOM 17344 O O . LEU C 1 123 ? 24.900 1.792 13.960 1.00 35.00 121 LEU C O 1
ATOM 17360 N N . HIS C 1 124 ? 23.797 3.451 15.051 1.00 32.51 122 HIS C N 1
ATOM 17361 C CA . HIS C 1 124 ? 23.880 2.869 16.419 1.00 34.38 122 HIS C CA 1
ATOM 17362 C C . HIS C 1 124 ? 23.385 1.440 16.444 1.00 38.44 122 HIS C C 1
ATOM 17363 O O . HIS C 1 124 ? 24.040 0.576 17.025 1.00 40.07 122 HIS C O 1
ATOM 17377 N N . GLN C 1 125 ? 22.236 1.197 15.821 1.00 34.55 123 GLN C N 1
ATOM 17378 C CA . GLN C 1 125 ? 21.657 -0.139 15.748 1.00 34.49 123 GLN C CA 1
ATOM 17379 C C . GLN C 1 125 ? 22.584 -1.121 15.085 1.00 37.38 123 GLN C C 1
ATOM 17380 O O . GLN C 1 125 ? 22.723 -2.242 15.595 1.00 37.92 123 GLN C O 1
ATOM 17394 N N . GLN C 1 126 ? 23.209 -0.717 13.963 1.00 33.53 124 GLN C N 1
ATOM 17395 C CA . GLN C 1 126 ? 24.049 -1.609 13.172 1.00 33.05 124 GLN C CA 1
ATOM 17396 C C . GLN C 1 126 ? 25.455 -1.815 13.729 1.00 34.80 124 GLN C C 1
ATOM 17397 O O . GLN C 1 126 ? 26.047 -2.851 13.455 1.00 36.28 124 GLN C O 1
ATOM 17411 N N . LEU C 1 127 ? 25.972 -0.874 14.520 1.00 29.71 125 LEU C N 1
ATOM 17412 C CA . LEU C 1 127 ? 27.316 -0.935 15.076 1.00 28.39 125 LEU C CA 1
ATOM 17413 C C . LEU C 1 127 ? 27.310 -1.211 16.596 1.00 33.55 125 LEU C C 1
ATOM 17414 O O . LEU C 1 127 ? 28.356 -1.131 17.243 1.00 31.22 125 LEU C O 1
ATOM 17430 N N . GLN C 1 128 ? 26.136 -1.566 17.166 1.00 31.04 126 GLN C N 1
ATOM 17431 C CA . GLN C 1 128 ? 26.007 -1.769 18.604 1.00 31.07 126 GLN C CA 1
ATOM 17432 C C . GLN C 1 128 ? 26.970 -2.817 19.174 1.00 35.77 126 GLN C C 1
ATOM 17433 O O . GLN C 1 128 ? 27.337 -2.687 20.342 1.00 35.03 126 GLN C O 1
ATOM 17447 N N . ASP C 1 129 ? 27.343 -3.844 18.390 1.00 33.20 127 ASP C N 1
ATOM 17448 C CA . ASP C 1 129 ? 28.262 -4.902 18.853 1.00 34.07 127 ASP C CA 1
ATOM 17449 C C . ASP C 1 129 ? 29.666 -4.800 18.238 1.00 38.00 127 ASP C C 1
ATOM 17450 O O . ASP C 1 129 ? 30.421 -5.770 18.340 1.00 39.41 127 ASP C O 1
ATOM 17459 N N . CYS C 1 130 ? 30.048 -3.631 17.679 1.00 34.19 128 CYS C N 1
ATOM 17460 C CA . CYS C 1 130 ? 31.326 -3.459 16.960 1.00 33.42 128 CYS C CA 1
ATOM 17461 C C . CYS C 1 130 ? 32.503 -2.941 17.794 1.00 33.89 128 CYS C C 1
ATOM 17462 O O . CYS C 1 130 ? 33.576 -2.783 17.221 1.00 31.93 128 CYS C O 1
ATOM 17470 N N . PHE C 1 131 ? 32.333 -2.668 19.088 1.00 30.39 129 PHE C N 1
ATOM 17471 C CA . PHE C 1 131 ? 33.409 -2.092 19.890 1.00 27.84 129 PHE C CA 1
ATOM 17472 C C . PHE C 1 131 ? 33.824 -3.054 20.987 1.00 31.75 129 PHE C C 1
ATOM 17473 O O . PHE C 1 131 ? 32.983 -3.551 21.735 1.00 30.33 129 PHE C O 1
ATOM 17490 N N . SER C 1 132 ? 35.140 -3.305 21.079 1.00 26.66 130 SER C N 1
ATOM 17491 C CA . SER C 1 132 ? 35.702 -4.210 22.076 1.00 26.27 130 SER C CA 1
ATOM 17492 C C . SER C 1 132 ? 35.835 -3.493 23.431 1.00 33.70 130 SER C C 1
ATOM 17493 O O . SER C 1 132 ? 35.982 -4.153 24.455 1.00 35.59 130 SER C O 1
ATOM 17501 N N . ILE C 1 133 ? 35.817 -2.152 23.429 1.00 30.73 131 ILE C N 1
ATOM 17502 C CA . ILE C 1 133 ? 35.871 -1.277 24.608 1.00 28.79 131 ILE C CA 1
ATOM 17503 C C . ILE C 1 133 ? 34.698 -0.334 24.488 1.00 32.95 131 ILE C C 1
ATOM 17504 O O . ILE C 1 133 ? 34.614 0.366 23.485 1.00 31.38 131 ILE C O 1
ATOM 17520 N N . SER C 1 134 ? 33.799 -0.308 25.469 1.00 31.70 132 SER C N 1
ATOM 17521 C CA . SER C 1 134 ? 32.632 0.556 25.395 1.00 31.84 132 SER C CA 1
ATOM 17522 C C . SER C 1 134 ? 32.973 1.953 25.915 1.00 34.56 132 SER C C 1
ATOM 17523 O O . SER C 1 134 ? 32.451 2.911 25.370 1.00 32.85 132 SER C O 1
ATOM 17531 N N . ASP C 1 135 ? 33.811 2.073 26.971 1.00 31.61 133 ASP C N 1
ATOM 17532 C CA . ASP C 1 135 ? 34.180 3.368 27.573 1.00 30.95 133 ASP C CA 1
ATOM 17533 C C . ASP C 1 135 ? 35.559 3.788 27.102 1.00 31.91 133 ASP C C 1
ATOM 17534 O O . ASP C 1 135 ? 36.559 3.238 27.547 1.00 30.62 133 ASP C O 1
ATOM 17543 N N . CYS C 1 136 ? 35.606 4.743 26.182 1.00 27.47 134 CYS C N 1
ATOM 17544 C CA . CYS C 1 136 ? 36.850 5.203 25.570 1.00 27.47 134 CYS C CA 1
ATOM 17545 C C . CYS C 1 136 ? 37.584 6.183 26.421 1.00 27.49 134 CYS C C 1
ATOM 17546 O O . CYS C 1 136 ? 36.997 7.183 26.801 1.00 25.68 134 CYS C O 1
ATOM 17554 N N . PRO C 1 137 ? 38.900 6.054 26.539 1.00 27.38 135 PRO C N 1
ATOM 17555 C CA . PRO C 1 137 ? 39.662 7.089 27.246 1.00 28.26 135 PRO C CA 1
ATOM 17556 C C . PRO C 1 137 ? 39.710 8.345 26.397 1.00 29.84 135 PRO C C 1
ATOM 17557 O O . PRO C 1 137 ? 39.783 8.244 25.166 1.00 30.06 135 PRO C O 1
ATOM 17568 N N . VAL C 1 138 ? 39.592 9.506 27.036 1.00 26.31 136 VAL C N 1
ATOM 17569 C CA . VAL C 1 138 ? 39.590 10.794 26.357 1.00 24.79 136 VAL C CA 1
ATOM 17570 C C . VAL C 1 138 ? 40.750 11.636 26.883 1.00 25.09 136 VAL C C 1
ATOM 17571 O O . VAL C 1 138 ? 41.476 11.205 27.763 1.00 23.66 136 VAL C O 1
ATOM 17584 N N . TRP C 1 139 ? 40.910 12.831 26.334 1.00 24.37 137 TRP C N 1
ATOM 17585 C CA . TRP C 1 139 ? 42.044 13.728 26.606 1.00 25.16 137 TRP C CA 1
ATOM 17586 C C . TRP C 1 139 ? 42.187 14.162 28.067 1.00 27.82 137 TRP C C 1
ATOM 17587 O O . TRP C 1 139 ? 43.263 14.605 28.464 1.00 25.66 137 TRP C O 1
ATOM 17625 N N . ASP C 1 141 ? 41.873 12.178 30.653 1.00 25.94 139 ASP C N 1
ATOM 17626 C CA . ASP C 1 141 ? 42.381 11.071 31.464 1.00 25.42 139 ASP C CA 1
ATOM 17627 C C . ASP C 1 141 ? 43.836 11.320 31.942 1.00 29.32 139 ASP C C 1
ATOM 17628 O O . ASP C 1 141 ? 44.699 11.718 31.158 1.00 27.20 139 ASP C O 1
ATOM 17637 N N . SER C 1 142 ? 44.093 11.092 33.247 1.00 26.09 140 SER C N 1
ATOM 17638 C CA . SER C 1 142 ? 45.451 11.265 33.813 1.00 27.37 140 SER C CA 1
ATOM 17639 C C . SER C 1 142 ? 45.849 10.029 34.644 1.00 33.25 140 SER C C 1
ATOM 17640 O O . SER C 1 142 ? 46.619 10.125 35.600 1.00 33.44 140 SER C O 1
ATOM 17648 N N . SER C 1 143 ? 45.366 8.858 34.236 1.00 30.32 141 SER C N 1
ATOM 17649 C CA . SER C 1 143 ? 45.518 7.617 34.996 1.00 30.16 141 SER C CA 1
ATOM 17650 C C . SER C 1 143 ? 46.667 6.712 34.565 1.00 34.15 141 SER C C 1
ATOM 17651 O O . SER C 1 143 ? 46.805 5.639 35.136 1.00 32.79 141 SER C O 1
ATOM 17659 N N . THR C 1 144 ? 47.487 7.122 33.593 1.00 27.29 142 THR C N 1
ATOM 17660 C CA . THR C 1 144 ? 48.495 6.244 32.989 1.00 25.36 142 THR C CA 1
ATOM 17661 C C . THR C 1 144 ? 49.933 6.616 33.307 1.00 29.78 142 THR C C 1
ATOM 17662 O O . THR C 1 144 ? 50.826 6.318 32.504 1.00 27.52 142 THR C O 1
ATOM 17673 N N . THR C 1 145 ? 50.193 7.189 34.478 1.00 29.59 143 THR C N 1
ATOM 17674 C CA . THR C 1 145 ? 51.573 7.573 34.839 1.00 30.44 143 THR C CA 1
ATOM 17675 C C . THR C 1 145 ? 52.535 6.379 34.752 1.00 32.94 143 THR C C 1
ATOM 17676 O O . THR C 1 145 ? 53.633 6.539 34.223 1.00 33.38 143 THR C O 1
ATOM 17687 N N . ALA C 1 146 ? 52.134 5.193 35.231 1.00 31.25 144 ALA C N 1
ATOM 17688 C CA . ALA C 1 146 ? 53.003 4.014 35.186 1.00 31.83 144 ALA C CA 1
ATOM 17689 C C . ALA C 1 146 ? 53.396 3.670 33.749 1.00 34.82 144 ALA C C 1
ATOM 17690 O O . ALA C 1 146 ? 54.570 3.410 33.467 1.00 35.11 144 ALA C O 1
ATOM 17697 N N . GLN C 1 147 ? 52.426 3.741 32.829 1.00 30.43 145 GLN C N 1
ATOM 17698 C CA . GLN C 1 147 ? 52.668 3.449 31.424 1.00 29.34 145 GLN C CA 1
ATOM 17699 C C . GLN C 1 147 ? 53.593 4.495 30.789 1.00 31.41 145 GLN C C 1
ATOM 17700 O O . GLN C 1 147 ? 54.435 4.133 29.980 1.00 31.18 145 GLN C O 1
ATOM 17714 N N . CYS C 1 148 ? 53.438 5.769 31.146 1.00 28.22 146 CYS C N 1
ATOM 17715 C CA . CYS C 1 148 ? 54.293 6.852 30.637 1.00 27.04 146 CYS C CA 1
ATOM 17716 C C . CYS C 1 148 ? 55.745 6.581 30.986 1.00 31.47 146 CYS C C 1
ATOM 17717 O O . CYS C 1 148 ? 56.614 6.670 30.121 1.00 29.65 146 CYS C O 1
ATOM 17725 N N . ARG C 1 149 ? 55.997 6.244 32.259 1.00 28.28 147 ARG C N 1
ATOM 17726 C CA . ARG C 1 149 ? 57.369 5.977 32.720 1.00 30.26 147 ARG C CA 1
ATOM 17727 C C . ARG C 1 149 ? 57.922 4.716 32.039 1.00 31.73 147 ARG C C 1
ATOM 17728 O O . ARG C 1 149 ? 59.078 4.723 31.656 1.00 29.21 147 ARG C O 1
ATOM 17749 N N . GLN C 1 150 ? 57.090 3.679 31.790 1.00 30.26 148 GLN C N 1
ATOM 17750 C CA . GLN C 1 150 ? 57.588 2.450 31.133 1.00 31.50 148 GLN C CA 1
ATOM 17751 C C . GLN C 1 150 ? 57.921 2.710 29.659 1.00 36.02 148 GLN C C 1
ATOM 17752 O O . GLN C 1 150 ? 58.854 2.106 29.134 1.00 35.85 148 GLN C O 1
ATOM 17766 N N . LEU C 1 151 ? 57.164 3.602 28.996 1.00 30.76 149 LEU C N 1
ATOM 17767 C CA . LEU C 1 151 ? 57.444 3.930 27.604 1.00 28.75 149 LEU C CA 1
ATOM 17768 C C . LEU C 1 151 ? 58.745 4.710 27.494 1.00 32.27 149 LEU C C 1
ATOM 17769 O O . LEU C 1 151 ? 59.567 4.384 26.651 1.00 32.26 149 LEU C O 1
ATOM 17785 N N . GLU C 1 152 ? 58.935 5.724 28.332 1.00 30.17 150 GLU C N 1
ATOM 17786 C CA . GLU C 1 152 ? 60.179 6.498 28.324 1.00 29.64 150 GLU C CA 1
ATOM 17787 C C . GLU C 1 152 ? 61.386 5.593 28.628 1.00 35.72 150 GLU C C 1
ATOM 17788 O O . GLU C 1 152 ? 62.393 5.694 27.937 1.00 35.69 150 GLU C O 1
ATOM 17800 N N . ALA C 1 153 ? 61.262 4.655 29.576 1.00 34.29 151 ALA C N 1
ATOM 17801 C CA . ALA C 1 153 ? 62.360 3.730 29.884 1.00 35.35 151 ALA C CA 1
ATOM 17802 C C . ALA C 1 153 ? 62.660 2.797 28.702 1.00 40.23 151 ALA C C 1
ATOM 17803 O O . ALA C 1 153 ? 63.824 2.513 28.416 1.00 41.74 151 ALA C O 1
ATOM 17810 N N . ALA C 1 154 ? 61.622 2.346 27.995 1.00 33.99 152 ALA C N 1
ATOM 17811 C CA . ALA C 1 154 ? 61.796 1.447 26.857 1.00 35.05 152 ALA C CA 1
ATOM 17812 C C . ALA C 1 154 ? 62.498 2.097 25.645 1.00 42.93 152 ALA C C 1
ATOM 17813 O O . ALA C 1 154 ? 63.112 1.374 24.862 1.00 46.36 152 ALA C O 1
ATOM 17820 N N . VAL C 1 155 ? 62.416 3.427 25.471 1.00 38.01 153 VAL C N 1
ATOM 17821 C CA . VAL C 1 155 ? 63.008 4.058 24.276 1.00 37.04 153 VAL C CA 1
ATOM 17822 C C . VAL C 1 155 ? 64.233 4.927 24.567 1.00 40.01 153 VAL C C 1
ATOM 17823 O O . VAL C 1 155 ? 64.706 5.600 23.660 1.00 38.75 153 VAL C O 1
ATOM 17836 N N . GLY C 1 156 ? 64.745 4.891 25.786 1.00 38.50 154 GLY C N 1
ATOM 17837 C CA . GLY C 1 156 ? 65.955 5.623 26.140 1.00 38.01 154 GLY C CA 1
ATOM 17838 C C . GLY C 1 156 ? 65.781 6.934 26.868 1.00 38.14 154 GLY C C 1
ATOM 17839 O O . GLY C 1 156 ? 66.735 7.710 26.952 1.00 37.40 154 GLY C O 1
ATOM 17843 N N . GLY C 1 157 ? 64.581 7.179 27.405 1.00 30.97 155 GLY C N 1
ATOM 17844 C CA . GLY C 1 157 ? 64.284 8.362 28.197 1.00 28.18 155 GLY C CA 1
ATOM 17845 C C . GLY C 1 157 ? 63.281 9.319 27.604 1.00 30.41 155 GLY C C 1
ATOM 17846 O O . GLY C 1 157 ? 62.862 9.183 26.449 1.00 29.66 155 GLY C O 1
ATOM 17850 N N . ALA C 1 158 ? 62.892 10.284 28.417 1.00 26.94 156 ALA C N 1
ATOM 17851 C CA . ALA C 1 158 ? 61.891 11.289 28.071 1.00 26.44 156 ALA C CA 1
ATOM 17852 C C . ALA C 1 158 ? 62.310 12.090 26.841 1.00 29.77 156 ALA C C 1
ATOM 17853 O O . ALA C 1 158 ? 61.515 12.267 25.923 1.00 25.66 156 ALA C O 1
ATOM 17860 N N . GLN C 1 159 ? 63.581 12.541 26.791 1.00 29.48 157 GLN C N 1
ATOM 17861 C CA . GLN C 1 159 ? 64.032 13.334 25.648 1.00 28.08 157 GLN C CA 1
ATOM 17862 C C . GLN C 1 159 ? 64.107 12.482 24.378 1.00 30.49 157 GLN C C 1
ATOM 17863 O O . GLN C 1 159 ? 63.756 12.980 23.305 1.00 29.96 157 GLN C O 1
ATOM 17877 N N . ALA C 1 160 ? 64.514 11.199 24.498 1.00 26.09 158 ALA C N 1
ATOM 17878 C CA . ALA C 1 160 ? 64.539 10.273 23.349 1.00 26.40 158 ALA C CA 1
ATOM 17879 C C . ALA C 1 160 ? 63.138 10.121 22.764 1.00 25.96 158 ALA C C 1
ATOM 17880 O O . ALA C 1 160 ? 62.954 10.161 21.542 1.00 25.19 158 ALA C O 1
ATOM 17887 N N . LEU C 1 161 ? 62.145 9.972 23.643 1.00 23.14 159 LEU C N 1
ATOM 17888 C CA . LEU C 1 161 ? 60.756 9.829 23.194 1.00 23.14 159 LEU C CA 1
ATOM 17889 C C . LEU C 1 161 ? 60.296 11.127 22.512 1.00 25.91 159 LEU C C 1
ATOM 17890 O O . LEU C 1 161 ? 59.562 11.073 21.521 1.00 25.08 159 LEU C O 1
ATOM 17906 N N . SER C 1 162 ? 60.777 12.290 23.004 1.00 23.10 160 SER C N 1
ATOM 17907 C CA . SER C 1 162 ? 60.387 13.600 22.400 1.00 23.90 160 SER C CA 1
ATOM 17908 C C . SER C 1 162 ? 61.040 13.752 21.049 1.00 24.52 160 SER C C 1
ATOM 17909 O O . SER C 1 162 ? 60.378 14.174 20.097 1.00 22.56 160 SER C O 1
ATOM 17917 N N . CYS C 1 163 ? 62.304 13.372 20.931 1.00 25.09 161 CYS C N 1
ATOM 17918 C CA . CYS C 1 163 ? 62.996 13.421 19.637 1.00 26.19 161 CYS C CA 1
ATOM 17919 C C . CYS C 1 163 ? 62.245 12.608 18.602 1.00 27.43 161 CYS C C 1
ATOM 17920 O O . CYS C 1 163 ? 62.070 13.063 17.481 1.00 26.24 161 CYS C O 1
ATOM 17928 N N . LEU C 1 164 ? 61.791 11.421 18.991 1.00 24.38 162 LEU C N 1
ATOM 17929 C CA . LEU C 1 164 ? 61.062 10.552 18.063 1.00 24.05 162 LEU C CA 1
ATOM 17930 C C . LEU C 1 164 ? 59.672 11.071 17.721 1.00 25.38 162 LEU C C 1
ATOM 17931 O O . LEU C 1 164 ? 59.321 11.167 16.520 1.00 25.47 162 LEU C O 1
ATOM 17947 N N . THR C 1 165 ? 58.858 11.406 18.762 1.00 21.55 163 THR C N 1
ATOM 17948 C CA . THR C 1 165 ? 57.431 11.653 18.590 1.00 20.54 163 THR C CA 1
ATOM 17949 C C . THR C 1 165 ? 56.918 13.070 18.804 1.00 23.07 163 THR C C 1
ATOM 17950 O O . THR C 1 165 ? 55.685 13.289 18.704 1.00 22.29 163 THR C O 1
ATOM 17961 N N . GLY C 1 166 ? 57.809 13.996 19.119 1.00 21.54 164 GLY C N 1
ATOM 17962 C CA . GLY C 1 166 ? 57.447 15.398 19.324 1.00 21.81 164 GLY C CA 1
ATOM 17963 C C . GLY C 1 166 ? 57.065 15.801 20.731 1.00 24.44 164 GLY C C 1
ATOM 17964 O O . GLY C 1 166 ? 56.949 17.003 21.036 1.00 22.61 164 GLY C O 1
ATOM 17968 N N . SER C 1 167 ? 56.849 14.801 21.611 1.00 21.60 165 SER C N 1
ATOM 17969 C CA . SER C 1 167 ? 56.510 14.981 23.016 1.00 19.74 165 SER C CA 1
ATOM 17970 C C . SER C 1 167 ? 57.170 13.905 23.850 1.00 22.77 165 SER C C 1
ATOM 17971 O O . SER C 1 167 ? 57.333 12.765 23.392 1.00 21.30 165 SER C O 1
ATOM 17979 N N . ARG C 1 168 ? 57.468 14.217 25.111 1.00 22.21 166 ARG C N 1
ATOM 17980 C CA . ARG C 1 168 ? 57.814 13.189 26.083 1.00 22.60 166 ARG C CA 1
ATOM 17981 C C . ARG C 1 168 ? 56.493 12.456 26.394 1.00 25.21 166 ARG C C 1
ATOM 17982 O O . ARG C 1 168 ? 55.466 12.783 25.779 1.00 23.28 166 ARG C O 1
ATOM 18003 N N . ALA C 1 169 ? 56.479 11.511 27.339 1.00 25.06 167 ALA C N 1
ATOM 18004 C CA . ALA C 1 169 ? 55.225 10.798 27.615 1.00 25.15 167 ALA C CA 1
ATOM 18005 C C . ALA C 1 169 ? 54.255 11.642 28.442 1.00 28.17 167 ALA C C 1
ATOM 18006 O O . ALA C 1 169 ? 54.613 12.135 29.511 1.00 29.19 167 ALA C O 1
ATOM 18013 N N . TYR C 1 170 ? 53.019 11.807 27.937 1.00 21.61 168 TYR C N 1
ATOM 18014 C CA . TYR C 1 170 ? 51.927 12.486 28.624 1.00 20.50 168 TYR C CA 1
ATOM 18015 C C . TYR C 1 170 ? 50.811 11.473 28.822 1.00 25.39 168 TYR C C 1
ATOM 18016 O O . TYR C 1 170 ? 50.517 10.691 27.924 1.00 24.35 168 TYR C O 1
ATOM 18034 N N . GLU C 1 171 ? 50.188 11.504 29.989 1.00 23.77 169 GLU C N 1
ATOM 18035 C CA . GLU C 1 171 ? 49.181 10.533 30.387 1.00 23.90 169 GLU C CA 1
ATOM 18036 C C . GLU C 1 171 ? 48.045 10.396 29.374 1.00 24.00 169 GLU C C 1
ATOM 18037 O O . GLU C 1 171 ? 47.621 9.286 29.083 1.00 23.13 169 GLU C O 1
ATOM 18049 N N . ARG C 1 172 ? 47.585 11.505 28.825 1.00 22.70 170 ARG C N 1
ATOM 18050 C CA . ARG C 1 172 ? 46.464 11.465 27.880 1.00 22.19 170 ARG C CA 1
ATOM 18051 C C . ARG C 1 172 ? 46.862 10.930 26.486 1.00 23.70 170 ARG C C 1
ATOM 18052 O O . ARG C 1 172 ? 45.983 10.548 25.711 1.00 21.91 170 ARG C O 1
ATOM 18073 N N . PHE C 1 173 ? 48.170 10.926 26.150 1.00 19.77 171 PHE C N 1
ATOM 18074 C CA . PHE C 1 173 ? 48.625 10.510 24.820 1.00 20.03 171 PHE C CA 1
ATOM 18075 C C . PHE C 1 173 ? 48.272 9.049 24.606 1.00 23.85 171 PHE C C 1
ATOM 18076 O O . PHE C 1 173 ? 48.360 8.236 25.509 1.00 25.76 171 PHE C O 1
ATOM 18093 N N . THR C 1 174 ? 47.785 8.760 23.411 1.00 20.55 172 THR C N 1
ATOM 18094 C CA . THR C 1 174 ? 47.128 7.493 23.068 1.00 20.04 172 THR C CA 1
ATOM 18095 C C . THR C 1 174 ? 47.918 6.247 23.324 1.00 21.88 172 THR C C 1
ATOM 18096 O O . THR C 1 174 ? 47.342 5.296 23.829 1.00 23.58 172 THR C O 1
ATOM 18107 N N . GLY C 1 175 ? 49.206 6.223 23.002 1.00 20.36 173 GLY C N 1
ATOM 18108 C CA . GLY C 1 175 ? 50.008 5.022 23.248 1.00 22.49 173 GLY C CA 1
ATOM 18109 C C . GLY C 1 175 ? 49.954 4.540 24.701 1.00 25.41 173 GLY C C 1
ATOM 18110 O O . GLY C 1 175 ? 49.920 3.344 24.967 1.00 25.83 173 GLY C O 1
ATOM 18114 N N . ASN C 1 176 ? 49.944 5.475 25.652 1.00 22.89 174 ASN C N 1
ATOM 18115 C CA . ASN C 1 176 ? 49.917 5.168 27.084 1.00 22.41 174 ASN C CA 1
ATOM 18116 C C . ASN C 1 176 ? 48.543 4.631 27.483 1.00 27.20 174 ASN C C 1
ATOM 18117 O O . ASN C 1 176 ? 48.443 3.758 28.342 1.00 25.46 174 ASN C O 1
ATOM 18128 N N . GLN C 1 177 ? 47.482 5.128 26.828 1.00 25.02 175 GLN C N 1
ATOM 18129 C CA . GLN C 1 177 ? 46.124 4.635 27.066 1.00 25.30 175 GLN C CA 1
ATOM 18130 C C . GLN C 1 177 ? 45.961 3.230 26.490 1.00 29.60 175 GLN C C 1
ATOM 18131 O O . GLN C 1 177 ? 45.353 2.370 27.130 1.00 28.92 175 GLN C O 1
ATOM 18145 N N . ILE C 1 178 ? 46.526 2.998 25.294 1.00 25.27 176 ILE C N 1
ATOM 18146 C CA . ILE C 1 178 ? 46.490 1.673 24.670 1.00 25.50 176 ILE C CA 1
ATOM 18147 C C . ILE C 1 178 ? 47.225 0.683 25.575 1.00 28.44 176 ILE C C 1
ATOM 18148 O O . ILE C 1 178 ? 46.729 -0.426 25.776 1.00 28.25 176 ILE C O 1
ATOM 18164 N N . ALA C 1 179 ? 48.400 1.083 26.091 1.00 26.81 177 ALA C N 1
ATOM 18165 C CA . ALA C 1 179 ? 49.186 0.221 26.986 1.00 28.40 177 ALA C CA 1
ATOM 18166 C C . ALA C 1 179 ? 48.354 -0.181 28.223 1.00 30.28 177 ALA C C 1
ATOM 18167 O O . ALA C 1 179 ? 48.308 -1.348 28.582 1.00 30.12 177 ALA C O 1
ATOM 18174 N N . LYS C 1 180 ? 47.639 0.776 28.813 1.00 27.07 178 LYS C N 1
ATOM 18175 C CA . LYS C 1 180 ? 46.808 0.496 29.999 1.00 27.23 178 LYS C CA 1
ATOM 18176 C C . LYS C 1 180 ? 45.684 -0.502 29.666 1.00 33.33 178 LYS C C 1
ATOM 18177 O O . LYS C 1 180 ? 45.401 -1.391 30.460 1.00 33.27 178 LYS C O 1
ATOM 18196 N N . ILE C 1 181 ? 45.055 -0.369 28.491 1.00 31.63 179 ILE C N 1
ATOM 18197 C CA . ILE C 1 181 ? 44.003 -1.299 28.055 1.00 31.79 179 ILE C CA 1
ATOM 18198 C C . ILE C 1 181 ? 44.572 -2.700 27.803 1.00 37.28 179 ILE C C 1
ATOM 18199 O O . ILE C 1 181 ? 43.929 -3.693 28.197 1.00 38.63 179 ILE C O 1
ATOM 18215 N N . TYR C 1 182 ? 45.743 -2.787 27.177 1.00 32.70 180 TYR C N 1
ATOM 18216 C CA . TYR C 1 182 ? 46.395 -4.074 26.977 1.00 34.31 180 TYR C CA 1
ATOM 18217 C C . TYR C 1 182 ? 46.672 -4.743 28.331 1.00 38.43 180 TYR C C 1
ATOM 18218 O O . TYR C 1 182 ? 46.442 -5.940 28.484 1.00 40.81 180 TYR C O 1
ATOM 18236 N N . GLN C 1 183 ? 47.144 -3.958 29.298 1.00 34.10 181 GLN C N 1
ATOM 18237 C CA . GLN C 1 183 ? 47.500 -4.472 30.617 1.00 35.11 181 GLN C CA 1
ATOM 18238 C C . GLN C 1 183 ? 46.256 -4.857 31.438 1.00 40.67 181 GLN C C 1
ATOM 18239 O O . GLN C 1 183 ? 46.196 -5.934 32.009 1.00 39.04 181 GLN C O 1
ATOM 18253 N N . GLN C 1 184 ? 45.244 -4.004 31.453 1.00 35.37 182 GLN C N 1
ATOM 18254 C CA . GLN C 1 184 ? 44.052 -4.229 32.283 1.00 35.94 182 GLN C CA 1
ATOM 18255 C C . GLN C 1 184 ? 42.929 -4.966 31.588 1.00 38.97 182 GLN C C 1
ATOM 18256 O O . GLN C 1 184 ? 42.079 -5.516 32.284 1.00 40.25 182 GLN C O 1
ATOM 18270 N N . ASN C 1 185 ? 42.875 -4.985 30.237 1.00 32.88 183 ASN C N 1
ATOM 18271 C CA . ASN C 1 185 ? 41.829 -5.726 29.543 1.00 31.26 183 ASN C CA 1
ATOM 18272 C C . ASN C 1 185 ? 42.408 -6.471 28.346 1.00 33.59 183 ASN C C 1
ATOM 18273 O O . ASN C 1 185 ? 41.980 -6.241 27.212 1.00 30.08 183 ASN C O 1
ATOM 18284 N N . PRO C 1 186 ? 43.375 -7.414 28.576 1.00 33.45 184 PRO C N 1
ATOM 18285 C CA . PRO C 1 186 ? 44.029 -8.105 27.437 1.00 32.97 184 PRO C CA 1
ATOM 18286 C C . PRO C 1 186 ? 43.088 -8.932 26.568 1.00 36.33 184 PRO C C 1
ATOM 18287 O O . PRO C 1 186 ? 43.368 -9.129 25.384 1.00 35.76 184 PRO C O 1
ATOM 18298 N N . GLU C 1 187 ? 41.974 -9.421 27.135 1.00 34.94 185 GLU C N 1
ATOM 18299 C CA . GLU C 1 187 ? 41.005 -10.170 26.338 1.00 34.81 185 GLU C CA 1
ATOM 18300 C C . GLU C 1 187 ? 40.364 -9.237 25.341 1.00 34.99 185 GLU C C 1
ATOM 18301 O O . GLU C 1 187 ? 40.301 -9.571 24.162 1.00 32.94 185 GLU C O 1
ATOM 18313 N N . ALA C 1 188 ? 39.908 -8.072 25.800 1.00 31.28 186 ALA C N 1
ATOM 18314 C CA . ALA C 1 188 ? 39.333 -7.081 24.898 1.00 30.36 186 ALA C CA 1
ATOM 18315 C C . ALA C 1 188 ? 40.375 -6.654 23.852 1.00 31.95 186 ALA C C 1
ATOM 18316 O O . ALA C 1 188 ? 40.056 -6.556 22.673 1.00 31.03 186 ALA C O 1
ATOM 18323 N N . TYR C 1 189 ? 41.616 -6.449 24.275 1.00 31.11 187 TYR C N 1
ATOM 18324 C CA . TYR C 1 189 ? 42.691 -6.074 23.358 1.00 28.49 187 TYR C CA 1
ATOM 18325 C C . TYR C 1 189 ? 42.909 -7.169 22.307 1.00 31.91 187 TYR C C 1
ATOM 18326 O O . TYR C 1 189 ? 43.016 -6.855 21.125 1.00 28.32 187 TYR C O 1
ATOM 18344 N N . SER C 1 190 ? 42.916 -8.450 22.718 1.00 31.43 188 SER C N 1
ATOM 18345 C CA . SER C 1 190 ? 43.102 -9.538 21.748 1.00 32.94 188 SER C CA 1
ATOM 18346 C C . SER C 1 190 ? 41.947 -9.607 20.728 1.00 37.45 188 SER C C 1
ATOM 18347 O O . SER C 1 190 ? 42.173 -10.066 19.613 1.00 36.29 188 SER C O 1
ATOM 18355 N N . HIS C 1 191 ? 40.737 -9.126 21.106 1.00 37.33 189 HIS C N 1
ATOM 18356 C CA . HIS C 1 191 ? 39.558 -9.090 20.225 1.00 38.87 189 HIS C CA 1
ATOM 18357 C C . HIS C 1 191 ? 39.455 -7.791 19.429 1.00 39.69 189 HIS C C 1
ATOM 18358 O O . HIS C 1 191 ? 38.453 -7.602 18.748 1.00 38.94 189 HIS C O 1
ATOM 18372 N N . THR C 1 192 ? 40.480 -6.909 19.489 1.00 32.39 190 THR C N 1
ATOM 18373 C CA . THR C 1 192 ? 40.481 -5.630 18.771 1.00 30.04 190 THR C CA 1
ATOM 18374 C C . THR C 1 192 ? 41.202 -5.788 17.437 1.00 31.79 190 THR C C 1
ATOM 18375 O O . THR C 1 192 ? 42.380 -6.127 17.436 1.00 32.46 190 THR C O 1
ATOM 18386 N N . GLU C 1 193 ? 40.513 -5.549 16.320 1.00 26.78 191 GLU C N 1
ATOM 18387 C CA . GLU C 1 193 ? 41.117 -5.636 14.986 1.00 27.74 191 GLU C CA 1
ATOM 18388 C C . GLU C 1 193 ? 41.634 -4.281 14.525 1.00 30.37 191 GLU C C 1
ATOM 18389 O O . GLU C 1 193 ? 42.451 -4.230 13.614 1.00 29.99 191 GLU C O 1
ATOM 18401 N N . ARG C 1 194 ? 41.120 -3.181 15.098 1.00 26.83 192 ARG C N 1
ATOM 18402 C CA . ARG C 1 194 ? 41.531 -1.847 14.665 1.00 24.46 192 ARG C CA 1
ATOM 18403 C C . ARG C 1 194 ? 41.412 -0.863 15.810 1.00 26.16 192 ARG C C 1
ATOM 18404 O O . ARG C 1 194 ? 40.478 -0.946 16.608 1.00 27.50 192 ARG C O 1
ATOM 18425 N N . ILE C 1 195 ? 42.355 0.081 15.879 1.00 22.90 193 ILE C N 1
ATOM 18426 C CA . ILE C 1 195 ? 42.344 1.156 16.867 1.00 21.88 193 ILE C CA 1
ATOM 18427 C C . ILE C 1 195 ? 42.363 2.471 16.112 1.00 24.92 193 ILE C C 1
ATOM 18428 O O . ILE C 1 195 ? 43.243 2.703 15.290 1.00 23.48 193 ILE C O 1
ATOM 18444 N N . SER C 1 196 ? 41.435 3.353 16.467 1.00 21.37 194 SER C N 1
ATOM 18445 C CA . SER C 1 196 ? 41.281 4.664 15.867 1.00 18.99 194 SER C CA 1
ATOM 18446 C C . SER C 1 196 ? 41.411 5.763 16.901 1.00 23.03 194 SER C C 1
ATOM 18447 O O . SER C 1 196 ? 41.130 5.542 18.086 1.00 21.12 194 SER C O 1
ATOM 18455 N N . LEU C 1 197 ? 41.731 6.969 16.434 1.00 19.43 195 LEU C N 1
ATOM 18456 C CA . LEU C 1 197 ? 41.583 8.194 17.212 1.00 19.37 195 LEU C CA 1
ATOM 18457 C C . LEU C 1 197 ? 40.132 8.633 17.038 1.00 22.71 195 LEU C C 1
ATOM 18458 O O . LEU C 1 197 ? 39.466 8.143 16.117 1.00 21.76 195 LEU C O 1
ATOM 18474 N N . VAL C 1 198 ? 39.643 9.586 17.833 1.00 20.55 196 VAL C N 1
ATOM 18475 C CA . VAL C 1 198 ? 38.262 10.064 17.654 1.00 20.42 196 VAL C CA 1
ATOM 18476 C C . VAL C 1 198 ? 38.111 10.599 16.226 1.00 22.50 196 VAL C C 1
ATOM 18477 O O . VAL C 1 198 ? 37.151 10.269 15.553 1.00 22.39 196 VAL C O 1
ATOM 18490 N N . SER C 1 199 ? 39.097 11.365 15.757 1.00 18.84 197 SER C N 1
ATOM 18491 C CA . SER C 1 199 ? 39.095 11.923 14.395 1.00 19.13 197 SER C CA 1
ATOM 18492 C C . SER C 1 199 ? 38.939 10.813 13.327 1.00 22.04 197 SER C C 1
ATOM 18493 O O . SER C 1 199 ? 38.036 10.900 12.487 1.00 22.29 197 SER C O 1
ATOM 18501 N N . SER C 1 200 ? 39.785 9.760 13.381 1.00 18.70 198 SER C N 1
ATOM 18502 C CA . SER C 1 200 ? 39.782 8.715 12.332 1.00 18.08 198 SER C CA 1
ATOM 18503 C C . SER C 1 200 ? 38.600 7.760 12.512 1.00 21.92 198 SER C C 1
ATOM 18504 O O . SER C 1 200 ? 38.148 7.183 11.538 1.00 23.29 198 SER C O 1
ATOM 18512 N N . PHE C 1 201 ? 38.065 7.631 13.733 1.00 18.99 199 PHE C N 1
ATOM 18513 C CA . PHE C 1 201 ? 36.841 6.875 14.012 1.00 20.25 199 PHE C CA 1
ATOM 18514 C C . PHE C 1 201 ? 35.675 7.566 13.268 1.00 23.73 199 PHE C C 1
ATOM 18515 O O . PHE C 1 201 ? 34.895 6.914 12.592 1.00 22.95 199 PHE C O 1
ATOM 18532 N N . ALA C 1 202 ? 35.556 8.889 13.404 1.00 18.73 200 ALA C N 1
ATOM 18533 C CA . ALA C 1 202 ? 34.480 9.632 12.750 1.00 19.70 200 ALA C CA 1
ATOM 18534 C C . ALA C 1 202 ? 34.610 9.541 11.223 1.00 24.95 200 ALA C C 1
ATOM 18535 O O . ALA C 1 202 ? 33.613 9.307 10.532 1.00 25.87 200 ALA C O 1
ATOM 18542 N N . ALA C 1 203 ? 35.843 9.643 10.696 1.00 22.14 201 ALA C N 1
ATOM 18543 C CA . ALA C 1 203 ? 36.066 9.494 9.260 1.00 20.58 201 ALA C CA 1
ATOM 18544 C C . ALA C 1 203 ? 35.612 8.100 8.791 1.00 23.91 201 ALA C C 1
ATOM 18545 O O . ALA C 1 203 ? 34.981 7.985 7.738 1.00 22.05 201 ALA C O 1
ATOM 18552 N N . SER C 1 204 ? 35.879 7.067 9.589 1.00 21.16 202 SER C N 1
ATOM 18553 C CA . SER C 1 204 ? 35.469 5.692 9.288 1.00 21.24 202 SER C CA 1
ATOM 18554 C C . SER C 1 204 ? 33.975 5.567 9.200 1.00 24.47 202 SER C C 1
ATOM 18555 O O . SER C 1 204 ? 33.475 4.863 8.323 1.00 23.86 202 SER C O 1
ATOM 18563 N N . LEU C 1 205 ? 33.244 6.273 10.070 1.00 23.45 203 LEU C N 1
ATOM 18564 C CA . LEU C 1 205 ? 31.786 6.221 10.039 1.00 22.75 203 LEU C CA 1
ATOM 18565 C C . LEU C 1 205 ? 31.257 6.773 8.699 1.00 26.66 203 LEU C C 1
ATOM 18566 O O . LEU C 1 205 ? 30.326 6.187 8.147 1.00 24.02 203 LEU C O 1
ATOM 18582 N N . PHE C 1 206 ? 31.869 7.866 8.171 1.00 22.70 204 PHE C N 1
ATOM 18583 C CA . PHE C 1 206 ? 31.448 8.461 6.887 1.00 23.79 204 PHE C CA 1
ATOM 18584 C C . PHE C 1 206 ? 31.868 7.596 5.668 1.00 26.72 204 PHE C C 1
ATOM 18585 O O . PHE C 1 206 ? 31.134 7.527 4.693 1.00 26.62 204 PHE C O 1
ATOM 18602 N N . LEU C 1 207 ? 33.031 6.961 5.729 1.00 22.18 205 LEU C N 1
ATOM 18603 C CA . LEU C 1 207 ? 33.507 6.083 4.672 1.00 23.54 205 LEU C CA 1
ATOM 18604 C C . LEU C 1 207 ? 32.735 4.765 4.595 1.00 28.37 205 LEU C C 1
ATOM 18605 O O . LEU C 1 207 ? 32.690 4.157 3.536 1.00 29.26 205 LEU C O 1
ATOM 18621 N N . GLY C 1 208 ? 32.243 4.267 5.725 1.00 25.33 206 GLY C N 1
ATOM 18622 C CA . GLY C 1 208 ? 31.676 2.926 5.778 1.00 24.77 206 GLY C CA 1
ATOM 18623 C C . GLY C 1 208 ? 32.797 1.902 5.647 1.00 29.09 206 GLY C C 1
ATOM 18624 O O . GLY C 1 208 ? 32.585 0.810 5.144 1.00 29.20 206 GLY C O 1
ATOM 18628 N N . SER C 1 209 ? 34.013 2.269 6.099 1.00 25.06 207 SER C N 1
ATOM 18629 C CA . SER C 1 209 ? 35.224 1.430 6.100 1.00 25.14 207 SER C CA 1
ATOM 18630 C C . SER C 1 209 ? 36.261 2.163 6.944 1.00 26.97 207 SER C C 1
ATOM 18631 O O . SER C 1 209 ? 36.036 3.326 7.287 1.00 24.78 207 SER C O 1
ATOM 18639 N N . TYR C 1 210 ? 37.330 1.488 7.349 1.00 24.38 208 TYR C N 1
ATOM 18640 C CA . TYR C 1 210 ? 38.286 2.130 8.242 1.00 24.62 208 TYR C CA 1
ATOM 18641 C C . TYR C 1 210 ? 39.067 3.206 7.556 1.00 27.11 208 TYR C C 1
ATOM 18642 O O . TYR C 1 210 ? 39.619 2.989 6.489 1.00 27.20 208 TYR C O 1
ATOM 18660 N N . SER C 1 211 ? 39.096 4.369 8.162 1.00 24.37 209 SER C N 1
ATOM 18661 C CA . SER C 1 211 ? 39.916 5.450 7.701 1.00 23.10 209 SER C CA 1
ATOM 18662 C C . SER C 1 211 ? 41.300 5.312 8.292 1.00 26.32 209 SER C C 1
ATOM 18663 O O . SER C 1 211 ? 41.438 4.962 9.472 1.00 24.30 209 SER C O 1
ATOM 18671 N N . PRO C 1 212 ? 42.339 5.720 7.572 1.00 22.98 210 PRO C N 1
ATOM 18672 C CA . PRO C 1 212 ? 43.648 5.826 8.218 1.00 23.30 210 PRO C CA 1
ATOM 18673 C C . PRO C 1 212 ? 43.674 7.034 9.176 1.00 25.37 210 PRO C C 1
ATOM 18674 O O . PRO C 1 212 ? 42.801 7.903 9.096 1.00 22.24 210 PRO C O 1
ATOM 18685 N N . ILE C 1 213 ? 44.677 7.064 10.051 1.00 22.23 211 ILE C N 1
ATOM 18686 C CA . ILE C 1 213 ? 44.997 8.163 10.964 1.00 20.84 211 ILE C CA 1
ATOM 18687 C C . ILE C 1 213 ? 45.862 9.147 10.193 1.00 22.21 211 ILE C C 1
ATOM 18688 O O . ILE C 1 213 ? 46.751 8.713 9.437 1.00 21.58 211 ILE C O 1
ATOM 18704 N N . ASP C 1 214 ? 45.657 10.452 10.391 1.00 17.96 212 ASP C N 1
ATOM 18705 C CA . ASP C 1 214 ? 46.461 11.438 9.658 1.00 18.17 212 ASP C CA 1
ATOM 18706 C C . ASP C 1 214 ? 47.778 11.734 10.399 1.00 22.93 212 ASP C C 1
ATOM 18707 O O . ASP C 1 214 ? 47.919 11.451 11.581 1.00 21.83 212 ASP C O 1
ATOM 18716 N N . TYR C 1 215 ? 48.749 12.325 9.720 1.00 20.71 213 TYR C N 1
ATOM 18717 C CA . TYR C 1 215 ? 50.011 12.638 10.377 1.00 19.03 213 TYR C CA 1
ATOM 18718 C C . TYR C 1 215 ? 49.847 13.576 11.574 1.00 21.95 213 TYR C C 1
ATOM 18719 O O . TYR C 1 215 ? 50.578 13.428 12.536 1.00 21.65 213 TYR C O 1
ATOM 18737 N N . SER C 1 216 ? 48.940 14.575 11.484 1.00 19.79 214 SER C N 1
ATOM 18738 C CA . SER C 1 216 ? 48.853 15.589 12.508 1.00 19.96 214 SER C CA 1
ATOM 18739 C C . SER C 1 216 ? 48.219 15.051 13.805 1.00 24.31 214 SER C C 1
ATOM 18740 O O . SER C 1 216 ? 48.896 15.071 14.829 1.00 22.41 214 SER C O 1
ATOM 18748 N N . ASP C 1 217 ? 46.994 14.496 13.763 1.00 21.24 215 ASP C N 1
ATOM 18749 C CA . ASP C 1 217 ? 46.402 13.903 14.966 1.00 19.07 215 ASP C CA 1
ATOM 18750 C C . ASP C 1 217 ? 47.188 12.665 15.383 1.00 21.35 215 ASP C C 1
ATOM 18751 O O . ASP C 1 217 ? 47.388 12.471 16.569 1.00 19.41 215 ASP C O 1
ATOM 18760 N N . GLY C 1 218 ? 47.769 11.931 14.415 1.00 19.99 216 GLY C N 1
ATOM 18761 C CA . GLY C 1 218 ? 48.638 10.796 14.672 1.00 19.72 216 GLY C CA 1
ATOM 18762 C C . GLY C 1 218 ? 49.884 11.133 15.479 1.00 23.50 216 GLY C C 1
ATOM 18763 O O . GLY C 1 218 ? 50.451 10.243 16.110 1.00 22.87 216 GLY C O 1
ATOM 18767 N N . SER C 1 219 ? 50.251 12.434 15.544 1.00 19.08 217 SER C N 1
ATOM 18768 C CA . SER C 1 219 ? 51.380 12.924 16.340 1.00 19.65 217 SER C CA 1
ATOM 18769 C C . SER C 1 219 ? 51.042 13.071 17.852 1.00 21.22 217 SER C C 1
ATOM 18770 O O . SER C 1 219 ? 51.943 13.405 18.626 1.00 21.33 217 SER C O 1
ATOM 18778 N N . GLY C 1 220 ? 49.774 12.877 18.252 1.00 18.79 218 GLY C N 1
ATOM 18779 C CA . GLY C 1 220 ? 49.313 13.021 19.628 1.00 19.20 218 GLY C CA 1
ATOM 18780 C C . GLY C 1 220 ? 49.212 11.688 20.355 1.00 23.86 218 GLY C C 1
ATOM 18781 O O . GLY C 1 220 ? 48.384 11.528 21.250 1.00 23.08 218 GLY C O 1
ATOM 18802 N N . ASN C 1 222 ? 52.415 9.534 21.136 1.00 19.31 220 ASN C N 1
ATOM 18803 C CA . ASN C 1 222 ? 53.715 8.990 21.557 1.00 19.63 220 ASN C CA 1
ATOM 18804 C C . ASN C 1 222 ? 54.035 7.715 20.750 1.00 24.44 220 ASN C C 1
ATOM 18805 O O . ASN C 1 222 ? 54.742 6.843 21.245 1.00 25.41 220 ASN C O 1
ATOM 18816 N N . LEU C 1 223 ? 53.599 7.657 19.464 1.00 21.18 221 LEU C N 1
ATOM 18817 C CA . LEU C 1 223 ? 53.871 6.489 18.602 1.00 21.00 221 LEU C CA 1
ATOM 18818 C C . LEU C 1 223 ? 54.462 6.830 17.232 1.00 23.98 221 LEU C C 1
ATOM 18819 O O . LEU C 1 223 ? 55.190 6.011 16.676 1.00 23.15 221 LEU C O 1
ATOM 18835 N N . LEU C 1 224 ? 54.048 7.958 16.626 1.00 21.96 222 LEU C N 1
ATOM 18836 C CA . LEU C 1 224 ? 54.498 8.317 15.291 1.00 20.51 222 LEU C CA 1
ATOM 18837 C C . LEU C 1 224 ? 55.879 8.958 15.309 1.00 23.93 222 LEU C C 1
ATOM 18838 O O . LEU C 1 224 ? 56.150 9.853 16.108 1.00 22.67 222 LEU C O 1
ATOM 18854 N N . GLN C 1 225 ? 56.712 8.560 14.373 1.00 21.66 223 GLN C N 1
ATOM 18855 C CA . GLN C 1 225 ? 58.038 9.171 14.172 1.00 20.58 223 GLN C CA 1
ATOM 18856 C C . GLN C 1 225 ? 57.721 10.406 13.314 1.00 25.33 223 GLN C C 1
ATOM 18857 O O . GLN C 1 225 ? 57.399 10.269 12.141 1.00 26.07 223 GLN C O 1
ATOM 18871 N N . ILE C 1 226 ? 57.670 11.592 13.927 1.00 24.95 224 ILE C N 1
ATOM 18872 C CA . ILE C 1 226 ? 57.187 12.803 13.233 1.00 24.10 224 ILE C CA 1
ATOM 18873 C C . ILE C 1 226 ? 58.082 13.203 12.038 1.00 29.22 224 ILE C C 1
ATOM 18874 O O . ILE C 1 226 ? 57.568 13.786 11.087 1.00 28.26 224 ILE C O 1
ATOM 18890 N N . GLN C 1 227 ? 59.369 12.885 12.068 1.00 26.21 225 GLN C N 1
ATOM 18891 C CA . GLN C 1 227 ? 60.286 13.260 10.986 1.00 28.29 225 GLN C CA 1
ATOM 18892 C C . GLN C 1 227 ? 60.030 12.413 9.731 1.00 32.39 225 GLN C C 1
ATOM 18893 O O . GLN C 1 227 ? 59.707 12.935 8.674 1.00 32.45 225 GLN C O 1
ATOM 18907 N N . ASP C 1 228 ? 60.106 11.113 9.885 1.00 28.69 226 ASP C N 1
ATOM 18908 C CA . ASP C 1 228 ? 59.952 10.156 8.801 1.00 28.46 226 ASP C CA 1
ATOM 18909 C C . ASP C 1 228 ? 58.509 9.770 8.542 1.00 29.44 226 ASP C C 1
ATOM 18910 O O . ASP C 1 228 ? 58.230 9.136 7.536 1.00 29.94 226 ASP C O 1
ATOM 18919 N N . LYS C 1 229 ? 57.582 10.115 9.431 1.00 25.19 227 LYS C N 1
ATOM 18920 C CA . LYS C 1 229 ? 56.133 9.918 9.181 1.00 26.27 227 LYS C CA 1
ATOM 18921 C C . LYS C 1 229 ? 55.779 8.463 9.090 1.00 28.97 227 LYS C C 1
ATOM 18922 O O . LYS C 1 229 ? 54.922 8.074 8.315 1.00 28.40 227 LYS C O 1
ATOM 18941 N N . VAL C 1 230 ? 56.423 7.666 9.906 1.00 27.59 228 VAL C N 1
ATOM 18942 C CA . VAL C 1 230 ? 56.152 6.228 10.021 1.00 26.95 228 VAL C CA 1
ATOM 18943 C C . VAL C 1 230 ? 55.985 5.951 11.503 1.00 26.47 228 VAL C C 1
ATOM 18944 O O . VAL C 1 230 ? 56.522 6.686 12.322 1.00 23.29 228 VAL C O 1
ATOM 18957 N N . TRP C 1 231 ? 55.293 4.879 11.862 1.00 25.62 229 TRP C N 1
ATOM 18958 C CA . TRP C 1 231 ? 55.180 4.529 13.271 1.00 25.74 229 TRP C CA 1
ATOM 18959 C C . TRP C 1 231 ? 56.567 4.164 13.809 1.00 28.50 229 TRP C C 1
ATOM 18960 O O . TRP C 1 231 ? 57.374 3.573 13.091 1.00 27.15 229 TRP C O 1
ATOM 18981 N N . SER C 1 232 ? 56.855 4.545 15.052 1.00 25.24 230 SER C N 1
ATOM 18982 C CA . SER C 1 232 ? 58.107 4.158 15.693 1.00 25.94 230 SER C CA 1
ATOM 18983 C C . SER C 1 232 ? 57.954 2.727 16.176 1.00 30.60 230 SER C C 1
ATOM 18984 O O . SER C 1 232 ? 57.150 2.480 17.079 1.00 29.52 230 SER C O 1
ATOM 18992 N N . GLN C 1 233 ? 58.732 1.786 15.637 1.00 29.99 231 GLN C N 1
ATOM 18993 C CA . GLN C 1 233 ? 58.620 0.379 16.063 1.00 30.79 231 GLN C CA 1
ATOM 18994 C C . GLN C 1 233 ? 58.933 0.208 17.553 1.00 32.48 231 GLN C C 1
ATOM 18995 O O . GLN C 1 233 ? 58.283 -0.582 18.241 1.00 32.58 231 GLN C O 1
ATOM 19009 N N . ALA C 1 234 ? 59.874 0.992 18.063 1.00 28.23 232 ALA C N 1
ATOM 19010 C CA . ALA C 1 234 ? 60.239 0.941 19.471 1.00 28.43 232 ALA C CA 1
ATOM 19011 C C . ALA C 1 234 ? 59.070 1.384 20.359 1.00 30.73 232 ALA C C 1
ATOM 19012 O O . ALA C 1 234 ? 58.804 0.745 21.376 1.00 29.32 232 ALA C O 1
ATOM 19019 N N . CYS C 1 235 ? 58.349 2.455 19.958 1.00 25.73 233 CYS C N 1
ATOM 19020 C CA . CYS C 1 235 ? 57.199 2.930 20.735 1.00 24.38 233 CYS C CA 1
ATOM 19021 C C . CYS C 1 235 ? 56.053 1.956 20.642 1.00 29.01 233 CYS C C 1
ATOM 19022 O O . CYS C 1 235 ? 55.403 1.692 21.646 1.00 29.10 233 CYS C O 1
ATOM 19030 N N . LEU C 1 236 ? 55.757 1.467 19.442 1.00 26.34 234 LEU C N 1
ATOM 19031 C CA . LEU C 1 236 ? 54.675 0.498 19.264 1.00 26.84 234 LEU C CA 1
ATOM 19032 C C . LEU C 1 236 ? 54.851 -0.715 20.186 1.00 31.13 234 LEU C C 1
ATOM 19033 O O . LEU C 1 236 ? 53.959 -1.031 20.988 1.00 30.36 234 LEU C O 1
ATOM 19049 N N . GLY C 1 237 ? 56.028 -1.324 20.105 1.00 28.93 235 GLY C N 1
ATOM 19050 C CA . GLY C 1 237 ? 56.369 -2.505 20.897 1.00 30.92 235 GLY C CA 1
ATOM 19051 C C . GLY C 1 237 ? 56.350 -2.270 22.398 1.00 32.63 235 GLY C C 1
ATOM 19052 O O . GLY C 1 237 ? 56.059 -3.172 23.185 1.00 31.82 235 GLY C O 1
ATOM 19056 N N . ALA C 1 238 ? 56.659 -1.063 22.820 1.00 29.49 236 ALA C N 1
ATOM 19057 C CA . ALA C 1 238 ? 56.676 -0.738 24.236 1.00 29.24 236 ALA C CA 1
ATOM 19058 C C . ALA C 1 238 ? 55.258 -0.473 24.786 1.00 31.91 236 ALA C C 1
ATOM 19059 O O . ALA C 1 238 ? 55.081 -0.430 26.006 1.00 30.53 236 ALA C O 1
ATOM 19066 N N . CYS C 1 239 ? 54.276 -0.237 23.911 1.00 28.26 237 CYS C N 1
ATOM 19067 C CA . CYS C 1 239 ? 52.911 0.033 24.333 1.00 26.90 237 CYS C CA 1
ATOM 19068 C C . CYS C 1 239 ? 52.068 -1.235 24.345 1.00 28.42 237 CYS C C 1
ATOM 19069 O O . CYS C 1 239 ? 51.529 -1.579 25.385 1.00 29.44 237 CYS C O 1
ATOM 19077 N N . ALA C 1 240 ? 51.905 -1.891 23.202 1.00 26.71 238 ALA C N 1
ATOM 19078 C CA . ALA C 1 240 ? 51.101 -3.111 23.156 1.00 26.26 238 ALA C CA 1
ATOM 19079 C C . ALA C 1 240 ? 51.451 -3.897 21.931 1.00 29.65 238 ALA C C 1
ATOM 19080 O O . ALA C 1 240 ? 51.866 -3.295 20.928 1.00 29.30 238 ALA C O 1
ATOM 19087 N N . PRO C 1 241 ? 51.271 -5.237 21.993 1.00 28.47 239 PRO C N 1
ATOM 19088 C CA . PRO C 1 241 ? 51.700 -6.070 20.879 1.00 28.75 239 PRO C CA 1
ATOM 19089 C C . PRO C 1 241 ? 50.753 -6.015 19.710 1.00 29.69 239 PRO C C 1
ATOM 19090 O O . PRO C 1 241 ? 49.571 -5.673 19.866 1.00 25.73 239 PRO C O 1
ATOM 19101 N N . HIS C 1 242 ? 51.280 -6.308 18.519 1.00 27.43 240 HIS C N 1
ATOM 19102 C CA . HIS C 1 242 ? 50.527 -6.323 17.263 1.00 27.97 240 HIS C CA 1
ATOM 19103 C C . HIS C 1 242 ? 49.854 -4.995 17.013 1.00 30.47 240 HIS C C 1
ATOM 19104 O O . HIS C 1 242 ? 48.814 -4.944 16.381 1.00 32.17 240 HIS C O 1
ATOM 19118 N N . LEU C 1 243 ? 50.475 -3.911 17.452 1.00 26.77 241 LEU C N 1
ATOM 19119 C CA . LEU C 1 243 ? 49.818 -2.610 17.394 1.00 24.87 241 LEU C CA 1
ATOM 19120 C C . LEU C 1 243 ? 49.892 -1.994 16.006 1.00 29.97 241 LEU C C 1
ATOM 19121 O O . LEU C 1 243 ? 48.926 -1.342 15.586 1.00 28.44 241 LEU C O 1
ATOM 19137 N N . GLU C 1 244 ? 50.966 -2.258 15.244 1.00 26.90 242 GLU C N 1
ATOM 19138 C CA . GLU C 1 244 ? 51.046 -1.705 13.900 1.00 26.16 242 GLU C CA 1
ATOM 19139 C C . GLU C 1 244 ? 49.871 -2.125 13.019 1.00 32.58 242 GLU C C 1
ATOM 19140 O O . GLU C 1 244 ? 49.293 -1.281 12.334 1.00 29.89 242 GLU C O 1
ATOM 19152 N N . GLU C 1 245 ? 49.529 -3.420 13.061 1.00 30.49 243 GLU C N 1
ATOM 19153 C CA . GLU C 1 245 ? 48.423 -3.997 12.293 1.00 31.31 243 GLU C CA 1
ATOM 19154 C C . GLU C 1 245 ? 47.111 -3.306 12.630 1.00 32.32 243 GLU C C 1
ATOM 19155 O O . GLU C 1 245 ? 46.252 -3.188 11.773 1.00 33.78 243 GLU C O 1
ATOM 19159 N N . LYS C 1 246 ? 46.927 -2.930 13.904 1.00 26.69 244 LYS C N 1
ATOM 19160 C CA . LYS C 1 246 ? 45.667 -2.327 14.374 1.00 25.08 244 LYS C CA 1
ATOM 19161 C C . LYS C 1 246 ? 45.566 -0.864 13.985 1.00 26.57 244 LYS C C 1
ATOM 19162 O O . LYS C 1 246 ? 44.454 -0.334 13.861 1.00 26.95 244 LYS C O 1
ATOM 19181 N N . LEU C 1 247 ? 46.701 -0.191 13.819 1.00 22.87 245 LEU C N 1
ATOM 19182 C CA . LEU C 1 247 ? 46.673 1.231 13.449 1.00 23.16 245 LEU C CA 1
ATOM 19183 C C . LEU C 1 247 ? 46.628 1.465 11.961 1.00 27.25 245 LEU C C 1
ATOM 19184 O O . LEU C 1 247 ? 46.002 2.439 11.524 1.00 24.60 245 LEU C O 1
ATOM 19200 N N . SER C 1 248 ? 47.353 0.644 11.185 1.00 26.34 246 SER C N 1
ATOM 19201 C CA . SER C 1 248 ? 47.502 0.779 9.739 1.00 27.39 246 SER C CA 1
ATOM 19202 C C . SER C 1 248 ? 48.399 1.999 9.427 1.00 30.39 246 SER C C 1
ATOM 19203 O O . SER C 1 248 ? 48.584 2.865 10.296 1.00 27.23 246 SER C O 1
ATOM 19211 N N . PRO C 1 249 ? 48.967 2.111 8.211 1.00 27.14 247 PRO C N 1
ATOM 19212 C CA . PRO C 1 249 ? 49.865 3.240 7.950 1.00 27.02 247 PRO C CA 1
ATOM 19213 C C . PRO C 1 249 ? 49.158 4.602 8.021 1.00 29.36 247 PRO C C 1
ATOM 19214 O O . PRO C 1 249 ? 48.011 4.736 7.612 1.00 28.04 247 PRO C O 1
ATOM 19225 N N . PRO C 1 250 ? 49.844 5.614 8.581 1.00 25.48 248 PRO C N 1
ATOM 19226 C CA . PRO C 1 250 ? 49.260 6.961 8.640 1.00 24.08 248 PRO C CA 1
ATOM 19227 C C . PRO C 1 250 ? 49.348 7.661 7.277 1.00 28.50 248 PRO C C 1
ATOM 19228 O O . PRO C 1 250 ? 50.148 7.236 6.427 1.00 25.91 248 PRO C O 1
ATOM 19239 N N . VAL C 1 251 ? 48.557 8.720 7.070 1.00 24.79 249 VAL C N 1
ATOM 19240 C CA . VAL C 1 251 ? 48.519 9.440 5.801 1.00 24.21 249 VAL C CA 1
ATOM 19241 C C . VAL C 1 251 ? 48.649 10.941 5.980 1.00 22.64 249 VAL C C 1
ATOM 19242 O O . VAL C 1 251 ? 48.256 11.478 7.015 1.00 21.51 249 VAL C O 1
ATOM 19255 N N . PRO C 1 252 ? 49.039 11.667 4.907 1.00 23.90 250 PRO C N 1
ATOM 19256 C CA . PRO C 1 252 ? 49.031 13.144 4.976 1.00 23.17 250 PRO C CA 1
ATOM 19257 C C . PRO C 1 252 ? 47.625 13.637 5.283 1.00 24.93 250 PRO C C 1
ATOM 19258 O O . PRO C 1 252 ? 46.641 13.055 4.834 1.00 22.28 250 PRO C O 1
ATOM 19269 N N . SER C 1 253 ? 47.518 14.682 6.084 1.00 23.23 251 SER C N 1
ATOM 19270 C CA . SER C 1 253 ? 46.220 15.222 6.513 1.00 22.27 251 SER C CA 1
ATOM 19271 C C . SER C 1 253 ? 45.374 15.616 5.332 1.00 27.37 251 SER C C 1
ATOM 19272 O O . SER C 1 253 ? 44.169 15.463 5.379 1.00 26.14 251 SER C O 1
ATOM 19280 N N . CYS C 1 254 ? 46.002 16.142 4.282 1.00 27.57 252 CYS C N 1
ATOM 19281 C CA . CYS C 1 254 ? 45.267 16.535 3.097 1.00 30.76 252 CYS C CA 1
ATOM 19282 C C . CYS C 1 254 ? 45.222 15.397 2.104 1.00 35.23 252 CYS C C 1
ATOM 19283 O O . CYS C 1 254 ? 45.942 15.431 1.086 1.00 37.91 252 CYS C O 1
ATOM 19291 N N . SER C 1 255 ? 44.569 14.321 2.499 1.00 27.12 253 SER C N 1
ATOM 19292 C CA . SER C 1 255 ? 44.349 13.144 1.684 1.00 26.04 253 SER C CA 1
ATOM 19293 C C . SER C 1 255 ? 42.887 12.915 1.534 1.00 27.04 253 SER C C 1
ATOM 19294 O O . SER C 1 255 ? 42.165 13.026 2.532 1.00 22.10 253 SER C O 1
ATOM 19302 N N . VAL C 1 256 ? 42.442 12.537 0.335 1.00 24.87 254 VAL C N 1
ATOM 19303 C CA . VAL C 1 256 ? 41.092 12.046 0.147 1.00 24.38 254 VAL C CA 1
ATOM 19304 C C . VAL C 1 256 ? 41.174 10.579 0.578 1.00 29.97 254 VAL C C 1
ATOM 19305 O O . VAL C 1 256 ? 41.919 9.811 -0.027 1.00 29.98 254 VAL C O 1
ATOM 19318 N N . VAL C 1 257 ? 40.432 10.194 1.620 1.00 25.89 255 VAL C N 1
ATOM 19319 C CA . VAL C 1 257 ? 40.487 8.824 2.154 1.00 25.74 255 VAL C CA 1
ATOM 19320 C C . VAL C 1 257 ? 39.443 7.899 1.496 1.00 28.04 255 VAL C C 1
ATOM 19321 O O . VAL C 1 257 ? 39.518 6.670 1.652 1.00 27.68 255 VAL C O 1
ATOM 19334 N N . GLY C 1 258 ? 38.515 8.475 0.758 1.00 25.08 256 GLY C N 1
ATOM 19335 C CA . GLY C 1 258 ? 37.534 7.715 -0.001 1.00 25.46 256 GLY C CA 1
ATOM 19336 C C . GLY C 1 258 ? 36.320 8.547 -0.322 1.00 31.32 256 GLY C C 1
ATOM 19337 O O . GLY C 1 258 ? 36.262 9.737 0.021 1.00 31.46 256 GLY C O 1
ATOM 19341 N N . ALA C 1 259 ? 35.358 7.920 -0.988 1.00 27.12 257 ALA C N 1
ATOM 19342 C CA . ALA C 1 259 ? 34.067 8.543 -1.256 1.00 27.28 257 ALA C CA 1
ATOM 19343 C C . ALA C 1 259 ? 33.197 8.272 -0.028 1.00 29.28 257 ALA C C 1
ATOM 19344 O O . ALA C 1 259 ? 33.428 7.310 0.713 1.00 27.00 257 ALA C O 1
ATOM 19351 N N . ILE C 1 260 ? 32.160 9.056 0.143 1.00 25.89 258 ILE C N 1
ATOM 19352 C CA . ILE C 1 260 ? 31.211 8.828 1.228 1.00 26.16 258 ILE C CA 1
ATOM 19353 C C . ILE C 1 260 ? 30.531 7.462 0.996 1.00 28.58 258 ILE C C 1
ATOM 19354 O O . ILE C 1 260 ? 30.331 7.070 -0.155 1.00 26.52 258 ILE C O 1
ATOM 19370 N N . SER C 1 261 ? 30.184 6.748 2.069 1.00 25.99 259 SER C N 1
ATOM 19371 C CA . SER C 1 261 ? 29.487 5.464 1.946 1.00 26.45 259 SER C CA 1
ATOM 19372 C C . SER C 1 261 ? 28.167 5.648 1.223 1.00 29.09 259 SER C C 1
ATOM 19373 O O . SER C 1 261 ? 27.490 6.651 1.450 1.00 25.23 259 SER C O 1
ATOM 19381 N N . SER C 1 262 ? 27.759 4.634 0.426 1.00 24.50 260 SER C N 1
ATOM 19382 C CA . SER C 1 262 ? 26.453 4.619 -0.211 1.00 25.23 260 SER C CA 1
ATOM 19383 C C . SER C 1 262 ? 25.343 4.700 0.860 1.00 28.35 260 SER C C 1
ATOM 19384 O O . SER C 1 262 ? 24.219 5.099 0.544 1.00 29.44 260 SER C O 1
ATOM 19392 N N . TYR C 1 263 ? 25.647 4.303 2.119 1.00 24.93 261 TYR C N 1
ATOM 19393 C CA . TYR C 1 263 ? 24.706 4.446 3.245 1.00 25.73 261 TYR C CA 1
ATOM 19394 C C . TYR C 1 263 ? 24.153 5.864 3.314 1.00 28.29 261 TYR C C 1
ATOM 19395 O O . TYR C 1 263 ? 22.948 6.050 3.411 1.00 30.81 261 TYR C O 1
ATOM 19413 N N . TYR C 1 264 ? 25.036 6.857 3.245 1.00 24.13 262 TYR C N 1
ATOM 19414 C CA . TYR C 1 264 ? 24.651 8.280 3.359 1.00 24.32 262 TYR C CA 1
ATOM 19415 C C . TYR C 1 264 ? 23.987 8.790 2.077 1.00 30.94 262 TYR C C 1
ATOM 19416 O O . TYR C 1 264 ? 23.122 9.653 2.146 1.00 29.61 262 TYR C O 1
ATOM 19434 N N . VAL C 1 265 ? 24.400 8.263 0.921 1.00 28.07 263 VAL C N 1
ATOM 19435 C CA . VAL C 1 265 ? 23.800 8.637 -0.353 1.00 28.39 263 VAL C CA 1
ATOM 19436 C C . VAL C 1 265 ? 22.324 8.254 -0.332 1.00 33.83 263 VAL C C 1
ATOM 19437 O O . VAL C 1 265 ? 21.447 9.072 -0.612 1.00 33.89 263 VAL C O 1
ATOM 19450 N N . GLN C 1 266 ? 22.056 7.029 0.080 1.00 30.39 264 GLN C N 1
ATOM 19451 C CA . GLN C 1 266 ? 20.713 6.467 0.070 1.00 31.83 264 GLN C CA 1
ATOM 19452 C C . GLN C 1 266 ? 19.845 6.947 1.227 1.00 32.84 264 GLN C C 1
ATOM 19453 O O . GLN C 1 266 ? 18.666 7.196 1.027 1.00 35.09 264 GLN C O 1
ATOM 19467 N N . ARG C 1 267 ? 20.399 7.063 2.430 1.00 28.44 265 ARG C N 1
ATOM 19468 C CA . ARG C 1 267 ? 19.592 7.472 3.584 1.00 29.56 265 ARG C CA 1
ATOM 19469 C C . ARG C 1 267 ? 19.346 8.997 3.639 1.00 34.98 265 ARG C C 1
ATOM 19470 O O . ARG C 1 267 ? 18.256 9.425 4.042 1.00 35.34 265 ARG C O 1
ATOM 19491 N N . TYR C 1 268 ? 20.353 9.803 3.302 1.00 31.72 266 TYR C N 1
ATOM 19492 C CA . TYR C 1 268 ? 20.279 11.258 3.448 1.00 31.93 266 TYR C CA 1
ATOM 19493 C C . TYR C 1 268 ? 20.342 12.063 2.162 1.00 36.57 266 TYR C C 1
ATOM 19494 O O . TYR C 1 268 ? 20.034 13.242 2.216 1.00 35.88 266 TYR C O 1
ATOM 19512 N N . GLY C 1 269 ? 20.731 11.475 1.044 1.00 34.13 267 GLY C N 1
ATOM 19513 C CA . GLY C 1 269 ? 20.780 12.202 -0.227 1.00 34.19 267 GLY C CA 1
ATOM 19514 C C . GLY C 1 269 ? 22.084 12.903 -0.519 1.00 35.79 267 GLY C C 1
ATOM 19515 O O . GLY C 1 269 ? 22.116 13.829 -1.334 1.00 36.06 267 GLY C O 1
ATOM 19519 N N . PHE C 1 270 ? 23.187 12.462 0.113 1.00 29.19 268 PHE C N 1
ATOM 19520 C CA . PHE C 1 270 ? 24.494 12.982 -0.270 1.00 29.05 268 PHE C CA 1
ATOM 19521 C C . PHE C 1 270 ? 24.760 12.562 -1.719 1.00 34.70 268 PHE C C 1
ATOM 19522 O O . PHE C 1 270 ? 24.295 11.489 -2.111 1.00 32.94 268 PHE C O 1
ATOM 19539 N N . PRO C 1 271 ? 25.538 13.307 -2.514 1.00 34.02 269 PRO C N 1
ATOM 19540 C CA . PRO C 1 271 ? 25.841 12.821 -3.857 1.00 33.67 269 PRO C CA 1
ATOM 19541 C C . PRO C 1 271 ? 26.874 11.695 -3.799 1.00 37.29 269 PRO C C 1
ATOM 19542 O O . PRO C 1 271 ? 27.769 11.707 -2.940 1.00 35.89 269 PRO C O 1
ATOM 19553 N N . PRO C 1 272 ? 26.803 10.718 -4.718 1.00 34.65 270 PRO C N 1
ATOM 19554 C CA . PRO C 1 272 ? 27.771 9.608 -4.675 1.00 33.76 270 PRO C CA 1
ATOM 19555 C C . PRO C 1 272 ? 29.246 10.027 -4.807 1.00 35.10 270 PRO C C 1
ATOM 19556 O O . PRO C 1 272 ? 30.117 9.347 -4.273 1.00 32.86 270 PRO C O 1
ATOM 19567 N N . GLY C 1 273 ? 29.518 11.137 -5.486 1.00 34.02 271 GLY C N 1
ATOM 19568 C CA . GLY C 1 273 ? 30.886 11.630 -5.652 1.00 32.77 271 GLY C CA 1
ATOM 19569 C C . GLY C 1 273 ? 31.419 12.431 -4.473 1.00 33.24 271 GLY C C 1
ATOM 19570 O O . GLY C 1 273 ? 32.546 12.927 -4.526 1.00 31.61 271 GLY C O 1
ATOM 19574 N N . CYS C 1 274 ? 30.626 12.584 -3.389 1.00 28.62 272 CYS C N 1
ATOM 19575 C CA . CYS C 1 274 ? 31.074 13.342 -2.211 1.00 27.65 272 CYS C CA 1
ATOM 19576 C C . CYS C 1 274 ? 32.351 12.741 -1.640 1.00 30.40 272 CYS C C 1
ATOM 19577 O O . CYS C 1 274 ? 32.379 11.549 -1.363 1.00 30.70 272 CYS C O 1
ATOM 19585 N N . LYS C 1 275 ? 33.407 13.542 -1.507 1.00 26.29 273 LYS C N 1
ATOM 19586 C CA . LYS C 1 275 ? 34.696 13.060 -1.010 1.00 24.31 273 LYS C CA 1
ATOM 19587 C C . LYS C 1 275 ? 34.860 13.224 0.497 1.00 27.68 273 LYS C C 1
ATOM 19588 O O . LYS C 1 275 ? 34.466 14.236 1.056 1.00 26.73 273 LYS C O 1
ATOM 19607 N N . VAL C 1 276 ? 35.476 12.246 1.137 1.00 23.54 274 VAL C N 1
ATOM 19608 C CA . VAL C 1 276 ? 35.830 12.317 2.545 1.00 22.28 274 VAL C CA 1
ATOM 19609 C C . VAL C 1 276 ? 37.317 12.655 2.621 1.00 25.27 274 VAL C C 1
ATOM 19610 O O . VAL C 1 276 ? 38.133 11.859 2.170 1.00 24.01 274 VAL C O 1
ATOM 19623 N N . VAL C 1 277 ? 37.660 13.824 3.139 1.00 21.52 275 VAL C N 1
ATOM 19624 C CA . VAL C 1 277 ? 39.054 14.238 3.323 1.00 21.96 275 VAL C CA 1
ATOM 19625 C C . VAL C 1 277 ? 39.452 13.825 4.740 1.00 24.70 275 VAL C C 1
ATOM 19626 O O . VAL C 1 277 ? 38.660 14.002 5.679 1.00 23.65 275 VAL C O 1
ATOM 19639 N N . ALA C 1 278 ? 40.666 13.276 4.903 1.00 22.99 276 ALA C N 1
ATOM 19640 C CA . ALA C 1 278 ? 41.104 12.756 6.186 1.00 22.51 276 ALA C CA 1
ATOM 19641 C C . ALA C 1 278 ? 40.783 13.722 7.335 1.00 22.79 276 ALA C C 1
ATOM 19642 O O . ALA C 1 278 ? 40.966 14.951 7.224 1.00 20.63 276 ALA C O 1
ATOM 19649 N N . PHE C 1 279 ? 40.272 13.168 8.410 1.00 20.62 277 PHE C N 1
ATOM 19650 C CA . PHE C 1 279 ? 39.960 13.980 9.576 1.00 20.39 277 PHE C CA 1
ATOM 19651 C C . PHE C 1 279 ? 41.263 14.266 10.335 1.00 23.39 277 PHE C C 1
ATOM 19652 O O . PHE C 1 279 ? 42.283 13.589 10.127 1.00 23.97 277 PHE C O 1
ATOM 19669 N N . THR C 1 280 ? 41.225 15.246 11.226 1.00 19.76 278 THR C N 1
ATOM 19670 C CA . THR C 1 280 ? 42.389 15.539 12.037 1.00 19.69 278 THR C CA 1
ATOM 19671 C C . THR C 1 280 ? 41.966 15.939 13.448 1.00 20.41 278 THR C C 1
ATOM 19672 O O . THR C 1 280 ? 40.773 15.910 13.805 1.00 19.50 278 THR C O 1
ATOM 19683 N N . GLY C 1 281 ? 42.936 16.307 14.258 1.00 19.22 279 GLY C N 1
ATOM 19684 C CA . GLY C 1 281 ? 42.648 16.668 15.640 1.00 19.44 279 GLY C CA 1
ATOM 19685 C C . GLY C 1 281 ? 41.974 18.030 15.690 1.00 24.16 279 GLY C C 1
ATOM 19686 O O . GLY C 1 281 ? 42.188 18.832 14.785 1.00 23.00 279 GLY C O 1
ATOM 19690 N N . ASP C 1 282 ? 41.241 18.357 16.765 1.00 20.62 280 ASP C N 1
ATOM 19691 C CA . ASP C 1 282 ? 40.581 19.661 16.848 1.00 20.45 280 ASP C CA 1
ATOM 19692 C C . ASP C 1 282 ? 41.602 20.829 16.920 1.00 22.61 280 ASP C C 1
ATOM 19693 O O . ASP C 1 282 ? 41.395 21.824 16.240 1.00 22.37 280 ASP C O 1
ATOM 19702 N N . ASN C 1 283 ? 42.724 20.685 17.625 1.00 20.15 281 ASN C N 1
ATOM 19703 C CA . ASN C 1 283 ? 43.721 21.789 17.665 1.00 19.26 281 ASN C CA 1
ATOM 19704 C C . ASN C 1 283 ? 44.387 21.938 16.305 1.00 19.86 281 ASN C C 1
ATOM 19705 O O . ASN C 1 283 ? 44.297 23.039 15.737 1.00 21.08 281 ASN C O 1
ATOM 19716 N N . PRO C 1 284 ? 44.781 20.852 15.612 1.00 19.14 282 PRO C N 1
ATOM 19717 C CA . PRO C 1 284 ? 45.270 21.021 14.230 1.00 19.55 282 PRO C CA 1
ATOM 19718 C C . PRO C 1 284 ? 44.222 21.680 13.304 1.00 22.60 282 PRO C C 1
ATOM 19719 O O . PRO C 1 284 ? 44.571 22.556 12.520 1.00 20.85 282 PRO C O 1
ATOM 19730 N N . ALA C 1 285 ? 42.926 21.293 13.425 1.00 19.96 283 ALA C N 1
ATOM 19731 C CA . ALA C 1 285 ? 41.844 21.856 12.611 1.00 20.25 283 ALA C CA 1
ATOM 19732 C C . ALA C 1 285 ? 41.648 23.334 12.893 1.00 23.52 283 ALA C C 1
ATOM 19733 O O . ALA C 1 285 ? 41.462 24.109 11.956 1.00 21.40 283 ALA C O 1
ATOM 19740 N N . SER C 1 286 ? 41.828 23.752 14.154 1.00 21.32 284 SER C N 1
ATOM 19741 C CA . SER C 1 286 ? 41.704 25.161 14.530 1.00 21.26 284 SER C CA 1
ATOM 19742 C C . SER C 1 286 ? 42.851 25.972 13.932 1.00 24.61 284 SER C C 1
ATOM 19743 O O . SER C 1 286 ? 42.626 27.098 13.510 1.00 23.82 284 SER C O 1
ATOM 19751 N N . LEU C 1 287 ? 44.061 25.401 13.852 1.00 19.77 285 LEU C N 1
ATOM 19752 C CA . LEU C 1 287 ? 45.194 26.072 13.182 1.00 19.30 285 LEU C CA 1
ATOM 19753 C C . LEU C 1 287 ? 44.845 26.382 11.717 1.00 23.49 285 LEU C C 1
ATOM 19754 O O . LEU C 1 287 ? 45.148 27.465 11.210 1.00 24.96 285 LEU C O 1
ATOM 19770 N N . ALA C 1 288 ? 44.206 25.420 11.038 1.00 19.92 286 ALA C N 1
ATOM 19771 C CA . ALA C 1 288 ? 43.734 25.568 9.666 1.00 22.07 286 ALA C CA 1
ATOM 19772 C C . ALA C 1 288 ? 42.609 26.620 9.611 1.00 25.11 286 ALA C C 1
ATOM 19773 O O . ALA C 1 288 ? 42.657 27.507 8.755 1.00 26.71 286 ALA C O 1
ATOM 19780 N N . GLY C 1 289 ? 41.687 26.582 10.580 1.00 21.54 287 GLY C N 1
ATOM 19781 C CA . GLY C 1 289 ? 40.571 27.526 10.646 1.00 21.59 287 GLY C CA 1
ATOM 19782 C C . GLY C 1 289 ? 41.033 28.949 10.896 1.00 25.97 287 GLY C C 1
ATOM 19783 O O . GLY C 1 289 ? 40.423 29.907 10.404 1.00 27.15 287 GLY C O 1
ATOM 19804 N N . ARG C 1 291 ? 43.955 30.026 9.781 1.00 24.55 289 ARG C N 1
ATOM 19805 C CA . ARG C 1 291 ? 44.787 30.315 8.621 1.00 24.62 289 ARG C CA 1
ATOM 19806 C C . ARG C 1 291 ? 46.217 30.734 8.986 1.00 27.59 289 ARG C C 1
ATOM 19807 O O . ARG C 1 291 ? 46.845 31.560 8.297 1.00 27.43 289 ARG C O 1
ATOM 19828 N N . LEU C 1 292 ? 46.787 30.040 9.979 1.00 22.56 290 LEU C N 1
ATOM 19829 C CA . LEU C 1 292 ? 48.180 30.286 10.311 1.00 22.33 290 LEU C CA 1
ATOM 19830 C C . LEU C 1 292 ? 49.110 29.910 9.182 1.00 28.34 290 LEU C C 1
ATOM 19831 O O . LEU C 1 292 ? 48.919 28.899 8.490 1.00 27.66 290 LEU C O 1
ATOM 19847 N N . GLU C 1 293 ? 50.180 30.677 9.074 1.00 24.22 291 GLU C N 1
ATOM 19848 C CA . GLU C 1 293 ? 51.238 30.412 8.122 1.00 25.12 291 GLU C CA 1
ATOM 19849 C C . GLU C 1 293 ? 52.561 30.416 8.811 1.00 26.97 291 GLU C C 1
ATOM 19850 O O . GLU C 1 293 ? 52.644 30.712 10.003 1.00 25.48 291 GLU C O 1
ATOM 19862 N N . GLU C 1 294 ? 53.624 30.193 8.029 1.00 26.87 292 GLU C N 1
ATOM 19863 C CA . GLU C 1 294 ? 54.972 30.294 8.515 1.00 27.68 292 GLU C CA 1
ATOM 19864 C C . GLU C 1 294 ? 55.154 31.614 9.258 1.00 29.54 292 GLU C C 1
ATOM 19865 O O . GLU C 1 294 ? 54.789 32.669 8.741 1.00 28.48 292 GLU C O 1
ATOM 19877 N N . GLY C 1 295 ? 55.724 31.530 10.448 1.00 27.51 293 GLY C N 1
ATOM 19878 C CA . GLY C 1 295 ? 55.968 32.691 11.303 1.00 27.30 293 GLY C CA 1
ATOM 19879 C C . GLY C 1 295 ? 54.818 33.102 12.208 1.00 28.69 293 GLY C C 1
ATOM 19880 O O . GLY C 1 295 ? 54.983 34.016 13.007 1.00 28.25 293 GLY C O 1
ATOM 19884 N N . ASP C 1 296 ? 53.656 32.487 12.105 1.00 24.42 294 ASP C N 1
ATOM 19885 C CA . ASP C 1 296 ? 52.526 32.901 12.923 1.00 24.09 294 ASP C CA 1
ATOM 19886 C C . ASP C 1 296 ? 52.346 32.103 14.188 1.00 26.56 294 ASP C C 1
ATOM 19887 O O . ASP C 1 296 ? 52.879 31.003 14.332 1.00 24.89 294 ASP C O 1
ATOM 19896 N N . ILE C 1 297 ? 51.577 32.677 15.125 1.00 25.09 295 ILE C N 1
ATOM 19897 C CA . ILE C 1 297 ? 51.195 32.039 16.367 1.00 23.68 295 ILE C CA 1
ATOM 19898 C C . ILE C 1 297 ? 49.755 32.350 16.656 1.00 25.43 295 ILE C C 1
ATOM 19899 O O . ILE C 1 297 ? 49.211 33.320 16.139 1.00 26.34 295 ILE C O 1
ATOM 19915 N N . ALA C 1 298 ? 49.142 31.558 17.488 1.00 22.44 296 ALA C N 1
ATOM 19916 C CA . ALA C 1 298 ? 47.805 31.857 17.996 1.00 23.32 296 ALA C CA 1
ATOM 19917 C C . ALA C 1 298 ? 47.753 31.576 19.470 1.00 26.61 296 ALA C C 1
ATOM 19918 O O . ALA C 1 298 ? 48.412 30.651 19.942 1.00 23.46 296 ALA C O 1
ATOM 19925 N N . VAL C 1 299 ? 47.000 32.381 20.210 1.00 25.30 297 VAL C N 1
ATOM 19926 C CA . VAL C 1 299 ? 46.825 32.183 21.636 1.00 26.84 297 VAL C CA 1
ATOM 19927 C C . VAL C 1 299 ? 45.380 31.920 21.872 1.00 27.60 297 VAL C C 1
ATOM 19928 O O . VAL C 1 299 ? 44.564 32.765 21.532 1.00 27.42 297 VAL C O 1
ATOM 19941 N N . SER C 1 300 ? 45.038 30.745 22.376 1.00 24.20 298 SER C N 1
ATOM 19942 C CA . SER C 1 300 ? 43.678 30.431 22.781 1.00 23.94 298 SER C CA 1
ATOM 19943 C C . SER C 1 300 ? 43.603 30.632 24.309 1.00 27.05 298 SER C C 1
ATOM 19944 O O . SER C 1 300 ? 44.196 29.873 25.061 1.00 24.74 298 SER C O 1
ATOM 19952 N N . LEU C 1 301 ? 42.886 31.662 24.736 1.00 24.68 299 LEU C N 1
ATOM 19953 C CA . LEU C 1 301 ? 42.788 32.061 26.147 1.00 25.13 299 LEU C CA 1
ATOM 19954 C C . LEU C 1 301 ? 41.552 31.451 26.800 1.00 32.13 299 LEU C C 1
ATOM 19955 O O . LEU C 1 301 ? 40.465 31.525 26.256 1.00 34.21 299 LEU C O 1
ATOM 19971 N N . GLY C 1 302 ? 41.742 30.757 27.892 1.00 28.83 300 GLY C N 1
ATOM 19972 C CA . GLY C 1 302 ? 40.654 30.115 28.621 1.00 27.06 300 GLY C CA 1
ATOM 19973 C C . GLY C 1 302 ? 41.120 29.618 29.960 1.00 29.14 300 GLY C C 1
ATOM 19974 O O . GLY C 1 302 ? 42.166 30.057 30.446 1.00 26.47 300 GLY C O 1
ATOM 19978 N N . THR C 1 303 ? 40.371 28.670 30.553 1.00 27.44 301 THR C N 1
ATOM 19979 C CA . THR C 1 303 ? 40.709 28.039 31.848 1.00 26.84 301 THR C CA 1
ATOM 19980 C C . THR C 1 303 ? 42.143 27.541 31.753 1.00 30.58 301 THR C C 1
ATOM 19981 O O . THR C 1 303 ? 42.937 27.720 32.668 1.00 31.14 301 THR C O 1
ATOM 19992 N N . SER C 1 304 ? 42.474 26.960 30.615 1.00 28.22 302 SER C N 1
ATOM 19993 C CA . SER C 1 304 ? 43.832 26.664 30.210 1.00 28.72 302 SER C CA 1
ATOM 19994 C C . SER C 1 304 ? 44.122 27.584 29.031 1.00 30.53 302 SER C C 1
ATOM 19995 O O . SER C 1 304 ? 43.217 27.808 28.223 1.00 29.99 302 SER C O 1
ATOM 20000 N N . ASP C 1 305 ? 45.348 28.115 28.920 1.00 24.95 303 ASP C N 1
ATOM 20001 C CA . ASP C 1 305 ? 45.729 28.876 27.729 1.00 23.92 303 ASP C CA 1
ATOM 20002 C C . ASP C 1 305 ? 46.503 27.912 26.828 1.00 25.66 303 ASP C C 1
ATOM 20003 O O . ASP C 1 305 ? 47.291 27.107 27.342 1.00 25.65 303 ASP C O 1
ATOM 20012 N N . THR C 1 306 ? 46.254 27.970 25.516 1.00 22.53 304 THR C N 1
ATOM 20013 C CA . THR C 1 306 ? 46.942 27.119 24.538 1.00 20.27 304 THR C CA 1
ATOM 20014 C C . THR C 1 306 ? 47.613 28.004 23.513 1.00 26.17 304 THR C C 1
ATOM 20015 O O . THR C 1 306 ? 46.983 28.866 22.906 1.00 25.64 304 THR C O 1
ATOM 20026 N N . LEU C 1 307 ? 48.912 27.827 23.366 1.00 20.86 305 LEU C N 1
ATOM 20027 C CA . LEU C 1 307 ? 49.687 28.562 22.386 1.00 21.53 305 LEU C CA 1
ATOM 20028 C C . LEU C 1 307 ? 49.913 27.630 21.196 1.00 24.96 305 LEU C C 1
ATOM 20029 O O . LEU C 1 307 ? 50.368 26.510 21.398 1.00 24.96 305 LEU C O 1
ATOM 20045 N N . PHE C 1 308 ? 49.592 28.101 19.991 1.00 22.23 306 PHE C N 1
ATOM 20046 C CA . PHE C 1 308 ? 49.778 27.422 18.711 1.00 20.91 306 PHE C CA 1
ATOM 20047 C C . PHE C 1 308 ? 50.933 28.063 17.991 1.00 26.24 306 PHE C C 1
ATOM 20048 O O . PHE C 1 308 ? 50.964 29.281 17.856 1.00 25.53 306 PHE C O 1
ATOM 20065 N N . LEU C 1 309 ? 51.852 27.264 17.476 1.00 23.86 307 LEU C N 1
ATOM 20066 C CA . LEU C 1 309 ? 52.990 27.780 16.750 1.00 23.74 307 LEU C CA 1
ATOM 20067 C C . LEU C 1 309 ? 53.135 27.061 15.437 1.00 24.84 307 LEU C C 1
ATOM 20068 O O . LEU C 1 309 ? 52.962 25.849 15.382 1.00 23.86 307 LEU C O 1
ATOM 20084 N N . TRP C 1 310 ? 53.500 27.771 14.406 1.00 22.04 308 TRP C N 1
ATOM 20085 C CA . TRP C 1 310 ? 53.951 27.170 13.146 1.00 22.37 308 TRP C CA 1
ATOM 20086 C C . TRP C 1 310 ? 55.448 26.907 13.333 1.00 26.64 308 TRP C C 1
ATOM 20087 O O . TRP C 1 310 ? 56.146 27.819 13.787 1.00 25.61 308 TRP C O 1
ATOM 20108 N N . LEU C 1 311 ? 55.969 25.716 12.958 1.00 24.36 309 LEU C N 1
ATOM 20109 C CA . LEU C 1 311 ? 57.410 25.425 13.048 1.00 25.92 309 LEU C CA 1
ATOM 20110 C C . LEU C 1 311 ? 57.908 24.781 11.790 1.00 30.21 309 LEU C C 1
ATOM 20111 O O . LEU C 1 311 ? 57.393 23.745 11.400 1.00 30.07 309 LEU C O 1
ATOM 20127 N N . GLN C 1 312 ? 58.882 25.411 11.134 1.00 26.38 310 GLN C N 1
ATOM 20128 C CA . GLN C 1 312 ? 59.526 24.830 9.970 1.00 27.30 310 GLN C CA 1
ATOM 20129 C C . GLN C 1 312 ? 60.464 23.743 10.465 1.00 34.15 310 GLN C C 1
ATOM 20130 O O . GLN C 1 312 ? 60.464 22.653 9.918 1.00 34.69 310 GLN C O 1
ATOM 20144 N N . GLU C 1 313 ? 61.280 24.087 11.490 1.00 34.83 311 GLU C N 1
ATOM 20145 C CA . GLU C 1 313 ? 62.385 23.307 12.093 1.00 36.74 311 GLU C CA 1
ATOM 20146 C C . GLU C 1 313 ? 62.178 23.217 13.640 1.00 41.25 311 GLU C C 1
ATOM 20147 O O . GLU C 1 313 ? 62.683 24.037 14.426 1.00 42.01 311 GLU C O 1
ATOM 20159 N N . PRO C 1 314 ? 61.333 22.307 14.075 1.00 31.93 312 PRO C N 1
ATOM 20160 C CA . PRO C 1 314 ? 61.084 22.176 15.530 1.00 33.20 312 PRO C CA 1
ATOM 20161 C C . PRO C 1 314 ? 62.230 21.536 16.322 1.00 38.73 312 PRO C C 1
ATOM 20162 O O . PRO C 1 314 ? 62.949 20.662 15.798 1.00 37.59 312 PRO C O 1
ATOM 20190 N N . PRO C 1 316 ? 62.049 19.399 19.495 1.00 29.67 314 PRO C N 1
ATOM 20191 C CA . PRO C 1 316 ? 61.235 18.732 20.533 1.00 27.10 314 PRO C CA 1
ATOM 20192 C C . PRO C 1 316 ? 61.929 18.780 21.886 1.00 30.95 314 PRO C C 1
ATOM 20193 O O . PRO C 1 316 ? 63.150 18.638 21.929 1.00 30.10 314 PRO C O 1
ATOM 20204 N N . ALA C 1 317 ? 61.163 18.964 22.954 1.00 26.49 315 ALA C N 1
ATOM 20205 C CA . ALA C 1 317 ? 61.666 19.173 24.312 1.00 28.11 315 ALA C CA 1
ATOM 20206 C C . ALA C 1 317 ? 60.877 18.372 25.319 1.00 29.46 315 ALA C C 1
ATOM 20207 O O . ALA C 1 317 ? 59.921 17.657 24.961 1.00 25.59 315 ALA C O 1
ATOM 20214 N N . LEU C 1 318 ? 61.208 18.590 26.607 1.00 27.41 316 LEU C N 1
ATOM 20215 C CA . LEU C 1 318 ? 60.518 17.988 27.740 1.00 26.88 316 LEU C CA 1
ATOM 20216 C C . LEU C 1 318 ? 59.215 18.751 28.045 1.00 28.46 316 LEU C C 1
ATOM 20217 O O . LEU C 1 318 ? 58.475 18.353 28.945 1.00 28.66 316 LEU C O 1
ATOM 20233 N N . GLU C 1 319 ? 58.975 19.855 27.344 1.00 26.69 317 GLU C N 1
ATOM 20234 C CA . GLU C 1 319 ? 57.715 20.592 27.394 1.00 27.16 317 GLU C CA 1
ATOM 20235 C C . GLU C 1 319 ? 57.193 20.822 25.980 1.00 29.22 317 GLU C C 1
ATOM 20236 O O . GLU C 1 319 ? 57.940 20.776 25.003 1.00 27.23 317 GLU C O 1
ATOM 20248 N N . GLY C 1 320 ? 55.888 21.044 25.895 1.00 24.73 318 GLY C N 1
ATOM 20249 C CA . GLY C 1 320 ? 55.200 21.267 24.642 1.00 22.37 318 GLY C CA 1
ATOM 20250 C C . GLY C 1 320 ? 55.026 20.019 23.808 1.00 23.84 318 GLY C C 1
ATOM 20251 O O . GLY C 1 320 ? 55.502 18.931 24.151 1.00 22.20 318 GLY C O 1
ATOM 20255 N N . HIS C 1 321 ? 54.350 20.185 22.685 1.00 20.59 319 HIS C N 1
ATOM 20256 C CA . HIS C 1 321 ? 54.027 19.098 21.804 1.00 20.14 319 HIS C CA 1
ATOM 20257 C C . HIS C 1 321 ? 54.235 19.479 20.377 1.00 22.27 319 HIS C C 1
ATOM 20258 O O . HIS C 1 321 ? 53.535 20.348 19.880 1.00 21.40 319 HIS C O 1
ATOM 20272 N N . ILE C 1 322 ? 55.126 18.775 19.676 1.00 19.27 320 ILE C N 1
ATOM 20273 C CA . ILE C 1 322 ? 55.347 19.017 18.258 1.00 20.23 320 ILE C CA 1
ATOM 20274 C C . ILE C 1 322 ? 54.514 18.003 17.499 1.00 22.95 320 ILE C C 1
ATOM 20275 O O . ILE C 1 322 ? 54.673 16.785 17.718 1.00 21.35 320 ILE C O 1
ATOM 20291 N N . PHE C 1 323 ? 53.716 18.491 16.550 1.00 20.42 321 PHE C N 1
ATOM 20292 C CA . PHE C 1 323 ? 52.935 17.644 15.656 1.00 19.01 321 PHE C CA 1
ATOM 20293 C C . PHE C 1 323 ? 53.292 17.939 14.235 1.00 23.51 321 PHE C C 1
ATOM 20294 O O . PHE C 1 323 ? 53.691 19.069 13.906 1.00 21.82 321 PHE C O 1
ATOM 20311 N N . CYS C 1 324 ? 53.080 16.956 13.365 1.00 20.35 322 CYS C N 1
ATOM 20312 C CA . CYS C 1 324 ? 53.115 17.200 11.934 1.00 20.35 322 CYS C CA 1
ATOM 20313 C C . CYS C 1 324 ? 52.030 18.258 11.632 1.00 21.14 322 CYS C C 1
ATOM 20314 O O . CYS C 1 324 ? 50.974 18.238 12.262 1.00 19.24 322 CYS C O 1
ATOM 20322 N N . ASN C 1 325 ? 52.333 19.183 10.739 1.00 19.72 323 ASN C N 1
ATOM 20323 C CA . ASN C 1 325 ? 51.428 20.302 10.416 1.00 19.29 323 ASN C CA 1
ATOM 20324 C C . ASN C 1 325 ? 50.271 19.799 9.547 1.00 21.87 323 ASN C C 1
ATOM 20325 O O . ASN C 1 325 ? 50.523 19.125 8.542 1.00 21.49 323 ASN C O 1
ATOM 20336 N N . PRO C 1 326 ? 49.017 20.116 9.901 1.00 20.21 324 PRO C N 1
ATOM 20337 C CA . PRO C 1 326 ? 47.887 19.609 9.117 1.00 20.91 324 PRO C CA 1
ATOM 20338 C C . PRO C 1 326 ? 47.739 20.228 7.728 1.00 25.87 324 PRO C C 1
ATOM 20339 O O . PRO C 1 326 ? 47.150 19.594 6.867 1.00 27.44 324 PRO C O 1
ATOM 20350 N N . VAL C 1 327 ? 48.243 21.449 7.510 1.00 24.02 325 VAL C N 1
ATOM 20351 C CA . VAL C 1 327 ? 48.066 22.115 6.223 1.00 23.68 325 VAL C CA 1
ATOM 20352 C C . VAL C 1 327 ? 49.356 22.201 5.422 1.00 29.31 325 VAL C C 1
ATOM 20353 O O . VAL C 1 327 ? 49.321 22.741 4.326 1.00 32.39 325 VAL C O 1
ATOM 20366 N N . ASP C 1 328 ? 50.448 21.604 5.919 1.00 25.96 326 ASP C N 1
ATOM 20367 C CA . ASP C 1 328 ? 51.718 21.479 5.205 1.00 25.91 326 ASP C CA 1
ATOM 20368 C C . ASP C 1 328 ? 52.453 20.290 5.828 1.00 28.96 326 ASP C C 1
ATOM 20369 O O . ASP C 1 328 ? 53.195 20.448 6.773 1.00 27.21 326 ASP C O 1
ATOM 20378 N N . SER C 1 329 ? 52.263 19.101 5.261 1.00 26.59 327 SER C N 1
ATOM 20379 C CA . SER C 1 329 ? 52.783 17.849 5.808 1.00 27.08 327 SER C CA 1
ATOM 20380 C C . SER C 1 329 ? 54.317 17.770 5.849 1.00 30.91 327 SER C C 1
ATOM 20381 O O . SER C 1 329 ? 54.823 16.904 6.548 1.00 31.36 327 SER C O 1
ATOM 20389 N N . GLN C 1 330 ? 55.053 18.655 5.178 1.00 26.67 328 GLN C N 1
ATOM 20390 C CA . GLN C 1 330 ? 56.510 18.644 5.287 1.00 28.77 328 GLN C CA 1
ATOM 20391 C C . GLN C 1 330 ? 57.000 19.453 6.508 1.00 31.56 328 GLN C C 1
ATOM 20392 O O . GLN C 1 330 ? 58.189 19.369 6.833 1.00 30.01 328 GLN C O 1
ATOM 20406 N N . HIS C 1 331 ? 56.114 20.213 7.165 1.00 26.43 329 HIS C N 1
ATOM 20407 C CA . HIS C 1 331 ? 56.515 21.061 8.279 1.00 25.80 329 HIS C CA 1
ATOM 20408 C C . HIS C 1 331 ? 55.685 20.691 9.515 1.00 24.95 329 HIS C C 1
ATOM 20409 O O . HIS C 1 331 ? 55.086 19.599 9.577 1.00 21.53 329 HIS C O 1
ATOM 20423 N N . TYR C 1 332 ? 55.829 21.488 10.581 1.00 22.18 330 TYR C N 1
ATOM 20424 C CA . TYR C 1 332 ? 55.261 21.147 11.865 1.00 20.52 330 TYR C CA 1
ATOM 20425 C C . TYR C 1 332 ? 54.503 22.295 12.514 1.00 22.66 330 TYR C C 1
ATOM 20426 O O . TYR C 1 332 ? 54.406 23.417 11.966 1.00 20.48 330 TYR C O 1
ATOM 20461 N N . ALA C 1 334 ? 53.291 23.355 16.821 1.00 20.84 332 ALA C N 1
ATOM 20462 C CA . ALA C 1 334 ? 53.445 22.982 18.225 1.00 22.13 332 ALA C CA 1
ATOM 20463 C C . ALA C 1 334 ? 52.329 23.549 19.045 1.00 24.19 332 ALA C C 1
ATOM 20464 O O . ALA C 1 334 ? 51.734 24.570 18.661 1.00 21.91 332 ALA C O 1
ATOM 20471 N N . LEU C 1 335 ? 51.982 22.830 20.124 1.00 20.96 333 LEU C N 1
ATOM 20472 C CA . LEU C 1 335 ? 51.075 23.293 21.158 1.00 20.19 333 LEU C CA 1
ATOM 20473 C C . LEU C 1 335 ? 51.879 23.444 22.453 1.00 25.23 333 LEU C C 1
ATOM 20474 O O . LEU C 1 335 ? 52.648 22.538 22.770 1.00 23.82 333 LEU C O 1
ATOM 20490 N N . LEU C 1 336 ? 51.720 24.563 23.179 1.00 20.32 334 LEU C N 1
ATOM 20491 C CA . LEU C 1 336 ? 52.269 24.755 24.531 1.00 20.08 334 LEU C CA 1
ATOM 20492 C C . LEU C 1 336 ? 51.057 25.057 25.413 1.00 24.40 334 LEU C C 1
ATOM 20493 O O . LEU C 1 336 ? 50.239 25.913 25.049 1.00 23.98 334 LEU C O 1
ATOM 20509 N N . CYS C 1 337 ? 50.900 24.316 26.498 1.00 23.00 335 CYS C N 1
ATOM 20510 C CA . CYS C 1 337 ? 49.751 24.377 27.376 1.00 24.61 335 CYS C CA 1
ATOM 20511 C C . CYS C 1 337 ? 50.115 25.052 28.675 1.00 27.75 335 CYS C C 1
ATOM 20512 O O . CYS C 1 337 ? 51.129 24.704 29.276 1.00 25.14 335 CYS C O 1
ATOM 20520 N N . PHE C 1 338 ? 49.235 25.951 29.150 1.00 24.04 336 PHE C N 1
ATOM 20521 C CA . PHE C 1 338 ? 49.431 26.710 30.383 1.00 24.75 336 PHE C CA 1
ATOM 20522 C C . PHE C 1 338 ? 48.207 26.499 31.255 1.00 28.79 336 PHE C C 1
ATOM 20523 O O . PHE C 1 338 ? 47.108 26.849 30.830 1.00 26.42 336 PHE C O 1
ATOM 20540 N N . LYS C 1 339 ? 48.387 25.886 32.418 1.00 28.00 337 LYS C N 1
ATOM 20541 C CA . LYS C 1 339 ? 47.290 25.591 33.347 1.00 27.93 337 LYS C CA 1
ATOM 20542 C C . LYS C 1 339 ? 46.714 26.858 33.999 1.00 30.90 337 LYS C C 1
ATOM 20543 O O . LYS C 1 339 ? 45.526 26.893 34.304 1.00 30.21 337 LYS C O 1
ATOM 20547 N N . ASN C 1 340 ? 47.554 27.866 34.267 1.00 27.32 338 ASN C N 1
ATOM 20548 C CA . ASN C 1 340 ? 47.111 29.086 34.945 1.00 29.15 338 ASN C CA 1
ATOM 20549 C C . ASN C 1 340 ? 46.738 30.120 33.906 1.00 35.15 338 ASN C C 1
ATOM 20550 O O . ASN C 1 340 ? 47.603 30.803 33.362 1.00 38.38 338 ASN C O 1
ATOM 20561 N N . GLY C 1 341 ? 45.469 30.135 33.570 1.00 28.99 339 GLY C N 1
ATOM 20562 C CA . GLY C 1 341 ? 44.917 31.017 32.559 1.00 28.39 339 GLY C CA 1
ATOM 20563 C C . GLY C 1 341 ? 43.884 31.966 33.098 1.00 27.82 339 GLY C C 1
ATOM 20564 O O . GLY C 1 341 ? 44.199 32.846 33.905 1.00 28.62 339 GLY C O 1
ATOM 20568 N N . SER C 1 342 ? 42.638 31.786 32.658 1.00 26.34 340 SER C N 1
ATOM 20569 C CA . SER C 1 342 ? 41.543 32.690 32.961 1.00 25.83 340 SER C CA 1
ATOM 20570 C C . SER C 1 342 ? 41.221 32.782 34.456 1.00 30.31 340 SER C C 1
ATOM 20571 O O . SER C 1 342 ? 40.830 33.860 34.920 1.00 30.08 340 SER C O 1
ATOM 20579 N N . LEU C 1 343 ? 41.355 31.677 35.217 1.00 28.08 341 LEU C N 1
ATOM 20580 C CA . LEU C 1 343 ? 41.074 31.748 36.668 1.00 28.91 341 LEU C CA 1
ATOM 20581 C C . LEU C 1 343 ? 42.086 32.659 37.363 1.00 28.08 341 LEU C C 1
ATOM 20582 O O . LEU C 1 343 ? 41.715 33.361 38.289 1.00 28.77 341 LEU C O 1
ATOM 20615 N N . ARG C 1 345 ? 43.623 35.272 35.870 1.00 25.33 343 ARG C N 1
ATOM 20616 C CA . ARG C 1 345 ? 43.254 36.626 35.440 1.00 25.18 343 ARG C CA 1
ATOM 20617 C C . ARG C 1 345 ? 42.055 37.128 36.249 1.00 28.80 343 ARG C C 1
ATOM 20618 O O . ARG C 1 345 ? 42.067 38.274 36.704 1.00 27.58 343 ARG C O 1
ATOM 20639 N N . GLU C 1 346 ? 41.059 36.265 36.490 1.00 25.40 344 GLU C N 1
ATOM 20640 C CA . GLU C 1 346 ? 39.879 36.650 37.280 1.00 26.47 344 GLU C CA 1
ATOM 20641 C C . GLU C 1 346 ? 40.259 36.901 38.745 1.00 27.36 344 GLU C C 1
ATOM 20642 O O . GLU C 1 346 ? 39.731 37.818 39.366 1.00 27.68 344 GLU C O 1
ATOM 20654 N N . LYS C 1 347 ? 41.166 36.093 39.309 1.00 25.31 345 LYS C N 1
ATOM 20655 C CA . LYS C 1 347 ? 41.602 36.268 40.699 1.00 24.12 345 LYS C CA 1
ATOM 20656 C C . LYS C 1 347 ? 42.325 37.596 40.887 1.00 27.29 345 LYS C C 1
ATOM 20657 O O . LYS C 1 347 ? 41.976 38.338 41.790 1.00 28.23 345 LYS C O 1
ATOM 20676 N N . ILE C 1 348 ? 43.226 37.951 39.973 1.00 25.70 346 ILE C N 1
ATOM 20677 C CA . ILE C 1 348 ? 43.926 39.234 40.089 1.00 26.54 346 ILE C CA 1
ATOM 20678 C C . ILE C 1 348 ? 42.934 40.377 39.897 1.00 29.42 346 ILE C C 1
ATOM 20679 O O . ILE C 1 348 ? 43.028 41.357 40.641 1.00 30.64 346 ILE C O 1
ATOM 20695 N N . ARG C 1 349 ? 41.969 40.248 38.964 1.00 27.65 347 ARG C N 1
ATOM 20696 C CA . ARG C 1 349 ? 40.934 41.268 38.796 1.00 28.36 347 ARG C CA 1
ATOM 20697 C C . ARG C 1 349 ? 40.202 41.506 40.122 1.00 32.38 347 ARG C C 1
ATOM 20698 O O . ARG C 1 349 ? 40.007 42.655 40.548 1.00 30.60 347 ARG C O 1
ATOM 20719 N N . ASN C 1 350 ? 39.774 40.417 40.749 1.00 28.41 348 ASN C N 1
ATOM 20720 C CA . ASN C 1 350 ? 39.018 40.455 42.002 1.00 28.12 348 ASN C CA 1
ATOM 20721 C C . ASN C 1 350 ? 39.822 41.016 43.184 1.00 31.27 348 ASN C C 1
ATOM 20722 O O . ASN C 1 350 ? 39.300 41.760 43.998 1.00 31.68 348 ASN C O 1
ATOM 20733 N N . GLU C 1 351 ? 41.097 40.640 43.283 1.00 25.02 349 GLU C N 1
ATOM 20734 C CA . GLU C 1 351 ? 41.983 41.075 44.350 1.00 26.93 349 GLU C CA 1
ATOM 20735 C C . GLU C 1 351 ? 42.461 42.520 44.214 1.00 34.56 349 GLU C C 1
ATOM 20736 O O . GLU C 1 351 ? 42.489 43.249 45.216 1.00 35.37 349 GLU C O 1
ATOM 20748 N N . SER C 1 352 ? 42.845 42.933 42.994 1.00 31.16 350 SER C N 1
ATOM 20749 C CA . SER C 1 352 ? 43.479 44.220 42.787 1.00 31.80 350 SER C CA 1
ATOM 20750 C C . SER C 1 352 ? 42.661 45.312 42.092 1.00 36.13 350 SER C C 1
ATOM 20751 O O . SER C 1 352 ? 43.041 46.461 42.232 1.00 36.43 350 SER C O 1
ATOM 20759 N N . VAL C 1 353 ? 41.634 44.996 41.313 1.00 32.66 351 VAL C N 1
ATOM 20760 C CA . VAL C 1 353 ? 40.886 46.047 40.595 1.00 32.97 351 VAL C CA 1
ATOM 20761 C C . VAL C 1 353 ? 39.361 45.874 40.673 1.00 37.10 351 VAL C C 1
ATOM 20762 O O . VAL C 1 353 ? 38.660 45.897 39.660 1.00 36.66 351 VAL C O 1
ATOM 20775 N N . SER C 1 354 ? 38.850 45.795 41.885 1.00 34.36 352 SER C N 1
ATOM 20776 C CA . SER C 1 354 ? 37.402 45.843 42.155 1.00 35.62 352 SER C CA 1
ATOM 20777 C C . SER C 1 354 ? 36.538 44.840 41.379 1.00 35.81 352 SER C C 1
ATOM 20778 O O . SER C 1 354 ? 35.376 45.141 41.172 1.00 38.79 352 SER C O 1
ATOM 20783 N N . ARG C 1 355 ? 37.030 43.654 41.018 1.00 29.83 353 ARG C N 1
ATOM 20784 C CA . ARG C 1 355 ? 36.216 42.663 40.303 1.00 28.73 353 ARG C CA 1
ATOM 20785 C C . ARG C 1 355 ? 35.683 43.219 38.967 1.00 35.47 353 ARG C C 1
ATOM 20786 O O . ARG C 1 355 ? 34.656 42.749 38.465 1.00 36.46 353 ARG C O 1
ATOM 20807 N N . SER C 1 356 ? 36.451 44.106 38.340 1.00 29.43 354 SER C N 1
ATOM 20808 C CA . SER C 1 356 ? 36.043 44.789 37.130 1.00 29.69 354 SER C CA 1
ATOM 20809 C C . SER C 1 356 ? 36.995 44.608 35.964 1.00 30.04 354 SER C C 1
ATOM 20810 O O . SER C 1 356 ? 38.144 45.006 36.069 1.00 28.32 354 SER C O 1
ATOM 20818 N N . TRP C 1 357 ? 36.490 44.149 34.815 1.00 27.17 355 TRP C N 1
ATOM 20819 C CA . TRP C 1 357 ? 37.340 44.062 33.616 1.00 26.70 355 TRP C CA 1
ATOM 20820 C C . TRP C 1 357 ? 37.616 45.472 33.091 1.00 28.64 355 TRP C C 1
ATOM 20821 O O . TRP C 1 357 ? 38.654 45.709 32.480 1.00 27.93 355 TRP C O 1
ATOM 20842 N N . SER C 1 358 ? 36.705 46.395 33.380 1.00 26.32 356 SER C N 1
ATOM 20843 C CA . SER C 1 358 ? 36.854 47.811 33.040 1.00 27.97 356 SER C CA 1
ATOM 20844 C C . SER C 1 358 ? 38.047 48.425 33.796 1.00 30.00 356 SER C C 1
ATOM 20845 O O . SER C 1 358 ? 38.915 49.056 33.184 1.00 29.82 356 SER C O 1
ATOM 20853 N N . ASP C 1 359 ? 38.109 48.200 35.110 1.00 26.28 357 ASP C N 1
ATOM 20854 C CA . ASP C 1 359 ? 39.219 48.694 35.941 1.00 25.81 357 ASP C CA 1
ATOM 20855 C C . ASP C 1 359 ? 40.517 47.943 35.580 1.00 29.05 357 ASP C C 1
ATOM 20856 O O . ASP C 1 359 ? 41.597 48.529 35.628 1.00 29.44 357 ASP C O 1
ATOM 20863 N N . PHE C 1 360 ? 40.408 46.669 35.208 1.00 26.09 358 PHE C N 1
ATOM 20864 C CA . PHE C 1 360 ? 41.549 45.872 34.748 1.00 25.66 358 PHE C CA 1
ATOM 20865 C C . PHE C 1 360 ? 42.146 46.549 33.512 1.00 30.10 358 PHE C C 1
ATOM 20866 O O . PHE C 1 360 ? 43.365 46.698 33.428 1.00 29.77 358 PHE C O 1
ATOM 20883 N N . SER C 1 361 ? 41.285 46.955 32.539 1.00 27.33 359 SER C N 1
ATOM 20884 C CA . SER C 1 361 ? 41.734 47.675 31.345 1.00 27.57 359 SER C CA 1
ATOM 20885 C C . SER C 1 361 ? 42.405 48.989 31.747 1.00 30.66 359 SER C C 1
ATOM 20886 O O . SER C 1 361 ? 43.482 49.292 31.255 1.00 28.03 359 SER C O 1
ATOM 20894 N N . LYS C 1 362 ? 41.797 49.724 32.691 1.00 28.47 360 LYS C N 1
ATOM 20895 C CA . LYS C 1 362 ? 42.346 51.002 33.147 1.00 29.56 360 LYS C CA 1
ATOM 20896 C C . LYS C 1 362 ? 43.697 50.809 33.845 1.00 35.20 360 LYS C C 1
ATOM 20897 O O . LYS C 1 362 ? 44.604 51.622 33.633 1.00 36.99 360 LYS C O 1
ATOM 20916 N N . ALA C 1 363 ? 43.869 49.696 34.579 1.00 29.45 361 ALA C N 1
ATOM 20917 C CA . ALA C 1 363 ? 45.182 49.415 35.179 1.00 29.62 361 ALA C CA 1
ATOM 20918 C C . ALA C 1 363 ? 46.253 49.285 34.086 1.00 29.48 361 ALA C C 1
ATOM 20919 O O . ALA C 1 363 ? 47.325 49.872 34.197 1.00 29.27 361 ALA C O 1
ATOM 20926 N N . LEU C 1 364 ? 45.947 48.529 33.027 1.00 27.25 362 LEU C N 1
ATOM 20927 C CA . LEU C 1 364 ? 46.885 48.338 31.912 1.00 25.71 362 LEU C CA 1
ATOM 20928 C C . LEU C 1 364 ? 47.149 49.664 31.173 1.00 32.71 362 LEU C C 1
ATOM 20929 O O . LEU C 1 364 ? 48.293 49.939 30.813 1.00 35.06 362 LEU C O 1
ATOM 20945 N N . GLN C 1 365 ? 46.114 50.504 30.989 1.00 28.98 363 GLN C N 1
ATOM 20946 C CA . GLN C 1 365 ? 46.274 51.795 30.321 1.00 29.30 363 GLN C CA 1
ATOM 20947 C C . GLN C 1 365 ? 47.126 52.775 31.121 1.00 37.24 363 GLN C C 1
ATOM 20948 O O . GLN C 1 365 ? 47.823 53.594 30.531 1.00 39.79 363 GLN C O 1
ATOM 20962 N N . SER C 1 366 ? 47.032 52.711 32.455 1.00 34.76 364 SER C N 1
ATOM 20963 C CA . SER C 1 366 ? 47.703 53.645 33.362 1.00 36.72 364 SER C CA 1
ATOM 20964 C C . SER C 1 366 ? 49.131 53.201 33.771 1.00 39.18 364 SER C C 1
ATOM 20965 O O . SER C 1 366 ? 49.747 53.900 34.575 1.00 39.04 364 SER C O 1
ATOM 20973 N N . THR C 1 367 ? 49.635 52.056 33.262 1.00 33.93 365 THR C N 1
ATOM 20974 C CA . THR C 1 367 ? 50.991 51.581 33.546 1.00 32.43 365 THR C CA 1
ATOM 20975 C C . THR C 1 367 ? 51.755 51.508 32.226 1.00 35.82 365 THR C C 1
ATOM 20976 O O . THR C 1 367 ? 51.169 51.229 31.181 1.00 34.28 365 THR C O 1
ATOM 20987 N N . GLU C 1 368 ? 53.059 51.768 32.280 1.00 31.91 366 GLU C N 1
ATOM 20988 C CA . GLU C 1 368 ? 53.913 51.775 31.096 1.00 31.35 366 GLU C CA 1
ATOM 20989 C C . GLU C 1 368 ? 54.335 50.377 30.691 1.00 34.08 366 GLU C C 1
ATOM 20990 O O . GLU C 1 368 ? 54.371 49.470 31.530 1.00 32.69 366 GLU C O 1
ATOM 21019 N N . GLY C 1 370 ? 56.650 47.430 30.187 1.00 27.83 368 GLY C N 1
ATOM 21020 C CA . GLY C 1 370 ? 57.772 47.018 31.016 1.00 28.59 368 GLY C CA 1
ATOM 21021 C C . GLY C 1 370 ? 57.519 47.154 32.506 1.00 32.14 368 GLY C C 1
ATOM 21022 O O . GLY C 1 370 ? 58.312 46.655 33.306 1.00 31.82 368 GLY C O 1
ATOM 21026 N N . ASN C 1 371 ? 56.430 47.856 32.895 1.00 28.76 369 ASN C N 1
ATOM 21027 C CA . ASN C 1 371 ? 55.926 47.924 34.263 1.00 28.98 369 ASN C CA 1
ATOM 21028 C C . ASN C 1 371 ? 56.954 48.419 35.285 1.00 32.45 369 ASN C C 1
ATOM 21029 O O . ASN C 1 371 ? 56.990 47.940 36.429 1.00 29.48 369 ASN C O 1
ATOM 21040 N N . GLY C 1 372 ? 57.799 49.351 34.856 1.00 31.15 370 GLY C N 1
ATOM 21041 C CA . GLY C 1 372 ? 58.872 49.883 35.691 1.00 32.29 370 GLY C CA 1
ATOM 21042 C C . GLY C 1 372 ? 59.889 48.837 36.140 1.00 36.41 370 GLY C C 1
ATOM 21043 O O . GLY C 1 372 ? 60.600 49.063 37.124 1.00 37.38 370 GLY C O 1
ATOM 21047 N N . GLY C 1 373 ? 59.971 47.704 35.435 1.00 31.25 371 GLY C N 1
ATOM 21048 C CA . GLY C 1 373 ? 60.874 46.612 35.799 1.00 30.82 371 GLY C CA 1
ATOM 21049 C C . GLY C 1 373 ? 60.319 45.617 36.809 1.00 32.84 371 GLY C C 1
ATOM 21050 O O . GLY C 1 373 ? 61.018 44.687 37.199 1.00 30.69 371 GLY C O 1
ATOM 21054 N N . ASN C 1 374 ? 59.057 45.784 37.231 1.00 27.74 372 ASN C N 1
ATOM 21055 C CA . ASN C 1 374 ? 58.398 44.855 38.155 1.00 25.55 372 ASN C CA 1
ATOM 21056 C C . ASN C 1 374 ? 57.932 43.649 37.381 1.00 29.42 372 ASN C C 1
ATOM 21057 O O . ASN C 1 374 ? 57.224 43.819 36.385 1.00 28.22 372 ASN C O 1
ATOM 21068 N N . LEU C 1 375 ? 58.322 42.443 37.804 1.00 25.63 373 LEU C N 1
ATOM 21069 C CA . LEU C 1 375 ? 58.013 41.183 37.109 1.00 25.81 373 LEU C CA 1
ATOM 21070 C C . LEU C 1 375 ? 57.346 40.207 38.041 1.00 28.14 373 LEU C C 1
ATOM 21071 O O . LEU C 1 375 ? 57.731 40.124 39.217 1.00 28.77 373 LEU C O 1
ATOM 21087 N N . GLY C 1 376 ? 56.407 39.445 37.510 1.00 24.55 374 GLY C N 1
ATOM 21088 C CA . GLY C 1 376 ? 55.671 38.469 38.286 1.00 26.04 374 GLY C CA 1
ATOM 21089 C C . GLY C 1 376 ? 55.297 37.199 37.568 1.00 29.42 374 GLY C C 1
ATOM 21090 O O . GLY C 1 376 ? 55.051 37.191 36.353 1.00 28.00 374 GLY C O 1
ATOM 21094 N N . PHE C 1 377 ? 55.251 36.115 38.351 1.00 24.29 375 PHE C N 1
ATOM 21095 C CA . PHE C 1 377 ? 54.842 34.766 37.964 1.00 22.74 375 PHE C CA 1
ATOM 21096 C C . PHE C 1 377 ? 53.681 34.402 38.827 1.00 27.14 375 PHE C C 1
ATOM 21097 O O . PHE C 1 377 ? 53.795 34.533 40.053 1.00 26.51 375 PHE C O 1
ATOM 21114 N N . TYR C 1 378 ? 52.558 33.957 38.234 1.00 24.49 376 TYR C N 1
ATOM 21115 C CA . TYR C 1 378 ? 51.347 33.704 38.985 1.00 24.07 376 TYR C CA 1
ATOM 21116 C C . TYR C 1 378 ? 50.801 32.308 38.724 1.00 27.82 376 TYR C C 1
ATOM 21117 O O . TYR C 1 378 ? 50.046 32.096 37.774 1.00 26.43 376 TYR C O 1
ATOM 21135 N N . PHE C 1 379 ? 51.170 31.365 39.599 1.00 24.66 377 PHE C N 1
ATOM 21136 C CA . PHE C 1 379 ? 50.802 29.953 39.476 1.00 24.82 377 PHE C CA 1
ATOM 21137 C C . PHE C 1 379 ? 50.126 29.422 40.744 1.00 26.40 377 PHE C C 1
ATOM 21138 O O . PHE C 1 379 ? 50.764 28.748 41.538 1.00 26.18 377 PHE C O 1
ATOM 21155 N N . ASP C 1 380 ? 48.838 29.701 40.939 1.00 23.03 378 ASP C N 1
ATOM 21156 C CA . ASP C 1 380 ? 48.123 29.187 42.123 1.00 23.34 378 ASP C CA 1
ATOM 21157 C C . ASP C 1 380 ? 47.954 27.666 42.063 1.00 29.95 378 ASP C C 1
ATOM 21158 O O . ASP C 1 380 ? 47.864 27.041 43.126 1.00 30.06 378 ASP C O 1
ATOM 21167 N N . VAL C 1 381 ? 47.951 27.072 40.854 1.00 27.79 379 VAL C N 1
ATOM 21168 C CA . VAL C 1 381 ? 47.974 25.610 40.694 1.00 27.93 379 VAL C CA 1
ATOM 21169 C C . VAL C 1 381 ? 49.298 25.300 40.009 1.00 29.89 379 VAL C C 1
ATOM 21170 O O . VAL C 1 381 ? 49.867 26.169 39.349 1.00 26.11 379 VAL C O 1
ATOM 21200 N N . GLU C 1 383 ? 51.907 24.623 37.586 1.00 27.75 381 GLU C N 1
ATOM 21201 C CA . GLU C 1 383 ? 51.933 24.938 36.158 1.00 26.38 381 GLU C CA 1
ATOM 21202 C C . GLU C 1 383 ? 52.577 23.777 35.407 1.00 32.40 381 GLU C C 1
ATOM 21203 O O . GLU C 1 383 ? 53.308 22.980 36.001 1.00 33.26 381 GLU C O 1
ATOM 21215 N N . ILE C 1 384 ? 52.216 23.652 34.119 1.00 30.18 382 ILE C N 1
ATOM 21216 C CA . ILE C 1 384 ? 52.718 22.644 33.184 1.00 31.00 382 ILE C CA 1
ATOM 21217 C C . ILE C 1 384 ? 53.974 23.194 32.499 1.00 32.01 382 ILE C C 1
ATOM 21218 O O . ILE C 1 384 ? 54.975 22.526 32.385 1.00 31.47 382 ILE C O 1
ATOM 21234 N N . THR C 1 385 ? 53.861 24.405 31.973 1.00 29.21 383 THR C N 1
ATOM 21235 C CA . THR C 1 385 ? 54.895 25.087 31.203 1.00 28.24 383 THR C CA 1
ATOM 21236 C C . THR C 1 385 ? 55.308 26.395 31.901 1.00 30.53 383 THR C C 1
ATOM 21237 O O . THR C 1 385 ? 54.670 27.419 31.664 1.00 30.28 383 THR C O 1
ATOM 21248 N N . PRO C 1 386 ? 56.384 26.416 32.705 1.00 29.53 384 PRO C N 1
ATOM 21249 C CA . PRO C 1 386 ? 57.190 25.297 33.205 1.00 29.31 384 PRO C CA 1
ATOM 21250 C C . PRO C 1 386 ? 56.554 24.716 34.469 1.00 30.96 384 PRO C C 1
ATOM 21251 O O . PRO C 1 386 ? 55.489 25.168 34.893 1.00 26.08 384 PRO C O 1
ATOM 21262 N N . GLU C 1 387 ? 57.218 23.744 35.094 1.00 28.49 385 GLU C N 1
ATOM 21263 C CA . GLU C 1 387 ? 56.715 23.086 36.290 1.00 29.46 385 GLU C CA 1
ATOM 21264 C C . GLU C 1 387 ? 57.095 23.868 37.552 1.00 36.42 385 GLU C C 1
ATOM 21265 O O . GLU C 1 387 ? 58.096 23.568 38.201 1.00 36.87 385 GLU C O 1
ATOM 21277 N N . ILE C 1 388 ? 56.311 24.899 37.849 1.00 30.51 386 ILE C N 1
ATOM 21278 C CA . ILE C 1 388 ? 56.482 25.794 38.991 1.00 29.19 386 ILE C CA 1
ATOM 21279 C C . ILE C 1 388 ? 55.126 26.001 39.627 1.00 30.87 386 ILE C C 1
ATOM 21280 O O . ILE C 1 388 ? 54.115 26.011 38.921 1.00 27.52 386 ILE C O 1
ATOM 21296 N N . ILE C 1 389 ? 55.120 26.248 40.941 1.00 28.26 387 ILE C N 1
ATOM 21297 C CA . ILE C 1 389 ? 53.908 26.591 41.667 1.00 27.62 387 ILE C CA 1
ATOM 21298 C C . ILE C 1 389 ? 54.196 27.829 42.501 1.00 30.61 387 ILE C C 1
ATOM 21299 O O . ILE C 1 389 ? 55.342 28.097 42.854 1.00 27.67 387 ILE C O 1
ATOM 21315 N N . GLY C 1 390 ? 53.144 28.583 42.777 1.00 28.30 388 GLY C N 1
ATOM 21316 C CA . GLY C 1 390 ? 53.181 29.775 43.611 1.00 27.06 388 GLY C CA 1
ATOM 21317 C C . GLY C 1 390 ? 53.211 31.068 42.846 1.00 28.82 388 GLY C C 1
ATOM 21318 O O . GLY C 1 390 ? 53.312 31.081 41.617 1.00 27.97 388 GLY C O 1
ATOM 21322 N N . ARG C 1 391 ? 53.063 32.165 43.590 1.00 23.90 389 ARG C N 1
ATOM 21323 C CA . ARG C 1 391 ? 53.190 33.505 43.032 1.00 24.23 389 ARG C CA 1
ATOM 21324 C C . ARG C 1 391 ? 54.581 33.997 43.400 1.00 28.29 389 ARG C C 1
ATOM 21325 O O . ARG C 1 391 ? 55.009 33.825 44.554 1.00 27.15 389 ARG C O 1
ATOM 21346 N N . HIS C 1 392 ? 55.303 34.551 42.442 1.00 24.22 390 HIS C N 1
ATOM 21347 C CA . HIS C 1 392 ? 56.676 35.029 42.633 1.00 26.06 390 HIS C CA 1
ATOM 21348 C C . HIS C 1 392 ? 56.786 36.400 42.003 1.00 30.08 390 HIS C C 1
ATOM 21349 O O . HIS C 1 392 ? 56.565 36.524 40.793 1.00 29.66 390 HIS C O 1
ATOM 21363 N N . ARG C 1 393 ? 57.062 37.428 42.815 1.00 26.96 391 ARG C N 1
ATOM 21364 C CA . ARG C 1 393 ? 57.125 38.813 42.372 1.00 26.36 391 ARG C CA 1
ATOM 21365 C C . ARG C 1 393 ? 58.499 39.372 42.615 1.00 27.74 391 ARG C C 1
ATOM 21366 O O . ARG C 1 393 ? 59.095 39.101 43.664 1.00 24.87 391 ARG C O 1
ATOM 21387 N N . PHE C 1 394 ? 58.990 40.172 41.667 1.00 25.09 392 PHE C N 1
ATOM 21388 C CA . PHE C 1 394 ? 60.323 40.769 41.757 1.00 24.20 392 PHE C CA 1
ATOM 21389 C C . PHE C 1 394 ? 60.243 42.226 41.375 1.00 28.11 392 PHE C C 1
ATOM 21390 O O . PHE C 1 394 ? 59.500 42.585 40.457 1.00 27.54 392 PHE C O 1
ATOM 21407 N N . ASN C 1 395 ? 61.016 43.064 42.069 1.00 26.77 393 ASN C N 1
ATOM 21408 C CA . ASN C 1 395 ? 61.030 44.505 41.787 1.00 29.36 393 ASN C CA 1
ATOM 21409 C C . ASN C 1 395 ? 62.133 44.779 40.724 1.00 33.07 393 ASN C C 1
ATOM 21410 O O . ASN C 1 395 ? 62.778 43.837 40.270 1.00 32.52 393 ASN C O 1
ATOM 21421 N N . THR C 1 396 ? 62.362 46.030 40.344 1.00 34.04 394 THR C N 1
ATOM 21422 C CA . THR C 1 396 ? 63.334 46.333 39.276 1.00 35.86 394 THR C CA 1
ATOM 21423 C C . THR C 1 396 ? 64.806 45.942 39.622 1.00 43.20 394 THR C C 1
ATOM 21424 O O . THR C 1 396 ? 65.591 45.749 38.688 1.00 41.89 394 THR C O 1
ATOM 21430 N N . GLU C 1 397 ? 65.167 45.769 40.916 1.00 41.63 395 GLU C N 1
ATOM 21431 C CA . GLU C 1 397 ? 66.521 45.313 41.295 1.00 41.49 395 GLU C CA 1
ATOM 21432 C C . GLU C 1 397 ? 66.595 43.779 41.364 1.00 44.61 395 GLU C C 1
ATOM 21433 O O . GLU C 1 397 ? 67.596 43.230 41.813 1.00 45.61 395 GLU C O 1
ATOM 21445 N N . ASN C 1 398 ? 65.535 43.087 40.920 1.00 40.13 396 ASN C N 1
ATOM 21446 C CA . ASN C 1 398 ? 65.395 41.630 40.940 1.00 39.13 396 ASN C CA 1
ATOM 21447 C C . ASN C 1 398 ? 65.389 41.084 42.371 1.00 41.46 396 ASN C C 1
ATOM 21448 O O . ASN C 1 398 ? 65.726 39.920 42.590 1.00 41.25 396 ASN C O 1
ATOM 21459 N N . HIS C 1 399 ? 64.902 41.903 43.323 1.00 36.06 397 HIS C N 1
ATOM 21460 C CA . HIS C 1 399 ? 64.701 41.465 44.693 1.00 35.37 397 HIS C CA 1
ATOM 21461 C C . HIS C 1 399 ? 63.301 40.933 44.766 1.00 34.18 397 HIS C C 1
ATOM 21462 O O . HIS C 1 399 ? 62.385 41.560 44.223 1.00 31.52 397 HIS C O 1
ATOM 21476 N N . LYS C 1 400 ? 63.114 39.823 45.456 1.00 28.91 398 LYS C N 1
ATOM 21477 C CA . LYS C 1 400 ? 61.799 39.221 45.564 1.00 28.03 398 LYS C CA 1
ATOM 21478 C C . LYS C 1 400 ? 60.966 40.034 46.564 1.00 29.36 398 LYS C C 1
ATOM 21479 O O . LYS C 1 400 ? 61.494 40.451 47.598 1.00 27.29 398 LYS C O 1
ATOM 21498 N N . VAL C 1 401 ? 59.718 40.331 46.215 1.00 25.80 399 VAL C N 1
ATOM 21499 C CA . VAL C 1 401 ? 58.848 41.171 47.022 1.00 26.59 399 VAL C CA 1
ATOM 21500 C C . VAL C 1 401 ? 57.566 40.404 47.297 1.00 29.97 399 VAL C C 1
ATOM 21501 O O . VAL C 1 401 ? 57.203 39.509 46.536 1.00 27.93 399 VAL C O 1
ATOM 21514 N N . ALA C 1 402 ? 56.863 40.793 48.352 1.00 30.03 400 ALA C N 1
ATOM 21515 C CA . ALA C 1 402 ? 55.641 40.132 48.807 1.00 29.88 400 ALA C CA 1
ATOM 21516 C C . ALA C 1 402 ? 54.406 40.532 48.019 1.00 32.44 400 ALA C C 1
ATOM 21517 O O . ALA C 1 402 ? 53.447 39.767 47.968 1.00 31.49 400 ALA C O 1
ATOM 21524 N N . ALA C 1 403 ? 54.379 41.753 47.490 1.00 27.09 401 ALA C N 1
ATOM 21525 C CA . ALA C 1 403 ? 53.231 42.262 46.768 1.00 26.20 401 ALA C CA 1
ATOM 21526 C C . ALA C 1 403 ? 53.625 43.464 45.917 1.00 31.88 401 ALA C C 1
ATOM 21527 O O . ALA C 1 403 ? 54.654 44.096 46.171 1.00 33.48 401 ALA C O 1
ATOM 21534 N N . PHE C 1 404 ? 52.736 43.835 45.016 1.00 28.39 402 PHE C N 1
ATOM 21535 C CA . PHE C 1 404 ? 52.847 45.016 44.182 1.00 27.67 402 PHE C CA 1
ATOM 21536 C C . PHE C 1 404 ? 51.682 45.937 44.412 1.00 31.31 402 PHE C C 1
ATOM 21537 O O . PHE C 1 404 ? 50.599 45.442 44.747 1.00 29.96 402 PHE C O 1
ATOM 21554 N N . PRO C 1 405 ? 51.791 47.242 44.048 1.00 31.29 403 PRO C N 1
ATOM 21555 C CA . PRO C 1 405 ? 50.568 48.067 43.946 1.00 31.39 403 PRO C CA 1
ATOM 21556 C C . PRO C 1 405 ? 49.587 47.408 42.945 1.00 31.36 403 PRO C C 1
ATOM 21557 O O . PRO C 1 405 ? 50.019 46.654 42.062 1.00 27.70 403 PRO C O 1
ATOM 21568 N N . GLY C 1 406 ? 48.293 47.658 43.118 1.00 28.18 404 GLY C N 1
ATOM 21569 C CA . GLY C 1 406 ? 47.244 47.043 42.306 1.00 27.95 404 GLY C CA 1
ATOM 21570 C C . GLY C 1 406 ? 47.416 47.073 40.792 1.00 29.88 404 GLY C C 1
ATOM 21571 O O . GLY C 1 406 ? 47.324 46.032 40.126 1.00 28.54 404 GLY C O 1
ATOM 21575 N N . ASP C 1 407 ? 47.671 48.255 40.229 1.00 27.51 405 ASP C N 1
ATOM 21576 C CA . ASP C 1 407 ? 47.837 48.392 38.774 1.00 27.32 405 ASP C CA 1
ATOM 21577 C C . ASP C 1 407 ? 49.109 47.663 38.268 1.00 28.69 405 ASP C C 1
ATOM 21578 O O . ASP C 1 407 ? 49.102 47.065 37.183 1.00 28.64 405 ASP C O 1
ATOM 21587 N N . VAL C 1 408 ? 50.171 47.682 39.102 1.00 25.09 406 VAL C N 1
ATOM 21588 C CA . VAL C 1 408 ? 51.448 47.023 38.801 1.00 24.45 406 VAL C CA 1
ATOM 21589 C C . VAL C 1 408 ? 51.227 45.495 38.796 1.00 27.95 406 VAL C C 1
ATOM 21590 O O . VAL C 1 408 ? 51.772 44.788 37.942 1.00 26.05 406 VAL C O 1
ATOM 21603 N N . GLU C 1 409 ? 50.369 44.998 39.695 1.00 26.03 407 GLU C N 1
ATOM 21604 C CA . GLU C 1 409 ? 50.021 43.560 39.721 1.00 25.74 407 GLU C CA 1
ATOM 21605 C C . GLU C 1 409 ? 49.319 43.113 38.428 1.00 27.10 407 GLU C C 1
ATOM 21606 O O . GLU C 1 409 ? 49.631 42.053 37.850 1.00 24.18 407 GLU C O 1
ATOM 21618 N N . VAL C 1 410 ? 48.365 43.913 37.970 1.00 23.37 408 VAL C N 1
ATOM 21619 C CA . VAL C 1 410 ? 47.603 43.594 36.743 1.00 22.57 408 VAL C CA 1
ATOM 21620 C C . VAL C 1 410 ? 48.559 43.497 35.555 1.00 26.71 408 VAL C C 1
ATOM 21621 O O . VAL C 1 410 ? 48.534 42.509 34.822 1.00 25.46 408 VAL C O 1
ATOM 21634 N N . ARG C 1 411 ? 49.448 44.494 35.390 1.00 24.13 409 ARG C N 1
ATOM 21635 C CA . ARG C 1 411 ? 50.390 44.455 34.272 1.00 23.63 409 ARG C CA 1
ATOM 21636 C C . ARG C 1 411 ? 51.383 43.317 34.447 1.00 26.87 409 ARG C C 1
ATOM 21637 O O . ARG C 1 411 ? 51.666 42.649 33.457 1.00 23.49 409 ARG C O 1
ATOM 21658 N N . ALA C 1 412 ? 51.895 43.068 35.673 1.00 25.26 410 ALA C N 1
ATOM 21659 C CA . ALA C 1 412 ? 52.847 41.969 35.915 1.00 25.17 410 ALA C CA 1
ATOM 21660 C C . ALA C 1 412 ? 52.224 40.641 35.484 1.00 25.48 410 ALA C C 1
ATOM 21661 O O . ALA C 1 412 ? 52.896 39.807 34.901 1.00 22.43 410 ALA C O 1
ATOM 21668 N N . LEU C 1 413 ? 50.935 40.457 35.762 1.00 23.19 411 LEU C N 1
ATOM 21669 C CA . LEU C 1 413 ? 50.271 39.208 35.391 1.00 22.87 411 LEU C CA 1
ATOM 21670 C C . LEU C 1 413 ? 50.222 39.049 33.880 1.00 27.66 411 LEU C C 1
ATOM 21671 O O . LEU C 1 413 ? 50.704 38.046 33.341 1.00 24.07 411 LEU C O 1
ATOM 21687 N N . ILE C 1 414 ? 49.688 40.057 33.185 1.00 22.89 412 ILE C N 1
ATOM 21688 C CA . ILE C 1 414 ? 49.457 39.989 31.734 1.00 21.95 412 ILE C CA 1
ATOM 21689 C C . ILE C 1 414 ? 50.779 40.002 30.947 1.00 25.65 412 ILE C C 1
ATOM 21690 O O . ILE C 1 414 ? 50.979 39.117 30.108 1.00 23.97 412 ILE C O 1
ATOM 21706 N N . GLU C 1 415 ? 51.698 40.967 31.229 1.00 23.88 413 GLU C N 1
ATOM 21707 C CA . GLU C 1 415 ? 53.013 40.962 30.602 1.00 23.60 413 GLU C CA 1
ATOM 21708 C C . GLU C 1 415 ? 53.740 39.658 30.846 1.00 27.43 413 GLU C C 1
ATOM 21709 O O . GLU C 1 415 ? 54.380 39.133 29.940 1.00 25.90 413 GLU C O 1
ATOM 21721 N N . GLY C 1 416 ? 53.705 39.181 32.083 1.00 23.71 414 GLY C N 1
ATOM 21722 C CA . GLY C 1 416 ? 54.392 37.937 32.438 1.00 24.19 414 GLY C CA 1
ATOM 21723 C C . GLY C 1 416 ? 53.818 36.750 31.681 1.00 25.68 414 GLY C C 1
ATOM 21724 O O . GLY C 1 416 ? 54.564 35.919 31.175 1.00 25.08 414 GLY C O 1
ATOM 21728 N N . GLN C 1 417 ? 52.497 36.646 31.621 1.00 23.32 415 GLN C N 1
ATOM 21729 C CA . GLN C 1 417 ? 51.874 35.523 30.874 1.00 23.52 415 GLN C CA 1
ATOM 21730 C C . GLN C 1 417 ? 52.286 35.524 29.394 1.00 26.78 415 GLN C C 1
ATOM 21731 O O . GLN C 1 417 ? 52.629 34.469 28.842 1.00 24.83 415 GLN C O 1
ATOM 21745 N N . PHE C 1 418 ? 52.327 36.706 28.769 1.00 22.24 416 PHE C N 1
ATOM 21746 C CA . PHE C 1 418 ? 52.694 36.795 27.346 1.00 22.24 416 PHE C CA 1
ATOM 21747 C C . PHE C 1 418 ? 54.197 36.673 27.130 1.00 23.88 416 PHE C C 1
ATOM 21748 O O . PHE C 1 418 ? 54.608 36.018 26.182 1.00 25.24 416 PHE C O 1
ATOM 21782 N N . ALA C 1 420 ? 56.101 34.797 28.962 1.00 24.73 418 ALA C N 1
ATOM 21783 C CA . ALA C 1 420 ? 56.321 33.365 29.134 1.00 25.49 418 ALA C CA 1
ATOM 21784 C C . ALA C 1 420 ? 55.977 32.644 27.843 1.00 26.25 418 ALA C C 1
ATOM 21785 O O . ALA C 1 420 ? 56.739 31.788 27.403 1.00 25.12 418 ALA C O 1
ATOM 21792 N N . LYS C 1 421 ? 54.865 33.018 27.191 1.00 22.64 419 LYS C N 1
ATOM 21793 C CA . LYS C 1 421 ? 54.483 32.414 25.912 1.00 22.48 419 LYS C CA 1
ATOM 21794 C C . LYS C 1 421 ? 55.579 32.625 24.871 1.00 25.76 419 LYS C C 1
ATOM 21795 O O . LYS C 1 421 ? 55.978 31.667 24.213 1.00 25.87 419 LYS C O 1
ATOM 21814 N N . ARG C 1 422 ? 56.149 33.846 24.784 1.00 24.25 420 ARG C N 1
ATOM 21815 C CA . ARG C 1 422 ? 57.229 34.095 23.824 1.00 24.14 420 ARG C CA 1
ATOM 21816 C C . ARG C 1 422 ? 58.510 33.292 24.144 1.00 28.62 420 ARG C C 1
ATOM 21817 O O . ARG C 1 422 ? 59.111 32.692 23.245 1.00 28.90 420 ARG C O 1
ATOM 21838 N N . ILE C 1 423 ? 58.917 33.265 25.405 1.00 24.10 421 ILE C N 1
ATOM 21839 C CA . ILE C 1 423 ? 60.151 32.572 25.807 1.00 24.44 421 ILE C CA 1
ATOM 21840 C C . ILE C 1 423 ? 60.055 31.060 25.546 1.00 26.87 421 ILE C C 1
ATOM 21841 O O . ILE C 1 423 ? 60.992 30.468 25.003 1.00 27.22 421 ILE C O 1
ATOM 21857 N N . HIS C 1 424 ? 58.926 30.450 25.898 1.00 23.47 422 HIS C N 1
ATOM 21858 C CA . HIS C 1 424 ? 58.736 29.010 25.730 1.00 23.15 422 HIS C CA 1
ATOM 21859 C C . HIS C 1 424 ? 58.536 28.647 24.240 1.00 29.10 422 HIS C C 1
ATOM 21860 O O . HIS C 1 424 ? 59.070 27.632 23.797 1.00 29.01 422 HIS C O 1
ATOM 21875 N N . ALA C 1 425 ? 57.867 29.506 23.462 1.00 25.10 423 ALA C N 1
ATOM 21876 C CA . ALA C 1 425 ? 57.749 29.313 22.008 1.00 25.50 423 ALA C CA 1
ATOM 21877 C C . ALA C 1 425 ? 59.154 29.310 21.377 1.00 27.99 423 ALA C C 1
ATOM 21878 O O . ALA C 1 425 ? 59.493 28.441 20.556 1.00 28.10 423 ALA C O 1
ATOM 21885 N N . GLU C 1 426 ? 59.996 30.259 21.799 1.00 24.33 424 GLU C N 1
ATOM 21886 C CA . GLU C 1 426 ? 61.356 30.356 21.275 1.00 24.37 424 GLU C CA 1
ATOM 21887 C C . GLU C 1 426 ? 62.196 29.126 21.647 1.00 29.26 424 GLU C C 1
ATOM 21888 O O . GLU C 1 426 ? 63.056 28.714 20.868 1.00 30.13 424 GLU C O 1
ATOM 21900 N N . GLY C 1 427 ? 61.926 28.518 22.791 1.00 26.69 425 GLY C N 1
ATOM 21901 C CA . GLY C 1 427 ? 62.616 27.299 23.188 1.00 26.56 425 GLY C CA 1
ATOM 21902 C C . GLY C 1 427 ? 62.341 26.123 22.262 1.00 30.09 425 GLY C C 1
ATOM 21903 O O . GLY C 1 427 ? 63.173 25.232 22.111 1.00 31.17 425 GLY C O 1
ATOM 21907 N N . LEU C 1 428 ? 61.187 26.116 21.597 1.00 27.89 426 LEU C N 1
ATOM 21908 C CA . LEU C 1 428 ? 60.839 25.056 20.627 1.00 25.62 426 LEU C CA 1
ATOM 21909 C C . LEU C 1 428 ? 61.304 25.384 19.186 1.00 31.17 426 LEU C C 1
ATOM 21910 O O . LEU C 1 428 ? 61.051 24.585 18.282 1.00 32.17 426 LEU C O 1
ATOM 21926 N N . GLY C 1 429 ? 61.968 26.518 18.976 1.00 28.21 427 GLY C N 1
ATOM 21927 C CA . GLY C 1 429 ? 62.481 26.918 17.673 1.00 29.46 427 GLY C CA 1
ATOM 21928 C C . GLY C 1 429 ? 61.750 28.062 17.004 1.00 32.97 427 GLY C C 1
ATOM 21929 O O . GLY C 1 429 ? 62.155 28.493 15.926 1.00 34.82 427 GLY C O 1
ATOM 21933 N N . TYR C 1 430 ? 60.643 28.539 17.599 1.00 27.75 428 TYR C N 1
ATOM 21934 C CA . TYR C 1 430 ? 59.884 29.610 16.976 1.00 27.12 428 TYR C CA 1
ATOM 21935 C C . TYR C 1 430 ? 60.660 30.943 17.000 1.00 32.81 428 TYR C C 1
ATOM 21936 O O . TYR C 1 430 ? 61.403 31.186 17.931 1.00 33.84 428 TYR C O 1
ATOM 21954 N N . ARG C 1 431 ? 60.480 31.786 15.979 1.00 29.93 429 ARG C N 1
ATOM 21955 C CA . ARG C 1 431 ? 61.063 33.117 15.891 1.00 29.97 429 ARG C CA 1
ATOM 21956 C C . ARG C 1 431 ? 60.060 34.072 15.279 1.00 33.09 429 ARG C C 1
ATOM 21957 O O . ARG C 1 431 ? 59.456 33.761 14.253 1.00 32.53 429 ARG C O 1
ATOM 21978 N N . VAL C 1 432 ? 59.950 35.271 15.831 1.00 28.77 430 VAL C N 1
ATOM 21979 C CA . VAL C 1 432 ? 59.099 36.271 15.224 1.00 28.18 430 VAL C CA 1
ATOM 21980 C C . VAL C 1 432 ? 59.732 36.663 13.917 1.00 31.31 430 VAL C C 1
ATOM 21981 O O . VAL C 1 432 ? 60.952 36.798 13.858 1.00 32.20 430 VAL C O 1
ATOM 22011 N N . SER C 1 434 ? 59.248 39.072 10.074 1.00 32.09 432 SER C N 1
ATOM 22012 C CA . SER C 1 434 ? 58.634 40.300 9.571 1.00 33.32 432 SER C CA 1
ATOM 22013 C C . SER C 1 434 ? 57.171 40.063 9.141 1.00 35.63 432 SER C C 1
ATOM 22014 O O . SER C 1 434 ? 56.325 40.918 9.412 1.00 33.67 432 SER C O 1
ATOM 22022 N N . LYS C 1 435 ? 56.854 38.865 8.597 1.00 31.91 433 LYS C N 1
ATOM 22023 C CA . LYS C 1 435 ? 55.487 38.532 8.182 1.00 31.19 433 LYS C CA 1
ATOM 22024 C C . LYS C 1 435 ? 54.546 38.103 9.328 1.00 33.76 433 LYS C C 1
ATOM 22025 O O . LYS C 1 435 ? 53.355 37.949 9.083 1.00 33.72 433 LYS C O 1
ATOM 22044 N N . THR C 1 436 ? 55.054 37.872 10.541 1.00 29.79 434 THR C N 1
ATOM 22045 C CA . THR C 1 436 ? 54.272 37.315 11.643 1.00 26.49 434 THR C CA 1
ATOM 22046 C C . THR C 1 436 ? 52.950 38.037 11.921 1.00 29.08 434 THR C C 1
ATOM 22047 O O . THR C 1 436 ? 52.891 39.261 12.020 1.00 27.49 434 THR C O 1
ATOM 22058 N N . LYS C 1 437 ? 51.897 37.250 12.059 1.00 26.47 435 LYS C N 1
ATOM 22059 C CA . LYS C 1 437 ? 50.625 37.695 12.578 1.00 25.58 435 LYS C CA 1
ATOM 22060 C C . LYS C 1 437 ? 50.341 36.833 13.810 1.00 28.74 435 LYS C C 1
ATOM 22061 O O . LYS C 1 437 ? 50.720 35.659 13.848 1.00 29.25 435 LYS C O 1
ATOM 22080 N N . ILE C 1 438 ? 49.702 37.434 14.803 1.00 23.69 436 ILE C N 1
ATOM 22081 C CA . ILE C 1 438 ? 49.245 36.738 15.965 1.00 22.10 436 ILE C CA 1
ATOM 22082 C C . ILE C 1 438 ? 47.741 36.672 15.931 1.00 27.79 436 ILE C C 1
ATOM 22083 O O . ILE C 1 438 ? 47.080 37.706 15.825 1.00 28.71 436 ILE C O 1
ATOM 22099 N N . LEU C 1 439 ? 47.186 35.487 16.141 1.00 24.18 437 LEU C N 1
ATOM 22100 C CA . LEU C 1 439 ? 45.741 35.352 16.318 1.00 25.74 437 LEU C CA 1
ATOM 22101 C C . LEU C 1 439 ? 45.400 35.096 17.806 1.00 29.65 437 LEU C C 1
ATOM 22102 O O . LEU C 1 439 ? 46.030 34.265 18.449 1.00 28.35 437 LEU C O 1
ATOM 22118 N N . ALA C 1 440 ? 44.402 35.794 18.345 1.00 24.86 438 ALA C N 1
ATOM 22119 C CA . ALA C 1 440 ? 43.982 35.601 19.747 1.00 25.48 438 ALA C CA 1
ATOM 22120 C C . ALA C 1 440 ? 42.517 35.240 19.782 1.00 29.40 438 ALA C C 1
ATOM 22121 O O . ALA C 1 440 ? 41.717 35.823 19.054 1.00 27.70 438 ALA C O 1
ATOM 22128 N N . THR C 1 441 ? 42.162 34.273 20.610 1.00 28.34 439 THR C N 1
ATOM 22129 C CA . THR C 1 441 ? 40.767 33.824 20.766 1.00 28.76 439 THR C CA 1
ATOM 22130 C C . THR C 1 441 ? 40.498 33.491 22.237 1.00 31.77 439 THR C C 1
ATOM 22131 O O . THR C 1 441 ? 41.442 33.405 23.024 1.00 30.57 439 THR C O 1
ATOM 22142 N N . GLY C 1 442 ? 39.223 33.354 22.595 1.00 26.88 440 GLY C N 1
ATOM 22143 C CA . GLY C 1 442 ? 38.789 33.088 23.971 1.00 27.38 440 GLY C CA 1
ATOM 22144 C C . GLY C 1 442 ? 38.389 34.330 24.740 1.00 31.19 440 GLY C C 1
ATOM 22145 O O . GLY C 1 442 ? 38.541 35.452 24.242 1.00 27.11 440 GLY C O 1
ATOM 22149 N N . GLY C 1 443 ? 37.972 34.149 26.004 1.00 27.30 441 GLY C N 1
ATOM 22150 C CA . GLY C 1 443 ? 37.445 35.231 26.817 1.00 26.75 441 GLY C CA 1
ATOM 22151 C C . GLY C 1 443 ? 38.317 36.472 26.891 1.00 30.87 441 GLY C C 1
ATOM 22152 O O . GLY C 1 443 ? 37.838 37.585 26.658 1.00 29.27 441 GLY C O 1
ATOM 22156 N N . ALA C 1 444 ? 39.618 36.275 27.150 1.00 27.04 442 ALA C N 1
ATOM 22157 C CA . ALA C 1 444 ? 40.534 37.396 27.307 1.00 26.57 442 ALA C CA 1
ATOM 22158 C C . ALA C 1 444 ? 40.838 38.088 25.979 1.00 28.73 442 ALA C C 1
ATOM 22159 O O . ALA C 1 444 ? 41.283 39.241 26.011 1.00 27.69 442 ALA C O 1
ATOM 22166 N N . SER C 1 445 ? 40.539 37.440 24.814 1.00 25.91 443 SER C N 1
ATOM 22167 C CA . SER C 1 445 ? 40.722 38.099 23.528 1.00 26.36 443 SER C CA 1
ATOM 22168 C C . SER C 1 445 ? 39.661 39.200 23.315 1.00 32.05 443 SER C C 1
ATOM 22169 O O . SER C 1 445 ? 39.778 39.966 22.364 1.00 33.42 443 SER C O 1
ATOM 22177 N N . HIS C 1 446 ? 38.617 39.264 24.147 1.00 28.98 444 HIS C N 1
ATOM 22178 C CA . HIS C 1 446 ? 37.587 40.308 24.075 1.00 30.03 444 HIS C CA 1
ATOM 22179 C C . HIS C 1 446 ? 38.016 41.623 24.798 1.00 32.26 444 HIS C C 1
ATOM 22180 O O . HIS C 1 446 ? 37.188 42.509 24.940 1.00 32.08 444 HIS C O 1
ATOM 22194 N N . ASN C 1 447 ? 39.273 41.726 25.302 1.00 26.78 445 ASN C N 1
ATOM 22195 C CA . ASN C 1 447 ? 39.783 42.905 26.001 1.00 24.00 445 ASN C CA 1
ATOM 22196 C C . ASN C 1 447 ? 40.935 43.496 25.199 1.00 27.11 445 ASN C C 1
ATOM 22197 O O . ASN C 1 447 ? 41.993 42.873 25.112 1.00 25.59 445 ASN C O 1
ATOM 22208 N N . ARG C 1 448 ? 40.752 44.694 24.640 1.00 25.90 446 ARG C N 1
ATOM 22209 C CA . ARG C 1 448 ? 41.771 45.371 23.811 1.00 25.55 446 ARG C CA 1
ATOM 22210 C C . ARG C 1 448 ? 43.082 45.613 24.519 1.00 27.84 446 ARG C C 1
ATOM 22211 O O . ARG C 1 448 ? 44.143 45.464 23.911 1.00 25.10 446 ARG C O 1
ATOM 22232 N N . GLU C 1 449 ? 43.028 45.962 25.823 1.00 25.12 447 GLU C N 1
ATOM 22233 C CA . GLU C 1 449 ? 44.210 46.275 26.610 1.00 23.26 447 GLU C CA 1
ATOM 22234 C C . GLU C 1 449 ? 45.052 45.019 26.798 1.00 28.19 447 GLU C C 1
ATOM 22235 O O . GLU C 1 449 ? 46.278 45.055 26.661 1.00 27.73 447 GLU C O 1
ATOM 22247 N N . ILE C 1 450 ? 44.406 43.882 27.010 1.00 23.88 448 ILE C N 1
ATOM 22248 C CA . ILE C 1 450 ? 45.166 42.636 27.121 1.00 24.30 448 ILE C CA 1
ATOM 22249 C C . ILE C 1 450 ? 45.856 42.369 25.781 1.00 29.44 448 ILE C C 1
ATOM 22250 O O . ILE C 1 450 ? 47.049 42.084 25.742 1.00 29.49 448 ILE C O 1
ATOM 22266 N N . LEU C 1 451 ? 45.096 42.484 24.678 1.00 26.34 449 LEU C N 1
ATOM 22267 C CA . LEU C 1 451 ? 45.640 42.232 23.332 1.00 26.40 449 LEU C CA 1
ATOM 22268 C C . LEU C 1 451 ? 46.760 43.202 22.988 1.00 27.58 449 LEU C C 1
ATOM 22269 O O . LEU C 1 451 ? 47.679 42.819 22.276 1.00 26.30 449 LEU C O 1
ATOM 22285 N N . GLN C 1 452 ? 46.721 44.410 23.525 1.00 24.95 450 GLN C N 1
ATOM 22286 C CA . GLN C 1 452 ? 47.781 45.377 23.265 1.00 25.69 450 GLN C CA 1
ATOM 22287 C C . GLN C 1 452 ? 49.085 44.884 23.867 1.00 29.15 450 GLN C C 1
ATOM 22288 O O . GLN C 1 452 ? 50.116 45.032 23.235 1.00 28.71 450 GLN C O 1
ATOM 22302 N N . VAL C 1 453 ? 49.044 44.282 25.092 1.00 25.18 451 VAL C N 1
ATOM 22303 C CA . VAL C 1 453 ? 50.249 43.781 25.740 1.00 25.00 451 VAL C CA 1
ATOM 22304 C C . VAL C 1 453 ? 50.813 42.636 24.872 1.00 24.95 451 VAL C C 1
ATOM 22305 O O . VAL C 1 453 ? 52.017 42.557 24.638 1.00 24.01 451 VAL C O 1
ATOM 22318 N N . LEU C 1 454 ? 49.948 41.746 24.377 1.00 21.55 452 LEU C N 1
ATOM 22319 C CA . LEU C 1 454 ? 50.370 40.647 23.476 1.00 23.02 452 LEU C CA 1
ATOM 22320 C C . LEU C 1 454 ? 51.106 41.182 22.266 1.00 26.15 452 LEU C C 1
ATOM 22321 O O . LEU C 1 454 ? 52.190 40.698 21.934 1.00 27.98 452 LEU C O 1
ATOM 22337 N N . ALA C 1 455 ? 50.512 42.200 21.598 1.00 23.39 453 ALA C N 1
ATOM 22338 C CA . ALA C 1 455 ? 51.117 42.823 20.439 1.00 24.49 453 ALA C CA 1
ATOM 22339 C C . ALA C 1 455 ? 52.488 43.412 20.792 1.00 27.58 453 ALA C C 1
ATOM 22340 O O . ALA C 1 455 ? 53.434 43.215 20.045 1.00 24.69 453 ALA C O 1
ATOM 22347 N N . ASP C 1 456 ? 52.579 44.120 21.938 1.00 25.99 454 ASP C N 1
ATOM 22348 C CA . ASP C 1 456 ? 53.809 44.757 22.389 1.00 25.11 454 ASP C CA 1
ATOM 22349 C C . ASP C 1 456 ? 54.909 43.734 22.694 1.00 28.72 454 ASP C C 1
ATOM 22350 O O . ASP C 1 456 ? 56.043 43.900 22.258 1.00 28.92 454 ASP C O 1
ATOM 22359 N N . VAL C 1 457 ? 54.578 42.661 23.429 1.00 24.88 455 VAL C N 1
ATOM 22360 C CA . VAL C 1 457 ? 55.569 41.659 23.819 1.00 23.99 455 VAL C CA 1
ATOM 22361 C C . VAL C 1 457 ? 56.188 40.948 22.591 1.00 29.80 455 VAL C C 1
ATOM 22362 O O . VAL C 1 457 ? 57.400 40.707 22.572 1.00 27.15 455 VAL C O 1
ATOM 22375 N N . PHE C 1 458 ? 55.370 40.593 21.584 1.00 27.69 456 PHE C N 1
ATOM 22376 C CA . PHE C 1 458 ? 55.871 39.919 20.370 1.00 26.55 456 PHE C CA 1
ATOM 22377 C C . PHE C 1 458 ? 56.317 40.897 19.283 1.00 31.30 456 PHE C C 1
ATOM 22378 O O . PHE C 1 458 ? 56.925 40.466 18.303 1.00 32.21 456 PHE C O 1
ATOM 22395 N N . ASP C 1 459 ? 55.972 42.197 19.426 1.00 26.72 457 ASP C N 1
ATOM 22396 C CA . ASP C 1 459 ? 56.274 43.212 18.420 1.00 28.97 457 ASP C CA 1
ATOM 22397 C C . ASP C 1 459 ? 55.642 42.797 17.065 1.00 31.11 457 ASP C C 1
ATOM 22398 O O . ASP C 1 459 ? 56.297 42.807 16.032 1.00 29.91 457 ASP C O 1
ATOM 22407 N N . ALA C 1 460 ? 54.364 42.378 17.097 1.00 27.25 458 ALA C N 1
ATOM 22408 C CA . ALA C 1 460 ? 53.661 41.908 15.919 1.00 27.66 458 ALA C CA 1
ATOM 22409 C C . ALA C 1 460 ? 52.169 42.180 16.075 1.00 30.58 458 ALA C C 1
ATOM 22410 O O . ALA C 1 460 ? 51.676 42.255 17.216 1.00 29.67 458 ALA C O 1
ATOM 22417 N N . PRO C 1 461 ? 51.463 42.337 14.939 1.00 27.55 459 PRO C N 1
ATOM 22418 C CA . PRO C 1 461 ? 50.040 42.654 14.999 1.00 26.99 459 PRO C CA 1
ATOM 22419 C C . PRO C 1 461 ? 49.202 41.474 15.458 1.00 28.70 459 PRO C C 1
ATOM 22420 O O . PRO C 1 461 ? 49.487 40.314 15.123 1.00 28.71 459 PRO C O 1
ATOM 22431 N N . VAL C 1 462 ? 48.110 41.810 16.144 1.00 26.14 460 VAL C N 1
ATOM 22432 C CA . VAL C 1 462 ? 47.189 40.839 16.726 1.00 26.39 460 VAL C CA 1
ATOM 22433 C C . VAL C 1 462 ? 45.862 40.964 16.046 1.00 28.60 460 VAL C C 1
ATOM 22434 O O . VAL C 1 462 ? 45.306 42.058 16.042 1.00 26.41 460 VAL C O 1
ATOM 22447 N N . TYR C 1 463 ? 45.275 39.814 15.689 1.00 24.15 461 TYR C N 1
ATOM 22448 C CA . TYR C 1 463 ? 43.958 39.740 15.088 1.00 24.18 461 TYR C CA 1
ATOM 22449 C C . TYR C 1 463 ? 43.059 38.835 15.902 1.00 29.34 461 TYR C C 1
ATOM 22450 O O . TYR C 1 463 ? 43.546 37.877 16.509 1.00 29.40 461 TYR C O 1
ATOM 22468 N N . VAL C 1 464 ? 41.761 39.065 15.814 1.00 24.79 462 VAL C N 1
ATOM 22469 C CA . VAL C 1 464 ? 40.741 38.247 16.489 1.00 26.28 462 VAL C CA 1
ATOM 22470 C C . VAL C 1 464 ? 39.734 37.753 15.446 1.00 34.23 462 VAL C C 1
ATOM 22471 O O . VAL C 1 464 ? 39.620 38.346 14.374 1.00 34.62 462 VAL C O 1
ATOM 22484 N N . ILE C 1 465 ? 39.072 36.641 15.738 1.00 34.72 463 ILE C N 1
ATOM 22485 C CA . ILE C 1 465 ? 37.988 36.095 14.912 1.00 38.35 463 ILE C CA 1
ATOM 22486 C C . ILE C 1 465 ? 36.728 36.238 15.731 1.00 43.98 463 ILE C C 1
ATOM 22487 O O . ILE C 1 465 ? 36.658 35.637 16.787 1.00 41.92 463 ILE C O 1
ATOM 22503 N N . ASP C 1 466 ? 35.690 36.929 15.231 1.00 44.30 464 ASP C N 1
ATOM 22504 C CA . ASP C 1 466 ? 34.484 37.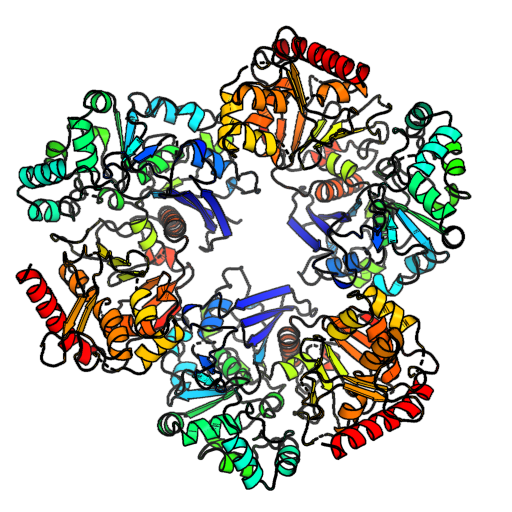148 16.039 1.00 45.96 464 ASP C CA 1
ATOM 22505 C C . ASP C 1 466 ? 33.472 35.950 15.994 1.00 54.00 464 ASP C C 1
ATOM 22506 O O . ASP C 1 466 ? 32.265 36.166 15.953 1.00 54.13 464 ASP C O 1
ATOM 22515 N N . THR C 1 467 ? 33.984 34.701 16.125 1.00 53.52 465 THR C N 1
ATOM 22516 C CA . THR C 1 467 ? 33.222 33.439 16.166 1.00 54.86 465 THR C CA 1
ATOM 22517 C C . THR C 1 467 ? 33.966 32.462 17.090 1.00 59.18 465 THR C C 1
ATOM 22518 O O . THR C 1 467 ? 35.081 32.785 17.496 1.00 60.63 465 THR C O 1
ATOM 22529 N N . ALA C 1 468 ? 33.390 31.256 17.357 1.00 54.27 466 ALA C N 1
ATOM 22530 C CA . ALA C 1 468 ? 33.987 30.198 18.200 1.00 52.18 466 ALA C CA 1
ATOM 22531 C C . ALA C 1 468 ? 33.737 28.776 17.615 1.00 51.43 466 ALA C C 1
ATOM 22532 O O . ALA C 1 468 ? 33.344 27.859 18.340 1.00 53.36 466 ALA C O 1
ATOM 22539 N N . ASN C 1 469 ? 33.978 28.593 16.319 1.00 39.78 467 ASN C N 1
ATOM 22540 C CA . ASN C 1 469 ? 33.739 27.312 15.628 1.00 36.32 467 ASN C CA 1
ATOM 22541 C C . ASN C 1 469 ? 34.962 26.971 14.771 1.00 31.99 467 ASN C C 1
ATOM 22542 O O . ASN C 1 469 ? 34.838 26.429 13.673 1.00 27.81 467 ASN C O 1
ATOM 22553 N N . SER C 1 470 ? 36.152 27.268 15.295 1.00 26.98 468 SER C N 1
ATOM 22554 C CA . SER C 1 470 ? 37.362 27.168 14.497 1.00 26.65 468 SER C CA 1
ATOM 22555 C C . SER C 1 470 ? 37.683 25.753 14.056 1.00 27.26 468 SER C C 1
ATOM 22556 O O . SER C 1 470 ? 38.141 25.618 12.923 1.00 27.70 468 SER C O 1
ATOM 22564 N N . ALA C 1 471 ? 37.415 24.713 14.872 1.00 25.64 469 ALA C N 1
ATOM 22565 C CA . ALA C 1 471 ? 37.700 23.351 14.425 1.00 25.83 469 ALA C CA 1
ATOM 22566 C C . ALA C 1 471 ? 36.735 22.935 13.314 1.00 27.01 469 ALA C C 1
ATOM 22567 O O . ALA C 1 471 ? 37.168 22.331 12.332 1.00 23.76 469 ALA C O 1
ATOM 22574 N N . CYS C 1 472 ? 35.437 23.287 13.454 1.00 24.14 470 CYS C N 1
ATOM 22575 C CA . CYS C 1 472 ? 34.431 23.025 12.397 1.00 26.33 470 CYS C CA 1
ATOM 22576 C C . CYS C 1 472 ? 34.807 23.706 11.092 1.00 27.57 470 CYS C C 1
ATOM 22577 O O . CYS C 1 472 ? 34.830 23.089 10.033 1.00 25.66 470 CYS C O 1
ATOM 22585 N N . VAL C 1 473 ? 34.999 25.016 11.166 1.00 25.29 471 VAL C N 1
ATOM 22586 C CA . VAL C 1 473 ? 35.298 25.843 9.998 1.00 25.42 471 VAL C CA 1
ATOM 22587 C C . VAL C 1 473 ? 36.638 25.413 9.386 1.00 26.25 471 VAL C C 1
ATOM 22588 O O . VAL C 1 473 ? 36.719 25.258 8.180 1.00 24.60 471 VAL C O 1
ATOM 22601 N N . GLY C 1 474 ? 37.662 25.166 10.218 1.00 22.10 472 GLY C N 1
ATOM 22602 C CA . GLY C 1 474 ? 38.940 24.684 9.727 1.00 22.85 472 GLY C CA 1
ATOM 22603 C C . GLY C 1 474 ? 38.794 23.384 8.971 1.00 22.30 472 GLY C C 1
ATOM 22604 O O . GLY C 1 474 ? 39.414 23.194 7.926 1.00 22.10 472 GLY C O 1
ATOM 22608 N N . SER C 1 475 ? 37.905 22.513 9.458 1.00 20.87 473 SER C N 1
ATOM 22609 C CA . SER C 1 475 ? 37.630 21.257 8.799 1.00 21.17 473 SER C CA 1
ATOM 22610 C C . SER C 1 475 ? 37.009 21.493 7.427 1.00 21.45 473 SER C C 1
ATOM 22611 O O . SER C 1 475 ? 37.362 20.817 6.495 1.00 24.05 473 SER C O 1
ATOM 22619 N N . ALA C 1 476 ? 36.024 22.386 7.309 1.00 20.32 474 ALA C N 1
ATOM 22620 C CA . ALA C 1 476 ? 35.401 22.684 6.028 1.00 20.98 474 ALA C CA 1
ATOM 22621 C C . ALA C 1 476 ? 36.449 23.296 5.059 1.00 23.57 474 ALA C C 1
ATOM 22622 O O . ALA C 1 476 ? 36.480 22.953 3.883 1.00 25.51 474 ALA C O 1
ATOM 22629 N N . TYR C 1 477 ? 37.341 24.164 5.576 1.00 22.34 475 TYR C N 1
ATOM 22630 C CA . TYR C 1 477 ? 38.431 24.720 4.764 1.00 21.69 475 TYR C CA 1
ATOM 22631 C C . TYR C 1 477 ? 39.335 23.628 4.240 1.00 24.36 475 TYR C C 1
ATOM 22632 O O . TYR C 1 477 ? 39.737 23.658 3.075 1.00 23.85 475 TYR C O 1
ATOM 22650 N N . ARG C 1 478 ? 39.709 22.698 5.122 1.00 19.69 476 ARG C N 1
ATOM 22651 C CA . ARG C 1 478 ? 40.563 21.588 4.722 1.00 20.56 476 ARG C CA 1
ATOM 22652 C C . ARG C 1 478 ? 39.860 20.710 3.668 1.00 23.97 476 ARG C C 1
ATOM 22653 O O . ARG C 1 478 ? 40.528 20.248 2.760 1.00 23.19 476 ARG C O 1
ATOM 22674 N N . ALA C 1 479 ? 38.523 20.500 3.765 1.00 22.43 477 ALA C N 1
ATOM 22675 C CA . ALA C 1 479 ? 37.749 19.759 2.746 1.00 24.29 477 ALA C CA 1
ATOM 22676 C C . ALA C 1 479 ? 37.862 20.509 1.387 1.00 28.04 477 ALA C C 1
ATOM 22677 O O . ALA C 1 479 ? 38.197 19.902 0.375 1.00 26.83 477 ALA C O 1
ATOM 22684 N N . PHE C 1 480 ? 37.640 21.843 1.397 1.00 24.18 478 PHE C N 1
ATOM 22685 C CA . PHE C 1 480 ? 37.797 22.639 0.172 1.00 24.02 478 PHE C CA 1
ATOM 22686 C C . PHE C 1 480 ? 39.221 22.533 -0.390 1.00 27.79 478 PHE C C 1
ATOM 22687 O O . PHE C 1 480 ? 39.384 22.424 -1.597 1.00 28.37 478 PHE C O 1
ATOM 22704 N N . HIS C 1 481 ? 40.247 22.550 0.484 1.00 21.88 479 HIS C N 1
ATOM 22705 C CA . HIS C 1 481 ? 41.639 22.428 0.038 1.00 23.06 479 HIS C CA 1
ATOM 22706 C C . HIS C 1 481 ? 41.849 21.095 -0.670 1.00 28.72 479 HIS C C 1
ATOM 22707 O O . HIS C 1 481 ? 42.513 21.096 -1.702 1.00 28.09 479 HIS C O 1
ATOM 22721 N N . GLY C 1 482 ? 41.213 20.021 -0.176 1.00 29.58 480 GLY C N 1
ATOM 22722 C CA . GLY C 1 482 ? 41.206 18.711 -0.835 1.00 33.95 480 GLY C CA 1
ATOM 22723 C C . GLY C 1 482 ? 40.582 18.773 -2.211 1.00 41.26 480 GLY C C 1
ATOM 22724 O O . GLY C 1 482 ? 41.135 18.211 -3.151 1.00 45.93 480 GLY C O 1
ATOM 22728 N N . LEU C 1 483 ? 39.480 19.509 -2.366 1.00 37.77 481 LEU C N 1
ATOM 22729 C CA . LEU C 1 483 ? 38.839 19.684 -3.683 1.00 39.04 481 LEU C CA 1
ATOM 22730 C C . LEU C 1 483 ? 39.600 20.638 -4.631 1.00 41.46 481 LEU C C 1
ATOM 22731 O O . LEU C 1 483 ? 39.421 20.553 -5.834 1.00 42.81 481 LEU C O 1
ATOM 22747 N N . ALA C 1 484 ? 40.329 21.617 -4.094 1.00 34.83 482 ALA C N 1
ATOM 22748 C CA . ALA C 1 484 ? 40.980 22.654 -4.880 1.00 33.17 482 ALA C CA 1
ATOM 22749 C C . ALA C 1 484 ? 42.377 22.301 -5.356 1.00 37.09 482 ALA C C 1
ATOM 22750 O O . ALA C 1 484 ? 42.974 23.113 -6.082 1.00 38.28 482 ALA C O 1
ATOM 22757 N N . GLY C 1 485 ? 42.905 21.163 -4.947 1.00 32.58 483 GLY C N 1
ATOM 22758 C CA . GLY C 1 485 ? 44.233 20.749 -5.375 1.00 32.74 483 GLY C CA 1
ATOM 22759 C C . GLY C 1 485 ? 45.102 20.023 -4.371 1.00 34.83 483 GLY C C 1
ATOM 22760 O O . GLY C 1 485 ? 46.160 19.515 -4.741 1.00 35.16 483 GLY C O 1
ATOM 22764 N N . GLY C 1 486 ? 44.695 19.992 -3.112 1.00 29.65 484 GLY C N 1
ATOM 22765 C CA . GLY C 1 486 ? 45.411 19.254 -2.093 1.00 28.31 484 GLY C CA 1
ATOM 22766 C C . GLY C 1 486 ? 46.884 19.577 -1.977 1.00 31.52 484 GLY C C 1
ATOM 22767 O O . GLY C 1 486 ? 47.262 20.754 -2.006 1.00 30.29 484 GLY C O 1
ATOM 22771 N N . THR C 1 487 ? 47.734 18.537 -1.919 1.00 29.94 485 THR C N 1
ATOM 22772 C CA . THR C 1 487 ? 49.193 18.700 -1.773 1.00 30.76 485 THR C CA 1
ATOM 22773 C C . THR C 1 487 ? 49.818 19.404 -2.981 1.00 32.63 485 THR C C 1
ATOM 22774 O O . THR C 1 487 ? 50.976 19.787 -2.899 1.00 34.67 485 THR C O 1
ATOM 22785 N N . ASP C 1 488 ? 49.084 19.598 -4.097 1.00 27.03 486 ASP C N 1
ATOM 22786 C CA . ASP C 1 488 ? 49.600 20.347 -5.242 1.00 25.64 486 ASP C CA 1
ATOM 22787 C C . ASP C 1 488 ? 49.525 21.866 -5.046 1.00 28.77 486 ASP C C 1
ATOM 22788 O O . ASP C 1 488 ? 50.164 22.606 -5.815 1.00 31.13 486 ASP C O 1
ATOM 22797 N N . VAL C 1 489 ? 48.680 22.342 -4.110 1.00 27.00 487 VAL C N 1
ATOM 22798 C CA . VAL C 1 489 ? 48.454 23.776 -3.942 1.00 27.30 487 VAL C CA 1
ATOM 22799 C C . VAL C 1 489 ? 48.634 24.197 -2.487 1.00 30.47 487 VAL C C 1
ATOM 22800 O O . VAL C 1 489 ? 48.289 23.456 -1.563 1.00 26.75 487 VAL C O 1
ATOM 22813 N N . PRO C 1 490 ? 49.063 25.437 -2.244 1.00 28.37 488 PRO C N 1
ATOM 22814 C CA . PRO C 1 490 ? 49.186 25.883 -0.852 1.00 28.44 488 PRO C CA 1
ATOM 22815 C C . PRO C 1 490 ? 47.835 26.142 -0.213 1.00 28.63 488 PRO C C 1
ATOM 22816 O O . PRO C 1 490 ? 46.994 26.826 -0.792 1.00 29.61 488 PRO C O 1
ATOM 22827 N N . PHE C 1 491 ? 47.626 25.588 0.980 1.00 24.16 489 PHE C N 1
ATOM 22828 C CA . PHE C 1 491 ? 46.399 25.804 1.753 1.00 21.86 489 PHE C CA 1
ATOM 22829 C C . PHE C 1 491 ? 46.064 27.310 1.869 1.00 26.46 489 PHE C C 1
ATOM 22830 O O . PHE C 1 491 ? 44.922 27.707 1.632 1.00 24.90 489 PHE C O 1
ATOM 22847 N N . SER C 1 492 ? 47.063 28.139 2.155 1.00 24.77 490 SER C N 1
ATOM 22848 C CA . SER C 1 492 ? 46.869 29.585 2.343 1.00 27.44 490 SER C CA 1
ATOM 22849 C C . SER C 1 492 ? 46.220 30.262 1.128 1.00 34.23 490 SER C C 1
ATOM 22850 O O . SER C 1 492 ? 45.418 31.171 1.294 1.00 33.78 490 SER C O 1
ATOM 22858 N N . GLU C 1 493 ? 46.566 29.801 -0.084 1.00 32.29 491 GLU C N 1
ATOM 22859 C CA . GLU C 1 493 ? 45.999 30.343 -1.323 1.00 32.94 491 GLU C CA 1
ATOM 22860 C C . GLU C 1 493 ? 44.536 29.929 -1.472 1.00 37.23 491 GLU C C 1
ATOM 22861 O O . GLU C 1 493 ? 43.747 30.738 -1.909 1.00 38.06 491 GLU C O 1
ATOM 22873 N N . VAL C 1 494 ? 44.150 28.736 -1.025 1.00 34.13 492 VAL C N 1
ATOM 22874 C CA . VAL C 1 494 ? 42.744 28.299 -1.071 1.00 34.56 492 VAL C CA 1
ATOM 22875 C C . VAL C 1 494 ? 41.889 29.132 -0.113 1.00 39.25 492 VAL C C 1
ATOM 22876 O O . VAL C 1 494 ? 40.806 29.539 -0.492 1.00 42.22 492 VAL C O 1
ATOM 22889 N N . VAL C 1 495 ? 42.388 29.424 1.101 1.00 32.40 493 VAL C N 1
ATOM 22890 C CA . VAL C 1 495 ? 41.624 30.116 2.156 1.00 32.69 493 VAL C CA 1
ATOM 22891 C C . VAL C 1 495 ? 41.749 31.641 2.096 1.00 37.47 493 VAL C C 1
ATOM 22892 O O . VAL C 1 495 ? 41.121 32.300 2.931 1.00 34.92 493 VAL C O 1
ATOM 22905 N N . LYS C 1 496 ? 42.442 32.202 1.070 1.00 37.45 494 LYS C N 1
ATOM 22906 C CA . LYS C 1 496 ? 42.502 33.656 0.825 1.00 38.38 494 LYS C CA 1
ATOM 22907 C C . LYS C 1 496 ? 41.077 34.238 0.717 1.00 39.89 494 LYS C C 1
ATOM 22908 O O . LYS C 1 496 ? 40.859 35.369 1.119 1.00 39.47 494 LYS C O 1
ATOM 22927 N N . LEU C 1 497 ? 40.120 33.468 0.147 1.00 34.06 495 LEU C N 1
ATOM 22928 C CA . LEU C 1 497 ? 38.729 33.913 0.003 1.00 35.27 495 LEU C CA 1
ATOM 22929 C C . LEU C 1 497 ? 37.956 33.983 1.298 1.00 36.92 495 LEU C C 1
ATOM 22930 O O . LEU C 1 497 ? 36.909 34.620 1.306 1.00 36.72 495 LEU C O 1
ATOM 22946 N N . ALA C 1 498 ? 38.364 33.239 2.348 1.00 33.17 496 ALA C N 1
ATOM 22947 C CA . ALA C 1 498 ? 37.594 33.204 3.589 1.00 32.34 496 ALA C CA 1
ATOM 22948 C C . ALA C 1 498 ? 37.588 34.571 4.283 1.00 35.14 496 ALA C C 1
ATOM 22949 O O . ALA C 1 498 ? 38.433 35.411 3.968 1.00 29.40 496 ALA C O 1
ATOM 22956 N N . PRO C 1 499 ? 36.616 34.801 5.203 1.00 35.91 497 PRO C N 1
ATOM 22957 C CA . PRO C 1 499 ? 36.582 36.074 5.945 1.00 36.61 497 PRO C CA 1
ATOM 22958 C C . PRO C 1 499 ? 37.918 36.361 6.636 1.00 35.53 497 PRO C C 1
ATOM 22959 O O . PRO C 1 499 ? 38.532 35.449 7.172 1.00 31.27 497 PRO C O 1
ATOM 22970 N N . ASN C 1 500 ? 38.372 37.601 6.582 1.00 33.33 498 ASN C N 1
ATOM 22971 C CA . ASN C 1 500 ? 39.609 38.021 7.237 1.00 32.82 498 ASN C CA 1
ATOM 22972 C C . ASN C 1 500 ? 39.382 38.351 8.710 1.00 34.91 498 ASN C C 1
ATOM 22973 O O . ASN C 1 500 ? 38.351 38.928 9.054 1.00 32.36 498 ASN C O 1
ATOM 22984 N N . PRO C 1 501 ? 40.340 38.008 9.586 1.00 32.64 499 PRO C N 1
ATOM 22985 C CA . PRO C 1 501 ? 40.201 38.363 11.007 1.00 32.59 499 PRO C CA 1
ATOM 22986 C C . PRO C 1 501 ? 40.381 39.862 11.173 1.00 36.40 499 PRO C C 1
ATOM 22987 O O . PRO C 1 501 ? 41.009 40.500 10.311 1.00 37.59 499 PRO C O 1
ATOM 22998 N N . ARG C 1 502 ? 39.794 40.457 12.188 1.00 33.31 500 ARG C N 1
ATOM 22999 C CA . ARG C 1 502 ? 39.980 41.907 12.285 1.00 33.55 500 ARG C CA 1
ATOM 23000 C C . ARG C 1 502 ? 41.149 42.247 13.150 1.00 33.60 500 ARG C C 1
ATOM 23001 O O . ARG C 1 502 ? 41.460 41.547 14.124 1.00 31.85 500 ARG C O 1
ATOM 23022 N N . LEU C 1 503 ? 41.848 43.289 12.732 1.00 30.72 501 LEU C N 1
ATOM 23023 C CA . LEU C 1 503 ? 43.033 43.776 13.416 1.00 30.72 501 LEU C CA 1
ATOM 23024 C C . LEU C 1 503 ? 42.599 44.400 14.740 1.00 33.50 501 LEU C C 1
ATOM 23025 O O . LEU C 1 503 ? 41.819 45.347 14.740 1.00 32.16 501 LEU C O 1
ATOM 23041 N N . ALA C 1 504 ? 43.035 43.818 15.850 1.00 30.60 502 ALA C N 1
ATOM 23042 C CA . ALA C 1 504 ? 42.666 44.275 17.197 1.00 29.85 502 ALA C CA 1
ATOM 23043 C C . ALA C 1 504 ? 43.724 45.199 17.798 1.00 33.53 502 ALA C C 1
ATOM 23044 O O . ALA C 1 504 ? 43.361 46.080 18.599 1.00 32.18 502 ALA C O 1
ATOM 23051 N N . ALA C 1 505 ? 45.026 44.946 17.520 1.00 28.83 503 ALA C N 1
ATOM 23052 C CA . ALA C 1 505 ? 46.097 45.787 18.080 1.00 30.03 503 ALA C CA 1
ATOM 23053 C C . ALA C 1 505 ? 47.405 45.653 17.294 1.00 31.87 503 ALA C C 1
ATOM 23054 O O . ALA C 1 505 ? 47.699 44.571 16.810 1.00 30.46 503 ALA C O 1
ATOM 23061 N N . THR C 1 506 ? 48.212 46.729 17.259 1.00 27.91 504 THR C N 1
ATOM 23062 C CA . THR C 1 506 ? 49.553 46.763 16.645 1.00 28.82 504 THR C CA 1
ATOM 23063 C C . THR C 1 506 ? 50.527 47.218 17.718 1.00 32.84 504 THR C C 1
ATOM 23064 O O . THR C 1 506 ? 50.136 48.004 18.588 1.00 32.18 504 THR C O 1
ATOM 23075 N N . PRO C 1 507 ? 51.786 46.748 17.692 1.00 31.92 505 PRO C N 1
ATOM 23076 C CA . PRO C 1 507 ? 52.733 47.108 18.755 1.00 31.49 505 PRO C CA 1
ATOM 23077 C C . PRO C 1 507 ? 52.955 48.604 18.859 1.00 34.79 505 PRO C C 1
ATOM 23078 O O . PRO C 1 507 ? 53.045 49.276 17.845 1.00 35.11 505 PRO C O 1
ATOM 23089 N N . SER C 1 508 ? 53.013 49.123 20.088 1.00 31.96 506 SER C N 1
ATOM 23090 C CA . SER C 1 508 ? 53.210 50.553 20.293 1.00 34.26 506 SER C CA 1
ATOM 23091 C C . SER C 1 508 ? 54.644 50.940 19.967 1.00 41.55 506 SER C C 1
ATOM 23092 O O . SER C 1 508 ? 55.532 50.089 20.045 1.00 38.34 506 SER C O 1
ATOM 23100 N N . PRO C 1 509 ? 54.903 52.210 19.599 1.00 44.72 507 PRO C N 1
ATOM 23101 C CA . PRO C 1 509 ? 56.301 52.619 19.368 1.00 46.13 507 PRO C CA 1
ATOM 23102 C C . PRO C 1 509 ? 57.141 52.408 20.631 1.00 46.03 507 PRO C C 1
ATOM 23103 O O . PRO C 1 509 ? 56.706 52.753 21.729 1.00 46.53 507 PRO C O 1
ATOM 23114 N N . GLY C 1 510 ? 58.324 51.845 20.464 1.00 40.26 508 GLY C N 1
ATOM 23115 C CA . GLY C 1 510 ? 59.220 51.579 21.580 1.00 38.49 508 GLY C CA 1
ATOM 23116 C C . GLY C 1 510 ? 59.044 50.208 22.211 1.00 39.34 508 GLY C C 1
ATOM 23117 O O . GLY C 1 510 ? 59.830 49.843 23.082 1.00 38.22 508 GLY C O 1
ATOM 23121 N N . ALA C 1 511 ? 58.045 49.418 21.761 1.00 34.18 509 ALA C N 1
ATOM 23122 C CA . ALA C 1 511 ? 57.817 48.079 22.304 1.00 32.91 509 ALA C CA 1
ATOM 23123 C C . ALA C 1 511 ? 59.048 47.181 22.124 1.00 36.68 509 ALA C C 1
ATOM 23124 O O . ALA C 1 511 ? 59.450 46.500 23.064 1.00 35.55 509 ALA C O 1
ATOM 23131 N N . SER C 1 512 ? 59.655 47.191 20.941 1.00 34.65 510 SER C N 1
ATOM 23132 C CA . SER C 1 512 ? 60.841 46.371 20.666 1.00 36.42 510 SER C CA 1
ATOM 23133 C C . SER C 1 512 ? 61.975 46.606 21.694 1.00 38.89 510 SER C C 1
ATOM 23134 O O . SER C 1 512 ? 62.518 45.648 22.229 1.00 35.78 510 SER C O 1
ATOM 23142 N N . GLN C 1 513 ? 62.254 47.869 22.009 1.00 38.02 511 GLN C N 1
ATOM 23143 C CA . GLN C 1 513 ? 63.346 48.246 22.919 1.00 38.91 511 GLN C CA 1
ATOM 23144 C C . GLN C 1 513 ? 63.048 47.824 24.365 1.00 42.59 511 GLN C C 1
ATOM 23145 O O . GLN C 1 513 ? 63.944 47.363 25.076 1.00 42.59 511 GLN C O 1
ATOM 23159 N N . VAL C 1 514 ? 61.787 47.947 24.788 1.00 37.64 512 VAL C N 1
ATOM 23160 C CA . VAL C 1 514 ? 61.400 47.571 26.148 1.00 35.84 512 VAL C CA 1
ATOM 23161 C C . VAL C 1 514 ? 61.531 46.061 26.354 1.00 36.45 512 VAL C C 1
ATOM 23162 O O . VAL C 1 514 ? 62.208 45.634 27.286 1.00 34.42 512 VAL C O 1
ATOM 23175 N N . TYR C 1 515 ? 60.879 45.241 25.515 1.00 31.79 513 TYR C N 1
ATOM 23176 C CA . TYR C 1 515 ? 60.881 43.790 25.764 1.00 30.67 513 TYR C CA 1
ATOM 23177 C C . TYR C 1 515 ? 62.158 43.089 25.322 1.00 36.85 513 TYR C C 1
ATOM 23178 O O . TYR C 1 515 ? 62.437 42.019 25.868 1.00 36.18 513 TYR C O 1
ATOM 23196 N N . GLU C 1 516 ? 62.977 43.696 24.439 1.00 36.08 514 GLU C N 1
ATOM 23197 C CA . GLU C 1 516 ? 64.275 43.102 24.076 1.00 36.92 514 GLU C CA 1
ATOM 23198 C C . GLU C 1 516 ? 65.146 42.996 25.339 1.00 41.19 514 GLU C C 1
ATOM 23199 O O . GLU C 1 516 ? 65.863 42.020 25.518 1.00 42.13 514 GLU C O 1
ATOM 23203 N N . ALA C 1 517 ? 65.031 43.982 26.230 1.00 39.14 515 ALA C N 1
ATOM 23204 C CA . ALA C 1 517 ? 65.765 44.019 27.489 1.00 40.23 515 ALA C CA 1
ATOM 23205 C C . ALA C 1 517 ? 65.062 43.246 28.610 1.00 42.17 515 ALA C C 1
ATOM 23206 O O . ALA C 1 517 ? 65.723 42.629 29.445 1.00 41.19 515 ALA C O 1
ATOM 23213 N N . LEU C 1 518 ? 63.728 43.284 28.658 1.00 36.49 516 LEU C N 1
ATOM 23214 C CA . LEU C 1 518 ? 62.987 42.638 29.741 1.00 33.69 516 LEU C CA 1
ATOM 23215 C C . LEU C 1 518 ? 62.795 41.127 29.560 1.00 35.87 516 LEU C C 1
ATOM 23216 O O . LEU C 1 518 ? 62.762 40.410 30.564 1.00 35.01 516 LEU C O 1
ATOM 23232 N N . LEU C 1 519 ? 62.680 40.638 28.323 1.00 31.55 517 LEU C N 1
ATOM 23233 C CA . LEU C 1 519 ? 62.458 39.196 28.084 1.00 30.29 517 LEU C CA 1
ATOM 23234 C C . LEU C 1 519 ? 63.567 38.319 28.678 1.00 33.90 517 LEU C C 1
ATOM 23235 O O . LEU C 1 519 ? 63.238 37.373 29.381 1.00 31.17 517 LEU C O 1
ATOM 23251 N N . PRO C 1 520 ? 64.868 38.617 28.454 1.00 34.71 518 PRO C N 1
ATOM 23252 C CA . PRO C 1 520 ? 65.933 37.784 29.072 1.00 35.21 518 PRO C CA 1
ATOM 23253 C C . PRO C 1 520 ? 65.934 37.862 30.603 1.00 37.31 518 PRO C C 1
ATOM 23254 O O . PRO C 1 520 ? 66.339 36.929 31.282 1.00 35.02 518 PRO C O 1
ATOM 23265 N N . GLN C 1 521 ? 65.499 38.989 31.153 1.00 33.63 519 GLN C N 1
ATOM 23266 C CA . GLN C 1 521 ? 65.451 39.138 32.597 1.00 34.96 519 GLN C CA 1
ATOM 23267 C C . GLN C 1 521 ? 64.355 38.235 33.186 1.00 35.86 519 GLN C C 1
ATOM 23268 O O . GLN C 1 521 ? 64.572 37.545 34.187 1.00 36.96 519 GLN C O 1
ATOM 23282 N N . TYR C 1 522 ? 63.193 38.198 32.521 1.00 28.75 520 TYR C N 1
ATOM 23283 C CA . TYR C 1 522 ? 62.092 37.332 32.944 1.00 26.95 520 TYR C CA 1
ATOM 23284 C C . TYR C 1 522 ? 62.495 35.865 32.826 1.00 31.50 520 TYR C C 1
ATOM 23285 O O . TYR C 1 522 ? 62.267 35.076 33.746 1.00 30.53 520 TYR C O 1
ATOM 23303 N N . ALA C 1 523 ? 63.168 35.512 31.730 1.00 28.81 521 ALA C N 1
ATOM 23304 C CA . ALA C 1 523 ? 63.651 34.139 31.528 1.00 29.09 521 ALA C CA 1
ATOM 23305 C C . ALA C 1 523 ? 64.637 33.753 32.621 1.00 33.60 521 ALA C C 1
ATOM 23306 O O . ALA C 1 523 ? 64.564 32.646 33.138 1.00 32.17 521 ALA C O 1
ATOM 23313 N N . LYS C 1 524 ? 65.541 34.686 33.006 1.00 31.84 522 LYS C N 1
ATOM 23314 C CA . LYS C 1 524 ? 66.541 34.428 34.061 1.00 32.56 522 LYS C CA 1
ATOM 23315 C C . LYS C 1 524 ? 65.846 34.164 35.401 1.00 34.81 522 LYS C C 1
ATOM 23316 O O . LYS C 1 524 ? 66.202 33.227 36.099 1.00 34.49 522 LYS C O 1
ATOM 23320 N N . LEU C 1 525 ? 64.832 34.969 35.744 1.00 29.61 523 LEU C N 1
ATOM 23321 C CA . LEU C 1 525 ? 64.101 34.789 37.001 1.00 29.82 523 LEU C CA 1
ATOM 23322 C C . LEU C 1 525 ? 63.311 33.483 37.003 1.00 34.12 523 LEU C C 1
ATOM 23323 O O . LEU C 1 525 ? 63.189 32.850 38.051 1.00 32.26 523 LEU C O 1
ATOM 23339 N N . GLU C 1 526 ? 62.806 33.062 35.847 1.00 32.94 524 GLU C N 1
ATOM 23340 C CA . GLU C 1 526 ? 62.128 31.771 35.738 1.00 32.37 524 GLU C CA 1
ATOM 23341 C C . GLU C 1 526 ? 63.139 30.654 36.038 1.00 37.45 524 GLU C C 1
ATOM 23342 O O . GLU C 1 526 ? 62.825 29.775 36.824 1.00 36.13 524 GLU C O 1
ATOM 23354 N N . GLN C 1 527 ? 64.343 30.680 35.388 1.00 36.47 525 GLN C N 1
ATOM 23355 C CA . GLN C 1 527 ? 65.360 29.643 35.651 1.00 38.51 525 GLN C CA 1
ATOM 23356 C C . GLN C 1 527 ? 65.768 29.674 37.136 1.00 45.64 525 GLN C C 1
ATOM 23357 O O . GLN C 1 527 ? 65.997 28.619 37.724 1.00 49.04 525 GLN C O 1
ATOM 23371 N N . ARG C 1 528 ? 65.778 30.861 37.758 1.00 41.17 526 ARG C N 1
ATOM 23372 C CA . ARG C 1 528 ? 66.098 31.026 39.184 1.00 41.62 526 ARG C CA 1
ATOM 23373 C C . ARG C 1 528 ? 65.047 30.347 40.074 1.00 44.24 526 ARG C C 1
ATOM 23374 O O . ARG C 1 528 ? 65.410 29.655 41.019 1.00 44.70 526 ARG C O 1
ATOM 23395 N N . ILE C 1 529 ? 63.765 30.507 39.766 1.00 38.04 527 ILE C N 1
ATOM 23396 C CA . ILE C 1 529 ? 62.700 29.843 40.519 1.00 38.38 527 ILE C CA 1
ATOM 23397 C C . ILE C 1 529 ? 62.796 28.321 40.321 1.00 44.44 527 ILE C C 1
ATOM 23398 O O . ILE C 1 529 ? 62.654 27.584 41.294 1.00 44.61 527 ILE C O 1
ATOM 23414 N N . LEU C 1 530 ? 63.022 27.853 39.077 1.00 42.35 528 LEU C N 1
ATOM 23415 C CA . LEU C 1 530 ? 63.153 26.424 38.792 1.00 43.22 528 LEU C CA 1
ATOM 23416 C C . LEU C 1 530 ? 64.328 25.789 39.546 1.00 49.39 528 LEU C C 1
ATOM 23417 O O . LEU C 1 530 ? 64.196 24.663 40.012 1.00 47.33 528 LEU C O 1
ATOM 23433 N N . SER C 1 531 ? 65.465 26.496 39.647 1.00 49.98 529 SER C N 1
ATOM 23434 C CA . SER C 1 531 ? 66.648 25.983 40.353 1.00 53.38 529 SER C CA 1
ATOM 23435 C C . SER C 1 531 ? 66.387 25.833 41.864 1.00 62.14 529 SER C C 1
ATOM 23436 O O . SER C 1 531 ? 66.967 24.954 42.495 1.00 63.92 529 SER C O 1
ATOM 23444 N N . GLN C 1 532 ? 65.526 26.689 42.436 1.00 60.38 530 GLN C N 1
ATOM 23445 C CA . GLN C 1 532 ? 65.187 26.635 43.860 1.00 61.58 530 GLN C CA 1
ATOM 23446 C C . GLN C 1 532 ? 64.222 25.475 44.183 1.00 66.95 530 GLN C C 1
ATOM 23447 O O . GLN C 1 532 ? 64.071 25.140 45.356 1.00 67.67 530 GLN C O 1
ATOM 23461 N N . THR C 1 533 ? 63.569 24.872 43.170 1.00 63.74 531 THR C N 1
ATOM 23462 C CA . THR C 1 533 ? 62.644 23.748 43.373 1.00 100.86 531 THR C CA 1
ATOM 23463 C C . THR C 1 533 ? 63.437 22.448 43.530 1.00 132.85 531 THR C C 1
ATOM 23464 O O . THR C 1 533 ? 64.129 22.018 42.606 1.00 94.27 531 THR C O 1
#